Protein AF-A0A7R9L6K7-F1 (afdb_monomer_lite)

pLDDT: mean 82.39, std 17.79, range [23.58, 98.62]

Sequence (839 aa):
PKVVQLDAEIAFNGLTDEEKLYAHYLSKSCWFGSIVCLFQTSPESPLIFTLFRRLFAEQSVEELKALSQSVAQFDDNEWRALLVYLSAFLSNMGNYRSFGDSKFIPDLSANKMDAFVRNSAAFRNNQKELEFIWTNVKQRMFSLEKNELSLAFAPEGTTTYFSKNCTKEDSEIVKNFMQTINMDSYNCRVFKDNDKYEIRFASISCRLLGLLSLIEAGCQFARNETESQMLDQYIRHFQSGDLRRHKDGSRFWIRDKKPIVETYIGFIENYRDPAGMRAEFEGILEARVFDHNFHVFLSLGFVSIVNKELSKKVRKGSSSEDPEDSDYLRPTAATDPKFVLTRGDYSPLLKIANKYLLKAKEFARNETESQMLDQYIRHFQSGDLRRHKDGSRFWIRDKKPIVETYIGFIENYRDPAGMRAEFEGILESRVFDHNFHIFLSLGFVSIVNKELSKKFESLVSNAPSFLPLLPWPKEFEKDRFLQPDFTSLDVLTFTGSGIPAGINIPNYSEIRQNEGFKNVSLGNVITAAFSDPKPNFLSADDAKLTEKYIIDSFEVQVGLHELLGHGSGKQLQIEDGKPNFDAEKTINPLTGDKVDKWYKKGESYDSVFASLGSAYEECRAESVGLYLSLESEVLKIFGFSGADADHVVYVNWLSMVQKGILSLAMYNTTVGKWGQAHSRARYVITRVLLEASPDLVSIELVEKSPEDGNRDLSIRLNRELIASVGKKAIGDFLLKLQVYKSLGDIESAERMFDAYSRVSNDLEHPFLTYREVVLERKKPRKVYIQSSTDLSEGKVVAKKYASTHEALVQSFADHLRDNEFDLNAIVLDLWRKDFKHFY

Structure (mmCIF, N/CA/C/O backbone):
data_AF-A0A7R9L6K7-F1
#
_entry.id   AF-A0A7R9L6K7-F1
#
loop_
_atom_site.group_PDB
_atom_site.id
_atom_site.type_symbol
_atom_site.label_atom_id
_atom_site.label_alt_id
_atom_site.label_comp_id
_atom_site.label_asym_id
_atom_site.label_entity_id
_atom_site.label_seq_id
_atom_site.pdbx_PDB_ins_code
_atom_site.Cartn_x
_atom_site.Cartn_y
_atom_site.Cartn_z
_atom_site.occupancy
_atom_site.B_iso_or_equiv
_atom_site.auth_seq_id
_atom_site.auth_comp_id
_atom_site.auth_asym_id
_atom_site.auth_atom_id
_atom_site.pdbx_PDB_model_num
ATOM 1 N N . PRO A 1 1 ? 5.468 14.282 7.630 1.00 83.88 1 PRO A N 1
ATOM 2 C CA . PRO A 1 1 ? 5.649 13.797 6.233 1.00 83.88 1 PRO A CA 1
ATOM 3 C C . PRO A 1 1 ? 5.242 14.905 5.244 1.00 83.88 1 PRO A C 1
ATOM 5 O O . PRO A 1 1 ? 4.741 15.927 5.701 1.00 83.88 1 PRO A O 1
ATOM 8 N N . LYS A 1 2 ? 5.438 14.750 3.924 1.00 88.06 2 LYS A N 1
ATOM 9 C CA . LYS A 1 2 ? 4.767 15.629 2.940 1.00 88.06 2 LYS A CA 1
ATOM 10 C C . LYS A 1 2 ? 3.344 15.102 2.721 1.00 88.06 2 LYS A C 1
ATOM 12 O O . LYS A 1 2 ? 3.197 13.909 2.466 1.00 88.06 2 LYS A O 1
ATOM 17 N N . VAL A 1 3 ? 2.335 15.966 2.822 1.00 90.94 3 VAL A N 1
ATOM 18 C CA . VAL A 1 3 ? 0.957 15.647 2.412 1.00 90.94 3 VAL A CA 1
ATOM 19 C C . VAL A 1 3 ? 0.850 15.842 0.901 1.00 90.94 3 VAL A C 1
ATOM 21 O O . VAL A 1 3 ? 1.363 16.833 0.378 1.00 90.94 3 VAL A O 1
ATOM 24 N N . VAL A 1 4 ? 0.223 14.900 0.201 1.00 90.94 4 VAL A N 1
ATOM 25 C CA . VAL A 1 4 ? -0.046 14.987 -1.241 1.00 90.94 4 VAL A CA 1
ATOM 26 C C . VAL A 1 4 ? -1.469 14.517 -1.513 1.00 90.94 4 VAL A C 1
ATOM 28 O O . VAL A 1 4 ? -1.872 13.466 -1.019 1.00 90.94 4 VAL A O 1
ATOM 31 N N . GLN A 1 5 ? -2.235 15.289 -2.278 1.00 90.06 5 GLN A N 1
ATOM 32 C CA . GLN A 1 5 ? -3.576 14.887 -2.688 1.00 90.06 5 GLN A CA 1
ATOM 33 C C . GLN A 1 5 ? -3.534 13.777 -3.747 1.00 90.06 5 GLN A C 1
ATOM 35 O O . GLN A 1 5 ? -2.771 13.866 -4.708 1.00 90.06 5 GLN A O 1
ATOM 40 N N . LEU A 1 6 ? -4.389 12.764 -3.583 1.00 88.88 6 LEU A N 1
ATOM 41 C CA . LEU A 1 6 ? -4.787 11.871 -4.669 1.00 88.88 6 LEU A CA 1
ATOM 42 C C . LEU A 1 6 ? -5.892 12.557 -5.471 1.00 88.88 6 LEU A C 1
ATOM 44 O O . LEU A 1 6 ? -6.965 12.848 -4.934 1.00 88.88 6 LEU A O 1
ATOM 48 N N . ASP A 1 7 ? -5.613 12.870 -6.734 1.00 82.31 7 ASP A N 1
ATOM 49 C CA . ASP A 1 7 ? -6.610 13.471 -7.612 1.00 82.31 7 ASP A CA 1
ATOM 50 C C . ASP A 1 7 ? -7.423 12.384 -8.312 1.00 82.31 7 ASP A C 1
ATOM 52 O O . ASP A 1 7 ? -6.866 11.511 -8.969 1.00 82.31 7 ASP A O 1
ATOM 56 N N . ALA A 1 8 ? -8.740 12.431 -8.152 1.00 83.69 8 ALA A N 1
ATOM 57 C CA . ALA A 1 8 ? -9.695 11.539 -8.809 1.00 83.69 8 ALA A CA 1
ATOM 58 C C . ALA A 1 8 ? -10.833 12.344 -9.467 1.00 83.69 8 ALA A C 1
ATOM 60 O O . ALA A 1 8 ? -11.878 11.794 -9.798 1.00 83.69 8 ALA A O 1
ATOM 61 N N . GLU A 1 9 ? -10.670 13.664 -9.623 1.00 82.81 9 GLU A N 1
ATOM 62 C CA . GLU A 1 9 ? -11.749 14.583 -10.004 1.00 82.81 9 GLU A CA 1
ATOM 63 C C . GLU A 1 9 ? -12.246 14.369 -11.440 1.00 82.81 9 GLU A C 1
ATOM 65 O O . GLU A 1 9 ? -13.446 14.188 -11.652 1.00 82.81 9 GLU A O 1
ATOM 70 N N . ILE A 1 10 ? -11.331 14.339 -12.418 1.00 76.75 10 ILE A N 1
ATOM 71 C CA . ILE A 1 10 ? -11.640 14.079 -13.840 1.00 76.75 10 ILE A CA 1
ATOM 72 C C . ILE A 1 10 ? -12.453 12.793 -13.968 1.00 76.75 10 ILE A C 1
ATOM 74 O O . ILE A 1 10 ? -13.483 12.733 -14.640 1.00 76.75 10 ILE A O 1
ATOM 78 N N . ALA A 1 11 ? -11.981 11.771 -13.271 1.00 78.88 11 ALA A N 1
ATOM 79 C CA . ALA A 1 11 ? -12.518 10.443 -13.337 1.00 78.88 11 ALA A CA 1
ATOM 80 C C . ALA A 1 11 ? -13.878 10.340 -12.606 1.00 78.88 11 ALA A C 1
ATOM 82 O O . ALA A 1 11 ? -14.827 9.816 -13.188 1.00 78.88 11 ALA A O 1
ATOM 83 N N . PHE A 1 12 ? -14.040 10.939 -11.415 1.00 85.06 12 PHE A N 1
ATOM 84 C CA . PHE A 1 12 ? -15.317 11.007 -10.673 1.00 85.06 12 PHE A CA 1
ATOM 85 C C . PHE A 1 12 ? -16.411 11.726 -11.461 1.00 85.06 12 PHE A C 1
ATOM 87 O O . PHE A 1 12 ? -17.564 11.292 -11.492 1.00 85.06 12 PHE A O 1
ATOM 94 N N . ASN A 1 13 ? -16.042 12.806 -12.148 1.00 85.62 13 ASN A N 1
ATOM 95 C CA . ASN A 1 13 ? -16.953 13.542 -13.017 1.00 85.62 13 ASN A CA 1
ATOM 96 C C . ASN A 1 13 ? -17.387 12.720 -14.247 1.00 85.62 13 ASN A C 1
ATOM 98 O O . ASN A 1 13 ? -18.435 13.006 -14.824 1.00 85.62 13 ASN A O 1
ATOM 102 N N . GLY A 1 14 ? -16.630 11.680 -14.615 1.00 81.56 14 GLY A N 1
ATOM 103 C CA . GLY A 1 14 ? -16.959 10.730 -15.678 1.00 81.56 14 GLY A CA 1
ATOM 104 C C . GLY A 1 14 ? -17.966 9.633 -15.302 1.00 81.56 14 GLY A C 1
ATOM 105 O O . GLY A 1 14 ? -18.393 8.906 -16.202 1.00 81.56 14 GLY A O 1
ATOM 106 N N . LEU A 1 15 ? -18.343 9.508 -14.022 1.00 85.44 15 LEU A N 1
ATOM 107 C CA . LEU A 1 15 ? -19.338 8.543 -13.537 1.00 85.44 15 LEU A CA 1
ATOM 108 C C . LEU A 1 15 ? -20.782 9.042 -13.729 1.00 85.44 15 LEU A C 1
ATOM 110 O O . LEU A 1 15 ? -21.078 10.234 -13.574 1.00 85.44 15 LEU A O 1
ATOM 114 N N . THR A 1 16 ? -21.699 8.113 -13.999 1.00 90.38 16 THR A N 1
ATOM 115 C CA . THR A 1 16 ? -23.153 8.341 -13.915 1.00 90.38 16 THR A CA 1
ATOM 116 C C . THR A 1 16 ? -23.610 8.522 -12.464 1.00 90.38 16 THR A C 1
ATOM 118 O O . THR A 1 16 ? -22.881 8.209 -11.524 1.00 90.38 16 THR A O 1
ATOM 121 N N . ASP A 1 17 ? -24.825 9.030 -12.247 1.00 93.00 17 ASP A N 1
ATOM 122 C CA . ASP A 1 17 ? -25.323 9.275 -10.886 1.00 93.00 17 ASP A CA 1
ATOM 123 C C . ASP A 1 17 ? -25.551 7.967 -10.091 1.00 93.00 17 ASP A C 1
ATOM 125 O O . ASP A 1 17 ? -25.297 7.942 -8.887 1.00 93.00 17 ASP A O 1
ATOM 129 N N . GLU A 1 18 ? -25.916 6.860 -10.753 1.00 92.25 18 GLU A N 1
ATOM 130 C CA . GLU A 1 18 ? -25.999 5.522 -10.133 1.00 92.25 18 GLU A CA 1
ATOM 131 C C . GLU A 1 18 ? -24.610 4.988 -9.744 1.00 92.25 18 GLU A C 1
ATOM 133 O O . GLU A 1 18 ? -24.408 4.549 -8.612 1.00 92.25 18 GLU A O 1
ATOM 138 N N . GLU A 1 19 ? -23.615 5.111 -10.629 1.00 91.38 19 GLU A N 1
ATOM 139 C CA . GLU A 1 19 ? -22.228 4.718 -10.336 1.00 91.38 19 GLU A CA 1
ATOM 140 C C . GLU A 1 19 ? -21.610 5.568 -9.216 1.00 91.38 19 GLU A C 1
ATOM 142 O O . GLU A 1 19 ? -20.832 5.058 -8.411 1.00 91.38 19 GLU A O 1
ATOM 147 N N . LYS A 1 20 ? -21.978 6.852 -9.104 1.00 93.31 20 LYS A N 1
ATOM 148 C CA . LYS A 1 20 ? -21.567 7.694 -7.970 1.00 93.31 20 LYS A CA 1
ATOM 149 C C . LYS A 1 20 ? -22.240 7.279 -6.663 1.00 93.31 20 LYS A C 1
ATOM 151 O O . LYS A 1 20 ? -21.595 7.363 -5.623 1.00 93.31 20 LYS A O 1
ATOM 156 N N . LEU A 1 21 ? -23.499 6.831 -6.683 1.00 95.25 21 LEU A N 1
ATOM 157 C CA . LEU A 1 21 ? -24.179 6.282 -5.498 1.00 95.25 21 LEU A CA 1
ATOM 158 C C . LEU A 1 21 ? -23.532 4.967 -5.047 1.00 95.25 21 LEU A C 1
ATOM 160 O O . LEU A 1 21 ? -23.260 4.795 -3.857 1.00 95.25 21 LEU A O 1
ATOM 164 N N . TYR A 1 22 ? -23.191 4.094 -5.995 1.00 94.00 22 TYR A N 1
ATOM 165 C CA . TYR A 1 22 ? -22.409 2.883 -5.752 1.00 94.00 22 TYR A CA 1
ATOM 166 C C . TYR A 1 22 ? -21.042 3.204 -5.117 1.00 94.00 22 TYR A C 1
ATOM 168 O O . TYR A 1 22 ? -20.725 2.721 -4.023 1.00 94.00 22 TYR A O 1
ATOM 176 N N . ALA A 1 23 ? -20.288 4.117 -5.744 1.00 92.12 23 ALA A N 1
ATOM 177 C CA . ALA A 1 23 ? -18.990 4.592 -5.268 1.00 92.12 23 ALA A CA 1
ATOM 178 C C . ALA A 1 23 ? -19.058 5.347 -3.928 1.00 92.12 23 ALA A C 1
ATOM 180 O O . ALA A 1 23 ? -18.119 5.307 -3.136 1.00 92.12 23 ALA A O 1
ATOM 181 N N . HIS A 1 24 ? -20.172 6.010 -3.622 1.00 94.94 24 HIS A N 1
ATOM 182 C CA . HIS A 1 24 ? -20.390 6.609 -2.312 1.00 94.94 24 HIS A CA 1
ATOM 183 C C . HIS A 1 24 ? -20.572 5.532 -1.241 1.00 94.94 24 HIS A C 1
ATOM 185 O O . HIS A 1 24 ? -19.845 5.514 -0.248 1.00 94.94 24 HIS A O 1
ATOM 191 N N . TYR A 1 25 ? -21.522 4.612 -1.427 1.00 95.56 25 TYR A N 1
ATOM 192 C CA . TYR A 1 25 ? -21.899 3.693 -0.358 1.00 95.56 25 TYR A CA 1
ATOM 193 C C . TYR A 1 25 ? -20.802 2.691 -0.013 1.00 95.56 25 TYR A C 1
ATOM 195 O O . TYR A 1 25 ? -20.487 2.545 1.168 1.00 95.56 25 TYR A O 1
ATOM 203 N N . LEU A 1 26 ? -20.139 2.068 -0.990 1.00 93.88 26 LEU A N 1
ATOM 204 C CA . LEU A 1 26 ? -19.008 1.202 -0.651 1.00 93.88 26 LEU A CA 1
ATOM 205 C C . LEU A 1 26 ? -17.828 2.029 -0.082 1.00 93.88 26 LEU A C 1
ATOM 207 O O . LEU A 1 26 ? -17.172 1.536 0.827 1.00 93.88 26 LEU A O 1
ATOM 211 N N . SER A 1 27 ? -17.608 3.302 -0.458 1.00 93.50 27 SER A N 1
ATOM 212 C CA . SER A 1 27 ? -16.555 4.157 0.142 1.00 93.50 27 SER A CA 1
ATOM 213 C C . SER A 1 27 ? -16.811 4.373 1.636 1.00 93.50 27 SER A C 1
ATOM 215 O O . SER A 1 27 ? -15.912 4.181 2.459 1.00 93.50 27 SER A O 1
ATOM 217 N N . LYS A 1 28 ? -18.067 4.645 2.020 1.00 94.56 28 LYS A N 1
ATOM 218 C CA . LYS A 1 28 ? -18.483 4.687 3.433 1.00 94.56 28 LYS A CA 1
ATOM 219 C C . LYS A 1 28 ? -18.259 3.338 4.130 1.00 94.56 28 LYS A C 1
ATOM 221 O O . LYS A 1 28 ? -17.788 3.327 5.266 1.00 94.56 28 LYS A O 1
ATOM 226 N N . SER A 1 29 ? -18.530 2.210 3.462 1.00 94.81 29 SER A N 1
ATOM 227 C CA . SER A 1 29 ? -18.227 0.875 4.007 1.00 94.81 29 SER A CA 1
ATOM 228 C C . SER A 1 29 ? -16.733 0.685 4.289 1.00 94.81 29 SER A C 1
ATOM 230 O O . SER A 1 29 ? -16.375 0.183 5.354 1.00 94.81 29 SER A O 1
ATOM 232 N N . CYS A 1 30 ? -15.866 1.104 3.364 1.00 93.38 30 CYS A N 1
ATOM 233 C CA . CYS A 1 30 ? -14.413 1.008 3.498 1.00 93.38 30 CYS A CA 1
ATOM 234 C C . CYS A 1 30 ? -13.921 1.831 4.697 1.00 93.38 30 CYS A C 1
ATOM 236 O O . CYS A 1 30 ? -13.303 1.287 5.613 1.00 93.38 30 CYS A O 1
ATOM 238 N N . TRP A 1 31 ? -14.303 3.112 4.769 1.00 94.56 31 TRP A N 1
ATOM 239 C CA . TRP A 1 31 ? -13.895 3.998 5.863 1.00 94.56 31 TRP A CA 1
ATOM 240 C C . TRP A 1 31 ? -14.341 3.497 7.237 1.00 94.56 31 TRP A C 1
ATOM 242 O O . TRP A 1 31 ? -13.512 3.413 8.142 1.00 94.56 31 TRP A O 1
ATOM 252 N N . PHE A 1 32 ? -15.608 3.110 7.414 1.00 94.44 32 PHE A N 1
ATOM 253 C CA . PHE A 1 32 ? -16.065 2.607 8.714 1.00 94.44 32 PHE A CA 1
ATOM 254 C C . PHE A 1 32 ? -15.494 1.229 9.066 1.00 94.44 32 PHE A C 1
ATOM 256 O O . PHE A 1 32 ? -15.246 0.965 10.243 1.00 94.44 32 PHE A O 1
ATOM 263 N N . GLY A 1 33 ? -15.221 0.383 8.070 1.00 92.38 33 GLY A N 1
ATOM 264 C CA . GLY A 1 33 ? -14.500 -0.869 8.273 1.00 92.38 33 GLY A CA 1
ATOM 265 C C . GLY A 1 33 ? -13.049 -0.650 8.719 1.00 92.38 33 GLY A C 1
ATOM 266 O O . GLY A 1 33 ? -12.601 -1.293 9.660 1.00 92.38 33 GLY A O 1
ATOM 267 N N . SER A 1 34 ? -12.335 0.323 8.144 1.00 93.69 34 SER A N 1
ATOM 268 C CA . SER A 1 34 ? -10.918 0.594 8.458 1.00 93.69 34 SER A CA 1
ATOM 269 C C . SER A 1 34 ? -10.629 1.035 9.900 1.00 93.69 34 SER A C 1
ATOM 271 O O . SER A 1 34 ? -9.491 0.988 10.359 1.00 93.69 34 SER A O 1
ATOM 273 N N . ILE A 1 35 ? -11.664 1.375 10.674 1.00 96.44 35 ILE A N 1
ATOM 274 C CA . ILE A 1 35 ? -11.558 1.575 12.127 1.00 96.44 35 ILE A CA 1
ATOM 275 C C . ILE A 1 35 ? -11.104 0.284 12.837 1.00 96.44 35 ILE A C 1
ATOM 277 O O . ILE A 1 35 ? -10.505 0.353 13.910 1.00 96.44 35 ILE A O 1
ATOM 281 N N . VAL A 1 36 ? -11.307 -0.890 12.225 1.00 97.19 36 VAL A N 1
ATOM 282 C CA . VAL A 1 36 ? -10.754 -2.176 12.680 1.00 97.19 36 VAL A CA 1
ATOM 283 C C . VAL A 1 36 ? -9.219 -2.157 12.737 1.00 97.19 36 VAL A C 1
ATOM 285 O O . VAL A 1 36 ? -8.654 -2.685 13.694 1.00 97.19 36 VAL A O 1
ATOM 288 N N . CYS A 1 37 ? -8.531 -1.480 11.810 1.00 95.88 37 CYS A N 1
ATOM 289 C CA . CYS A 1 37 ? -7.063 -1.432 11.755 1.00 95.88 37 CYS A CA 1
ATOM 290 C C . CYS A 1 37 ? -6.435 -0.810 13.021 1.00 95.88 37 CYS A C 1
ATOM 292 O O . CYS A 1 37 ? -5.333 -1.193 13.421 1.00 95.88 37 CYS A O 1
ATOM 294 N N . LEU A 1 38 ? -7.155 0.087 13.713 1.00 97.62 38 LEU A N 1
ATOM 295 C CA . LEU A 1 38 ? -6.734 0.636 15.011 1.00 97.62 38 LEU A CA 1
ATOM 296 C C . LEU A 1 38 ? -6.575 -0.478 16.058 1.00 97.62 38 LEU A C 1
ATOM 298 O O . LEU A 1 38 ? -5.611 -0.476 16.820 1.00 97.62 38 LEU A O 1
ATOM 302 N N . PHE A 1 39 ? -7.496 -1.447 16.067 1.00 97.94 39 PHE A N 1
ATOM 303 C CA . PHE A 1 39 ? -7.492 -2.612 16.960 1.00 97.94 39 PHE A CA 1
ATOM 304 C C . PHE A 1 39 ? -6.552 -3.738 16.505 1.00 97.94 39 PHE A C 1
ATOM 306 O O . PHE A 1 39 ? -6.349 -4.683 17.265 1.00 97.94 39 PHE A O 1
ATOM 313 N N . GLN A 1 40 ? -6.003 -3.642 15.289 1.00 96.12 40 GLN A N 1
ATOM 314 C CA . GLN A 1 40 ? -4.994 -4.553 14.732 1.00 96.12 40 GLN A CA 1
ATOM 315 C C . GLN A 1 40 ? -3.569 -3.974 14.776 1.00 96.12 40 GLN A C 1
ATOM 317 O O . GLN A 1 40 ? -2.601 -4.713 14.599 1.00 96.12 40 GLN A O 1
ATOM 322 N N . THR A 1 41 ? -3.422 -2.672 15.052 1.00 94.69 41 THR A N 1
ATOM 323 C CA . THR A 1 41 ? -2.117 -2.013 15.179 1.00 94.69 41 THR A CA 1
ATOM 324 C C . THR A 1 41 ? -1.580 -2.084 16.610 1.00 94.69 41 THR A C 1
ATOM 326 O O . THR A 1 41 ? -0.581 -2.754 16.860 1.00 94.69 41 THR A O 1
ATOM 329 N N . SER A 1 42 ? -2.211 -1.407 17.576 1.00 96.50 42 SER A N 1
ATOM 330 C CA . SER A 1 42 ? -1.696 -1.338 18.953 1.00 96.50 42 SER A CA 1
ATOM 331 C C . SER A 1 42 ? -2.809 -1.106 19.978 1.00 96.50 42 SER A C 1
ATOM 333 O O . SER A 1 42 ? -3.815 -0.477 19.641 1.00 96.50 42 SER A O 1
ATOM 335 N N . PRO A 1 43 ? -2.654 -1.550 21.244 1.00 96.25 43 PRO A N 1
ATOM 336 C CA . PRO A 1 43 ? -3.711 -1.386 22.241 1.00 96.25 43 PRO A CA 1
ATOM 337 C C . PRO A 1 43 ? -4.057 0.083 22.517 1.00 96.25 43 PRO A C 1
ATOM 339 O O . PRO A 1 43 ? -5.183 0.382 22.892 1.00 96.25 43 PRO A O 1
ATOM 342 N N . GLU A 1 44 ? -3.127 1.019 22.325 1.00 97.19 44 GLU A N 1
ATOM 343 C CA . GLU A 1 44 ? -3.366 2.448 22.521 1.00 97.19 44 GLU A CA 1
ATOM 344 C C . GLU A 1 44 ? -4.024 3.150 21.316 1.00 97.19 44 GLU A C 1
ATOM 346 O O . GLU A 1 44 ? -4.684 4.172 21.510 1.00 97.19 44 GLU A O 1
ATOM 351 N N . SER A 1 45 ? -3.906 2.617 20.091 1.00 98.06 45 SER A N 1
ATOM 352 C CA . SER A 1 45 ? -4.395 3.287 18.870 1.00 98.06 45 SER A CA 1
ATOM 353 C C . SER A 1 45 ? -5.893 3.645 18.895 1.00 98.06 45 SER A C 1
ATOM 355 O O . SER A 1 45 ? -6.212 4.793 18.577 1.00 98.06 45 SER A O 1
ATOM 357 N N . PRO A 1 46 ? -6.824 2.775 19.340 1.00 98.12 46 PRO A N 1
ATOM 358 C CA . PRO A 1 46 ? -8.240 3.136 19.455 1.00 98.12 46 PRO A CA 1
ATOM 359 C C . PRO A 1 46 ? -8.481 4.360 20.356 1.00 98.12 46 PRO A C 1
ATOM 361 O O . PRO A 1 46 ? -9.285 5.227 20.020 1.00 98.12 46 PRO A O 1
ATOM 364 N N . LEU A 1 47 ? -7.734 4.486 21.461 1.00 98.06 47 LEU A N 1
ATOM 365 C CA . LEU A 1 47 ? -7.845 5.623 22.381 1.00 98.06 47 LEU A CA 1
ATOM 366 C C . LEU A 1 47 ? -7.225 6.906 21.816 1.00 98.06 47 LEU A C 1
ATOM 368 O O . LEU A 1 47 ? -7.790 7.982 22.007 1.00 98.06 47 LEU A O 1
ATOM 372 N N . ILE A 1 48 ? -6.095 6.804 21.103 1.00 98.38 48 ILE A N 1
ATOM 373 C CA . ILE A 1 48 ? -5.478 7.940 20.395 1.00 98.38 48 ILE A CA 1
ATOM 374 C C . ILE A 1 48 ? -6.470 8.506 19.369 1.00 98.38 48 ILE A C 1
ATOM 376 O O . ILE A 1 48 ? -6.707 9.714 19.335 1.00 98.38 48 ILE A O 1
ATOM 380 N N . PHE A 1 49 ? -7.097 7.633 18.578 1.00 97.75 49 PHE A N 1
ATOM 381 C CA . PHE A 1 49 ? -8.108 8.020 17.598 1.00 97.75 49 PHE A CA 1
ATOM 382 C C . PHE A 1 49 ? -9.300 8.736 18.252 1.00 97.75 49 PHE A C 1
ATOM 384 O O . PHE A 1 49 ? -9.644 9.847 17.843 1.00 97.75 49 PHE A O 1
ATOM 391 N N . THR A 1 50 ? -9.898 8.151 19.298 1.00 96.88 50 THR A N 1
ATOM 392 C CA . THR A 1 50 ? -11.046 8.757 19.995 1.00 96.88 50 THR A CA 1
ATOM 393 C C . THR A 1 50 ? -10.692 10.097 20.646 1.00 96.88 50 THR A C 1
ATOM 395 O O . THR A 1 50 ? -11.476 11.041 20.540 1.00 96.88 50 THR A O 1
ATOM 398 N N . LEU A 1 51 ? -9.508 10.219 21.263 1.00 97.25 51 LEU A N 1
ATOM 399 C CA . LEU A 1 51 ? -9.014 11.468 21.856 1.00 97.25 51 LEU A CA 1
ATOM 400 C C . LEU A 1 51 ? -9.036 12.614 20.842 1.00 97.25 51 LEU A C 1
ATOM 402 O O . LEU A 1 51 ? -9.665 13.646 21.076 1.00 97.25 51 LEU A O 1
ATOM 406 N N . PHE A 1 52 ? -8.364 12.431 19.704 1.00 96.12 52 PHE A N 1
ATOM 407 C CA . PHE A 1 52 ? -8.261 13.491 18.708 1.00 96.12 52 PHE A CA 1
ATOM 408 C C . PHE A 1 52 ? -9.580 13.719 17.970 1.00 96.12 52 PHE A C 1
ATOM 410 O O . PHE A 1 52 ? -9.938 14.872 17.742 1.00 96.12 52 PHE A O 1
ATOM 417 N N . ARG A 1 53 ? -10.375 12.674 17.703 1.00 94.31 53 ARG A N 1
ATOM 418 C CA . ARG A 1 53 ? -11.722 12.846 17.140 1.00 94.31 53 ARG A CA 1
ATOM 419 C C . ARG A 1 53 ? -12.628 13.685 18.048 1.00 94.31 53 ARG A C 1
ATOM 421 O O . ARG A 1 53 ? -13.356 14.521 17.528 1.00 94.31 53 ARG A O 1
ATOM 428 N N . ARG A 1 54 ? -12.567 13.525 19.379 1.00 94.12 54 ARG A N 1
ATOM 429 C CA . ARG A 1 54 ? -13.284 14.401 20.330 1.00 94.12 54 ARG A CA 1
ATOM 430 C C . ARG A 1 54 ? -12.740 15.835 20.313 1.00 94.12 54 ARG A C 1
ATOM 432 O O . ARG A 1 54 ? -13.536 16.766 20.289 1.00 94.12 54 ARG A O 1
ATOM 439 N N . LEU A 1 55 ? -11.416 16.025 20.282 1.00 94.81 55 LEU A N 1
ATOM 440 C CA . LEU A 1 55 ? -10.792 17.359 20.238 1.00 94.81 55 LEU A CA 1
ATOM 441 C C . LEU A 1 55 ? -11.225 18.167 19.002 1.00 94.81 55 LEU A C 1
ATOM 443 O O . LEU A 1 55 ? -11.738 19.272 19.158 1.00 94.81 55 LEU A O 1
ATOM 447 N N . PHE A 1 56 ? -11.075 17.605 17.797 1.00 92.25 56 PHE A N 1
ATOM 448 C CA . PHE A 1 56 ? -11.407 18.282 16.532 1.00 92.25 56 PHE A CA 1
ATOM 449 C C . PHE A 1 56 ? -12.916 18.340 16.221 1.00 92.25 56 PHE A C 1
ATOM 451 O O . PHE A 1 56 ? -13.319 19.046 15.302 1.00 92.25 56 PHE A O 1
ATOM 458 N N . ALA A 1 57 ? -13.764 17.614 16.960 1.00 90.94 57 ALA A N 1
ATOM 459 C CA . ALA A 1 57 ? -15.222 17.740 16.853 1.00 90.94 57 ALA A CA 1
ATOM 460 C C . ALA A 1 57 ? -15.788 18.904 17.688 1.00 90.94 57 ALA A C 1
ATOM 462 O O . ALA A 1 57 ? -16.844 19.435 17.358 1.00 90.94 57 ALA A O 1
ATOM 463 N N . GLU A 1 58 ? -15.106 19.282 18.772 1.00 93.62 58 GLU A N 1
ATOM 464 C CA . GLU A 1 58 ? -15.561 20.300 19.735 1.00 93.62 58 GLU A CA 1
ATOM 465 C C . GLU A 1 58 ? -14.880 21.663 19.521 1.00 93.62 58 GLU A C 1
ATOM 467 O O . GLU A 1 58 ? -15.330 22.669 20.068 1.00 93.62 58 GLU A O 1
ATOM 472 N N . GLN A 1 59 ? -13.779 21.702 18.763 1.00 93.75 59 GLN A N 1
ATOM 473 C CA . GLN A 1 59 ? -13.024 22.909 18.422 1.00 93.75 59 GLN A CA 1
ATOM 474 C C . GLN A 1 59 ? -12.425 22.798 17.016 1.00 93.75 59 GLN A C 1
ATOM 476 O O . GLN A 1 59 ? -11.904 21.749 16.632 1.00 93.75 59 GLN A O 1
ATOM 481 N N . SER A 1 60 ? -12.440 23.907 16.280 1.00 91.44 60 SER A N 1
ATOM 482 C CA . SER A 1 60 ? -11.744 24.050 14.998 1.00 91.44 60 SER A CA 1
ATOM 483 C C . SER A 1 60 ? -10.220 23.951 15.142 1.00 91.44 60 SER A C 1
ATOM 485 O O . SER A 1 60 ? -9.652 24.076 16.232 1.00 91.44 60 SER A O 1
ATOM 487 N N . VAL A 1 61 ? -9.533 23.756 14.013 1.00 90.69 61 VAL A N 1
ATOM 488 C CA . VAL A 1 61 ? -8.064 23.704 13.948 1.00 90.69 61 VAL A CA 1
ATOM 489 C C . VAL A 1 61 ? -7.452 25.017 14.455 1.00 90.69 61 VAL A C 1
ATOM 491 O O . VAL A 1 61 ? -6.462 25.003 15.185 1.00 90.69 61 VAL A O 1
ATOM 494 N N . GLU A 1 62 ? -8.077 26.144 14.126 1.00 91.75 62 GLU A N 1
ATOM 495 C CA . GLU A 1 62 ? -7.691 27.495 14.525 1.00 91.75 62 GLU A CA 1
ATOM 496 C C . GLU A 1 62 ? -7.850 27.709 16.039 1.00 91.75 62 GLU A C 1
ATOM 498 O O . GLU A 1 62 ? -6.943 28.230 16.691 1.00 91.75 62 GLU A O 1
ATOM 503 N N . GLU A 1 63 ? -8.965 27.261 16.624 1.00 95.06 63 GLU A N 1
ATOM 504 C CA . GLU A 1 63 ? -9.208 27.339 18.071 1.00 95.06 63 GLU A CA 1
ATOM 505 C C . GLU A 1 63 ? -8.269 26.424 18.865 1.00 95.06 63 GLU A C 1
ATOM 507 O O . GLU A 1 63 ? -7.781 26.813 19.929 1.00 95.06 63 GLU A O 1
ATOM 512 N N . LEU A 1 64 ? -7.977 25.224 18.352 1.00 95.69 64 LEU A N 1
ATOM 513 C CA . LEU A 1 64 ? -7.000 24.316 18.956 1.00 95.69 64 LEU A CA 1
ATOM 514 C C . LEU A 1 64 ? -5.575 24.874 18.857 1.00 95.69 64 LEU A C 1
ATOM 516 O O . LEU A 1 64 ? -4.834 24.774 19.835 1.00 95.69 64 LEU A O 1
ATOM 520 N N . LYS A 1 65 ? -5.206 25.531 17.748 1.00 95.44 65 LYS A N 1
ATOM 521 C CA . LYS A 1 65 ? -3.919 26.234 17.630 1.00 95.44 65 LYS A CA 1
ATOM 522 C C . LYS A 1 65 ? -3.815 27.387 18.630 1.00 95.44 65 LYS A C 1
ATOM 524 O O . LYS A 1 65 ? -2.814 27.515 19.335 1.00 95.44 65 LYS A O 1
ATOM 529 N N . ALA A 1 66 ? -4.860 28.208 18.739 1.00 95.62 66 ALA A N 1
ATOM 530 C CA . ALA A 1 66 ? -4.897 29.306 19.700 1.00 95.62 66 ALA A CA 1
ATOM 531 C C . ALA A 1 66 ? -4.779 28.795 21.149 1.00 95.62 66 ALA A C 1
ATOM 533 O O . ALA A 1 66 ? -4.028 29.361 21.947 1.00 95.62 66 ALA A O 1
ATOM 534 N N . LEU A 1 67 ? -5.455 27.689 21.484 1.00 96.19 67 LEU A N 1
ATOM 535 C CA . LEU A 1 67 ? -5.343 27.016 22.781 1.00 96.19 67 LEU A CA 1
ATOM 536 C C . LEU A 1 67 ? -3.926 26.477 23.036 1.00 96.19 67 LEU A C 1
ATOM 538 O O . LEU A 1 67 ? -3.377 26.677 24.124 1.00 96.19 67 LEU A O 1
ATOM 542 N N . SER A 1 68 ? -3.319 25.802 22.053 1.00 94.56 68 SER A N 1
ATOM 543 C CA . SER A 1 68 ? -1.994 25.199 22.216 1.00 94.56 68 SER A CA 1
ATOM 544 C C . SER A 1 68 ? -0.916 26.260 22.440 1.00 94.56 68 SER A C 1
ATOM 546 O O . SER A 1 68 ? -0.039 26.068 23.277 1.00 94.56 68 SER A O 1
ATOM 548 N N . GLN A 1 69 ? -1.004 27.399 21.749 1.00 93.50 69 GLN A N 1
ATOM 549 C CA . GLN A 1 69 ? -0.072 28.518 21.905 1.00 93.50 69 GLN A CA 1
ATOM 550 C C . GLN A 1 69 ? -0.291 29.280 23.224 1.00 93.50 69 GLN A C 1
ATOM 552 O O . GLN A 1 69 ? 0.667 29.537 23.951 1.00 93.50 69 GLN A O 1
ATOM 557 N N . SER A 1 70 ? -1.541 29.613 23.567 1.00 93.69 70 SER A N 1
ATOM 558 C CA . SER A 1 70 ? -1.851 30.462 24.733 1.00 93.69 70 SER A CA 1
ATOM 559 C C . SER A 1 70 ? -1.778 29.748 26.086 1.00 93.69 70 SER A C 1
ATOM 561 O O . SER A 1 70 ? -1.371 30.365 27.070 1.00 93.69 70 SER A O 1
ATOM 563 N N . VAL A 1 71 ? -2.155 28.466 26.154 1.00 91.75 71 VAL A N 1
ATOM 564 C CA . VAL A 1 71 ? -2.231 27.706 27.416 1.00 91.75 71 VAL A CA 1
ATOM 565 C C . VAL A 1 71 ? -1.133 26.655 27.511 1.00 91.75 71 VAL A C 1
ATOM 567 O O . VAL A 1 71 ? -0.442 26.577 28.524 1.00 91.75 71 VAL A O 1
ATOM 570 N N . ALA A 1 72 ? -0.946 25.852 26.462 1.00 90.50 72 ALA A N 1
ATOM 571 C CA . ALA A 1 72 ? 0.034 24.765 26.475 1.00 90.50 72 ALA A CA 1
ATOM 572 C C . ALA A 1 72 ? 1.453 25.199 26.053 1.00 90.50 72 ALA A C 1
ATOM 574 O O . ALA A 1 72 ? 2.374 24.382 26.088 1.00 90.50 72 ALA A O 1
ATOM 575 N N . GLN A 1 73 ? 1.633 26.475 25.688 1.00 94.56 73 GLN A N 1
ATOM 576 C CA . GLN A 1 73 ? 2.907 27.088 25.297 1.00 94.56 73 GLN A CA 1
ATOM 577 C C . GLN A 1 73 ? 3.621 26.338 24.160 1.00 94.56 73 GLN A C 1
ATOM 579 O O . GLN A 1 73 ? 4.837 26.140 24.197 1.00 94.56 73 GLN A O 1
ATOM 584 N N . PHE A 1 74 ? 2.858 25.894 23.159 1.00 96.38 74 PHE A N 1
ATOM 585 C CA . PHE A 1 74 ? 3.404 25.361 21.912 1.00 96.38 74 PHE A CA 1
ATOM 586 C C . PHE A 1 74 ? 3.992 26.509 21.085 1.00 96.38 74 PHE A C 1
ATOM 588 O O . PHE A 1 74 ? 3.325 27.531 20.903 1.00 96.38 74 PHE A O 1
ATOM 595 N N . ASP A 1 75 ? 5.183 26.325 20.522 1.00 94.69 75 ASP A N 1
ATOM 596 C CA . ASP A 1 75 ? 5.624 27.138 19.386 1.00 94.69 75 ASP A CA 1
ATOM 597 C C . ASP A 1 75 ? 4.995 26.650 18.055 1.00 94.69 75 ASP A C 1
ATOM 599 O O . ASP A 1 75 ? 4.254 25.660 18.006 1.00 94.69 75 ASP A O 1
ATOM 603 N N . ASP A 1 76 ? 5.239 27.365 16.950 1.00 93.38 76 ASP A N 1
ATOM 604 C CA . ASP A 1 76 ? 4.709 26.978 15.633 1.00 93.38 76 ASP A CA 1
ATOM 605 C C . ASP A 1 76 ? 5.283 25.644 15.109 1.00 93.38 76 ASP A C 1
ATOM 607 O O . ASP A 1 76 ? 4.619 24.965 14.319 1.00 93.38 76 ASP A O 1
ATOM 611 N N . ASN A 1 77 ? 6.478 25.233 15.551 1.00 94.56 77 ASN A N 1
ATOM 612 C CA . ASN A 1 77 ? 7.062 23.940 15.194 1.00 94.56 77 ASN A CA 1
ATOM 613 C C . ASN A 1 77 ? 6.407 22.803 15.982 1.00 94.56 77 ASN A C 1
ATOM 615 O O . ASN A 1 77 ? 6.098 21.781 15.382 1.00 94.56 77 ASN A O 1
ATOM 619 N N . GLU A 1 78 ? 6.125 22.979 17.274 1.00 95.94 78 GLU A N 1
ATOM 620 C CA . GLU A 1 78 ? 5.412 21.999 18.107 1.00 95.94 78 GLU A CA 1
ATOM 621 C C . GLU A 1 78 ? 3.954 21.819 17.654 1.00 95.94 78 GLU A C 1
ATOM 623 O O . GLU A 1 78 ? 3.450 20.695 17.592 1.00 95.94 78 GLU A O 1
ATOM 628 N N . TRP A 1 79 ? 3.277 22.903 17.253 1.00 95.25 79 TRP A N 1
ATOM 629 C CA . TRP A 1 79 ? 1.960 22.808 16.610 1.00 95.25 79 TRP A CA 1
ATOM 630 C C . TRP A 1 79 ? 2.031 22.024 15.293 1.00 95.25 79 TRP A C 1
ATOM 632 O O . TRP A 1 79 ? 1.245 21.101 15.055 1.00 95.25 79 TRP A O 1
ATOM 642 N N . ARG A 1 80 ? 3.020 22.333 14.447 1.00 94.31 80 ARG A N 1
ATOM 643 C CA . ARG A 1 80 ? 3.263 21.586 13.210 1.00 94.31 80 ARG A CA 1
ATOM 644 C C . ARG A 1 80 ? 3.614 20.121 13.488 1.00 94.31 80 ARG A C 1
ATOM 646 O O . ARG A 1 80 ? 3.147 19.255 12.755 1.00 94.31 80 ARG A O 1
ATOM 653 N N . ALA A 1 81 ? 4.384 19.830 14.534 1.00 95.25 81 ALA A N 1
ATOM 654 C CA . ALA A 1 81 ? 4.763 18.486 14.957 1.00 95.25 81 ALA A CA 1
ATOM 655 C C . ALA A 1 81 ? 3.546 17.659 15.393 1.00 95.25 81 ALA A C 1
ATOM 657 O O . ALA A 1 81 ? 3.432 16.495 15.005 1.00 95.25 81 ALA A O 1
ATOM 658 N N . LEU A 1 82 ? 2.593 18.269 16.110 1.00 96.44 82 LEU A N 1
ATOM 659 C CA . LEU A 1 82 ? 1.310 17.642 16.427 1.00 96.44 82 LEU A CA 1
ATOM 660 C C . LEU A 1 82 ? 0.545 17.267 15.148 1.00 96.44 82 LEU A C 1
ATOM 662 O O . LEU A 1 82 ? 0.153 16.114 14.983 1.00 96.44 82 LEU A O 1
ATOM 666 N N . LEU A 1 83 ? 0.381 18.197 14.206 1.00 95.56 83 LEU A N 1
ATOM 667 C CA . LEU A 1 83 ? -0.319 17.927 12.942 1.00 95.56 83 LEU A CA 1
ATOM 668 C C . LEU A 1 83 ? 0.408 16.892 12.058 1.00 95.56 83 LEU A C 1
ATOM 670 O O . LEU A 1 83 ? -0.233 16.068 11.400 1.00 95.56 83 LEU A O 1
ATOM 674 N N . VAL A 1 84 ? 1.745 16.891 12.079 1.00 95.62 84 VAL A N 1
ATOM 675 C CA . VAL A 1 84 ? 2.628 15.888 11.455 1.00 95.62 84 VAL A CA 1
ATOM 676 C C . VAL A 1 84 ? 2.413 14.500 12.057 1.00 95.62 84 VAL A C 1
ATOM 678 O O . VAL A 1 84 ? 2.288 13.533 11.300 1.00 95.62 84 VAL A O 1
ATOM 681 N N . TYR A 1 85 ? 2.329 14.403 13.387 1.00 97.12 85 TYR A N 1
ATOM 682 C CA . TYR A 1 85 ? 2.017 13.167 14.103 1.00 97.12 85 TYR A CA 1
ATOM 683 C C . TYR A 1 85 ? 0.612 12.665 13.764 1.00 97.12 85 TYR A C 1
ATOM 685 O O . TYR A 1 85 ? 0.462 11.507 13.385 1.00 97.12 85 TYR A O 1
ATOM 693 N N . LEU A 1 86 ? -0.402 13.533 13.818 1.00 96.62 86 LEU A N 1
ATOM 694 C CA . LEU A 1 86 ? -1.792 13.176 13.520 1.00 96.62 86 LEU A CA 1
ATOM 695 C C . LEU A 1 86 ? -1.975 12.712 12.078 1.00 96.62 86 LEU A C 1
ATOM 697 O O . LEU A 1 86 ? -2.635 11.706 11.835 1.00 96.62 86 LEU A O 1
ATOM 701 N N . SER A 1 87 ? -1.339 13.391 11.124 1.00 95.50 87 SER A N 1
ATOM 702 C CA . SER A 1 87 ? -1.399 12.988 9.718 1.00 95.50 87 SER A CA 1
ATOM 703 C C . SER A 1 87 ? -0.744 11.631 9.482 1.00 95.50 87 SER A C 1
ATOM 705 O O . SER A 1 87 ? -1.255 10.837 8.696 1.00 95.50 87 SER A O 1
ATOM 707 N N . ALA A 1 88 ? 0.360 11.333 10.175 1.00 94.38 88 ALA A N 1
ATOM 708 C CA . ALA A 1 88 ? 0.957 10.003 10.149 1.00 94.38 88 ALA A CA 1
ATOM 709 C C . ALA A 1 88 ? 0.045 8.965 10.826 1.00 94.38 88 ALA A C 1
ATOM 711 O O . ALA A 1 88 ? -0.220 7.930 10.225 1.00 94.38 88 ALA A O 1
ATOM 712 N N . PHE A 1 89 ? -0.484 9.257 12.016 1.00 97.25 89 PHE A N 1
ATOM 713 C CA . PHE A 1 89 ? -1.367 8.374 12.781 1.00 97.25 89 PHE A CA 1
ATOM 714 C C . PHE A 1 89 ? -2.613 7.966 11.987 1.00 97.25 89 PHE A C 1
ATOM 716 O O . PHE A 1 89 ? -2.887 6.779 11.832 1.00 97.25 89 PHE A O 1
ATOM 723 N N . LEU A 1 90 ? -3.325 8.946 11.426 1.00 95.75 90 LEU A N 1
ATOM 724 C CA . LEU A 1 90 ? -4.522 8.723 10.617 1.00 95.75 90 LEU A CA 1
ATOM 725 C C . LEU A 1 90 ? -4.198 7.939 9.336 1.00 95.75 90 LEU A C 1
ATOM 727 O O . LEU A 1 90 ? -4.873 6.963 9.031 1.00 95.75 90 LEU A O 1
ATOM 731 N N . SER A 1 91 ? -3.116 8.294 8.632 1.00 92.12 91 SER A N 1
ATOM 732 C CA . SER A 1 91 ? -2.716 7.604 7.391 1.00 92.12 91 SER A CA 1
ATOM 733 C C . SER A 1 91 ? -2.194 6.178 7.598 1.00 92.12 91 SER A C 1
ATOM 735 O O . SER A 1 91 ? -2.107 5.437 6.628 1.00 92.12 91 SER A O 1
ATOM 737 N N . ASN A 1 92 ? -1.801 5.811 8.824 1.00 89.44 92 ASN A N 1
ATOM 738 C CA . ASN A 1 92 ? -1.356 4.456 9.175 1.00 89.44 92 ASN A CA 1
ATOM 739 C C . ASN A 1 92 ? -2.410 3.685 9.991 1.00 89.44 92 ASN A C 1
ATOM 741 O O . ASN A 1 92 ? -2.137 2.566 10.415 1.00 89.44 92 ASN A O 1
ATOM 745 N N . MET A 1 93 ? -3.583 4.282 10.250 1.00 94.56 93 MET A N 1
ATOM 746 C CA . MET A 1 93 ? -4.600 3.775 11.182 1.00 94.56 93 MET A CA 1
ATOM 747 C C . MET A 1 93 ? -4.012 3.296 12.525 1.00 94.56 93 MET A C 1
ATOM 749 O O . MET A 1 93 ? -4.419 2.276 13.080 1.00 94.56 93 MET A O 1
ATOM 753 N N . GLY A 1 94 ? -3.037 4.041 13.054 1.00 96.38 94 GLY A N 1
ATOM 754 C CA . GLY A 1 94 ? -2.341 3.704 14.293 1.00 96.38 94 GLY A CA 1
ATOM 755 C C . GLY A 1 94 ? -0.971 4.372 14.438 1.00 96.38 94 GLY A C 1
ATOM 756 O O . GLY A 1 94 ? -0.482 5.052 13.538 1.00 96.38 94 GLY A O 1
ATOM 757 N N . ASN A 1 95 ? -0.329 4.188 15.596 1.00 97.25 95 ASN A N 1
ATOM 758 C CA . ASN A 1 95 ? 0.955 4.823 15.952 1.00 97.25 95 ASN A CA 1
ATOM 759 C C . ASN A 1 95 ? 2.220 4.033 15.538 1.00 97.25 95 ASN A C 1
ATOM 761 O O . ASN A 1 95 ? 3.308 4.291 16.058 1.00 97.25 95 ASN A O 1
ATOM 765 N N . TYR A 1 96 ? 2.091 3.093 14.597 1.00 90.00 96 TYR A N 1
ATOM 766 C CA . TYR A 1 96 ? 3.192 2.315 14.014 1.00 90.00 96 TYR A CA 1
ATOM 767 C C . TYR A 1 96 ? 3.155 2.454 12.493 1.00 90.00 96 TYR A C 1
ATOM 769 O O . TYR A 1 96 ? 2.077 2.449 11.900 1.00 90.00 96 TYR A O 1
ATOM 777 N N . ARG A 1 97 ? 4.318 2.611 11.854 1.00 81.38 97 ARG A N 1
ATOM 778 C CA . ARG A 1 97 ? 4.415 2.815 10.401 1.00 81.38 97 ARG A CA 1
ATOM 779 C C . ARG A 1 97 ? 4.087 1.517 9.667 1.00 81.38 97 ARG A C 1
ATOM 781 O O . ARG A 1 97 ? 4.827 0.561 9.835 1.00 81.38 97 ARG A O 1
ATOM 788 N N . SER A 1 98 ? 3.102 1.504 8.776 1.00 72.44 98 SER A N 1
ATOM 789 C CA . SER A 1 98 ? 2.801 0.342 7.915 1.00 72.44 98 SER A CA 1
ATOM 790 C C . SER A 1 98 ? 3.984 -0.117 7.064 1.00 72.44 98 SER A C 1
ATOM 792 O O . SER A 1 98 ? 4.111 -1.289 6.727 1.00 72.44 98 SER A O 1
ATOM 794 N N . PHE A 1 99 ? 4.902 0.799 6.742 1.00 65.06 99 PHE A N 1
ATOM 795 C CA . PHE A 1 99 ? 6.169 0.455 6.112 1.00 65.06 99 PHE A CA 1
ATOM 796 C C . PHE A 1 99 ? 7.321 0.429 7.123 1.00 65.06 99 PHE A C 1
ATOM 798 O O . PHE A 1 99 ? 7.936 1.463 7.418 1.00 65.06 99 PHE A O 1
ATOM 805 N N . GLY A 1 100 ? 7.634 -0.779 7.595 1.00 63.84 100 GLY A N 1
ATOM 806 C CA . GLY A 1 100 ? 8.733 -1.078 8.519 1.00 63.84 100 GLY A CA 1
ATOM 807 C C . GLY A 1 100 ? 8.314 -1.261 9.980 1.00 63.84 100 GLY A C 1
ATOM 808 O O . GLY A 1 100 ? 9.198 -1.373 10.824 1.00 63.84 100 GLY A O 1
ATOM 809 N N . ASP A 1 101 ? 7.008 -1.233 10.264 1.00 77.06 101 ASP A N 1
ATOM 810 C CA . ASP A 1 101 ? 6.342 -1.537 11.541 1.00 77.06 101 ASP A CA 1
ATOM 811 C C . ASP A 1 101 ? 6.947 -0.896 12.792 1.00 77.06 101 ASP A C 1
ATOM 813 O O . ASP A 1 101 ? 6.770 -1.384 13.905 1.00 77.06 101 ASP A O 1
ATOM 817 N N . SER A 1 102 ? 7.625 0.241 12.627 1.00 82.38 102 SER A N 1
ATOM 818 C CA . SER A 1 102 ? 8.250 0.987 13.713 1.00 82.38 102 SER A CA 1
ATOM 819 C C . SER A 1 102 ? 7.294 1.997 14.335 1.00 82.38 102 SER A C 1
ATOM 821 O O . SER A 1 102 ? 6.560 2.702 13.633 1.00 82.38 102 SER A O 1
ATOM 823 N N . LYS A 1 103 ? 7.325 2.104 15.664 1.00 93.31 103 LYS A N 1
ATOM 824 C CA . LYS A 1 103 ? 6.545 3.097 16.406 1.00 93.31 103 LYS A CA 1
ATOM 825 C C . LYS A 1 103 ? 6.973 4.517 16.041 1.00 93.31 103 LYS A C 1
ATOM 827 O O . LYS A 1 103 ? 8.143 4.789 15.760 1.00 93.31 103 LYS A O 1
ATOM 832 N N . PHE A 1 104 ? 6.031 5.451 16.084 1.00 95.25 104 PHE A N 1
ATOM 833 C CA . PHE A 1 104 ? 6.319 6.881 16.054 1.00 95.25 104 PHE A CA 1
ATOM 834 C C . PHE A 1 104 ? 5.519 7.614 17.131 1.00 95.25 104 PHE A C 1
ATOM 836 O O . PHE A 1 104 ? 4.384 7.256 17.444 1.00 95.25 104 PHE A O 1
ATOM 843 N N . ILE A 1 105 ? 6.134 8.647 17.703 1.00 97.19 105 ILE A N 1
ATOM 844 C CA . ILE A 1 105 ? 5.588 9.440 18.810 1.00 97.19 105 ILE A CA 1
ATOM 845 C C . ILE A 1 105 ? 5.417 10.907 18.378 1.00 97.19 105 ILE A C 1
ATOM 847 O O . ILE A 1 105 ? 6.009 11.305 17.368 1.00 97.19 105 ILE A O 1
ATOM 851 N N . PRO A 1 106 ? 4.621 11.721 19.093 1.00 96.31 106 PRO A N 1
ATOM 852 C CA . PRO A 1 106 ? 4.557 13.156 18.841 1.00 96.31 106 PRO A CA 1
ATOM 853 C C . PRO A 1 106 ? 5.893 13.824 19.189 1.00 96.31 106 PRO A C 1
ATOM 855 O O . PRO A 1 106 ? 6.424 13.605 20.277 1.00 96.31 106 PRO A O 1
ATOM 858 N N . ASP A 1 107 ? 6.411 14.667 18.295 1.00 95.19 107 ASP A N 1
ATOM 859 C CA . ASP A 1 107 ? 7.654 15.426 18.504 1.00 95.19 107 ASP A CA 1
ATOM 860 C C . ASP A 1 107 ? 7.379 16.715 19.306 1.00 95.19 107 ASP A C 1
ATOM 862 O O . ASP A 1 107 ? 7.482 17.836 18.816 1.00 95.19 107 ASP A O 1
ATOM 866 N N . LEU A 1 108 ? 6.889 16.524 20.535 1.00 94.88 108 LEU A N 1
ATOM 867 C CA . LEU A 1 108 ? 6.647 17.557 21.545 1.00 94.88 108 LEU A CA 1
ATOM 868 C C . LEU A 1 108 ? 6.640 16.930 22.948 1.00 94.88 108 LEU A C 1
ATOM 870 O O . LEU A 1 108 ? 6.501 15.718 23.103 1.00 94.88 108 LEU A O 1
ATOM 874 N N . SER A 1 109 ? 6.760 17.735 24.008 1.00 94.75 109 SER A N 1
ATOM 875 C CA . SER A 1 109 ? 6.781 17.171 25.367 1.00 94.75 109 SER A CA 1
ATOM 876 C C . SER A 1 109 ? 5.407 16.648 25.824 1.00 94.75 109 SER A C 1
ATOM 878 O O . SER A 1 109 ? 4.377 17.309 25.666 1.00 94.75 109 SER A O 1
ATOM 880 N N . ALA A 1 110 ? 5.399 15.497 26.504 1.00 94.81 110 ALA A N 1
ATOM 881 C CA . ALA A 1 110 ? 4.185 14.902 27.074 1.00 94.81 110 ALA A CA 1
ATOM 882 C C . ALA A 1 110 ? 3.480 15.805 28.112 1.00 94.81 110 ALA A C 1
ATOM 884 O O . ALA A 1 110 ? 2.274 15.675 28.322 1.00 94.81 110 ALA A O 1
ATOM 885 N N . ASN A 1 111 ? 4.207 16.736 28.745 1.00 95.31 111 ASN A N 1
ATOM 886 C CA . ASN A 1 111 ? 3.641 17.719 29.676 1.00 95.31 111 ASN A CA 1
ATOM 887 C C . ASN A 1 111 ? 2.893 18.844 28.946 1.00 95.31 111 ASN A C 1
ATOM 889 O O . ASN A 1 111 ? 1.806 19.222 29.376 1.00 95.31 111 ASN A O 1
ATOM 893 N N . LYS A 1 112 ? 3.423 19.338 27.817 1.00 96.38 112 LYS A N 1
ATOM 894 C CA . LYS A 1 112 ? 2.691 20.285 26.961 1.00 96.38 112 LYS A CA 1
ATOM 895 C C . LYS A 1 112 ? 1.446 19.627 26.357 1.00 96.38 112 LYS A C 1
ATOM 897 O O . LYS A 1 112 ? 0.374 20.223 26.393 1.00 96.38 112 LYS A O 1
ATOM 902 N N . MET A 1 113 ? 1.547 18.376 25.894 1.00 96.44 113 MET A N 1
ATOM 903 C CA . MET A 1 113 ? 0.380 17.615 25.420 1.00 96.44 113 MET A CA 1
ATOM 904 C C . MET A 1 113 ? -0.688 17.440 26.518 1.00 96.44 113 MET A C 1
ATOM 906 O O . MET A 1 113 ? -1.870 17.626 26.251 1.00 96.44 113 MET A O 1
ATOM 910 N N . ASP A 1 114 ? -0.288 17.138 27.759 1.00 96.69 114 ASP A N 1
ATOM 911 C CA . ASP A 1 114 ? -1.203 17.036 28.907 1.00 96.69 114 ASP A CA 1
ATOM 912 C C . ASP A 1 114 ? -1.955 18.351 29.162 1.00 96.69 114 ASP A C 1
ATOM 914 O O . ASP A 1 114 ? -3.183 18.347 29.263 1.00 96.69 114 ASP A O 1
ATOM 918 N N . ALA A 1 115 ? -1.239 19.480 29.168 1.00 96.75 115 ALA A N 1
ATOM 919 C CA . ALA A 1 115 ? -1.839 20.804 29.304 1.00 96.75 115 ALA A CA 1
ATOM 920 C C . ALA A 1 115 ? -2.804 21.129 28.148 1.00 96.75 115 ALA A C 1
ATOM 922 O O . ALA A 1 115 ? -3.898 21.639 28.396 1.00 96.75 115 ALA A O 1
ATOM 923 N N . PHE A 1 116 ? -2.438 20.799 26.905 1.00 97.12 116 PHE A N 1
ATOM 924 C CA . PHE A 1 116 ? -3.286 20.985 25.724 1.00 97.12 116 PHE A CA 1
ATOM 925 C C . PHE A 1 116 ? -4.590 20.178 25.819 1.00 97.12 116 PHE A C 1
ATOM 927 O O . PHE A 1 116 ? -5.676 20.748 25.708 1.00 97.12 116 PHE A O 1
ATOM 934 N N . VAL A 1 117 ? -4.498 18.874 26.105 1.00 96.81 117 VAL A N 1
ATOM 935 C CA . VAL A 1 117 ? -5.666 17.990 26.237 1.00 96.81 117 VAL A CA 1
ATOM 936 C C . VAL A 1 117 ? -6.584 18.467 27.363 1.00 96.81 117 VAL A C 1
ATOM 938 O O . VAL A 1 117 ? -7.775 18.674 27.128 1.00 96.81 117 VAL A O 1
ATOM 941 N N . ARG A 1 118 ? -6.046 18.697 28.569 1.00 96.50 118 ARG A N 1
ATOM 942 C CA . ARG A 1 118 ? -6.838 19.022 29.771 1.00 96.50 118 ARG A CA 1
ATOM 943 C C . ARG A 1 118 ? -7.545 20.378 29.724 1.00 96.50 118 ARG A C 1
ATOM 945 O O . ARG A 1 118 ? -8.546 20.548 30.414 1.00 96.50 118 ARG A O 1
ATOM 952 N N . ASN A 1 119 ? -7.055 21.329 28.927 1.00 96.88 119 ASN A N 1
ATOM 953 C CA . ASN A 1 119 ? -7.664 22.659 28.790 1.00 96.88 119 ASN A CA 1
ATOM 954 C C . ASN A 1 119 ? -8.593 22.795 27.569 1.00 96.88 119 ASN A C 1
ATOM 956 O O . ASN A 1 119 ? -9.186 23.857 27.369 1.00 96.88 119 ASN A O 1
ATOM 960 N N . SER A 1 120 ? -8.754 21.737 26.769 1.00 97.06 120 SER A N 1
ATOM 961 C CA . SER A 1 120 ? -9.666 21.734 25.620 1.00 97.06 120 SER A CA 1
ATOM 962 C C . SER A 1 120 ? -11.144 21.830 26.021 1.00 97.06 120 SER A C 1
ATOM 964 O O . SER A 1 120 ? -11.564 21.371 27.088 1.00 97.06 120 SER A O 1
ATOM 966 N N . ALA A 1 121 ? -11.970 22.387 25.132 1.00 96.38 121 ALA A N 1
ATOM 967 C CA . ALA A 1 121 ? -13.422 22.377 25.284 1.00 96.38 121 ALA A CA 1
ATOM 968 C C . ALA A 1 121 ? -13.960 20.940 25.331 1.00 96.38 121 ALA A C 1
ATOM 970 O O . ALA A 1 121 ? -14.777 20.640 26.198 1.00 96.38 121 ALA A O 1
ATOM 971 N N . ALA A 1 122 ? -13.410 20.040 24.506 1.00 95.44 122 ALA A N 1
ATOM 972 C CA . ALA A 1 122 ? -13.729 18.616 24.540 1.00 95.44 122 ALA A CA 1
ATOM 973 C C . ALA A 1 122 ? -13.558 18.025 25.947 1.00 95.44 122 ALA A C 1
ATOM 975 O O . ALA A 1 122 ? -14.473 17.368 26.444 1.00 95.44 122 ALA A O 1
ATOM 976 N N . PHE A 1 123 ? -12.430 18.301 26.616 1.00 96.44 123 PHE A N 1
ATOM 977 C CA . PHE A 1 123 ? -12.149 17.816 27.970 1.00 96.44 123 PHE A CA 1
ATOM 978 C C . PHE A 1 123 ? -13.094 18.412 29.017 1.00 96.44 123 PHE A C 1
ATOM 980 O O . PHE A 1 123 ? -13.527 17.697 29.916 1.00 96.44 123 PHE A O 1
ATOM 987 N N . ARG A 1 124 ? -13.484 19.687 28.892 1.00 95.81 124 ARG A N 1
ATOM 988 C CA . ARG A 1 124 ? -14.507 20.281 29.774 1.00 95.81 124 ARG A CA 1
ATOM 989 C C . ARG A 1 124 ? -15.884 19.641 29.572 1.00 95.81 124 ARG A C 1
ATOM 991 O O . ARG A 1 124 ? -16.558 19.342 30.553 1.00 95.81 124 ARG A O 1
ATOM 998 N N . ASN A 1 125 ? -16.273 19.393 28.322 1.00 95.06 125 ASN A N 1
ATOM 999 C CA . ASN A 1 125 ? -17.591 18.864 27.962 1.00 95.06 125 ASN A CA 1
ATOM 1000 C C . ASN A 1 125 ? -17.717 17.354 28.254 1.00 95.06 125 ASN A C 1
ATOM 1002 O O . ASN A 1 125 ? -18.781 16.886 28.652 1.00 95.06 125 ASN A O 1
ATOM 1006 N N . ASN A 1 126 ? -16.621 16.596 28.129 1.00 93.44 126 ASN A N 1
ATOM 1007 C CA . ASN A 1 126 ? -16.591 15.130 28.217 1.00 93.44 126 ASN A CA 1
ATOM 1008 C C . ASN A 1 126 ? -15.620 14.617 29.308 1.00 93.44 126 ASN A C 1
ATOM 1010 O O . ASN A 1 126 ? -15.017 13.552 29.164 1.00 93.44 126 ASN A O 1
ATOM 1014 N N . GLN A 1 127 ? -15.458 15.361 30.412 1.00 93.94 127 GLN A N 1
ATOM 1015 C CA . GLN A 1 127 ? -14.379 15.187 31.405 1.00 93.94 127 GLN A CA 1
ATOM 1016 C C . GLN A 1 127 ? -14.136 13.741 31.866 1.00 93.94 127 GLN A C 1
ATOM 1018 O O . GLN A 1 127 ? -12.993 13.294 31.902 1.00 93.94 127 GLN A O 1
ATOM 1023 N N . LYS A 1 128 ? -15.188 12.982 32.204 1.00 94.50 128 LYS A N 1
ATOM 1024 C CA . LYS A 1 128 ? -15.040 11.588 32.671 1.00 94.50 128 LYS A CA 1
ATOM 1025 C C . LYS A 1 128 ? -14.509 10.650 31.585 1.00 94.50 128 LYS A C 1
ATOM 1027 O O . LYS A 1 128 ? -13.745 9.740 31.892 1.00 94.50 128 LYS A O 1
ATOM 1032 N N . GLU A 1 129 ? -14.933 10.852 30.339 1.00 93.81 129 GLU A N 1
ATOM 1033 C CA . GLU A 1 129 ? -14.496 10.045 29.200 1.00 93.81 129 GLU A CA 1
ATOM 1034 C C . GLU A 1 129 ? -13.047 10.384 28.839 1.00 93.81 129 GLU A C 1
ATOM 1036 O O . GLU A 1 129 ? -12.214 9.488 28.717 1.00 93.81 129 GLU A O 1
ATOM 1041 N N . LEU A 1 130 ? -12.720 11.676 28.747 1.00 95.75 130 LEU A N 1
ATOM 1042 C CA . LEU A 1 130 ? -11.390 12.117 28.334 1.00 95.75 130 LEU A CA 1
ATOM 1043 C C . LEU A 1 130 ? -10.322 11.986 29.426 1.00 95.75 130 LEU A C 1
ATOM 1045 O O . LEU A 1 130 ? -9.177 11.717 29.081 1.00 95.75 130 LEU A O 1
ATOM 1049 N N . GLU A 1 131 ? -10.658 12.059 30.718 1.00 97.00 131 GLU A N 1
ATOM 1050 C CA . GLU A 1 131 ? -9.727 11.662 31.789 1.00 97.00 131 GLU A CA 1
ATOM 1051 C C . GLU A 1 131 ? -9.385 10.166 31.686 1.00 97.00 131 GLU A C 1
ATOM 1053 O O . GLU A 1 131 ? -8.214 9.791 31.760 1.00 97.00 131 GLU A O 1
ATOM 1058 N N . PHE A 1 132 ? -10.388 9.308 31.449 1.00 94.88 132 PHE A N 1
ATOM 1059 C CA . PHE A 1 132 ? -10.190 7.868 31.257 1.00 94.88 132 PHE A CA 1
ATOM 1060 C C . PHE A 1 132 ? -9.326 7.568 30.024 1.00 94.88 132 PHE A C 1
ATOM 1062 O O . PHE A 1 132 ? -8.357 6.814 30.130 1.00 94.88 132 PHE A O 1
ATOM 1069 N N . ILE A 1 133 ? -9.629 8.184 28.876 1.00 96.44 133 ILE A N 1
ATOM 1070 C CA . ILE A 1 133 ? -8.832 8.054 27.647 1.00 96.44 133 ILE A CA 1
ATOM 1071 C C . ILE A 1 133 ? -7.394 8.521 27.901 1.00 96.44 133 ILE A C 1
ATOM 1073 O O . ILE A 1 133 ? -6.444 7.785 27.630 1.00 96.44 133 ILE A O 1
ATOM 1077 N N . TRP A 1 134 ? -7.223 9.722 28.460 1.00 96.62 134 TRP A N 1
ATOM 1078 C CA . TRP A 1 134 ? -5.910 10.335 28.631 1.00 96.62 134 TRP A CA 1
ATOM 1079 C C . TRP A 1 134 ? -5.020 9.556 29.609 1.00 96.62 134 TRP A C 1
ATOM 1081 O O . TRP A 1 134 ? -3.854 9.299 29.306 1.00 96.62 134 TRP A O 1
ATOM 1091 N N . THR A 1 135 ? -5.583 9.080 30.725 1.00 94.12 135 THR A N 1
ATOM 1092 C CA . THR A 1 135 ? -4.875 8.235 31.704 1.00 94.12 135 THR A CA 1
ATOM 1093 C C . THR A 1 135 ? -4.335 6.947 31.072 1.00 94.12 135 THR A C 1
ATOM 1095 O O . THR A 1 135 ? -3.197 6.571 31.338 1.00 94.12 135 THR A O 1
ATOM 1098 N N . ASN A 1 136 ? -5.110 6.289 30.201 1.00 93.69 136 ASN A N 1
ATOM 1099 C CA . ASN A 1 136 ? -4.714 5.017 29.580 1.00 93.69 136 ASN A CA 1
ATOM 1100 C C . ASN A 1 136 ? -3.787 5.178 28.359 1.00 93.69 136 ASN A C 1
ATOM 1102 O O . ASN A 1 136 ? -3.129 4.215 27.960 1.00 93.69 136 ASN A O 1
ATOM 1106 N N . VAL A 1 137 ? -3.714 6.376 27.764 1.00 94.69 137 VAL A N 1
ATOM 1107 C CA . VAL A 1 137 ? -2.961 6.626 26.522 1.00 94.69 137 VAL A CA 1
ATOM 1108 C C . VAL A 1 137 ? -1.644 7.383 26.739 1.00 94.69 137 VAL A C 1
ATOM 1110 O O . VAL A 1 137 ? -0.676 7.118 26.026 1.00 94.69 137 VAL A O 1
ATOM 1113 N N . LYS A 1 138 ? -1.564 8.290 27.731 1.00 94.25 138 LYS A N 1
ATOM 1114 C CA . LYS A 1 138 ? -0.453 9.252 27.893 1.00 94.25 138 LYS A CA 1
ATOM 1115 C C . LYS A 1 138 ? 0.927 8.593 27.929 1.00 94.25 138 LYS A C 1
ATOM 1117 O O . LYS A 1 138 ? 1.828 9.050 27.235 1.00 94.25 138 LYS A O 1
ATOM 1122 N N . GLN A 1 139 ? 1.109 7.528 28.714 1.00 94.06 139 GLN A N 1
ATOM 1123 C CA . GLN A 1 139 ? 2.410 6.853 28.811 1.00 94.06 139 GLN A CA 1
ATOM 1124 C C . GLN A 1 139 ? 2.785 6.168 27.490 1.00 94.06 139 GLN A C 1
ATOM 1126 O O . GLN A 1 139 ? 3.869 6.400 26.958 1.00 94.06 139 GLN A O 1
ATOM 1131 N N . ARG A 1 140 ? 1.882 5.354 26.925 1.00 93.94 140 ARG A N 1
ATOM 1132 C CA . ARG A 1 140 ? 2.185 4.550 25.730 1.00 93.94 140 ARG A CA 1
ATOM 1133 C C . ARG A 1 140 ? 2.321 5.399 24.465 1.00 93.94 140 ARG A C 1
ATOM 1135 O O . ARG A 1 140 ? 3.158 5.076 23.632 1.00 93.94 140 ARG A O 1
ATOM 1142 N N . MET A 1 141 ? 1.614 6.528 24.359 1.00 96.50 141 MET A N 1
ATOM 1143 C CA . MET A 1 141 ? 1.749 7.484 23.246 1.00 96.50 141 MET A CA 1
ATOM 1144 C C . MET A 1 141 ? 3.177 8.043 23.095 1.00 96.50 141 MET A C 1
ATOM 1146 O O . MET A 1 141 ? 3.605 8.286 21.970 1.00 96.50 141 MET A O 1
ATOM 1150 N N . PHE A 1 142 ? 3.909 8.226 24.201 1.00 97.06 142 PHE A N 1
ATOM 1151 C CA . PHE A 1 142 ? 5.268 8.795 24.219 1.00 97.06 142 PHE A CA 1
ATOM 1152 C C . PHE A 1 142 ? 6.371 7.778 24.570 1.00 97.06 142 PHE A C 1
ATOM 1154 O O . PHE A 1 142 ? 7.551 8.120 24.551 1.00 97.06 142 PHE A O 1
ATOM 1161 N N . SER A 1 143 ? 6.010 6.536 24.895 1.00 95.25 143 SER A N 1
ATOM 1162 C CA . SER A 1 143 ? 6.958 5.484 25.273 1.00 95.25 143 SER A CA 1
ATOM 1163 C C . SER A 1 143 ? 7.826 5.026 24.095 1.00 95.25 143 SER A C 1
ATOM 1165 O O . SER A 1 143 ? 7.320 4.757 23.002 1.00 95.25 143 SER A O 1
ATOM 1167 N N . LEU A 1 144 ? 9.123 4.869 24.367 1.00 95.12 144 LEU A N 1
ATOM 1168 C CA . LEU A 1 144 ? 10.135 4.260 23.496 1.00 95.12 144 LEU A CA 1
ATOM 1169 C C . LEU A 1 144 ? 10.802 3.052 24.190 1.00 95.12 144 LEU A C 1
ATOM 1171 O O . LEU A 1 144 ? 11.988 2.782 23.993 1.00 95.12 144 LEU A O 1
ATOM 1175 N N . GLU A 1 145 ? 10.059 2.345 25.048 1.00 94.25 145 GLU A N 1
ATOM 1176 C CA . GLU A 1 145 ? 10.512 1.078 25.634 1.00 94.25 145 GLU A CA 1
ATOM 1177 C C . GLU A 1 145 ? 10.782 0.037 24.532 1.00 94.25 145 GLU A C 1
ATOM 1179 O O . GLU A 1 145 ? 10.098 0.009 23.510 1.00 94.25 145 GLU A O 1
ATOM 1184 N N . LYS A 1 146 ? 11.802 -0.816 24.714 1.00 89.50 146 LYS A N 1
ATOM 1185 C CA . LYS A 1 146 ? 12.332 -1.682 23.637 1.00 89.50 146 LYS A CA 1
ATOM 1186 C C . LYS A 1 146 ? 11.273 -2.598 23.013 1.00 89.50 146 LYS A C 1
ATOM 1188 O O . LYS A 1 146 ? 11.227 -2.720 21.796 1.00 89.50 146 LYS A O 1
ATOM 1193 N N . ASN A 1 147 ? 10.409 -3.170 23.847 1.00 89.12 147 ASN A N 1
ATOM 1194 C CA . ASN A 1 147 ? 9.270 -4.023 23.491 1.00 89.12 147 ASN A CA 1
ATOM 1195 C C . ASN A 1 147 ? 8.080 -3.256 22.878 1.00 89.12 147 ASN A C 1
ATOM 1197 O O . ASN A 1 147 ? 7.024 -3.837 22.645 1.00 89.12 147 ASN A O 1
ATOM 1201 N N . GLU A 1 148 ? 8.215 -1.953 22.635 1.00 92.62 148 GLU A N 1
ATOM 1202 C CA . GLU A 1 148 ? 7.234 -1.133 21.923 1.00 92.62 148 GLU A CA 1
ATOM 1203 C C . GLU A 1 148 ? 7.827 -0.465 20.674 1.00 92.62 148 GLU A C 1
ATOM 1205 O O . GLU A 1 148 ? 7.134 0.284 20.002 1.00 92.62 148 GLU A O 1
ATOM 1210 N N . LEU A 1 149 ? 9.099 -0.691 20.324 1.00 87.50 149 LEU A N 1
ATOM 1211 C CA . LEU A 1 149 ? 9.705 -0.003 19.174 1.00 87.50 149 LEU A CA 1
ATOM 1212 C C . LEU A 1 149 ? 9.202 -0.523 17.819 1.00 87.50 149 LEU A C 1
ATOM 1214 O O . LEU A 1 149 ? 9.251 0.219 16.834 1.00 87.50 149 LEU A O 1
ATOM 1218 N N . SER A 1 150 ? 8.703 -1.760 17.769 1.00 83.25 150 SER A N 1
ATOM 1219 C CA . SER A 1 150 ? 8.198 -2.407 16.555 1.00 83.25 150 SER A CA 1
ATOM 1220 C C . SER A 1 150 ? 7.016 -3.341 16.818 1.00 83.25 150 SER A C 1
ATOM 1222 O O . SER A 1 150 ? 6.844 -3.823 17.943 1.00 83.25 150 SER A O 1
ATOM 1224 N N . LEU A 1 151 ? 6.240 -3.650 15.773 1.00 81.75 151 LEU A N 1
ATOM 1225 C CA . LEU A 1 151 ? 5.279 -4.752 15.837 1.00 81.75 151 LEU A CA 1
ATOM 1226 C C . LEU A 1 151 ? 5.999 -6.107 15.762 1.00 81.75 151 LEU A C 1
ATOM 1228 O O . LEU A 1 151 ? 6.731 -6.377 14.813 1.00 81.75 151 LEU A O 1
ATOM 1232 N N . ALA A 1 152 ? 5.815 -6.938 16.788 1.00 80.12 152 ALA A N 1
ATOM 1233 C CA . ALA A 1 152 ? 6.370 -8.288 16.904 1.00 80.12 152 ALA A CA 1
ATOM 1234 C C . ALA A 1 152 ? 5.673 -9.059 18.045 1.00 80.12 152 ALA A C 1
ATOM 1236 O O . ALA A 1 152 ? 4.827 -8.514 18.757 1.00 80.12 152 ALA A O 1
ATOM 1237 N N . PHE A 1 153 ? 6.042 -10.326 18.250 1.00 84.56 153 PHE A N 1
ATOM 1238 C CA . PHE A 1 153 ? 5.744 -11.013 19.510 1.00 84.56 153 PHE A CA 1
ATOM 1239 C C . PHE A 1 153 ? 6.510 -10.378 20.680 1.00 84.56 153 PHE A C 1
ATOM 1241 O O . PHE A 1 153 ? 7.535 -9.723 20.489 1.00 84.56 153 PHE A O 1
ATOM 1248 N N . ALA A 1 154 ? 6.016 -10.587 21.900 1.00 81.31 154 ALA A N 1
ATOM 1249 C CA . ALA A 1 154 ? 6.774 -10.266 23.101 1.00 81.31 154 ALA A CA 1
ATOM 1250 C C . ALA A 1 154 ? 7.888 -11.316 23.321 1.00 81.31 154 ALA A C 1
ATOM 1252 O O . ALA A 1 154 ? 7.624 -12.505 23.113 1.00 81.31 154 ALA A O 1
ATOM 1253 N N . PRO A 1 155 ? 9.079 -10.922 23.817 1.00 87.31 155 PRO A N 1
ATOM 1254 C CA . PRO A 1 155 ? 9.452 -9.587 24.301 1.00 87.31 155 PRO A CA 1
ATOM 1255 C C . PRO A 1 155 ? 9.994 -8.613 23.234 1.00 87.31 155 PRO A C 1
ATOM 1257 O O . PRO A 1 155 ? 10.291 -7.470 23.579 1.00 87.31 155 PRO A O 1
ATOM 1260 N N . GLU A 1 156 ? 10.165 -9.029 21.977 1.00 84.06 156 GLU A N 1
ATOM 1261 C CA . GLU A 1 156 ? 10.822 -8.227 20.931 1.00 84.06 156 GLU A CA 1
ATOM 1262 C C . GLU A 1 156 ? 10.005 -7.005 20.480 1.00 84.06 156 GLU A C 1
ATOM 1264 O O . GLU A 1 156 ? 10.578 -6.019 20.017 1.00 84.06 156 GLU A O 1
ATOM 1269 N N . GLY A 1 157 ? 8.682 -7.045 20.629 1.00 88.62 157 GLY A N 1
ATOM 1270 C CA . GLY A 1 157 ? 7.785 -5.944 20.297 1.00 88.62 157 GLY A CA 1
ATOM 1271 C C . GLY A 1 157 ? 6.370 -6.152 20.830 1.00 88.62 157 GLY A C 1
ATOM 1272 O O . GLY A 1 157 ? 6.153 -6.858 21.820 1.00 88.62 157 GLY A O 1
ATOM 1273 N N . THR A 1 158 ? 5.398 -5.520 20.171 1.00 92.69 158 THR A N 1
ATOM 1274 C CA . THR A 1 158 ? 3.978 -5.611 20.538 1.00 92.69 158 THR A CA 1
ATOM 1275 C C . THR A 1 158 ? 3.112 -6.061 19.364 1.00 92.69 158 THR A C 1
ATOM 1277 O O . THR A 1 158 ? 3.440 -5.827 18.206 1.00 92.69 158 THR A O 1
ATOM 1280 N N . THR A 1 159 ? 1.979 -6.695 19.644 1.00 92.25 159 THR A N 1
ATOM 1281 C CA . THR A 1 159 ? 0.972 -7.037 18.636 1.00 92.25 159 THR A CA 1
ATOM 1282 C C . THR A 1 159 ? -0.411 -7.021 19.274 1.00 92.25 159 THR A C 1
ATOM 1284 O O . THR A 1 159 ? -0.545 -7.151 20.492 1.00 92.25 159 THR A O 1
ATOM 1287 N N . THR A 1 160 ? -1.440 -6.842 18.449 1.00 97.12 160 THR A N 1
ATOM 1288 C CA . THR A 1 160 ? -2.850 -6.963 18.854 1.00 97.12 160 THR A CA 1
ATOM 1289 C C . THR A 1 160 ? -3.589 -8.095 18.148 1.00 97.12 160 THR A C 1
ATOM 1291 O O . THR A 1 160 ? -4.718 -8.394 18.526 1.00 97.1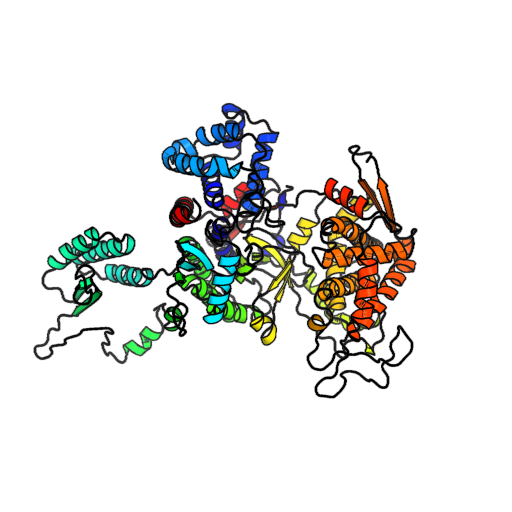2 160 THR A O 1
ATOM 1294 N N . TYR A 1 161 ? -2.941 -8.797 17.209 1.00 93.31 161 TYR A N 1
ATOM 1295 C CA . TYR A 1 161 ? -3.436 -10.058 16.637 1.00 93.31 161 TYR A CA 1
ATOM 1296 C C . TYR A 1 161 ? -3.458 -11.205 17.660 1.00 93.31 161 TYR A C 1
ATOM 1298 O O . TYR A 1 161 ? -4.248 -12.144 17.535 1.00 93.31 161 TYR A O 1
ATOM 1306 N N . PHE A 1 162 ? -2.605 -11.100 18.680 1.00 96.12 162 PHE A N 1
ATOM 1307 C CA . PHE A 1 162 ? -2.506 -12.002 19.819 1.00 96.12 162 PHE A CA 1
ATOM 1308 C C . PHE A 1 162 ? -2.575 -11.200 21.123 1.00 96.12 162 PHE A C 1
ATOM 1310 O O . PHE A 1 162 ? -2.052 -10.089 21.177 1.00 96.12 162 PHE A O 1
ATOM 1317 N N . SER A 1 163 ? -3.150 -11.763 22.189 1.00 96.44 163 SER A N 1
ATOM 1318 C CA . SER A 1 163 ? -3.041 -11.189 23.538 1.00 96.44 163 SER A CA 1
ATOM 1319 C C . SER A 1 163 ? -1.584 -11.087 24.008 1.00 96.44 163 SER A C 1
ATOM 1321 O O . SER A 1 163 ? -0.727 -11.881 23.621 1.00 96.44 163 SER A O 1
ATOM 1323 N N . LYS A 1 164 ? -1.300 -10.128 24.896 1.00 94.00 164 LYS A N 1
ATOM 1324 C CA . LYS A 1 164 ? 0.057 -9.752 25.351 1.00 94.00 164 LYS A CA 1
ATOM 1325 C C . LYS A 1 164 ? 0.887 -10.894 25.963 1.00 94.00 164 LYS A C 1
ATOM 1327 O O . LYS A 1 164 ? 2.108 -10.799 26.028 1.00 94.00 164 LYS A O 1
ATOM 1332 N N . ASN A 1 165 ? 0.231 -11.947 26.439 1.00 93.94 165 ASN A N 1
ATOM 1333 C CA . ASN A 1 165 ? 0.826 -13.146 27.035 1.00 93.94 165 ASN A CA 1
ATOM 1334 C C . ASN A 1 165 ? 1.099 -14.290 26.032 1.00 93.94 165 ASN A C 1
ATOM 1336 O O . ASN A 1 165 ? 1.515 -15.369 26.459 1.00 93.94 165 ASN A O 1
ATOM 1340 N N . CYS A 1 166 ? 0.849 -14.084 24.737 1.00 94.19 166 CYS A N 1
ATOM 1341 C CA . CYS A 1 166 ? 1.198 -15.030 23.679 1.00 94.19 166 CYS A CA 1
ATOM 1342 C C . CYS A 1 166 ? 2.639 -14.830 23.199 1.00 94.19 166 CYS A C 1
ATOM 1344 O O . CYS A 1 166 ? 3.053 -13.707 22.902 1.00 94.19 166 CYS A O 1
ATOM 1346 N N . THR A 1 167 ? 3.369 -15.930 23.040 1.00 92.88 167 THR A N 1
ATOM 1347 C CA . THR A 1 167 ? 4.701 -15.952 22.420 1.00 92.88 167 THR A CA 1
ATOM 1348 C C . THR A 1 167 ? 4.648 -16.506 20.992 1.00 92.88 167 THR A C 1
ATOM 1350 O O . THR A 1 167 ? 3.592 -16.895 20.482 1.00 92.88 167 THR A O 1
ATOM 1353 N N . LYS A 1 168 ? 5.807 -16.590 20.329 1.00 87.81 168 LYS A N 1
ATOM 1354 C CA . LYS A 1 168 ? 5.922 -17.234 19.015 1.00 87.81 168 LYS A CA 1
ATOM 1355 C C . LYS A 1 168 ? 5.514 -18.714 19.060 1.00 87.81 168 LYS A C 1
ATOM 1357 O O . LYS A 1 168 ? 4.865 -19.196 18.133 1.00 87.81 168 LYS A O 1
ATOM 1362 N N . GLU A 1 169 ? 5.827 -19.418 20.145 1.00 92.75 169 GLU A N 1
ATOM 1363 C CA . GLU A 1 169 ? 5.455 -20.822 20.369 1.00 92.75 169 GLU A CA 1
ATOM 1364 C C . GLU A 1 169 ? 3.930 -20.998 20.434 1.00 92.75 169 GLU A C 1
ATOM 1366 O O . GLU A 1 169 ? 3.394 -21.931 19.836 1.00 92.75 169 GLU A O 1
ATOM 1371 N N . ASP A 1 170 ? 3.212 -20.071 21.082 1.00 94.06 170 ASP A N 1
ATOM 1372 C CA . ASP A 1 170 ? 1.742 -20.062 21.091 1.00 94.06 170 ASP A CA 1
ATOM 1373 C C . ASP A 1 170 ? 1.161 -19.914 19.675 1.00 94.06 170 ASP A C 1
ATOM 1375 O O . ASP A 1 170 ? 0.153 -20.542 19.347 1.00 94.06 170 ASP A O 1
ATOM 1379 N N . SER A 1 171 ? 1.813 -19.126 18.812 1.00 87.50 171 SER A N 1
ATOM 1380 C CA . SER A 1 171 ? 1.378 -18.949 17.421 1.00 87.50 171 SER A CA 1
ATOM 1381 C C . SER A 1 171 ? 1.510 -20.231 16.592 1.00 87.50 171 SER A C 1
ATOM 1383 O O . SER A 1 171 ? 0.593 -20.556 15.838 1.00 87.50 171 SER A O 1
ATOM 1385 N N . GLU A 1 172 ? 2.576 -21.013 16.795 1.00 86.56 172 GLU A N 1
ATOM 1386 C CA . GLU A 1 172 ? 2.762 -22.318 16.146 1.00 86.56 172 GLU A CA 1
ATOM 1387 C C . GLU A 1 172 ? 1.779 -23.369 16.694 1.00 86.56 172 GLU A C 1
ATOM 1389 O O . GLU A 1 172 ? 1.227 -24.159 15.929 1.00 86.56 172 GLU A O 1
ATOM 1394 N N . ILE A 1 173 ? 1.473 -23.339 17.998 1.00 92.38 173 ILE A N 1
ATOM 1395 C CA . ILE A 1 173 ? 0.433 -24.186 18.607 1.00 92.38 173 ILE A CA 1
ATOM 1396 C C . ILE A 1 173 ? -0.940 -23.913 17.968 1.00 92.38 173 ILE A C 1
ATOM 1398 O O . ILE A 1 173 ? -1.628 -24.850 17.558 1.00 92.38 173 ILE A O 1
ATOM 1402 N N . VAL A 1 174 ? -1.327 -22.640 17.835 1.00 89.81 174 VAL A N 1
ATOM 1403 C CA . VAL A 1 174 ? -2.597 -22.245 17.202 1.00 89.81 174 VAL A CA 1
ATOM 1404 C C . VAL A 1 174 ? -2.618 -22.574 15.709 1.00 89.81 174 VAL A C 1
ATOM 1406 O O . VAL A 1 174 ? -3.622 -23.074 15.212 1.00 89.81 174 VAL A O 1
ATOM 1409 N N . LYS A 1 175 ? -1.518 -22.340 14.991 1.00 82.50 175 LYS A N 1
ATOM 1410 C CA . LYS A 1 175 ? -1.361 -22.676 13.567 1.00 82.50 175 LYS A CA 1
ATOM 1411 C C . LYS A 1 175 ? -1.562 -24.168 13.304 1.00 82.50 175 LYS A C 1
ATOM 1413 O O . LYS A 1 175 ? -2.333 -24.519 12.415 1.00 82.50 175 LYS A O 1
ATOM 1418 N N . ASN A 1 176 ? -0.938 -25.032 14.106 1.00 85.06 176 ASN A N 1
ATOM 1419 C CA . ASN A 1 176 ? -1.106 -26.482 13.994 1.00 85.06 176 ASN A CA 1
ATOM 1420 C C . ASN A 1 176 ? -2.565 -26.903 14.244 1.00 85.06 176 ASN A C 1
ATOM 1422 O O . ASN A 1 176 ? -3.095 -27.731 13.508 1.00 85.06 176 ASN A O 1
ATOM 1426 N N . PHE A 1 177 ? -3.243 -26.303 15.228 1.00 87.31 177 PHE A N 1
ATOM 1427 C CA . PHE A 1 177 ? -4.667 -26.558 15.473 1.00 87.31 177 PHE A CA 1
ATOM 1428 C C . PHE A 1 177 ? -5.566 -26.081 14.319 1.00 87.31 177 PHE A C 1
ATOM 1430 O O . PHE A 1 177 ? -6.433 -26.823 13.872 1.00 87.31 177 PHE A O 1
ATOM 1437 N N . MET A 1 178 ? -5.332 -24.882 13.779 1.00 81.19 178 MET A N 1
ATOM 1438 C CA . MET A 1 178 ? -6.075 -24.367 12.619 1.00 81.19 178 MET A CA 1
ATOM 1439 C C . MET A 1 178 ? -5.922 -25.277 11.388 1.00 81.19 178 MET A C 1
ATOM 1441 O O . MET A 1 178 ? -6.888 -25.510 10.662 1.00 81.19 178 MET A O 1
ATOM 1445 N N . GLN A 1 179 ? -4.739 -25.873 11.199 1.00 79.56 179 GLN A N 1
ATOM 1446 C CA . GLN A 1 179 ? -4.493 -26.870 10.155 1.00 79.56 179 GLN A CA 1
ATOM 1447 C C . GLN A 1 179 ? -5.248 -28.190 10.387 1.00 79.56 179 GLN A C 1
ATOM 1449 O O . GLN A 1 179 ? -5.804 -28.726 9.431 1.00 79.56 179 GLN A O 1
ATOM 1454 N N . THR A 1 180 ? -5.327 -28.717 11.618 1.00 81.56 180 THR A N 1
ATOM 1455 C CA . THR A 1 180 ? -6.048 -29.986 11.875 1.00 81.56 180 THR A CA 1
ATOM 1456 C C . THR A 1 180 ? -7.560 -29.869 11.690 1.00 81.56 180 THR A C 1
ATOM 1458 O O . THR A 1 180 ? -8.201 -30.861 11.342 1.00 81.56 180 THR A O 1
ATOM 1461 N N . ILE A 1 181 ? -8.128 -28.672 11.868 1.00 77.69 181 ILE A N 1
ATOM 1462 C CA . ILE A 1 181 ? -9.541 -28.381 11.576 1.00 77.69 181 ILE A CA 1
ATOM 1463 C C . ILE A 1 181 ? -9.778 -27.826 10.159 1.00 77.69 181 ILE A C 1
ATOM 1465 O O . ILE A 1 181 ? -10.920 -27.537 9.811 1.00 77.69 181 ILE A O 1
ATOM 1469 N N . ASN A 1 182 ? -8.723 -27.701 9.343 1.00 75.44 182 ASN A N 1
ATOM 1470 C CA . ASN A 1 182 ? -8.751 -27.166 7.977 1.00 75.44 182 ASN A CA 1
ATOM 1471 C C . ASN A 1 182 ? -9.428 -25.780 7.873 1.00 75.44 182 ASN A C 1
ATOM 1473 O O . ASN A 1 182 ? -10.315 -25.565 7.043 1.00 75.44 182 ASN A O 1
ATOM 1477 N N . MET A 1 183 ? -9.018 -24.846 8.737 1.00 79.62 183 MET A N 1
ATOM 1478 C CA . MET A 1 183 ? -9.489 -23.458 8.739 1.00 79.62 183 MET A CA 1
ATOM 1479 C C . MET A 1 183 ? -8.352 -22.467 8.482 1.00 79.62 183 MET A C 1
ATOM 1481 O O . MET A 1 183 ? -7.245 -22.601 9.000 1.00 79.62 183 MET A O 1
ATOM 1485 N N . ASP A 1 184 ? -8.669 -21.423 7.722 1.00 78.81 184 ASP A N 1
ATOM 1486 C CA . ASP A 1 184 ? -7.791 -20.285 7.463 1.00 78.81 184 ASP A CA 1
ATOM 1487 C C . ASP A 1 184 ? -7.870 -19.229 8.581 1.00 78.81 184 ASP A C 1
ATOM 1489 O O . ASP A 1 184 ? -8.914 -19.039 9.208 1.00 78.81 184 ASP A O 1
ATOM 1493 N N . SER A 1 185 ? -6.778 -18.488 8.789 1.00 85.50 185 SER A N 1
ATOM 1494 C CA . SER A 1 185 ? -6.637 -17.520 9.895 1.00 85.50 185 SER A CA 1
ATOM 1495 C C . SER A 1 185 ? -6.869 -16.049 9.514 1.00 85.50 185 SER A C 1
ATOM 1497 O O . SER A 1 185 ? -6.748 -15.192 10.390 1.00 85.50 185 SER A O 1
ATOM 1499 N N . TYR A 1 186 ? -7.201 -15.737 8.253 1.00 79.69 186 TYR A N 1
ATOM 1500 C CA . TYR A 1 186 ? -7.254 -14.360 7.722 1.00 79.69 186 TYR A CA 1
ATOM 1501 C C . TYR A 1 186 ? -8.052 -13.391 8.609 1.00 79.69 186 TYR A C 1
ATOM 1503 O O . TYR A 1 186 ? -7.559 -12.316 8.932 1.00 79.69 186 TYR A O 1
ATOM 1511 N N . ASN A 1 187 ? -9.252 -13.777 9.051 1.00 92.19 187 ASN A N 1
ATOM 1512 C CA . ASN A 1 187 ? -10.192 -12.906 9.764 1.00 92.19 187 ASN A CA 1
ATOM 1513 C C . ASN A 1 187 ? -10.332 -13.226 11.269 1.00 92.19 187 ASN A C 1
ATOM 1515 O O . ASN A 1 187 ? -11.433 -13.113 11.815 1.00 92.19 187 ASN A O 1
ATOM 1519 N N . CYS A 1 188 ? -9.256 -13.641 11.952 1.00 92.31 188 CYS A N 1
ATOM 1520 C CA . CYS A 1 188 ? -9.293 -13.963 13.388 1.00 92.31 188 CYS A CA 1
ATOM 1521 C C . CYS A 1 188 ? -8.208 -13.276 14.238 1.00 92.31 188 CYS A C 1
ATOM 1523 O O . CYS A 1 188 ? -7.156 -12.872 13.742 1.00 92.31 188 CYS A O 1
ATOM 1525 N N . ARG A 1 189 ? -8.441 -13.218 15.554 1.00 96.69 189 ARG A N 1
ATOM 1526 C CA . ARG A 1 189 ? -7.439 -12.918 16.592 1.00 96.69 189 ARG A CA 1
ATOM 1527 C C . ARG A 1 189 ? -7.360 -14.039 17.627 1.00 96.69 189 ARG A C 1
ATOM 1529 O O . ARG A 1 189 ? -8.267 -14.865 17.723 1.00 96.69 189 ARG A O 1
ATOM 1536 N N . VAL A 1 190 ? -6.272 -14.073 18.395 1.00 96.44 190 VAL A N 1
ATOM 1537 C CA . VAL A 1 190 ? -6.010 -15.098 19.418 1.00 96.44 190 VAL A CA 1
ATOM 1538 C C . VAL A 1 190 ? -5.904 -14.472 20.801 1.00 96.44 190 VAL A C 1
ATOM 1540 O O . VAL A 1 190 ? -5.100 -13.568 21.017 1.00 96.44 190 VAL A O 1
ATOM 1543 N N . PHE A 1 191 ? -6.632 -15.018 21.769 1.00 96.38 191 PHE A N 1
ATOM 1544 C CA . PHE A 1 191 ? -6.532 -14.612 23.167 1.00 96.38 191 PHE A CA 1
ATOM 1545 C C . PHE A 1 191 ? -6.225 -15.816 24.052 1.00 96.38 191 PHE A C 1
ATOM 1547 O O . PHE A 1 191 ? -6.960 -16.800 24.056 1.00 96.38 191 PHE A O 1
ATOM 1554 N N . LYS A 1 192 ? -5.132 -15.741 24.810 1.00 95.50 192 LYS A N 1
ATOM 1555 C CA . LYS A 1 192 ? -4.676 -16.795 25.716 1.00 95.50 192 LYS A CA 1
ATOM 1556 C C . LYS A 1 192 ? -5.130 -16.514 27.146 1.00 95.50 192 LYS A C 1
ATOM 1558 O O . LYS A 1 192 ? -4.802 -15.472 27.713 1.00 95.50 192 LYS A O 1
ATOM 1563 N N . ASP A 1 193 ? -5.845 -17.461 27.737 1.00 91.38 193 ASP A N 1
ATOM 1564 C CA . ASP A 1 193 ? -6.234 -17.472 29.148 1.00 91.38 193 ASP A CA 1
ATOM 1565 C C . ASP A 1 193 ? -5.671 -18.743 29.798 1.00 91.38 193 ASP A C 1
ATOM 1567 O O . ASP A 1 193 ? -6.136 -19.856 29.539 1.00 91.38 193 ASP A O 1
ATOM 1571 N N . ASN A 1 194 ? -4.626 -18.571 30.613 1.00 86.06 194 ASN A N 1
ATOM 1572 C CA . ASN A 1 194 ? -3.782 -19.658 31.111 1.00 86.06 194 ASN A CA 1
ATOM 1573 C C . ASN A 1 194 ? -3.262 -20.527 29.944 1.00 86.06 194 ASN A C 1
ATOM 1575 O O . ASN A 1 194 ? -2.589 -20.011 29.051 1.00 86.06 194 ASN A O 1
ATOM 1579 N N . ASP A 1 195 ? -3.593 -21.820 29.928 1.00 86.56 195 ASP A N 1
ATOM 1580 C CA . ASP A 1 195 ? -3.244 -22.749 28.847 1.00 86.56 195 ASP A CA 1
ATOM 1581 C C . ASP A 1 195 ? -4.301 -22.831 27.732 1.00 86.56 195 ASP A C 1
ATOM 1583 O O . ASP A 1 195 ? -4.151 -23.653 26.835 1.00 86.56 195 ASP A O 1
ATOM 1587 N N . LYS A 1 196 ? -5.377 -22.034 27.758 1.00 92.81 196 LYS A N 1
ATOM 1588 C CA . LYS A 1 196 ? -6.447 -22.084 26.746 1.00 92.81 196 LYS A CA 1
ATOM 1589 C C . LYS A 1 196 ? -6.345 -20.945 25.739 1.00 92.81 196 LYS A C 1
ATOM 1591 O O . LYS A 1 196 ? -6.018 -19.822 26.112 1.00 92.81 196 LYS A O 1
ATOM 1596 N N . TYR A 1 197 ? -6.709 -21.219 24.489 1.00 94.19 197 TYR A N 1
ATOM 1597 C CA . TYR A 1 197 ? -6.760 -20.232 23.409 1.00 94.19 197 TYR A CA 1
ATOM 1598 C C . TYR A 1 197 ? -8.199 -20.009 22.936 1.00 94.19 197 TYR A C 1
ATOM 1600 O O . TYR A 1 197 ? -8.864 -20.928 22.458 1.00 94.19 197 TYR A O 1
ATOM 1608 N N . GLU A 1 198 ? -8.665 -18.769 23.017 1.00 93.38 198 GLU A N 1
ATOM 1609 C CA . GLU A 1 198 ? -9.808 -18.282 22.253 1.00 93.38 198 GLU A CA 1
ATOM 1610 C C . GLU A 1 198 ? -9.318 -17.861 20.860 1.00 93.38 198 GLU A C 1
ATOM 1612 O O . GLU A 1 198 ? -8.460 -16.985 20.747 1.00 93.38 198 GLU A O 1
ATOM 1617 N N . ILE A 1 199 ? -9.865 -18.461 19.802 1.00 92.50 199 ILE A N 1
ATOM 1618 C CA . ILE A 1 199 ? -9.670 -18.018 18.416 1.00 92.50 199 ILE A CA 1
ATOM 1619 C C . ILE A 1 199 ? -10.955 -17.307 18.001 1.00 92.50 199 ILE A C 1
ATOM 1621 O O . ILE A 1 199 ? -11.986 -17.946 17.771 1.00 92.50 199 ILE A O 1
ATOM 1625 N N . ARG A 1 200 ? -10.903 -15.975 17.963 1.00 92.88 200 ARG A N 1
ATOM 1626 C CA . ARG A 1 200 ? -12.070 -15.108 17.787 1.00 92.88 200 ARG A CA 1
ATOM 1627 C C . ARG A 1 200 ? -12.135 -14.597 16.355 1.00 92.88 200 ARG A C 1
ATOM 1629 O O . ARG A 1 200 ? -11.266 -13.841 15.930 1.00 92.88 200 ARG A O 1
ATOM 1636 N N . PHE A 1 201 ? -13.168 -14.997 15.623 1.00 91.19 201 PHE A N 1
ATOM 1637 C CA . PHE A 1 201 ? -13.417 -14.548 14.254 1.00 91.19 201 PHE A CA 1
ATOM 1638 C C . PHE A 1 201 ? -14.174 -13.215 14.210 1.00 91.19 201 PHE A C 1
ATOM 1640 O O . PHE A 1 201 ? -15.095 -12.956 14.997 1.00 91.19 201 PHE A O 1
ATOM 1647 N N . ALA A 1 202 ? -13.804 -12.384 13.242 1.00 94.44 202 ALA A N 1
ATOM 1648 C CA . ALA A 1 202 ? -14.461 -11.128 12.926 1.00 94.44 202 ALA A CA 1
ATOM 1649 C C . ALA A 1 202 ? -15.820 -11.376 12.256 1.00 94.44 202 ALA A C 1
ATOM 1651 O O . ALA A 1 202 ? -15.891 -11.993 11.193 1.00 94.44 202 ALA A O 1
ATOM 1652 N N . SER A 1 203 ? -16.902 -10.916 12.891 1.00 91.75 203 SER A N 1
ATOM 1653 C CA . SER A 1 203 ? -18.269 -11.051 12.373 1.00 91.75 203 SER A CA 1
ATOM 1654 C C . SER A 1 203 ? -19.246 -10.115 13.086 1.00 91.75 203 SER A C 1
ATOM 1656 O O . SER A 1 203 ? -19.004 -9.684 14.211 1.00 91.75 203 SER A O 1
ATOM 1658 N N . ILE A 1 204 ? -20.410 -9.863 12.488 1.00 87.75 204 ILE A N 1
ATOM 1659 C CA . ILE A 1 204 ? -21.534 -9.194 13.157 1.00 87.75 204 ILE A CA 1
ATOM 1660 C C . ILE A 1 204 ? -22.181 -10.148 14.161 1.00 87.75 204 ILE A C 1
ATOM 1662 O O . ILE A 1 204 ? -22.389 -9.776 15.317 1.00 87.75 204 ILE A O 1
ATOM 1666 N N . SER A 1 205 ? -22.489 -11.378 13.742 1.00 70.69 205 SER A N 1
ATOM 1667 C CA . SER A 1 205 ? -23.283 -12.319 14.533 1.00 70.69 205 SER A CA 1
ATOM 1668 C C . SER A 1 205 ? -22.529 -12.856 15.748 1.00 70.69 205 SER A C 1
ATOM 1670 O O . SER A 1 205 ? -21.716 -13.770 15.628 1.00 70.69 205 SER A O 1
ATOM 1672 N N . CYS A 1 206 ? -22.877 -12.394 16.949 1.00 54.16 206 CYS A N 1
ATOM 1673 C CA . CYS A 1 206 ? -22.699 -13.183 18.169 1.00 54.16 206 CYS A CA 1
ATOM 1674 C C . CYS A 1 206 ? -23.863 -14.191 18.299 1.00 54.16 206 CYS A C 1
ATOM 1676 O O . CYS A 1 206 ? -24.925 -13.987 17.710 1.00 54.16 206 CYS A O 1
ATOM 1678 N N . ARG A 1 207 ? -23.709 -15.279 19.072 1.00 47.56 207 ARG A N 1
ATOM 1679 C CA . ARG A 1 207 ? -24.739 -16.345 19.183 1.00 47.56 207 ARG A CA 1
ATOM 1680 C C . ARG A 1 207 ? -26.122 -15.881 19.690 1.00 47.56 207 ARG A C 1
ATOM 1682 O O . ARG A 1 207 ? -27.063 -16.653 19.577 1.00 47.56 207 ARG A O 1
ATOM 1689 N N . LEU A 1 208 ? -26.259 -14.664 20.231 1.00 47.00 208 LEU A N 1
ATOM 1690 C CA . LEU A 1 208 ? -27.541 -14.115 20.702 1.00 47.00 208 LEU A CA 1
ATOM 1691 C C . LEU A 1 208 ? -28.227 -13.162 19.702 1.00 47.00 208 LEU A C 1
ATOM 1693 O O . LEU A 1 208 ? -29.402 -12.859 19.885 1.00 47.00 208 LEU A O 1
ATOM 1697 N N . LEU A 1 209 ? -27.546 -12.689 18.650 1.00 45.47 209 LEU A N 1
ATOM 1698 C CA . LEU A 1 209 ? -28.093 -11.645 17.768 1.00 45.47 209 LEU A CA 1
ATOM 1699 C C . LEU A 1 209 ? -29.290 -12.113 16.920 1.00 45.47 209 LEU A C 1
ATOM 1701 O O . LEU A 1 209 ? -30.231 -11.343 16.751 1.00 45.47 209 LEU A O 1
ATOM 1705 N N . GLY A 1 210 ? -29.294 -13.366 16.451 1.00 49.66 210 GLY A N 1
ATOM 1706 C CA . GLY A 1 210 ? -30.432 -13.947 15.720 1.00 49.66 210 GLY A CA 1
ATOM 1707 C C . GLY A 1 210 ? -31.666 -14.192 16.600 1.00 49.66 210 GLY A C 1
ATOM 1708 O O . GLY A 1 210 ? -32.795 -14.033 16.150 1.00 49.66 210 GLY A O 1
ATOM 1709 N N . LEU A 1 211 ? -31.467 -14.506 17.886 1.00 58.94 211 LEU A N 1
ATOM 1710 C CA . LEU A 1 211 ? -32.563 -14.587 18.857 1.00 58.94 211 LEU A CA 1
ATOM 1711 C C . LEU A 1 211 ? -33.146 -13.195 19.137 1.00 58.94 211 LEU A C 1
ATOM 1713 O O . LEU A 1 211 ? -34.362 -13.021 19.141 1.00 58.94 211 LEU A O 1
ATOM 1717 N N . LEU A 1 212 ? -32.275 -12.204 19.349 1.00 55.84 212 LEU A N 1
ATOM 1718 C CA . LEU A 1 212 ? -32.673 -10.823 19.613 1.00 55.84 212 LEU A CA 1
ATOM 1719 C C . LEU A 1 212 ? -33.491 -10.231 18.462 1.00 55.84 212 LEU A C 1
ATOM 1721 O O . LEU A 1 212 ? -34.566 -9.701 18.722 1.00 55.84 212 LEU A O 1
ATOM 1725 N N . SER A 1 213 ? -33.052 -10.386 17.210 1.00 51.56 213 SER A N 1
ATOM 1726 C CA . SER A 1 213 ? -33.780 -9.849 16.051 1.00 51.56 213 SER A CA 1
ATOM 1727 C C . SER A 1 213 ? -35.165 -10.482 15.863 1.00 51.56 213 SER A C 1
ATOM 1729 O O . SER A 1 213 ? -36.108 -9.787 15.489 1.00 51.56 213 SER A O 1
ATOM 1731 N N . LEU A 1 214 ? -35.324 -11.775 16.173 1.00 62.38 214 LEU A N 1
ATOM 1732 C CA . LEU A 1 214 ? -36.622 -12.457 16.136 1.00 62.38 214 LEU A CA 1
ATOM 1733 C C . LEU A 1 214 ? -37.573 -11.966 17.240 1.00 62.38 214 LEU A C 1
ATOM 1735 O O . LEU A 1 214 ? -38.759 -11.771 16.973 1.00 62.38 214 LEU A O 1
ATOM 1739 N N . ILE A 1 215 ? -37.073 -11.720 18.456 1.00 71.75 215 ILE A N 1
ATOM 1740 C CA . ILE A 1 215 ? -37.889 -11.167 19.553 1.00 71.75 215 ILE A CA 1
ATOM 1741 C C . ILE A 1 215 ? -38.229 -9.688 19.281 1.00 71.75 215 ILE A C 1
ATOM 1743 O O . ILE A 1 215 ? -39.376 -9.286 19.466 1.00 71.75 215 ILE A O 1
ATOM 1747 N N . GLU A 1 216 ? -37.282 -8.896 18.767 1.00 68.81 216 GLU A N 1
ATOM 1748 C CA . GLU A 1 216 ? -37.489 -7.497 18.350 1.00 68.81 216 GLU A CA 1
ATOM 1749 C C . GLU A 1 216 ? -38.524 -7.373 17.217 1.00 68.81 216 GLU A C 1
ATOM 1751 O O . GLU A 1 216 ? -39.373 -6.480 17.255 1.00 68.81 216 GLU A O 1
ATOM 1756 N N . ALA A 1 217 ? -38.523 -8.293 16.246 1.00 68.56 217 ALA A N 1
ATOM 1757 C CA . ALA A 1 217 ? -39.584 -8.388 15.243 1.00 68.56 217 ALA A CA 1
ATOM 1758 C C . ALA A 1 217 ? -40.930 -8.791 15.876 1.00 68.56 217 ALA A C 1
ATOM 1760 O O . ALA A 1 217 ? -41.963 -8.203 15.556 1.00 68.56 217 ALA A O 1
ATOM 1761 N N . GLY A 1 218 ? -40.920 -9.740 16.821 1.00 66.44 218 GLY A N 1
ATOM 1762 C CA . GLY A 1 218 ? -42.100 -10.166 17.580 1.00 66.44 218 GLY A CA 1
ATOM 1763 C C . GLY A 1 218 ? -42.779 -9.034 18.362 1.00 66.44 218 GLY A C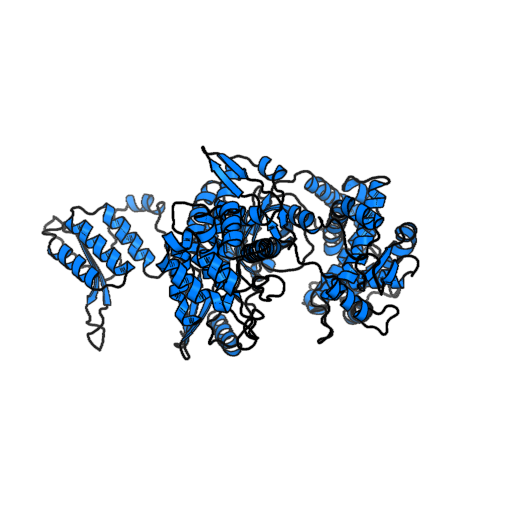 1
ATOM 1764 O O . GLY A 1 218 ? -44.008 -8.971 18.387 1.00 66.44 218 GLY A O 1
ATOM 1765 N N . CYS A 1 219 ? -42.012 -8.087 18.918 1.00 73.44 219 CYS A N 1
ATOM 1766 C CA . CYS A 1 219 ? -42.546 -6.909 19.616 1.00 73.44 219 CYS A CA 1
ATOM 1767 C C . CYS A 1 219 ? -43.526 -6.081 18.773 1.00 73.44 219 CYS A C 1
ATOM 1769 O O . CYS A 1 219 ? -44.450 -5.491 19.331 1.00 73.44 219 CYS A O 1
ATOM 1771 N N . GLN A 1 220 ? -43.357 -6.042 17.446 1.00 71.62 220 GLN A N 1
ATOM 1772 C CA . GLN A 1 220 ? -44.244 -5.297 16.541 1.00 71.62 220 GLN A CA 1
ATOM 1773 C C . GLN A 1 220 ? -45.654 -5.906 16.452 1.00 71.62 220 GLN A C 1
ATOM 1775 O O . GLN A 1 220 ? -46.593 -5.230 16.037 1.00 71.62 220 GLN A O 1
ATOM 1780 N N . PHE A 1 221 ? -45.805 -7.168 16.863 1.00 76.19 221 PHE A N 1
ATOM 1781 C CA . PHE A 1 221 ? -47.058 -7.923 16.849 1.00 76.19 221 PHE A CA 1
ATOM 1782 C C . PHE A 1 221 ? -47.629 -8.161 18.258 1.00 76.19 221 PHE A C 1
ATOM 1784 O O . PHE A 1 221 ? -48.597 -8.910 18.405 1.00 76.19 221 PHE A O 1
ATOM 1791 N N . ALA A 1 222 ? -47.063 -7.521 19.289 1.00 76.06 222 ALA A N 1
ATOM 1792 C CA . ALA A 1 222 ? -47.589 -7.576 20.649 1.00 76.06 222 ALA A CA 1
ATOM 1793 C C . ALA A 1 222 ? -49.021 -7.006 20.702 1.00 76.06 222 ALA A C 1
ATOM 1795 O O . ALA A 1 222 ? -49.284 -5.871 20.306 1.00 76.06 222 ALA A O 1
ATOM 1796 N N . ARG A 1 223 ? -49.958 -7.806 21.211 1.00 77.88 223 ARG A N 1
ATOM 1797 C CA . ARG A 1 223 ? -51.405 -7.540 21.243 1.00 77.88 223 ARG A CA 1
ATOM 1798 C C . ARG A 1 223 ? -51.792 -6.542 22.328 1.00 77.88 223 ARG A C 1
ATOM 1800 O O . ARG A 1 223 ? -52.856 -5.933 22.248 1.00 77.88 223 ARG A O 1
ATOM 1807 N N . ASN A 1 224 ? -50.981 -6.431 23.380 1.00 80.25 224 ASN A N 1
ATOM 1808 C CA . ASN A 1 224 ? -51.215 -5.532 24.501 1.00 80.25 224 ASN A CA 1
ATOM 1809 C C . ASN A 1 224 ? -49.898 -5.036 25.126 1.00 80.25 224 ASN A C 1
ATOM 1811 O O . ASN A 1 224 ? -48.815 -5.564 24.870 1.00 80.25 224 ASN A O 1
ATOM 1815 N N . GLU A 1 225 ? -50.004 -4.011 25.972 1.00 84.12 225 GLU 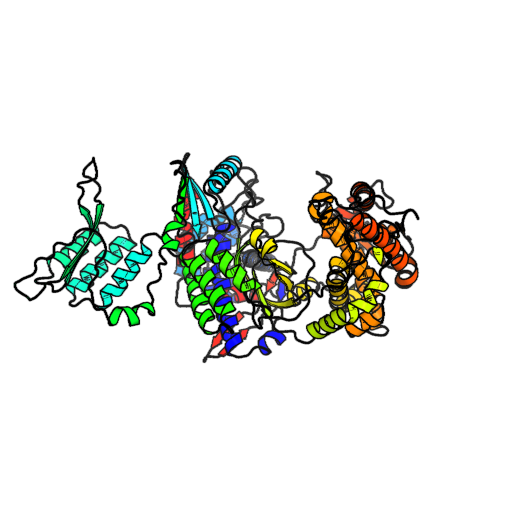A N 1
ATOM 1816 C CA . GLU A 1 225 ? -48.859 -3.377 26.635 1.00 84.12 225 GLU A CA 1
ATOM 1817 C C . GLU A 1 225 ? -48.078 -4.347 27.541 1.00 84.12 225 GLU A C 1
ATOM 1819 O O . GLU A 1 225 ? -46.861 -4.239 27.653 1.00 84.12 225 GLU A O 1
ATOM 1824 N N . THR A 1 226 ? -48.748 -5.334 28.145 1.00 86.25 226 THR A N 1
ATOM 1825 C CA . THR A 1 226 ? -48.107 -6.331 29.020 1.00 86.25 226 THR A CA 1
ATOM 1826 C C . THR A 1 226 ? -47.238 -7.304 28.218 1.00 86.25 226 THR A C 1
ATOM 1828 O O . THR A 1 226 ? -46.105 -7.570 28.608 1.00 86.25 226 THR A O 1
ATOM 1831 N N . GLU A 1 227 ? -47.717 -7.776 27.067 1.00 81.50 227 GLU A N 1
ATOM 1832 C CA . GLU A 1 227 ? -46.961 -8.615 26.127 1.00 81.50 227 GLU A CA 1
ATOM 1833 C C . GLU A 1 227 ? -45.775 -7.841 25.517 1.00 81.50 227 GLU A C 1
ATOM 1835 O O . GLU A 1 227 ? -44.668 -8.367 25.425 1.00 81.50 227 GLU A O 1
ATOM 1840 N N . SER A 1 228 ? -45.960 -6.554 25.201 1.00 84.19 228 SER A N 1
ATOM 1841 C CA . SER A 1 228 ? -44.883 -5.666 24.736 1.00 84.19 228 SER A CA 1
ATOM 1842 C C . SER A 1 228 ? -43.802 -5.450 25.811 1.00 84.19 228 SER A C 1
ATOM 1844 O O . SER A 1 228 ? -42.613 -5.630 25.545 1.00 84.19 228 SER A O 1
ATOM 1846 N N . GLN A 1 229 ? -44.198 -5.154 27.057 1.00 88.81 229 GLN A N 1
ATOM 1847 C CA . GLN A 1 229 ? -43.279 -4.985 28.193 1.00 88.81 229 GLN A CA 1
ATOM 1848 C C . GLN A 1 229 ? -42.556 -6.288 28.565 1.00 88.81 229 GLN A C 1
ATOM 1850 O O . GLN A 1 229 ? -41.377 -6.257 28.915 1.00 88.81 229 GLN A O 1
ATOM 1855 N N . MET A 1 230 ? -43.223 -7.439 28.449 1.00 90.06 230 MET A N 1
ATOM 1856 C CA . MET A 1 230 ? -42.605 -8.758 28.605 1.00 90.06 230 MET A CA 1
ATOM 1857 C C . MET A 1 230 ? -41.459 -8.959 27.603 1.00 90.06 230 MET A C 1
ATOM 1859 O O . MET A 1 230 ? -40.334 -9.256 28.012 1.00 90.06 230 MET A O 1
ATOM 1863 N N . LEU A 1 231 ? -41.729 -8.763 26.307 1.00 85.69 231 LEU A N 1
ATOM 1864 C CA . LEU A 1 231 ? -40.739 -8.960 25.246 1.00 85.69 231 LEU A CA 1
ATOM 1865 C C . LEU A 1 231 ? -39.583 -7.949 25.346 1.00 85.69 231 LEU A C 1
ATOM 1867 O O . LEU A 1 231 ? -38.428 -8.348 25.230 1.00 85.69 231 LEU A O 1
ATOM 1871 N N . ASP A 1 232 ? -39.856 -6.679 25.666 1.00 85.44 232 ASP A N 1
ATOM 1872 C CA . ASP A 1 232 ? -38.829 -5.662 25.947 1.00 85.44 232 ASP A CA 1
ATOM 1873 C C . ASP A 1 232 ? -37.900 -6.066 27.108 1.00 85.44 232 ASP A C 1
ATOM 1875 O O . ASP A 1 232 ? -36.676 -5.941 27.002 1.00 85.44 232 ASP A O 1
ATOM 1879 N N . GLN A 1 233 ? -38.434 -6.605 28.209 1.00 89.06 233 GLN A N 1
ATOM 1880 C CA . GLN A 1 233 ? -37.583 -7.079 29.305 1.00 89.06 233 GLN A CA 1
ATOM 1881 C C . GLN A 1 233 ? -36.796 -8.350 28.938 1.00 89.06 233 GLN A C 1
ATOM 1883 O O . GLN A 1 233 ? -35.657 -8.492 29.391 1.00 89.06 233 GLN A O 1
ATOM 1888 N N . TYR A 1 234 ? -37.318 -9.232 28.078 1.00 84.94 234 TYR A N 1
ATOM 1889 C CA . TYR A 1 234 ? -36.546 -10.362 27.541 1.00 84.94 234 TYR A CA 1
ATOM 1890 C C . TYR A 1 234 ? -35.443 -9.919 26.569 1.00 84.94 234 TYR A C 1
ATOM 1892 O O . TYR A 1 234 ? -34.314 -10.391 26.695 1.00 84.94 234 TYR A O 1
ATOM 1900 N N . ILE A 1 235 ? -35.699 -8.947 25.690 1.00 75.75 235 ILE A N 1
ATOM 1901 C CA . ILE A 1 235 ? -34.672 -8.308 24.849 1.00 75.75 235 ILE A CA 1
ATOM 1902 C C . ILE A 1 235 ? -33.560 -7.735 25.731 1.00 75.75 235 ILE A C 1
ATOM 1904 O O . ILE A 1 235 ? -32.392 -8.085 25.566 1.00 75.75 235 ILE A O 1
ATOM 1908 N N . ARG A 1 236 ? -33.912 -6.937 26.748 1.00 73.75 236 ARG A N 1
ATOM 1909 C CA . ARG A 1 236 ? -32.935 -6.373 27.695 1.00 73.75 236 ARG A CA 1
ATOM 1910 C C . ARG A 1 236 ? -32.191 -7.448 28.480 1.00 73.75 236 ARG A C 1
ATOM 1912 O O . ARG A 1 236 ? -31.011 -7.259 28.772 1.00 73.75 236 ARG A O 1
ATOM 1919 N N . HIS A 1 237 ? -32.832 -8.564 28.826 1.00 80.38 237 HIS A N 1
ATOM 1920 C CA . HIS A 1 237 ? -32.157 -9.703 29.445 1.00 80.38 237 HIS A CA 1
ATOM 1921 C C . HIS A 1 237 ? -31.091 -10.290 28.515 1.00 80.38 237 HIS A C 1
ATOM 1923 O O . HIS A 1 237 ? -29.931 -10.371 28.911 1.00 80.38 237 HIS A O 1
ATOM 1929 N N . PHE A 1 238 ? -31.443 -10.627 27.275 1.00 69.31 238 PHE A N 1
ATOM 1930 C CA . PHE A 1 238 ? -30.507 -11.210 26.311 1.00 69.31 238 PHE A CA 1
ATOM 1931 C C . PHE A 1 238 ? -29.409 -10.228 25.861 1.00 69.31 238 PHE A C 1
ATOM 1933 O O . PHE A 1 238 ? -28.293 -10.656 25.579 1.00 69.31 238 PHE A O 1
ATOM 1940 N N . GLN A 1 239 ? -29.672 -8.918 25.863 1.00 58.94 239 GLN A N 1
ATOM 1941 C CA . GLN A 1 239 ? -28.663 -7.881 25.603 1.00 58.94 239 GLN A CA 1
ATOM 1942 C C . GLN A 1 239 ? -27.676 -7.677 26.771 1.00 58.94 239 GLN A C 1
ATOM 1944 O O . GLN A 1 239 ? -26.518 -7.347 26.528 1.00 58.94 239 GLN A O 1
ATOM 1949 N N . SER A 1 240 ? -28.112 -7.837 28.029 1.00 60.94 240 SER A N 1
ATOM 1950 C CA . SER A 1 240 ? -27.314 -7.471 29.221 1.00 60.94 240 SER A CA 1
ATOM 1951 C C . SER A 1 240 ? -26.818 -8.641 30.076 1.00 60.94 240 SER A C 1
ATOM 1953 O O . SER A 1 240 ? -25.950 -8.447 30.925 1.00 60.94 240 SER A O 1
ATOM 1955 N N . GLY A 1 241 ? -27.398 -9.832 29.921 1.00 56.38 241 GLY A N 1
ATOM 1956 C CA . GLY A 1 241 ? -27.219 -10.966 30.833 1.00 56.38 241 GLY A CA 1
ATOM 1957 C C . GLY A 1 241 ? -27.890 -10.798 32.206 1.00 56.38 241 GLY A C 1
ATOM 1958 O O . GLY A 1 241 ? -27.813 -11.704 33.035 1.00 56.38 241 GLY A O 1
ATOM 1959 N N . ASP A 1 242 ? -28.562 -9.674 32.488 1.00 69.19 242 ASP A N 1
ATOM 1960 C CA . ASP A 1 242 ? -29.136 -9.405 33.810 1.00 69.19 242 ASP A CA 1
ATOM 1961 C C . ASP A 1 242 ? -30.380 -10.269 34.063 1.00 69.19 242 ASP A C 1
ATOM 1963 O O . ASP A 1 242 ? -31.448 -10.058 33.482 1.00 69.19 242 ASP A O 1
ATOM 1967 N N . LEU A 1 243 ? -30.266 -11.240 34.971 1.00 76.19 243 LEU A N 1
ATOM 1968 C CA . LEU A 1 243 ? -31.363 -12.134 35.352 1.00 76.19 243 LEU A CA 1
ATOM 1969 C C . LEU A 1 243 ? -32.549 -11.391 36.001 1.00 76.19 243 LEU A C 1
ATOM 1971 O O . LEU A 1 243 ? -33.666 -11.908 36.015 1.00 76.19 243 LEU A O 1
ATOM 1975 N N . ARG A 1 244 ? -32.356 -10.168 36.521 1.00 80.94 244 ARG A N 1
ATOM 1976 C CA . ARG A 1 244 ? -33.468 -9.337 37.021 1.00 80.94 244 ARG A CA 1
ATOM 1977 C C . ARG A 1 244 ? -34.416 -8.956 35.887 1.00 80.94 244 ARG A C 1
ATOM 1979 O O . ARG A 1 244 ? -35.622 -9.015 36.091 1.00 80.94 244 ARG A O 1
ATOM 1986 N N . ARG A 1 245 ? -33.883 -8.685 34.689 1.00 82.62 245 ARG A N 1
ATOM 1987 C CA . ARG A 1 245 ? -34.671 -8.393 33.481 1.00 82.62 245 ARG A CA 1
ATOM 1988 C C . ARG A 1 245 ? -35.502 -9.593 33.044 1.00 82.62 245 ARG A C 1
ATOM 1990 O O . ARG A 1 245 ? -36.680 -9.426 32.760 1.00 82.62 245 ARG A O 1
ATOM 1997 N N . HIS A 1 246 ? -34.945 -10.807 33.099 1.00 84.19 246 HIS A N 1
ATOM 1998 C CA . HIS A 1 246 ? -35.728 -12.022 32.840 1.00 84.19 246 HIS A CA 1
ATOM 1999 C C . HIS A 1 246 ? -36.886 -12.154 33.834 1.00 84.19 246 HIS A C 1
ATOM 2001 O O . HIS A 1 246 ? -38.036 -12.280 33.429 1.00 84.19 246 HIS A O 1
ATOM 2007 N N . LYS A 1 247 ? -36.607 -11.982 35.135 1.00 86.50 247 LYS A N 1
ATOM 2008 C CA . LYS A 1 247 ? -37.629 -11.994 36.196 1.00 86.50 247 LYS A CA 1
ATOM 2009 C C . LYS A 1 247 ? -38.689 -10.899 36.029 1.00 86.50 247 LYS A C 1
ATOM 2011 O O . LYS A 1 247 ? -39.843 -11.138 36.372 1.00 86.50 247 LYS A O 1
ATOM 2016 N N . ASP A 1 248 ? -38.326 -9.720 35.525 1.00 90.25 248 ASP A N 1
ATOM 2017 C CA . ASP A 1 248 ? -39.277 -8.654 35.194 1.00 90.25 248 ASP A CA 1
ATOM 2018 C C . ASP A 1 248 ? -40.154 -9.034 33.995 1.00 90.25 248 ASP A C 1
ATOM 2020 O O . ASP A 1 248 ? -41.375 -8.930 34.094 1.00 90.25 248 ASP A O 1
ATOM 2024 N N . GLY A 1 249 ? -39.571 -9.585 32.925 1.00 89.00 249 GLY A N 1
ATOM 2025 C CA . GLY A 1 249 ? -40.320 -10.160 31.801 1.00 89.00 249 GLY A CA 1
ATOM 2026 C C . GLY A 1 249 ? -41.316 -11.226 32.259 1.00 89.00 249 GLY A C 1
ATOM 2027 O O . GLY A 1 249 ? -42.505 -11.129 31.966 1.00 89.00 249 GLY A O 1
ATOM 2028 N N . SER A 1 250 ? -40.886 -12.163 33.109 1.00 89.19 250 SER A N 1
ATOM 2029 C CA . SER A 1 250 ? -41.756 -13.207 33.667 1.00 89.19 250 SER A CA 1
ATOM 2030 C C . SER A 1 250 ? -42.872 -12.665 34.573 1.00 89.19 250 SER A C 1
ATOM 2032 O O . SER A 1 250 ? -43.929 -13.285 34.679 1.00 89.19 250 SER A O 1
ATOM 2034 N N . ARG A 1 251 ? -42.702 -11.493 35.205 1.00 91.44 251 ARG A N 1
ATOM 2035 C CA . ARG A 1 251 ? -43.797 -10.816 35.934 1.00 91.44 251 ARG A CA 1
ATOM 2036 C C . ARG A 1 251 ? -44.852 -10.257 34.986 1.00 91.44 251 ARG A C 1
ATOM 2038 O O . ARG A 1 251 ? -46.026 -10.262 35.352 1.00 91.44 251 ARG A O 1
ATOM 2045 N N . PHE A 1 252 ? -44.456 -9.772 33.811 1.00 89.81 252 PHE A N 1
ATOM 2046 C CA . PHE A 1 252 ? -45.393 -9.356 32.770 1.00 89.81 252 PHE A CA 1
ATOM 2047 C C . PHE A 1 252 ? -46.073 -10.567 32.127 1.00 89.81 252 PHE A C 1
ATOM 2049 O O . PHE A 1 252 ? -47.297 -10.578 32.053 1.00 89.81 252 PHE A O 1
ATOM 2056 N N . TRP A 1 253 ? -45.330 -11.633 31.822 1.00 87.62 253 TRP A N 1
ATOM 2057 C CA . TRP A 1 253 ? -45.889 -12.911 31.366 1.00 87.62 253 TRP A CA 1
ATOM 2058 C C . TRP A 1 253 ? -47.015 -13.420 32.289 1.00 87.62 253 TRP A C 1
ATOM 2060 O O . TRP A 1 253 ? -48.151 -13.591 31.859 1.00 87.62 253 TRP A O 1
ATOM 2070 N N . ILE A 1 254 ? -46.767 -13.511 33.605 1.00 87.00 254 ILE A N 1
ATOM 2071 C CA . ILE A 1 254 ? -47.783 -13.921 34.599 1.00 87.00 254 ILE A CA 1
ATOM 2072 C C . ILE A 1 254 ? -49.014 -12.989 34.615 1.00 87.00 254 ILE A C 1
ATOM 2074 O O . ILE A 1 254 ? -50.096 -13.408 35.047 1.00 87.00 254 ILE A O 1
ATOM 2078 N N . ARG A 1 255 ? -48.881 -11.726 34.194 1.00 87.69 255 ARG A N 1
ATOM 2079 C CA . ARG A 1 255 ? -49.976 -10.743 34.155 1.00 87.69 255 ARG A CA 1
ATOM 2080 C C . ARG A 1 255 ? -50.822 -10.827 32.885 1.00 87.69 255 ARG A C 1
ATOM 2082 O O . ARG A 1 255 ? -51.992 -10.459 32.984 1.00 87.69 255 ARG A O 1
ATOM 2089 N N . ASP A 1 256 ? -50.309 -11.320 31.755 1.00 83.75 256 ASP A N 1
ATOM 2090 C CA . ASP A 1 256 ? -51.137 -11.487 30.553 1.00 83.75 256 ASP A CA 1
ATOM 2091 C C . ASP A 1 256 ? -52.145 -12.624 30.783 1.00 83.75 256 ASP A C 1
ATOM 2093 O O . ASP A 1 256 ? -51.795 -13.790 30.963 1.00 83.75 256 ASP A O 1
ATOM 2097 N N . LYS A 1 257 ? -53.434 -12.284 30.886 1.00 81.75 257 LYS A N 1
ATOM 2098 C CA . LYS A 1 257 ? -54.485 -13.253 31.221 1.00 81.75 257 LYS A CA 1
ATOM 2099 C C . LYS A 1 257 ? -55.285 -13.629 29.987 1.00 81.75 257 LYS A C 1
ATOM 2101 O O . LYS A 1 257 ? -55.937 -12.790 29.376 1.00 81.75 257 LYS A O 1
ATOM 2106 N N . LYS A 1 258 ? -55.345 -14.941 29.735 1.00 77.06 258 LYS A N 1
ATOM 2107 C CA . LYS A 1 258 ? -56.004 -15.570 28.578 1.00 77.06 258 LYS A CA 1
ATOM 2108 C C . LYS A 1 258 ? -55.373 -15.171 27.226 1.00 77.06 258 LYS A C 1
ATOM 2110 O O . LYS A 1 258 ? -56.117 -14.778 26.325 1.00 77.06 258 LYS A O 1
ATOM 2115 N N . PRO A 1 259 ? -54.045 -15.298 27.049 1.00 74.19 259 PRO A N 1
ATOM 2116 C CA . PRO A 1 259 ? -53.437 -15.111 25.739 1.00 74.19 259 PRO A CA 1
ATOM 2117 C C . PRO A 1 259 ? -54.024 -16.073 24.696 1.00 74.19 259 PRO A C 1
ATOM 2119 O O . PRO A 1 259 ? -54.458 -17.192 25.005 1.00 74.19 259 PRO A O 1
ATOM 2122 N N . ILE A 1 260 ? -54.048 -15.601 23.447 1.00 71.94 260 ILE A N 1
ATOM 2123 C CA . ILE A 1 260 ? -54.336 -16.429 22.265 1.00 71.94 260 ILE A CA 1
ATOM 2124 C C . ILE A 1 260 ? -53.065 -17.168 21.836 1.00 71.94 260 ILE A C 1
ATOM 2126 O O . ILE A 1 260 ? -53.147 -18.315 21.411 1.00 71.94 260 ILE A O 1
ATOM 2130 N N . VAL A 1 261 ? -51.907 -16.522 21.986 1.00 70.69 261 VAL A N 1
ATOM 2131 C CA . VAL A 1 261 ? -50.580 -17.115 21.825 1.00 70.69 261 VAL A CA 1
ATOM 2132 C C . VAL A 1 261 ? -49.799 -16.817 23.101 1.00 70.69 261 VAL A C 1
ATOM 2134 O O . VAL A 1 261 ? -49.553 -15.659 23.417 1.00 70.69 261 VAL A O 1
ATOM 2137 N N . GLU A 1 262 ? -49.498 -17.862 23.858 1.00 78.94 262 GLU A N 1
ATOM 2138 C CA . GLU A 1 262 ? -48.670 -17.864 25.064 1.00 78.94 262 GLU A CA 1
ATOM 2139 C C . GLU A 1 262 ? -47.204 -18.005 24.626 1.00 78.94 262 GLU A C 1
ATOM 2141 O O . GLU A 1 262 ? -46.905 -18.841 23.770 1.00 78.94 262 GLU A O 1
ATOM 2146 N N . THR A 1 263 ? -46.284 -17.205 25.172 1.00 78.12 263 THR A N 1
ATOM 2147 C CA . THR A 1 263 ? -44.853 -17.295 24.832 1.00 78.12 263 THR A CA 1
ATOM 2148 C C . THR A 1 263 ? -43.969 -17.078 26.052 1.00 78.12 263 THR A C 1
ATOM 2150 O O . THR A 1 263 ? -44.179 -16.141 26.822 1.00 78.12 263 THR A O 1
ATOM 2153 N N . TYR A 1 264 ? -42.975 -17.946 26.233 1.00 82.00 264 TYR A N 1
ATOM 2154 C CA . TYR A 1 264 ? -42.034 -17.881 27.349 1.00 82.00 264 TYR A CA 1
ATOM 2155 C C . TYR A 1 264 ? -40.669 -18.424 26.916 1.00 82.00 264 TYR A C 1
ATOM 2157 O O . TYR A 1 264 ? -40.584 -19.516 26.361 1.00 82.00 264 TYR A O 1
ATOM 2165 N N . ILE A 1 265 ? -39.592 -17.659 27.119 1.00 82.12 265 ILE A N 1
ATOM 2166 C CA . ILE A 1 265 ? -38.277 -17.971 26.537 1.00 82.12 265 ILE A CA 1
ATOM 2167 C C . ILE A 1 265 ? -37.119 -17.565 27.454 1.00 82.12 265 ILE A C 1
ATOM 2169 O O . ILE A 1 265 ? -37.173 -16.533 28.127 1.00 82.12 265 ILE A O 1
ATOM 2173 N N . GLY A 1 266 ? -36.055 -18.369 27.486 1.00 80.38 266 GLY A N 1
ATOM 2174 C CA . GLY A 1 266 ? -34.838 -18.101 28.256 1.00 80.38 266 GLY A CA 1
ATOM 2175 C C . GLY A 1 266 ? -34.218 -19.362 28.839 1.00 80.38 266 GLY A C 1
ATOM 2176 O O . GLY A 1 266 ? -34.401 -20.450 28.310 1.00 80.38 266 GLY A O 1
ATOM 2177 N N . PHE A 1 267 ? -33.478 -19.212 29.936 1.00 80.25 267 PHE A N 1
ATOM 2178 C CA . PHE A 1 267 ? -32.949 -20.345 30.696 1.00 80.25 267 PHE A CA 1
ATOM 2179 C C . PHE A 1 267 ? -33.964 -20.723 31.783 1.00 80.25 267 PHE A C 1
ATOM 2181 O O . PHE A 1 267 ? -34.147 -19.948 32.726 1.00 80.25 267 PHE A O 1
ATOM 2188 N N . ILE A 1 268 ? -34.671 -21.846 31.610 1.00 78.88 268 ILE A N 1
ATOM 2189 C CA . ILE A 1 268 ? -35.921 -22.148 32.331 1.00 78.88 268 ILE A CA 1
ATOM 2190 C C . ILE A 1 268 ? -35.743 -23.298 33.333 1.00 78.88 268 ILE A C 1
ATOM 2192 O O . ILE A 1 268 ? -35.754 -23.035 34.538 1.00 78.88 268 ILE A O 1
ATOM 2196 N N . GLU A 1 269 ? -35.545 -24.542 32.882 1.00 75.81 269 GLU A N 1
ATOM 2197 C CA . GLU A 1 269 ? -35.507 -25.715 33.770 1.00 75.81 269 GLU A CA 1
ATOM 2198 C C . GLU A 1 269 ? -34.080 -26.214 34.051 1.00 75.81 269 GLU A C 1
ATOM 2200 O O . GLU A 1 269 ? -33.227 -26.264 33.174 1.00 75.81 269 GLU A O 1
ATOM 2205 N N . ASN A 1 270 ? -33.784 -26.611 35.291 1.00 80.12 270 ASN A N 1
ATOM 2206 C CA . ASN A 1 270 ? -32.443 -27.031 35.735 1.00 80.12 270 ASN A CA 1
ATOM 2207 C C . ASN A 1 270 ? -32.234 -28.556 35.777 1.00 80.12 270 ASN A C 1
ATOM 2209 O O . ASN A 1 270 ? -31.219 -29.019 36.298 1.00 80.12 270 ASN A O 1
ATOM 2213 N N . TYR A 1 271 ? -33.165 -29.347 35.235 1.00 69.69 271 TYR A N 1
ATOM 2214 C CA . TYR A 1 271 ? -33.220 -30.803 35.431 1.00 69.69 271 TYR A CA 1
ATOM 2215 C C . TYR A 1 271 ? -31.994 -31.575 34.929 1.00 69.69 271 TYR A C 1
ATOM 2217 O O . TYR A 1 271 ? -31.713 -32.661 35.434 1.00 69.69 271 TYR A O 1
ATOM 2225 N N . ARG A 1 272 ? -31.268 -31.041 33.937 1.00 59.91 272 ARG A N 1
ATOM 2226 C CA . ARG A 1 272 ? -30.064 -31.681 33.381 1.00 59.91 272 ARG A CA 1
ATOM 2227 C C . ARG A 1 272 ? -28.745 -31.178 33.958 1.00 59.91 272 ARG A C 1
ATOM 2229 O O . ARG A 1 272 ? -27.709 -31.758 33.644 1.00 59.91 272 ARG A O 1
ATOM 2236 N N . ASP A 1 273 ? -28.747 -30.142 34.797 1.00 61.59 273 ASP A N 1
ATOM 2237 C CA . ASP A 1 273 ? -27.535 -29.728 35.503 1.00 61.59 273 ASP A CA 1
ATOM 2238 C C . ASP A 1 273 ? -27.320 -30.626 36.732 1.00 61.59 273 ASP A C 1
ATOM 2240 O O . ASP A 1 273 ? -28.140 -30.580 37.649 1.00 61.59 273 ASP A O 1
ATOM 2244 N N . PRO A 1 274 ? -26.215 -31.393 36.837 1.00 55.72 274 PRO A N 1
ATOM 2245 C CA . PRO A 1 274 ? -25.977 -32.264 37.992 1.00 55.72 274 PRO A CA 1
ATOM 2246 C C . PRO A 1 274 ? -25.874 -31.518 39.331 1.00 55.72 274 PRO A C 1
ATOM 2248 O O . PRO A 1 274 ? -25.998 -32.136 40.385 1.00 55.72 274 PRO A O 1
ATOM 2251 N N . ALA A 1 275 ? -25.638 -30.201 39.300 1.00 74.06 275 ALA A N 1
ATOM 2252 C CA . ALA A 1 275 ? -25.649 -29.338 40.479 1.00 74.06 275 ALA A CA 1
ATOM 2253 C C . ALA A 1 275 ? -27.021 -28.688 40.762 1.00 74.06 275 ALA A C 1
ATOM 2255 O O . ALA A 1 275 ? -27.190 -28.091 41.822 1.00 74.06 275 ALA A O 1
ATOM 2256 N N . GLY A 1 276 ? -27.983 -28.755 39.834 1.00 78.06 276 GLY A N 1
ATOM 2257 C CA . GLY A 1 276 ? -29.280 -28.076 39.933 1.00 78.06 276 GLY A CA 1
ATOM 2258 C C . GLY A 1 276 ? -29.201 -26.541 39.964 1.00 78.06 276 GLY A C 1
ATOM 2259 O O . GLY A 1 276 ? -30.153 -25.890 40.389 1.00 78.06 276 GLY A O 1
ATOM 2260 N N . MET A 1 277 ? -28.086 -25.941 39.538 1.00 67.75 277 MET A N 1
ATOM 2261 C CA . MET A 1 277 ? -27.820 -24.498 39.652 1.00 67.75 277 MET A CA 1
ATOM 2262 C C . MET A 1 277 ? -27.969 -23.741 38.327 1.00 67.75 277 MET A C 1
ATOM 2264 O O . MET A 1 277 ? -28.149 -22.523 38.330 1.00 67.75 277 MET A O 1
ATOM 2268 N N . ARG A 1 278 ? -27.861 -24.441 37.196 1.00 64.50 278 ARG A N 1
ATOM 2269 C CA . ARG A 1 278 ? -27.903 -23.887 35.837 1.00 64.50 278 ARG A CA 1
ATOM 2270 C C . ARG A 1 278 ? -29.124 -24.435 35.108 1.00 64.50 278 ARG A C 1
ATOM 2272 O O . ARG A 1 278 ? -29.353 -25.638 35.124 1.00 64.50 278 ARG A O 1
ATOM 2279 N N . ALA A 1 279 ? -29.885 -23.554 34.471 1.00 72.44 279 ALA A N 1
ATOM 2280 C CA . ALA A 1 279 ? -31.035 -23.944 33.667 1.00 72.44 279 ALA A CA 1
ATOM 2281 C C . ALA A 1 279 ? -30.653 -24.171 32.193 1.00 72.44 279 ALA A C 1
ATOM 2283 O O . ALA A 1 279 ? -29.743 -23.517 31.675 1.00 72.44 279 ALA A O 1
ATOM 2284 N N . GLU A 1 280 ? -31.344 -25.096 31.529 1.00 70.81 280 GLU A N 1
ATOM 2285 C CA . GLU A 1 280 ? -31.302 -25.297 30.083 1.00 70.81 280 GLU A CA 1
ATOM 2286 C C . GLU A 1 280 ? -32.035 -24.156 29.363 1.00 70.81 280 GLU A C 1
ATOM 2288 O O . GLU A 1 280 ? -32.905 -23.494 29.932 1.00 70.81 280 GLU A O 1
ATOM 2293 N N . PHE A 1 281 ? -31.648 -23.892 28.111 1.00 77.31 281 PHE A N 1
ATOM 2294 C CA . PHE A 1 281 ? -32.322 -22.894 27.286 1.00 77.31 281 PHE A CA 1
ATOM 2295 C C . PHE A 1 281 ? -33.551 -23.503 26.613 1.00 77.31 281 PHE A C 1
ATOM 2297 O O . PHE A 1 281 ? -33.441 -24.482 25.874 1.00 77.31 281 PHE A O 1
ATOM 2304 N N . GLU A 1 282 ? -34.696 -22.862 26.801 1.00 72.50 282 GLU A N 1
ATOM 2305 C CA . GLU A 1 282 ? -35.992 -23.292 26.299 1.00 72.50 282 GLU A CA 1
ATOM 2306 C C . GLU A 1 282 ? -36.775 -22.110 25.717 1.00 72.50 282 GLU A C 1
ATOM 2308 O O . GLU A 1 282 ? -36.609 -20.952 26.112 1.00 72.50 282 GLU A O 1
ATOM 2313 N N . GLY A 1 283 ? -37.650 -22.421 24.762 1.00 74.06 283 GLY A N 1
ATOM 2314 C CA . GLY A 1 283 ? -38.591 -21.487 24.159 1.00 74.06 283 GLY A CA 1
ATOM 2315 C C . GLY A 1 283 ? -39.926 -22.185 23.944 1.00 74.06 283 GLY A C 1
ATOM 2316 O O . GLY A 1 283 ? -40.017 -23.119 23.148 1.00 74.06 283 GLY A O 1
ATOM 2317 N N . ILE A 1 284 ? -40.940 -21.732 24.672 1.00 73.06 284 ILE A N 1
ATOM 2318 C CA . ILE A 1 284 ? -42.310 -22.237 24.653 1.00 73.06 284 ILE A CA 1
ATOM 2319 C C . ILE A 1 284 ? -43.157 -21.256 23.843 1.00 73.06 284 ILE A C 1
ATOM 2321 O O . ILE A 1 284 ? -43.095 -20.047 24.069 1.00 73.06 284 ILE A O 1
ATOM 2325 N N . LEU A 1 285 ? -43.952 -21.783 22.911 1.00 72.56 285 LEU A N 1
ATOM 2326 C CA . LEU A 1 285 ? -44.936 -21.032 22.137 1.00 72.56 285 LEU A CA 1
ATOM 2327 C C . LEU A 1 285 ? -46.199 -21.888 21.989 1.00 72.56 285 LEU A C 1
ATOM 2329 O O . LEU A 1 285 ? -46.194 -22.866 21.240 1.00 72.56 285 LEU A O 1
ATOM 2333 N N . GLU A 1 286 ? -47.278 -21.527 22.679 1.00 69.62 286 GLU A N 1
ATOM 2334 C CA . GLU A 1 286 ? -48.538 -22.278 22.659 1.00 69.62 286 GLU A CA 1
ATOM 2335 C C . GLU A 1 286 ? -49.676 -21.421 22.105 1.00 69.62 286 GLU A C 1
ATOM 2337 O O . GLU A 1 286 ? -49.929 -20.315 22.577 1.00 69.62 286 GLU A O 1
ATOM 2342 N N . ALA A 1 287 ? -50.404 -21.932 21.110 1.00 69.69 287 ALA A N 1
ATOM 2343 C CA . ALA A 1 287 ? -51.568 -21.255 20.546 1.00 69.69 287 ALA A CA 1
ATOM 2344 C C . ALA A 1 287 ? -52.871 -21.882 21.062 1.00 69.69 287 ALA A C 1
ATOM 2346 O O . ALA A 1 287 ? -53.080 -23.093 20.978 1.00 69.69 287 ALA A O 1
ATOM 2347 N N . ARG A 1 288 ? -53.791 -21.045 21.546 1.00 60.03 288 ARG A N 1
ATOM 2348 C CA . ARG A 1 288 ? -55.122 -21.456 22.000 1.00 60.03 288 ARG A CA 1
ATOM 2349 C C . ARG A 1 288 ? -56.013 -21.785 20.802 1.00 60.03 288 ARG A C 1
ATOM 2351 O O . ARG A 1 288 ? -56.559 -20.890 20.158 1.00 60.03 288 ARG A O 1
ATOM 2358 N N . VAL A 1 289 ? -56.193 -23.075 20.532 1.00 52.69 289 VAL A N 1
ATOM 2359 C CA . VAL A 1 289 ? -57.103 -23.568 19.489 1.00 52.69 289 VAL A CA 1
ATOM 2360 C C . VAL A 1 289 ? -58.550 -23.525 19.992 1.00 52.69 289 VAL A C 1
ATOM 2362 O O . VAL A 1 289 ? -58.874 -24.094 21.033 1.00 52.69 289 VAL A O 1
ATOM 2365 N N . PHE A 1 290 ? -59.433 -22.858 19.246 1.00 49.00 290 PHE A N 1
ATOM 2366 C CA . PHE A 1 290 ? -60.870 -22.782 19.532 1.00 49.00 290 PHE A CA 1
ATOM 2367 C C . PHE A 1 290 ? -61.656 -23.871 18.782 1.00 49.00 290 PHE A C 1
ATOM 2369 O O . PHE A 1 290 ? -62.559 -23.561 18.011 1.00 49.00 290 PHE A O 1
ATOM 2376 N N . ASP A 1 291 ? -61.314 -25.143 19.001 1.00 41.03 291 ASP A N 1
ATOM 2377 C CA . ASP A 1 291 ? -62.151 -26.271 18.575 1.00 41.03 291 ASP A CA 1
ATOM 2378 C C . ASP A 1 291 ? -61.974 -27.474 19.520 1.00 41.03 291 ASP A C 1
ATOM 2380 O O . ASP A 1 291 ? -60.875 -27.748 20.005 1.00 41.03 291 ASP A O 1
ATOM 2384 N N . HIS A 1 292 ? -63.057 -28.188 19.823 1.00 41.34 292 HIS A N 1
ATOM 2385 C CA . HIS A 1 292 ? -63.151 -29.104 20.970 1.00 41.34 292 HIS A CA 1
ATOM 2386 C C . HIS A 1 292 ? -62.555 -30.512 20.749 1.00 41.34 292 HIS A C 1
ATOM 2388 O O . HIS A 1 292 ? -62.851 -31.417 21.523 1.00 41.34 292 HIS A O 1
ATOM 2394 N N . ASN A 1 293 ? -61.714 -30.716 19.726 1.00 35.66 293 ASN A N 1
ATOM 2395 C CA . ASN A 1 293 ? -61.249 -32.054 19.322 1.00 35.66 293 ASN A CA 1
ATOM 2396 C C . ASN A 1 293 ? -59.733 -32.216 19.082 1.00 35.66 293 ASN A C 1
ATOM 2398 O O . ASN A 1 293 ? -59.321 -33.267 18.594 1.00 35.66 293 ASN A O 1
ATOM 2402 N N . PHE A 1 294 ? -58.881 -31.244 19.435 1.00 36.00 294 PHE A N 1
ATOM 2403 C CA . PHE A 1 294 ? -57.422 -31.401 19.308 1.00 36.00 294 PHE A CA 1
ATOM 2404 C C . PHE A 1 294 ? -56.648 -30.952 20.552 1.00 36.00 294 PHE A C 1
ATOM 2406 O O . PHE A 1 294 ? -56.616 -29.772 20.892 1.00 36.00 294 PHE A O 1
ATOM 2413 N N . HIS A 1 295 ? -55.938 -31.900 21.170 1.00 31.28 295 HIS A N 1
ATOM 2414 C CA . HIS A 1 295 ? -54.804 -31.617 22.048 1.00 31.28 295 HIS A CA 1
ATOM 2415 C C . HIS A 1 295 ? -53.512 -31.733 21.236 1.00 31.28 295 HIS A C 1
ATOM 2417 O O . HIS A 1 295 ? -53.211 -32.801 20.704 1.00 31.28 295 HIS A O 1
ATOM 2423 N N . VAL A 1 296 ? -52.739 -30.650 21.165 1.00 34.25 296 VAL A N 1
ATOM 2424 C CA . VAL A 1 296 ? -51.380 -30.658 20.611 1.00 34.25 296 VAL A CA 1
ATOM 2425 C C . VAL A 1 296 ? -50.410 -30.465 21.770 1.00 34.25 296 VAL A C 1
ATOM 2427 O O . VAL A 1 296 ? -50.332 -29.378 22.330 1.00 34.25 296 VAL A O 1
ATOM 2430 N N . PHE A 1 297 ? -49.676 -31.519 22.123 1.00 26.77 297 PHE A N 1
ATOM 2431 C CA . PHE A 1 297 ? -48.457 -31.391 22.920 1.00 26.77 297 PHE A CA 1
ATOM 2432 C C . PHE A 1 297 ? -47.289 -31.155 21.959 1.00 26.77 297 PHE A C 1
ATOM 2434 O O . PHE A 1 297 ? -47.036 -31.980 21.081 1.00 26.77 297 PHE A O 1
ATOM 2441 N N . LEU A 1 298 ? -46.587 -30.036 22.129 1.00 31.58 298 LEU A N 1
ATOM 2442 C CA . LEU A 1 298 ? -45.366 -29.699 21.401 1.00 31.58 298 LEU A CA 1
ATOM 2443 C C . LEU A 1 298 ? -44.241 -29.500 22.415 1.00 31.58 298 LEU A C 1
ATOM 2445 O O . LEU A 1 298 ? -44.224 -28.510 23.138 1.00 31.58 298 LEU A O 1
ATOM 2449 N N . SER A 1 299 ? -43.284 -30.424 22.439 1.00 29.83 299 SER A N 1
ATOM 2450 C CA . SER A 1 299 ? -41.971 -30.189 23.035 1.00 29.83 299 SER A CA 1
ATOM 2451 C C . SER A 1 299 ? -40.892 -30.431 21.981 1.00 29.83 299 SER A C 1
ATOM 2453 O O . SER A 1 299 ? -41.031 -31.314 21.138 1.00 29.83 299 SER A O 1
ATOM 2455 N N . LEU A 1 300 ? -39.832 -29.616 22.047 1.00 32.69 300 LEU A N 1
ATOM 2456 C CA . LEU A 1 300 ? -38.664 -29.598 21.155 1.00 32.69 300 LEU A CA 1
ATOM 2457 C C . LEU A 1 300 ? -38.945 -29.288 19.669 1.00 32.69 300 LEU A C 1
ATOM 2459 O O . LEU A 1 300 ? -39.273 -30.174 18.897 1.00 32.69 300 LEU A O 1
ATOM 2463 N N . GLY A 1 301 ? -38.639 -28.044 19.270 1.00 33.50 301 GLY A N 1
ATOM 2464 C CA . GLY A 1 301 ? -38.112 -27.679 17.943 1.00 33.50 301 GLY A CA 1
ATOM 2465 C C . GLY A 1 301 ? -38.987 -27.934 16.701 1.00 33.50 301 GLY A C 1
ATOM 2466 O O . GLY A 1 301 ? -39.294 -29.065 16.361 1.00 33.50 301 GLY A O 1
ATOM 2467 N N . PHE A 1 302 ? -39.221 -26.871 15.920 1.00 25.88 302 PHE A N 1
ATOM 2468 C CA . PHE A 1 302 ? -40.012 -26.815 14.673 1.00 25.88 302 PHE A CA 1
ATOM 2469 C C . PHE A 1 302 ? -41.540 -26.761 14.839 1.00 25.88 302 PHE A C 1
ATOM 2471 O O . PHE A 1 302 ? -42.228 -27.768 14.976 1.00 25.88 302 PHE A O 1
ATOM 2478 N N . VAL A 1 303 ? -42.094 -25.560 14.641 1.00 26.73 303 VAL A N 1
ATOM 2479 C CA . VAL A 1 303 ? -43.513 -25.380 14.308 1.00 26.73 303 VAL A CA 1
ATOM 2480 C C . VAL A 1 303 ? -43.679 -25.491 12.791 1.00 26.73 303 VAL A C 1
ATOM 2482 O O . VAL A 1 303 ? -43.291 -24.594 12.044 1.00 26.73 303 VAL A O 1
ATOM 2485 N N . SER A 1 304 ? -44.295 -26.580 12.330 1.00 23.58 304 SER A N 1
ATOM 2486 C CA . SER A 1 304 ? -44.819 -26.694 10.966 1.00 23.58 304 SER A CA 1
ATOM 2487 C C . SER A 1 304 ? -46.342 -26.581 10.997 1.00 23.58 304 SER A C 1
ATOM 2489 O O . SER A 1 304 ? -47.038 -27.556 11.271 1.00 23.58 304 SER A O 1
ATOM 2491 N N . ILE A 1 305 ? -46.878 -25.390 10.712 1.00 27.78 305 ILE A N 1
ATOM 2492 C CA . ILE A 1 305 ? -48.311 -25.222 10.435 1.00 27.78 305 ILE A CA 1
ATOM 2493 C C . ILE A 1 305 ? -48.505 -25.274 8.919 1.00 27.78 305 ILE A C 1
ATOM 2495 O O . ILE A 1 305 ? -48.049 -24.411 8.166 1.00 27.78 305 ILE A O 1
ATOM 2499 N N . VAL A 1 306 ? -49.167 -26.336 8.462 1.00 31.03 306 VAL A N 1
ATOM 2500 C CA . VAL A 1 306 ? -49.309 -26.655 7.041 1.00 31.03 306 VAL A CA 1
ATOM 2501 C C . VAL A 1 306 ? -50.405 -25.803 6.401 1.00 31.03 306 VAL A C 1
ATOM 2503 O O . VAL A 1 306 ? -51.585 -26.135 6.472 1.00 31.03 306 VAL A O 1
ATOM 2506 N N . ASN A 1 307 ? -50.010 -24.763 5.665 1.00 28.09 307 ASN A N 1
ATOM 2507 C CA . ASN A 1 307 ? -50.830 -24.210 4.587 1.00 28.09 307 ASN A CA 1
ATOM 2508 C C . ASN A 1 307 ? -50.052 -24.275 3.262 1.00 28.09 307 ASN A C 1
ATOM 2510 O O . ASN A 1 307 ? -49.077 -23.548 3.046 1.00 28.09 307 ASN A O 1
ATOM 2514 N N . LYS A 1 308 ? -50.468 -25.190 2.374 1.00 30.98 308 LYS A N 1
ATOM 2515 C CA . LYS A 1 308 ? -49.717 -25.539 1.155 1.00 30.98 308 LYS A CA 1
ATOM 2516 C C . LYS A 1 308 ? -49.551 -24.370 0.177 1.00 30.98 308 LYS A C 1
ATOM 2518 O O . LYS A 1 308 ? -48.556 -24.361 -0.545 1.00 30.98 308 LYS A O 1
ATOM 2523 N N . GLU A 1 309 ? -50.434 -23.371 0.175 1.00 29.56 309 GLU A N 1
ATOM 2524 C CA . GLU A 1 309 ? -50.346 -22.252 -0.780 1.00 29.56 309 GLU A CA 1
ATOM 2525 C C . GLU A 1 309 ? -49.392 -21.130 -0.340 1.00 29.56 309 GLU A C 1
ATOM 2527 O O . GLU A 1 309 ? -48.676 -20.568 -1.172 1.00 29.56 309 GLU A O 1
ATOM 2532 N N . LEU A 1 310 ? -49.285 -20.853 0.965 1.00 31.12 310 LEU A N 1
ATOM 2533 C CA . LEU A 1 310 ? -48.356 -19.841 1.494 1.00 31.12 310 LEU A CA 1
ATOM 2534 C C . LEU A 1 310 ? -46.884 -20.262 1.355 1.00 31.12 310 LEU A C 1
ATOM 2536 O O . LEU A 1 310 ? -46.023 -19.413 1.110 1.00 31.12 310 LEU A O 1
ATOM 2540 N N . SER A 1 311 ? -46.597 -21.569 1.393 1.00 30.22 311 SER A N 1
ATOM 2541 C CA . SER A 1 311 ? -45.233 -22.110 1.248 1.00 30.22 311 SER A CA 1
ATOM 2542 C C . SER A 1 311 ? -44.527 -21.714 -0.062 1.00 30.22 311 SER A C 1
ATOM 2544 O O . SER A 1 311 ? -43.298 -21.633 -0.103 1.00 30.22 311 SER A O 1
ATOM 2546 N N . LYS A 1 312 ? -45.285 -21.404 -1.126 1.00 29.03 312 LYS A N 1
ATOM 2547 C CA . LYS A 1 312 ? -44.744 -20.944 -2.417 1.00 29.03 312 LYS A CA 1
ATOM 2548 C C . LYS A 1 312 ? -44.454 -19.441 -2.481 1.00 29.03 312 LYS A C 1
ATOM 2550 O O . LYS A 1 312 ? -43.665 -19.038 -3.330 1.00 29.03 312 LYS A O 1
ATOM 2555 N N . LYS A 1 313 ? -45.058 -18.617 -1.614 1.00 27.56 313 LYS A N 1
ATOM 2556 C CA . LYS A 1 313 ? -44.810 -17.161 -1.564 1.00 27.56 313 LYS A CA 1
ATOM 2557 C C . LYS A 1 313 ? -43.758 -16.771 -0.522 1.00 27.56 313 LYS A C 1
ATOM 2559 O O . LYS A 1 313 ? -42.946 -15.897 -0.801 1.00 27.56 313 LYS A O 1
ATOM 2564 N N . VAL A 1 314 ? -43.709 -17.449 0.628 1.00 29.12 314 VAL A N 1
ATOM 2565 C CA . VAL A 1 314 ? -42.756 -17.117 1.710 1.00 29.12 314 VAL A CA 1
ATOM 2566 C C . VAL A 1 314 ? -41.305 -17.495 1.363 1.00 29.12 314 VAL A C 1
ATOM 2568 O O . VAL A 1 314 ? -40.381 -16.817 1.793 1.00 29.12 314 VAL A O 1
ATOM 2571 N N . ARG A 1 315 ? -41.075 -18.471 0.468 1.00 27.44 315 ARG A N 1
ATOM 2572 C CA . ARG A 1 315 ? -39.730 -18.840 -0.039 1.00 27.44 315 ARG A CA 1
ATOM 2573 C C . ARG A 1 315 ? -38.961 -17.732 -0.793 1.00 27.44 315 ARG A C 1
ATOM 2575 O O . ARG A 1 315 ? -37.854 -17.992 -1.251 1.00 27.44 315 ARG A O 1
ATOM 2582 N N . LYS A 1 316 ? -39.522 -16.527 -0.950 1.00 29.77 316 LYS A N 1
ATOM 2583 C CA . LYS A 1 316 ? -38.855 -15.354 -1.547 1.00 29.77 316 LYS A CA 1
ATOM 2584 C C . LYS A 1 316 ? -38.721 -14.147 -0.600 1.00 29.77 316 LYS A C 1
ATOM 2586 O O . LYS A 1 316 ? -38.348 -13.076 -1.065 1.00 29.77 316 LYS A O 1
ATOM 2591 N N . GLY A 1 317 ? -39.006 -14.297 0.698 1.00 26.03 317 GLY A N 1
ATOM 2592 C CA . GLY A 1 317 ? -38.923 -13.209 1.681 1.00 26.03 317 GLY A CA 1
ATOM 2593 C C . GLY A 1 317 ? -38.058 -13.555 2.893 1.00 26.03 317 GLY A C 1
ATOM 2594 O O . GLY A 1 317 ? -38.536 -14.215 3.805 1.00 26.03 317 GLY A O 1
ATOM 2595 N N . SER A 1 318 ? -36.808 -13.080 2.883 1.00 33.78 318 SER A N 1
ATOM 2596 C CA . SER A 1 318 ? -35.952 -12.801 4.055 1.00 33.78 318 SER A CA 1
ATOM 2597 C C . SER A 1 318 ? -36.098 -13.697 5.305 1.00 33.78 318 SER A C 1
ATOM 2599 O O . SER A 1 318 ? -36.761 -13.327 6.274 1.00 33.78 318 SER A O 1
ATOM 2601 N N . SER A 1 319 ? -35.347 -14.800 5.346 1.00 29.62 319 SER A N 1
ATOM 2602 C CA . SER A 1 319 ? -34.901 -15.446 6.592 1.00 29.62 319 SER A CA 1
ATOM 2603 C C . SER A 1 319 ? -33.396 -15.710 6.479 1.00 29.62 319 SER A C 1
ATOM 2605 O O . SER A 1 319 ? -32.987 -16.593 5.730 1.00 29.62 319 SER A O 1
ATOM 2607 N N . SER A 1 320 ? -32.573 -14.891 7.138 1.00 35.31 320 SER A N 1
ATOM 2608 C CA . SER A 1 320 ? -31.143 -14.726 6.825 1.00 35.31 320 SER A CA 1
ATOM 2609 C C . SER A 1 320 ? -30.186 -15.507 7.736 1.00 35.31 320 SER A C 1
ATOM 2611 O O . SER A 1 320 ? -29.181 -14.958 8.181 1.00 35.31 320 SER A O 1
ATOM 2613 N N . GLU A 1 321 ? -30.484 -16.773 8.017 1.00 36.84 321 GLU A N 1
ATOM 2614 C CA . GLU A 1 321 ? -29.459 -17.737 8.437 1.00 36.84 321 GLU A CA 1
ATOM 2615 C C . GLU A 1 321 ? -29.574 -18.959 7.519 1.00 36.84 321 GLU A C 1
ATOM 2617 O O . GLU A 1 321 ? -30.509 -19.755 7.630 1.00 36.84 321 GLU A O 1
ATOM 2622 N N . ASP A 1 322 ? -28.644 -19.066 6.566 1.00 37.62 322 ASP A N 1
ATOM 2623 C CA . ASP A 1 322 ? -28.460 -20.282 5.774 1.00 37.62 322 ASP A CA 1
ATOM 2624 C C . ASP A 1 322 ? -27.965 -21.383 6.733 1.00 37.62 322 ASP A C 1
ATOM 2626 O O . ASP A 1 322 ? -27.051 -21.110 7.519 1.00 37.62 322 ASP A O 1
ATOM 2630 N N . PRO A 1 323 ? -28.504 -22.620 6.722 1.00 37.44 323 PRO A N 1
ATOM 2631 C CA . PRO A 1 323 ? -28.084 -23.660 7.669 1.00 37.44 323 PRO A CA 1
ATOM 2632 C C . PRO A 1 323 ? -26.564 -23.910 7.681 1.00 37.44 323 PRO A C 1
ATOM 2634 O O . PRO A 1 323 ? -25.993 -24.191 8.737 1.00 37.44 323 PRO A O 1
ATOM 2637 N N . GLU A 1 324 ? -25.906 -23.722 6.533 1.00 41.28 324 GLU A N 1
ATOM 2638 C CA . GLU A 1 324 ? -24.449 -23.798 6.353 1.00 41.28 324 GLU A CA 1
ATOM 2639 C C . GLU A 1 324 ? -23.652 -22.772 7.184 1.00 41.28 324 GLU A C 1
ATOM 2641 O O . GLU A 1 324 ? -22.544 -23.075 7.634 1.00 41.28 324 GLU A O 1
ATOM 2646 N N . ASP A 1 325 ? -24.201 -21.573 7.424 1.00 42.91 325 ASP A N 1
ATOM 2647 C CA . ASP A 1 325 ? -23.526 -20.487 8.159 1.00 42.91 325 ASP A CA 1
ATOM 2648 C C . ASP A 1 325 ? -23.458 -20.770 9.678 1.00 42.91 325 ASP A C 1
ATOM 2650 O O . ASP A 1 325 ? -22.717 -20.119 10.427 1.00 42.91 325 ASP A O 1
ATOM 2654 N N . SER A 1 326 ? -24.229 -21.758 10.154 1.00 47.78 326 SER A N 1
ATOM 2655 C CA . SER A 1 326 ? -24.200 -22.233 11.543 1.00 47.78 326 SER A CA 1
ATOM 2656 C C . SER A 1 326 ? -23.085 -23.253 11.824 1.00 47.78 326 SER A C 1
ATOM 2658 O O . SER A 1 326 ? -22.719 -23.451 12.988 1.00 47.78 326 SER A O 1
ATOM 2660 N N . ASP A 1 327 ? -22.524 -23.855 10.768 1.00 55.56 327 ASP A N 1
ATOM 2661 C CA . ASP A 1 327 ? -21.639 -25.024 10.844 1.00 55.56 327 ASP A CA 1
ATOM 2662 C C . ASP A 1 327 ? -20.148 -24.685 10.652 1.00 55.56 327 ASP A C 1
ATOM 2664 O O . ASP A 1 327 ? -19.289 -25.443 11.089 1.00 55.56 327 ASP A O 1
ATOM 2668 N N . TYR A 1 328 ? -19.803 -23.513 10.094 1.00 62.78 328 TYR A N 1
ATOM 2669 C CA . TYR A 1 328 ? -18.399 -23.112 9.859 1.00 62.78 328 TYR A CA 1
ATOM 2670 C C . TYR A 1 328 ? -17.515 -23.150 11.123 1.00 62.78 328 TYR A C 1
ATOM 2672 O O . TYR A 1 328 ? -16.347 -23.515 11.059 1.00 62.78 328 TYR A O 1
ATOM 2680 N N . LEU A 1 329 ? -18.080 -22.809 12.288 1.00 62.00 329 LEU A N 1
ATOM 2681 C CA . LEU A 1 329 ? -17.387 -22.842 13.588 1.00 62.00 329 LEU A CA 1
ATOM 2682 C C . LEU A 1 329 ? -17.666 -24.128 14.387 1.00 62.00 329 LEU A C 1
ATOM 2684 O O . LEU A 1 329 ? -17.465 -24.164 15.604 1.00 62.00 329 LEU A O 1
ATOM 2688 N N . ARG A 1 330 ? -18.166 -25.170 13.718 1.00 60.41 330 ARG A N 1
ATOM 2689 C CA . ARG A 1 330 ? -18.380 -26.522 14.246 1.00 60.41 330 ARG A CA 1
ATOM 2690 C C . ARG A 1 330 ? -17.573 -27.520 13.404 1.00 60.41 330 ARG A C 1
ATOM 2692 O O . ARG A 1 330 ? -18.163 -28.319 12.679 1.00 60.41 330 ARG A O 1
ATOM 2699 N N . PRO A 1 331 ? -16.228 -27.487 13.462 1.00 52.16 331 PRO A N 1
ATOM 2700 C CA . PRO A 1 331 ? -15.422 -28.455 12.732 1.00 52.16 331 PRO A CA 1
ATOM 2701 C C . PRO A 1 331 ? -15.824 -29.882 13.124 1.00 52.16 331 PRO A C 1
ATOM 2703 O O . PRO A 1 331 ? -15.994 -30.197 14.301 1.00 52.16 331 PRO A O 1
ATOM 2706 N N . THR A 1 332 ? -15.957 -30.759 12.130 1.00 47.00 332 THR A N 1
ATOM 2707 C CA . THR A 1 332 ? -16.352 -32.167 12.312 1.00 47.00 332 THR A CA 1
ATOM 2708 C C . THR A 1 332 ? -15.248 -33.039 12.926 1.00 47.00 332 THR A C 1
ATOM 2710 O O . THR A 1 332 ? -15.464 -34.224 13.175 1.00 47.00 332 THR A O 1
ATOM 2713 N N . ALA A 1 333 ? -14.059 -32.473 13.150 1.00 44.09 333 ALA A N 1
ATOM 2714 C CA . ALA A 1 333 ? -12.936 -33.104 13.833 1.00 44.09 333 ALA A CA 1
ATOM 2715 C C . ALA A 1 333 ? -12.999 -32.868 15.355 1.00 44.09 333 ALA A C 1
ATOM 2717 O O . ALA A 1 333 ? -13.562 -31.881 15.824 1.00 44.09 333 ALA A O 1
ATOM 2718 N N . ALA A 1 334 ? -12.413 -33.783 16.132 1.00 44.31 334 ALA A N 1
ATOM 2719 C CA . ALA A 1 334 ? -12.492 -33.772 17.593 1.00 44.31 334 ALA A CA 1
ATOM 2720 C C . ALA A 1 334 ? -11.999 -32.446 18.208 1.00 44.31 334 ALA A C 1
ATOM 2722 O O . ALA A 1 334 ? -10.869 -32.019 17.978 1.00 44.31 334 ALA A O 1
ATOM 2723 N N . THR A 1 335 ? -12.842 -31.818 19.031 1.00 62.47 335 THR A N 1
ATOM 2724 C CA . THR A 1 335 ? -12.536 -30.545 19.691 1.00 62.47 335 THR A CA 1
ATOM 2725 C C . THR A 1 335 ? -11.535 -30.744 20.828 1.00 62.47 335 THR A C 1
ATOM 2727 O O . THR A 1 335 ? -11.901 -31.246 21.894 1.00 62.47 335 THR A O 1
ATOM 2730 N N . ASP A 1 336 ? -10.290 -30.314 20.630 1.00 75.62 336 ASP A N 1
ATOM 2731 C CA . ASP A 1 336 ? -9.319 -30.175 21.717 1.00 75.62 336 ASP A CA 1
ATOM 2732 C C . ASP A 1 336 ? -9.835 -29.121 22.728 1.00 75.62 336 ASP A C 1
ATOM 2734 O O . ASP A 1 336 ? -10.035 -27.964 22.347 1.00 75.62 336 ASP A O 1
ATOM 2738 N N . PRO A 1 337 ? -10.056 -29.473 24.015 1.00 81.12 337 PRO A N 1
ATOM 2739 C CA . PRO A 1 337 ? -10.578 -28.554 25.033 1.00 81.12 337 PRO A CA 1
ATOM 2740 C C . PRO A 1 337 ? -9.630 -27.390 25.377 1.00 81.12 337 PRO A C 1
ATOM 2742 O O . PRO A 1 337 ? -10.008 -26.506 26.157 1.00 81.12 337 PRO A O 1
ATOM 2745 N N . LYS A 1 338 ? -8.408 -27.384 24.828 1.00 88.00 338 LYS A N 1
ATOM 2746 C CA . LYS A 1 338 ? -7.468 -26.262 24.870 1.00 88.00 338 LYS A CA 1
ATOM 2747 C C . LYS A 1 338 ? -7.915 -25.086 23.990 1.00 88.00 338 LYS A C 1
ATOM 2749 O O . LYS A 1 338 ? -7.541 -23.951 24.281 1.00 88.00 338 LYS A O 1
ATOM 2754 N N . PHE A 1 339 ? -8.727 -25.322 22.958 1.00 85.81 339 PHE A N 1
ATOM 2755 C CA . PHE A 1 339 ? -9.127 -24.303 21.986 1.00 85.81 339 PHE A CA 1
ATOM 2756 C C . PHE A 1 339 ? -10.632 -24.027 22.019 1.00 85.81 339 PHE A C 1
ATOM 2758 O O . PHE A 1 339 ? -11.456 -24.934 22.126 1.00 85.81 339 PHE A O 1
ATOM 2765 N N . VAL A 1 340 ? -11.002 -22.754 21.882 1.00 86.12 340 VAL A N 1
ATOM 2766 C CA . VAL A 1 340 ? -12.395 -22.314 21.759 1.00 86.12 340 VAL A CA 1
ATOM 2767 C C . VAL A 1 340 ? -12.519 -21.403 20.546 1.00 86.12 340 VAL A C 1
ATOM 2769 O O . VAL A 1 340 ? -11.935 -20.322 20.517 1.00 86.12 340 VAL A O 1
ATOM 2772 N N . LEU A 1 341 ? -13.308 -21.822 19.555 1.00 82.88 341 LEU A N 1
ATOM 2773 C CA . LEU A 1 341 ? -13.669 -20.973 18.421 1.00 82.88 341 LEU A CA 1
ATOM 2774 C C . LEU A 1 341 ? -14.832 -20.055 18.818 1.00 82.88 341 LEU A C 1
ATOM 2776 O O . LEU A 1 341 ? -15.909 -20.526 19.199 1.00 82.88 341 LEU A O 1
ATOM 2780 N N . THR A 1 342 ? -14.630 -18.746 18.716 1.00 85.19 342 THR A N 1
ATOM 2781 C CA . THR A 1 342 ? -15.649 -17.722 18.989 1.00 85.19 342 THR A CA 1
ATOM 2782 C C . THR A 1 342 ? -15.806 -16.792 17.788 1.00 85.19 342 THR A C 1
ATOM 2784 O O . THR A 1 342 ? -15.017 -16.814 16.847 1.00 85.19 342 THR A O 1
ATOM 2787 N N . ARG A 1 343 ? -16.865 -15.979 17.783 1.00 85.50 343 ARG A N 1
ATOM 2788 C CA . ARG A 1 343 ? -17.110 -14.972 16.744 1.00 85.50 343 ARG A CA 1
ATOM 2789 C C . ARG A 1 343 ? -17.779 -13.733 17.321 1.00 85.50 343 ARG A C 1
ATOM 2791 O O . ARG A 1 343 ? -18.275 -13.772 18.450 1.00 85.50 343 ARG A O 1
ATOM 2798 N N . GLY A 1 344 ? -17.823 -12.667 16.536 1.00 86.38 344 GLY A N 1
ATOM 2799 C CA . GLY A 1 344 ? -18.332 -11.363 16.950 1.00 86.38 344 GLY A CA 1
ATOM 2800 C C . GLY A 1 344 ? -17.239 -10.313 17.144 1.00 86.38 344 GLY A C 1
ATOM 2801 O O . GLY A 1 344 ? -17.533 -9.255 17.709 1.00 86.38 344 GLY A O 1
ATOM 2802 N N . ASP A 1 345 ? -15.994 -10.583 16.724 1.00 93.62 345 ASP A N 1
ATOM 2803 C CA . ASP A 1 345 ? -14.949 -9.561 16.788 1.00 93.62 345 ASP A CA 1
ATOM 2804 C C . ASP A 1 345 ? -15.315 -8.377 15.890 1.00 93.62 345 ASP A C 1
ATOM 2806 O O . ASP A 1 345 ? -15.872 -8.557 14.804 1.00 93.62 345 ASP A O 1
ATOM 2810 N N . TYR A 1 346 ? -15.057 -7.165 16.380 1.00 96.19 346 TYR A N 1
ATOM 2811 C CA . TYR A 1 346 ? -15.412 -5.895 15.731 1.00 96.19 346 TYR A CA 1
ATOM 2812 C C . TYR A 1 346 ? -16.895 -5.718 15.328 1.00 96.19 346 TYR A C 1
ATOM 2814 O O . TYR A 1 346 ? -17.215 -4.795 14.576 1.00 96.19 346 TYR A O 1
ATOM 2822 N N . SER A 1 347 ? -17.811 -6.552 15.841 1.00 94.19 347 SER A N 1
ATOM 2823 C CA . SER A 1 347 ? -19.220 -6.653 15.409 1.00 94.19 347 SER A CA 1
ATOM 2824 C C . SER A 1 347 ? -19.939 -5.316 15.117 1.00 94.19 347 SER A C 1
ATOM 2826 O O . SER A 1 347 ? -20.539 -5.207 14.045 1.00 94.19 347 SER A O 1
ATOM 2828 N N . PRO A 1 348 ? -19.862 -4.261 15.961 1.00 94.06 348 PRO A N 1
ATOM 2829 C CA . PRO A 1 348 ? -20.523 -2.985 15.670 1.00 94.06 348 PRO A CA 1
ATOM 2830 C C . PRO A 1 348 ? -19.947 -2.241 14.454 1.00 94.06 348 PRO A C 1
ATOM 2832 O O . PRO A 1 348 ? -20.710 -1.651 13.693 1.00 94.06 348 PRO A O 1
ATOM 2835 N N . LEU 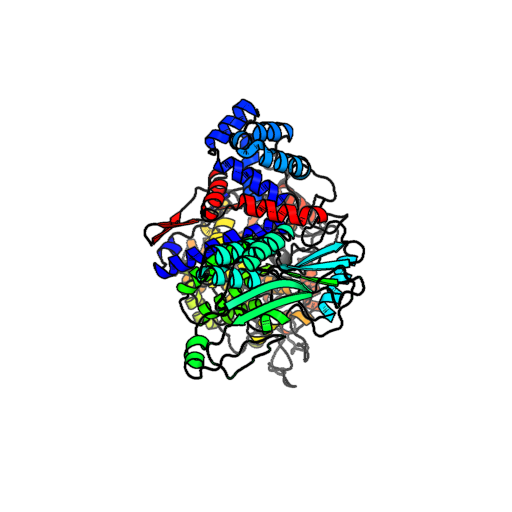A 1 349 ? -18.625 -2.288 14.243 1.00 95.62 349 LEU A N 1
ATOM 2836 C CA . LEU A 1 349 ? -17.961 -1.658 13.093 1.00 95.62 349 LEU A CA 1
ATOM 2837 C C . LEU A 1 349 ? -18.303 -2.408 11.803 1.00 95.62 349 LEU A C 1
ATOM 2839 O O . LEU A 1 349 ? -18.709 -1.798 10.814 1.00 95.62 349 LEU A O 1
ATOM 2843 N N . LEU A 1 350 ? -18.248 -3.743 11.845 1.00 95.06 350 LEU A N 1
ATOM 2844 C CA . LEU A 1 350 ? -18.661 -4.586 10.723 1.00 95.06 350 LEU A CA 1
ATOM 2845 C C . LEU A 1 350 ? -20.146 -4.409 10.394 1.00 95.06 350 LEU A C 1
ATOM 2847 O O . LEU A 1 350 ? -20.504 -4.429 9.222 1.00 95.06 350 LEU A O 1
ATOM 2851 N N . LYS A 1 351 ? -21.014 -4.163 11.386 1.00 93.25 351 LYS A N 1
ATOM 2852 C CA . LYS A 1 351 ? -22.437 -3.858 11.161 1.00 93.25 351 LYS A CA 1
ATOM 2853 C C . LYS A 1 351 ? -22.626 -2.549 10.388 1.00 93.25 351 LYS A C 1
ATOM 2855 O O . LYS A 1 351 ? -23.492 -2.488 9.517 1.00 93.25 351 LYS A O 1
ATOM 2860 N N . ILE A 1 352 ? -21.807 -1.530 10.660 1.00 94.00 352 ILE A N 1
ATOM 2861 C CA . ILE A 1 352 ? -21.814 -0.266 9.909 1.00 94.00 352 ILE A CA 1
ATOM 2862 C C . ILE A 1 352 ? -21.302 -0.484 8.479 1.00 94.00 352 ILE A C 1
ATOM 2864 O O . ILE A 1 352 ? -21.966 -0.065 7.534 1.00 94.00 352 ILE A O 1
ATOM 2868 N N . ALA A 1 353 ? -20.177 -1.183 8.298 1.00 93.00 353 ALA A N 1
ATOM 2869 C CA . ALA A 1 353 ? -19.670 -1.516 6.965 1.00 93.00 353 ALA A CA 1
ATOM 2870 C C . ALA A 1 353 ? -20.724 -2.292 6.146 1.00 93.00 353 ALA A C 1
ATOM 2872 O O . ALA A 1 353 ? -21.104 -1.893 5.049 1.00 93.00 353 ALA A O 1
ATOM 2873 N N . ASN A 1 354 ? -21.317 -3.333 6.733 1.00 93.19 354 ASN A N 1
ATOM 2874 C CA . ASN A 1 354 ? -22.344 -4.173 6.112 1.00 93.19 354 ASN A CA 1
ATOM 2875 C C . ASN A 1 354 ? -23.628 -3.407 5.738 1.00 93.19 354 ASN A C 1
ATOM 2877 O O . ASN A 1 354 ? -24.158 -3.631 4.654 1.00 93.19 354 ASN A O 1
ATOM 2881 N N . LYS A 1 355 ? -24.087 -2.452 6.570 1.00 94.44 355 LYS A N 1
ATOM 2882 C CA . LYS A 1 355 ? -25.172 -1.501 6.227 1.00 94.44 355 LYS A CA 1
ATOM 2883 C C . LYS A 1 355 ? -24.868 -0.773 4.914 1.00 94.44 355 LYS A C 1
ATOM 2885 O O . LYS A 1 355 ? -25.756 -0.593 4.084 1.00 94.44 355 LYS A O 1
ATOM 2890 N N . TYR A 1 356 ? -23.625 -0.341 4.736 1.00 95.19 356 TYR A N 1
ATOM 2891 C CA . TYR A 1 356 ? -23.195 0.390 3.553 1.00 95.19 356 TYR A CA 1
ATOM 2892 C C . TYR A 1 356 ? -22.969 -0.516 2.330 1.00 95.19 356 TYR A C 1
ATOM 2894 O O . TYR A 1 356 ? -23.361 -0.125 1.232 1.00 95.19 356 TYR A O 1
ATOM 2902 N N . LEU A 1 357 ? -22.478 -1.751 2.508 1.00 91.69 357 LEU A N 1
ATOM 2903 C CA . LEU A 1 357 ? -22.485 -2.771 1.446 1.00 91.69 357 LEU A CA 1
ATOM 2904 C C . LEU A 1 357 ? -23.903 -3.084 0.947 1.00 91.69 357 LEU A C 1
ATOM 2906 O O . LEU A 1 357 ? -24.118 -3.207 -0.256 1.00 91.69 357 LEU A O 1
ATOM 2910 N N . LEU A 1 358 ? -24.877 -3.197 1.859 1.00 94.44 358 LEU A N 1
ATOM 2911 C CA . LEU A 1 358 ? -26.278 -3.454 1.512 1.00 94.44 358 LEU A CA 1
ATOM 2912 C C . LEU A 1 358 ? -26.851 -2.337 0.633 1.00 94.44 358 LEU A C 1
ATOM 2914 O O . LEU A 1 358 ? -27.404 -2.641 -0.420 1.00 94.44 358 LEU A O 1
ATOM 2918 N N . LYS A 1 359 ? -26.641 -1.066 1.010 1.00 94.94 359 LYS A N 1
ATOM 2919 C CA . LYS A 1 359 ? -27.049 0.087 0.188 1.00 94.94 359 LYS A CA 1
ATOM 2920 C C . LYS A 1 359 ? -26.362 0.099 -1.173 1.00 94.94 359 LYS A C 1
ATOM 2922 O O . LYS A 1 359 ? -26.995 0.397 -2.174 1.00 94.94 359 LYS A O 1
ATOM 2927 N N . ALA A 1 360 ? -25.074 -0.228 -1.231 1.00 93.81 360 ALA A N 1
ATOM 2928 C CA . ALA A 1 360 ? -24.359 -0.294 -2.496 1.00 93.81 360 ALA A CA 1
ATOM 2929 C C . ALA A 1 360 ? -24.883 -1.385 -3.432 1.00 93.81 360 ALA A C 1
ATOM 2931 O O . ALA A 1 360 ? -24.980 -1.159 -4.632 1.00 93.81 360 ALA A O 1
ATOM 2932 N N . LYS A 1 361 ? -25.265 -2.550 -2.899 1.00 94.50 361 LYS A N 1
ATOM 2933 C CA . LYS A 1 361 ? -25.810 -3.657 -3.695 1.00 94.50 361 LYS A CA 1
ATOM 2934 C C . LYS A 1 361 ? -27.056 -3.250 -4.501 1.00 94.50 361 LYS A C 1
ATOM 2936 O O . LYS A 1 361 ? -27.291 -3.819 -5.562 1.00 94.50 361 LYS A O 1
ATOM 2941 N N . GLU A 1 362 ? -27.810 -2.244 -4.050 1.00 95.56 362 GLU A N 1
ATOM 2942 C CA . GLU A 1 362 ? -28.947 -1.660 -4.785 1.00 95.56 362 GLU A CA 1
ATOM 2943 C C . GLU A 1 362 ? -28.535 -0.981 -6.111 1.00 95.56 362 GLU A C 1
ATOM 2945 O O . GLU A 1 362 ? -29.367 -0.854 -7.006 1.00 95.56 362 GLU A O 1
ATOM 2950 N N . PHE A 1 363 ? -27.259 -0.600 -6.258 1.00 94.81 363 PHE A N 1
ATOM 2951 C CA . PHE A 1 363 ? -26.674 0.072 -7.429 1.00 94.81 363 PHE A CA 1
ATOM 2952 C C . PHE A 1 363 ? -25.639 -0.797 -8.168 1.00 94.81 363 PHE A C 1
ATOM 2954 O O . PHE A 1 363 ? -24.883 -0.289 -8.995 1.00 94.81 363 PHE A O 1
ATOM 2961 N N . ALA A 1 364 ? -25.578 -2.103 -7.877 1.00 90.75 364 ALA A N 1
ATOM 2962 C CA . ALA A 1 364 ? -24.702 -3.029 -8.592 1.00 90.75 364 ALA A CA 1
ATOM 2963 C C . ALA A 1 364 ? -25.102 -3.105 -10.079 1.00 90.75 364 ALA A C 1
ATOM 2965 O O . ALA A 1 364 ? -26.256 -3.383 -10.412 1.00 90.75 364 ALA A O 1
ATOM 2966 N N . ARG A 1 365 ? -24.143 -2.895 -10.989 1.00 89.38 365 ARG A N 1
ATOM 2967 C CA . ARG A 1 365 ? -24.392 -2.780 -12.440 1.00 89.38 365 ARG A CA 1
ATOM 2968 C C . ARG A 1 365 ? -24.826 -4.105 -13.069 1.00 89.38 365 ARG A C 1
ATOM 2970 O O . ARG A 1 365 ? -25.455 -4.112 -14.128 1.00 89.38 365 ARG A O 1
ATOM 2977 N N . ASN A 1 366 ? -24.444 -5.235 -12.473 1.00 89.56 366 ASN A N 1
ATOM 2978 C CA . ASN A 1 366 ? -24.792 -6.561 -12.969 1.00 89.56 366 ASN A CA 1
ATOM 2979 C C . ASN A 1 366 ? -24.952 -7.604 -11.844 1.00 89.56 366 ASN A C 1
ATOM 2981 O O . ASN A 1 366 ? -24.607 -7.384 -10.683 1.00 89.56 366 ASN A O 1
ATOM 2985 N N . GLU A 1 367 ? -25.470 -8.775 -12.217 1.00 94.12 367 GLU A N 1
ATOM 2986 C CA . GLU A 1 367 ? -25.712 -9.891 -11.296 1.00 94.12 367 GLU A CA 1
ATOM 2987 C C . GLU A 1 367 ? -24.418 -10.443 -10.665 1.00 94.12 367 GLU A C 1
ATOM 2989 O O . GLU A 1 367 ? -24.446 -10.913 -9.533 1.00 94.12 367 GLU A O 1
ATOM 2994 N N . THR A 1 368 ? -23.272 -10.363 -11.349 1.00 93.94 368 THR A N 1
ATOM 2995 C CA . THR A 1 368 ? -21.979 -10.822 -10.814 1.00 93.94 368 THR A CA 1
ATOM 2996 C C . THR A 1 368 ? -21.483 -9.916 -9.687 1.00 93.94 368 THR A C 1
ATOM 2998 O O . THR A 1 368 ? -21.077 -10.428 -8.645 1.00 93.94 368 THR A O 1
ATOM 3001 N N . GLU A 1 369 ? -21.601 -8.593 -9.825 1.00 90.19 369 GLU A N 1
ATOM 3002 C CA . GLU A 1 369 ? -21.337 -7.655 -8.728 1.00 90.19 369 GLU A CA 1
ATOM 3003 C C . GLU A 1 369 ? -22.326 -7.823 -7.571 1.00 90.19 369 GLU A C 1
ATOM 3005 O O . GLU A 1 369 ? -21.927 -7.860 -6.408 1.00 90.19 369 GLU A O 1
ATOM 3010 N N . SER A 1 370 ? -23.618 -7.981 -7.876 1.00 94.50 370 SER A N 1
ATOM 3011 C CA . SER A 1 370 ? -24.651 -8.227 -6.862 1.00 94.50 370 SER A CA 1
ATOM 3012 C C . SER A 1 370 ? -24.348 -9.493 -6.046 1.00 94.50 370 SER A C 1
ATOM 3014 O O . SER A 1 370 ? -24.436 -9.475 -4.816 1.00 94.50 370 SER A O 1
ATOM 3016 N N . GLN A 1 371 ? -23.923 -10.577 -6.705 1.00 94.38 371 GLN A N 1
ATOM 3017 C CA . GLN A 1 371 ? -23.527 -11.832 -6.058 1.00 94.38 371 GLN A CA 1
ATOM 3018 C C . GLN A 1 371 ? -22.222 -11.695 -5.264 1.00 94.38 371 GLN A C 1
ATOM 3020 O O . GLN A 1 371 ? -22.160 -12.156 -4.126 1.00 94.38 371 GLN A O 1
ATOM 3025 N N . MET A 1 372 ? -21.212 -11.013 -5.806 1.00 95.25 372 MET A N 1
ATOM 3026 C CA . MET A 1 372 ? -19.976 -10.673 -5.092 1.00 95.25 372 MET A CA 1
ATOM 3027 C C . MET A 1 372 ? -20.269 -9.918 -3.785 1.00 95.25 372 MET A C 1
ATOM 3029 O O . MET A 1 372 ? -19.805 -10.324 -2.717 1.00 95.25 372 MET A O 1
ATOM 3033 N N . LEU A 1 373 ? -21.081 -8.857 -3.847 1.00 92.62 373 LEU A N 1
ATOM 3034 C CA . LEU A 1 373 ? -21.461 -8.079 -2.669 1.00 92.62 373 LEU A CA 1
ATOM 3035 C C . LEU A 1 373 ? -22.306 -8.891 -1.685 1.00 92.62 373 LEU A C 1
ATOM 3037 O O . LEU A 1 373 ? -22.076 -8.780 -0.484 1.00 92.62 373 LEU A O 1
ATOM 3041 N N . ASP A 1 374 ? -23.226 -9.744 -2.153 1.00 92.81 374 ASP A N 1
ATOM 3042 C CA . ASP A 1 374 ? -23.979 -10.665 -1.286 1.00 92.81 374 ASP A CA 1
ATOM 3043 C C . ASP A 1 374 ? -23.041 -11.564 -0.469 1.00 92.81 374 ASP A C 1
ATOM 3045 O O . ASP A 1 374 ? -23.229 -11.739 0.734 1.00 92.81 374 ASP A O 1
ATOM 3049 N N . GLN A 1 375 ? -21.987 -12.081 -1.101 1.00 93.31 375 GLN A N 1
ATOM 3050 C CA . GLN A 1 375 ? -21.002 -12.931 -0.443 1.00 93.31 375 GLN A CA 1
ATOM 3051 C C . GLN A 1 375 ? -20.123 -12.165 0.562 1.00 93.31 375 GLN A C 1
ATOM 3053 O O . GLN A 1 375 ? -19.912 -12.655 1.673 1.00 93.31 375 GLN A O 1
ATOM 3058 N N . TYR A 1 376 ? -19.679 -10.938 0.256 1.00 93.00 376 TYR A N 1
ATOM 3059 C CA . TYR A 1 376 ? -18.981 -10.088 1.239 1.00 93.00 376 TYR A CA 1
ATOM 3060 C C . TYR A 1 376 ? -19.897 -9.681 2.406 1.00 93.00 376 TYR A C 1
ATOM 3062 O O . TYR A 1 376 ? -19.473 -9.668 3.565 1.00 93.00 376 TYR A O 1
ATOM 3070 N N . ILE A 1 377 ? -21.180 -9.426 2.129 1.00 90.88 377 ILE A N 1
ATOM 3071 C CA . ILE A 1 377 ? -22.199 -9.157 3.147 1.00 90.88 377 ILE A CA 1
ATOM 3072 C C . ILE A 1 377 ? -22.351 -10.365 4.085 1.00 90.88 377 ILE A C 1
ATOM 3074 O O . ILE A 1 377 ? -22.283 -10.193 5.305 1.00 90.88 377 ILE A O 1
ATOM 3078 N N . ARG A 1 378 ? -22.492 -11.583 3.546 1.00 86.81 378 ARG A N 1
ATOM 3079 C CA . ARG A 1 378 ? -22.577 -12.824 4.339 1.00 86.81 378 ARG A CA 1
ATOM 3080 C C . ARG A 1 378 ? -21.293 -13.120 5.107 1.00 86.81 378 ARG A C 1
ATOM 3082 O O . ARG A 1 378 ? -21.372 -13.557 6.255 1.00 86.81 378 ARG A O 1
ATOM 3089 N N . HIS A 1 379 ? -20.124 -12.859 4.520 1.00 91.12 379 HIS A N 1
ATOM 3090 C CA . HIS A 1 379 ? -18.833 -13.000 5.196 1.00 91.12 379 HIS A CA 1
ATOM 3091 C C . HIS A 1 379 ? -18.782 -12.145 6.469 1.00 91.12 379 HIS A C 1
ATOM 3093 O O . HIS A 1 379 ? -18.556 -12.677 7.554 1.00 91.12 379 HIS A O 1
ATOM 3099 N N . PHE A 1 380 ? -19.089 -10.846 6.376 1.00 90.12 380 PHE A N 1
ATOM 3100 C CA . PHE A 1 380 ? -19.109 -9.972 7.554 1.00 90.12 380 PHE A CA 1
ATOM 3101 C C . PHE A 1 380 ? -20.228 -10.302 8.542 1.00 90.12 380 PHE A C 1
ATOM 3103 O O . PHE A 1 380 ? -20.060 -10.074 9.737 1.00 90.12 380 PHE A O 1
ATOM 3110 N N . GLN A 1 381 ? -21.348 -10.874 8.101 1.00 86.00 381 GLN A N 1
ATOM 3111 C CA . GLN A 1 381 ? -22.399 -11.334 9.012 1.00 86.00 381 GLN A CA 1
ATOM 3112 C C . GLN A 1 381 ? -21.968 -12.569 9.819 1.00 86.00 381 GLN A C 1
ATOM 3114 O O . GLN A 1 381 ? -22.072 -12.566 11.048 1.00 86.00 381 GLN A O 1
ATOM 3119 N N . SER A 1 382 ? -21.443 -13.596 9.150 1.00 82.62 382 SER A N 1
ATOM 3120 C CA . SER A 1 382 ? -21.183 -14.932 9.714 1.00 82.62 382 SER A CA 1
ATOM 3121 C C . SER A 1 382 ? -19.783 -15.130 10.312 1.00 82.62 382 SER A C 1
ATOM 3123 O O . SER A 1 382 ? -19.642 -15.881 11.283 1.00 82.62 382 SER A O 1
ATOM 3125 N N . GLY A 1 383 ? -18.770 -14.465 9.746 1.00 85.38 383 GLY A N 1
ATOM 3126 C CA . GLY A 1 383 ? -17.344 -14.745 9.948 1.00 85.38 383 GLY A CA 1
ATOM 3127 C C . GLY A 1 383 ? -16.778 -15.852 9.045 1.00 85.38 383 GLY A C 1
ATOM 3128 O O . GLY A 1 383 ? -15.610 -16.207 9.193 1.00 85.38 383 GLY A O 1
ATOM 3129 N N . ASP A 1 384 ? -17.572 -16.406 8.123 1.00 84.75 384 ASP A N 1
ATOM 3130 C CA . ASP A 1 384 ? -17.162 -17.506 7.243 1.00 84.75 384 ASP A CA 1
ATOM 3131 C C . ASP A 1 384 ? -16.283 -17.013 6.084 1.00 84.75 384 ASP A C 1
ATOM 3133 O O . ASP A 1 384 ? -16.730 -16.242 5.228 1.00 84.75 384 ASP A O 1
ATOM 3137 N N . LEU A 1 385 ? -15.022 -17.456 6.033 1.00 84.69 385 LEU A N 1
ATOM 3138 C CA . LEU A 1 385 ? -14.084 -17.068 4.976 1.00 84.69 385 LEU A CA 1
ATOM 3139 C C . LEU A 1 385 ? -14.418 -17.715 3.620 1.00 84.69 385 LEU A C 1
ATOM 3141 O O . LEU A 1 385 ? -14.061 -17.162 2.582 1.00 84.69 385 LEU A O 1
ATOM 3145 N N . ARG A 1 386 ? -15.158 -18.833 3.589 1.00 84.12 386 ARG A N 1
ATOM 3146 C CA . ARG A 1 386 ? -15.623 -19.465 2.339 1.00 84.12 386 ARG A CA 1
ATOM 3147 C C . ARG A 1 386 ? -16.512 -18.507 1.549 1.00 84.12 386 ARG A C 1
ATOM 3149 O O . ARG A 1 386 ? -16.340 -18.387 0.341 1.00 84.12 386 ARG A O 1
ATOM 3156 N N . ARG A 1 387 ? -17.365 -17.742 2.243 1.00 88.88 387 ARG A N 1
ATOM 3157 C CA . ARG A 1 387 ? -18.173 -16.666 1.646 1.00 88.88 387 ARG A CA 1
ATOM 3158 C C . ARG A 1 387 ? -17.274 -15.579 1.040 1.00 88.88 387 ARG A C 1
ATOM 3160 O O . ARG A 1 387 ? -17.492 -15.177 -0.094 1.00 88.88 387 ARG A O 1
ATOM 3167 N N . HIS A 1 388 ? -16.199 -15.156 1.714 1.00 91.69 388 HIS A N 1
ATOM 3168 C CA . HIS A 1 388 ? -15.250 -14.186 1.133 1.00 91.69 388 HIS A CA 1
ATOM 3169 C C . HIS A 1 388 ? -14.566 -14.721 -0.134 1.00 91.69 388 HIS A C 1
ATOM 3171 O O . HIS A 1 388 ? -14.514 -14.035 -1.157 1.00 91.69 388 HIS A O 1
ATOM 3177 N N . LYS A 1 389 ? -14.124 -15.983 -0.094 1.00 86.00 389 LYS A N 1
ATOM 3178 C CA . LYS A 1 389 ? -13.575 -16.707 -1.247 1.00 86.00 389 LYS A CA 1
ATOM 3179 C C . LYS A 1 389 ? -14.574 -16.763 -2.407 1.00 86.00 389 LYS A C 1
ATOM 3181 O O . LYS A 1 389 ? -14.203 -16.431 -3.526 1.00 86.00 389 LYS A O 1
ATOM 3186 N N . ASP A 1 390 ? -15.841 -17.091 -2.158 1.00 90.81 390 ASP A N 1
ATOM 3187 C CA . ASP A 1 390 ? -16.893 -17.091 -3.186 1.00 90.81 390 ASP A CA 1
ATOM 3188 C C . ASP A 1 390 ? -17.155 -15.693 -3.762 1.00 90.81 390 ASP A C 1
ATOM 3190 O O . ASP A 1 390 ? -17.257 -15.542 -4.979 1.00 90.81 390 ASP A O 1
ATOM 3194 N N . GLY A 1 391 ? -17.168 -14.652 -2.924 1.00 93.50 391 GLY A N 1
ATOM 3195 C CA . GLY A 1 391 ? -17.204 -13.259 -3.381 1.00 93.50 391 GLY A CA 1
ATOM 3196 C C . GLY A 1 391 ? -16.027 -12.924 -4.300 1.00 93.50 391 GLY A C 1
ATOM 3197 O O . GLY A 1 391 ? -16.224 -12.365 -5.377 1.00 93.50 391 GLY A O 1
ATOM 3198 N N . SER A 1 392 ? -14.825 -13.384 -3.945 1.00 86.56 392 SER A N 1
ATOM 3199 C CA . SER A 1 392 ? -13.605 -13.226 -4.749 1.00 86.56 392 SER A CA 1
ATOM 3200 C C . SER A 1 392 ? -13.689 -13.945 -6.105 1.00 86.56 392 SER A C 1
ATOM 3202 O O . SER A 1 392 ? -13.162 -13.448 -7.100 1.00 86.56 392 SER A O 1
ATOM 3204 N N . ARG A 1 393 ? -14.390 -15.086 -6.186 1.00 89.38 393 ARG A N 1
ATOM 3205 C CA . ARG A 1 393 ? -14.665 -15.788 -7.457 1.00 89.38 393 ARG A CA 1
ATOM 3206 C C . ARG A 1 393 ? -15.569 -14.970 -8.366 1.00 89.38 393 ARG A C 1
ATOM 3208 O O . ARG A 1 393 ? -15.276 -14.832 -9.552 1.00 89.38 393 ARG A O 1
ATOM 3215 N N . PHE A 1 394 ? -16.655 -14.415 -7.826 1.00 93.75 394 PHE A N 1
ATOM 3216 C CA . PHE A 1 394 ? -17.523 -13.510 -8.582 1.00 93.75 394 PHE A CA 1
ATOM 3217 C C . PHE A 1 394 ? -16.757 -12.262 -9.023 1.00 93.75 394 PHE A C 1
ATOM 3219 O O . PHE A 1 394 ? -16.802 -11.914 -10.197 1.00 93.75 394 PHE A O 1
ATOM 3226 N N . TRP A 1 395 ? -15.955 -11.675 -8.136 1.00 91.38 395 TRP A N 1
ATOM 3227 C CA . TRP A 1 395 ? -15.090 -10.540 -8.445 1.00 91.38 395 TRP A CA 1
ATOM 3228 C C . TRP A 1 395 ? -14.143 -10.808 -9.625 1.00 91.38 395 TRP A C 1
ATOM 3230 O O . TRP A 1 395 ? -14.134 -10.036 -10.578 1.00 91.38 395 TRP A O 1
ATOM 3240 N N . ILE A 1 396 ? -13.408 -11.930 -9.651 1.00 83.62 396 ILE A N 1
ATOM 3241 C CA . ILE A 1 396 ? -12.535 -12.292 -10.792 1.00 83.62 396 ILE A CA 1
ATOM 3242 C C . ILE A 1 396 ? -13.327 -12.426 -12.101 1.00 83.62 396 ILE A C 1
ATOM 3244 O O . ILE A 1 396 ? -12.796 -12.111 -13.174 1.00 83.62 396 ILE A O 1
ATOM 3248 N N . ARG A 1 397 ? -14.571 -12.915 -12.024 1.00 87.81 397 ARG A N 1
ATOM 3249 C CA . ARG A 1 397 ? -15.469 -13.122 -13.170 1.00 87.81 397 ARG A CA 1
ATOM 3250 C C . ARG A 1 397 ? -16.127 -11.835 -13.652 1.00 87.81 397 ARG A C 1
ATOM 3252 O O . ARG A 1 397 ? -16.426 -11.766 -14.844 1.00 87.81 397 ARG A O 1
ATOM 3259 N N . ASP A 1 398 ? -16.299 -10.823 -12.796 1.00 85.38 398 ASP A N 1
ATOM 3260 C CA . ASP A 1 398 ? -16.677 -9.481 -13.238 1.00 85.38 398 ASP A CA 1
ATOM 3261 C C . ASP A 1 398 ? -15.491 -8.843 -13.962 1.00 85.38 398 ASP A C 1
ATOM 3263 O O . ASP A 1 398 ? -14.669 -8.097 -13.424 1.00 85.38 398 ASP A O 1
ATOM 3267 N N . LYS A 1 399 ? -15.350 -9.225 -15.230 1.00 81.31 399 LYS A N 1
ATOM 3268 C CA . LYS A 1 399 ? -14.425 -8.574 -16.136 1.00 81.31 399 LYS A CA 1
ATOM 3269 C C . LYS A 1 399 ? -14.967 -7.194 -1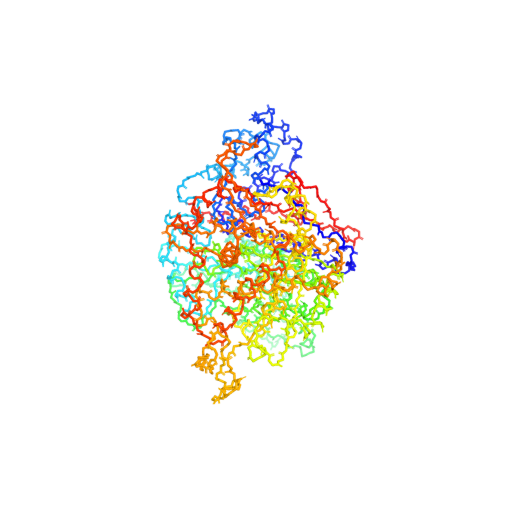6.418 1.00 81.31 399 LYS A C 1
ATOM 3271 O O . LYS A 1 399 ? -16.133 -7.024 -16.777 1.00 81.31 399 LYS A O 1
ATOM 3276 N N . LYS A 1 400 ? -14.064 -6.221 -16.372 1.00 72.94 400 LYS A N 1
ATOM 3277 C CA . LYS A 1 400 ? -14.337 -4.883 -16.872 1.00 72.94 400 LYS A CA 1
ATOM 3278 C C . LYS A 1 400 ? -15.541 -4.210 -16.140 1.00 72.94 400 LYS A C 1
ATOM 3280 O O . LYS A 1 400 ? -16.518 -3.848 -16.807 1.00 72.94 400 LYS A O 1
ATOM 3285 N N . PRO A 1 401 ? -15.479 -3.975 -14.811 1.00 78.00 401 PRO A N 1
ATOM 3286 C CA . PRO A 1 401 ? -16.401 -3.094 -14.074 1.00 78.00 401 PRO A CA 1
ATOM 3287 C C . PRO A 1 401 ? -16.154 -1.625 -14.366 1.00 78.00 401 PRO A C 1
ATOM 3289 O O . PRO A 1 401 ? -15.004 -1.237 -14.453 1.00 78.00 401 PRO A O 1
ATOM 3292 N N . ILE A 1 402 ? -17.180 -0.776 -14.533 1.00 79.06 402 ILE A N 1
ATOM 3293 C CA . ILE A 1 402 ? -16.898 0.675 -14.537 1.00 79.06 402 ILE A CA 1
ATOM 3294 C C . ILE A 1 402 ? -16.407 1.078 -13.159 1.00 79.06 402 ILE A C 1
ATOM 3296 O O . ILE A 1 402 ? -15.386 1.749 -13.116 1.00 79.06 402 ILE A O 1
ATOM 3300 N N . VAL A 1 403 ? -17.059 0.594 -12.099 1.00 82.88 403 VAL A N 1
ATOM 3301 C CA . VAL A 1 403 ? -16.629 0.694 -10.707 1.00 82.88 403 VAL A CA 1
ATOM 3302 C C . VAL A 1 403 ? -16.437 -0.719 -10.145 1.00 82.88 403 VAL A C 1
ATOM 3304 O O . VAL A 1 403 ? -17.396 -1.460 -10.030 1.00 82.88 403 VAL A O 1
ATOM 3307 N N . GLU A 1 404 ? -15.196 -1.128 -9.914 1.00 84.00 404 GLU A N 1
ATOM 3308 C CA . GLU A 1 404 ? -14.785 -2.385 -9.263 1.00 84.00 404 GLU A CA 1
ATOM 3309 C C . GLU A 1 404 ? -14.983 -2.275 -7.737 1.00 84.00 404 GLU A C 1
ATOM 3311 O O . GLU A 1 404 ? -15.284 -1.198 -7.239 1.00 84.00 404 GLU A O 1
ATOM 3316 N N . THR A 1 405 ? -14.768 -3.342 -6.956 1.00 85.62 405 THR A N 1
ATOM 3317 C CA . THR A 1 405 ? -14.690 -3.313 -5.474 1.00 85.62 405 THR A CA 1
ATOM 3318 C C . THR A 1 405 ? -14.191 -4.652 -4.902 1.00 85.62 405 THR A C 1
ATOM 3320 O O . THR A 1 405 ? -14.320 -5.680 -5.552 1.00 85.62 405 THR A O 1
ATOM 3323 N N . TYR A 1 406 ? -13.633 -4.669 -3.686 1.00 87.50 406 TYR A N 1
ATOM 3324 C CA . TYR A 1 406 ? -13.102 -5.855 -2.988 1.00 87.50 406 TYR A CA 1
ATOM 3325 C C . TYR A 1 406 ? -12.839 -5.564 -1.483 1.00 87.50 406 TYR A C 1
ATOM 3327 O O . TYR A 1 406 ? -12.031 -4.728 -1.117 1.00 87.50 406 TYR A O 1
ATOM 3335 N N . ILE A 1 407 ? -13.533 -6.179 -0.533 1.00 92.50 407 ILE A N 1
ATOM 3336 C CA . ILE A 1 407 ? -13.472 -5.711 0.873 1.00 92.50 407 ILE A CA 1
ATOM 3337 C C . ILE A 1 407 ? -13.378 -6.882 1.837 1.00 92.50 407 ILE A C 1
ATOM 3339 O O . ILE A 1 407 ? -14.067 -7.883 1.647 1.00 92.50 407 ILE A O 1
ATOM 3343 N N . GLY A 1 408 ? -12.515 -6.796 2.852 1.00 92.12 408 GLY A N 1
ATOM 3344 C CA . GLY A 1 408 ? -12.279 -7.916 3.760 1.00 92.12 408 GLY A CA 1
ATOM 3345 C C . GLY A 1 408 ? -11.030 -7.783 4.620 1.00 92.12 408 GLY A C 1
ATOM 3346 O O . GLY A 1 408 ? -10.598 -6.687 4.955 1.00 92.12 408 GLY A O 1
ATOM 3347 N N . PHE A 1 409 ? -10.481 -8.941 4.975 1.00 90.44 409 PHE A N 1
ATOM 3348 C CA . PHE A 1 409 ? -9.184 -9.091 5.625 1.00 90.44 409 PHE A CA 1
ATOM 3349 C C . PHE A 1 409 ? -8.254 -9.743 4.598 1.00 90.44 409 PHE A C 1
ATOM 3351 O O . PHE A 1 409 ? -8.417 -10.938 4.339 1.00 90.44 409 PHE A O 1
ATOM 3358 N N . ILE A 1 410 ? -7.384 -8.980 3.925 1.00 80.25 410 ILE A N 1
ATOM 3359 C CA . ILE A 1 410 ? -6.750 -9.424 2.668 1.00 80.25 410 ILE A CA 1
ATOM 3360 C C . ILE A 1 410 ? -5.254 -9.726 2.834 1.00 80.25 410 ILE A C 1
ATOM 3362 O O . ILE A 1 410 ? -4.772 -10.734 2.315 1.00 80.25 410 ILE A O 1
ATOM 3366 N N . GLU A 1 411 ? -4.528 -8.898 3.577 1.00 69.44 411 GLU A N 1
ATOM 3367 C CA . GLU A 1 411 ? -3.070 -8.848 3.610 1.00 69.44 411 GLU A CA 1
ATOM 3368 C C . GLU A 1 411 ? -2.483 -9.144 4.997 1.00 69.44 411 GLU A C 1
ATOM 3370 O O . GLU A 1 411 ? -2.784 -8.482 5.990 1.00 69.44 411 GLU A O 1
ATOM 3375 N N . ASN A 1 412 ? -1.592 -10.134 5.074 1.00 71.75 412 ASN A N 1
ATOM 3376 C CA . ASN A 1 412 ? -1.165 -10.782 6.322 1.00 71.75 412 ASN A CA 1
ATOM 3377 C C . ASN A 1 412 ? 0.162 -10.286 6.925 1.00 71.75 412 ASN A C 1
ATOM 3379 O O . ASN A 1 412 ? 0.689 -10.893 7.856 1.00 71.75 412 ASN A O 1
ATOM 3383 N N . TYR A 1 413 ? 0.731 -9.204 6.403 1.00 65.94 413 TYR A N 1
ATOM 3384 C CA . TYR A 1 413 ? 2.133 -8.858 6.664 1.00 65.94 413 TYR A CA 1
ATOM 3385 C C . TYR A 1 413 ? 2.417 -8.253 8.041 1.00 65.94 413 TYR A C 1
ATOM 3387 O O . TYR A 1 413 ? 3.549 -8.331 8.510 1.00 65.94 413 TYR A O 1
ATOM 3395 N N . ARG A 1 414 ? 1.408 -7.636 8.670 1.00 71.62 414 ARG A N 1
ATOM 3396 C CA . ARG A 1 414 ? 1.528 -7.008 10.000 1.00 71.62 414 ARG A CA 1
ATOM 3397 C C . ARG A 1 414 ? 1.207 -7.974 11.146 1.00 71.62 414 ARG A C 1
ATOM 3399 O O . ARG A 1 414 ? 1.424 -7.641 12.310 1.00 71.62 414 ARG A O 1
ATOM 3406 N N . ASP A 1 415 ? 0.715 -9.178 10.837 1.00 77.94 415 ASP A N 1
ATOM 3407 C CA . ASP A 1 415 ? 0.706 -10.287 11.791 1.00 77.94 415 ASP A CA 1
ATOM 3408 C C . ASP A 1 415 ? 2.145 -10.818 11.929 1.00 77.94 415 ASP A C 1
ATOM 3410 O O . ASP A 1 415 ? 2.702 -11.296 10.940 1.00 77.94 415 ASP A O 1
ATOM 3414 N N . PRO A 1 416 ? 2.763 -10.814 13.126 1.00 72.25 416 PRO A N 1
ATOM 3415 C CA . PRO A 1 416 ? 4.101 -11.378 13.309 1.00 72.25 416 PRO A CA 1
ATOM 3416 C C . PRO A 1 416 ? 4.184 -12.897 13.059 1.00 72.25 416 PRO A C 1
ATOM 3418 O O . PRO A 1 416 ? 5.291 -13.429 12.956 1.00 72.25 416 PRO A O 1
ATOM 3421 N N . ALA A 1 417 ? 3.052 -13.606 12.947 1.00 73.25 417 ALA A N 1
ATOM 3422 C CA . ALA A 1 417 ? 2.990 -14.985 12.450 1.00 73.25 417 ALA A CA 1
ATOM 3423 C C . ALA A 1 417 ? 2.757 -15.100 10.928 1.00 73.25 417 ALA A C 1
ATOM 3425 O O . ALA A 1 417 ? 2.874 -16.200 10.388 1.00 73.25 417 ALA A O 1
ATOM 3426 N N . GLY A 1 418 ? 2.410 -14.011 10.234 1.00 71.69 418 GLY A N 1
ATOM 3427 C CA . GLY A 1 418 ? 2.125 -14.004 8.797 1.00 71.69 418 GLY A CA 1
ATOM 3428 C C . GLY A 1 418 ? 0.882 -14.805 8.390 1.00 71.69 418 GLY A C 1
ATOM 3429 O O . GLY A 1 418 ? 0.875 -15.410 7.320 1.00 71.69 418 GLY A O 1
ATOM 3430 N N . MET A 1 419 ? -0.157 -14.881 9.232 1.00 72.69 419 MET A N 1
ATOM 3431 C CA . MET A 1 419 ? -1.349 -15.712 8.970 1.00 72.69 419 MET A CA 1
ATOM 3432 C C . MET A 1 419 ? -2.688 -14.969 9.038 1.00 72.69 419 MET A C 1
ATOM 3434 O O . MET A 1 419 ? -3.656 -15.412 8.421 1.00 72.69 419 MET A O 1
ATOM 3438 N N . ARG A 1 420 ? -2.771 -13.897 9.825 1.00 85.12 420 ARG A N 1
ATOM 3439 C CA . ARG A 1 420 ? -3.962 -13.054 9.999 1.00 85.12 420 ARG A CA 1
ATOM 3440 C C . ARG A 1 420 ? -3.796 -11.797 9.180 1.00 85.12 420 ARG A C 1
ATOM 3442 O O . ARG A 1 420 ? -2.698 -11.255 9.127 1.00 85.12 420 ARG A O 1
ATOM 3449 N N . ALA A 1 421 ? -4.880 -11.337 8.578 1.00 79.31 421 ALA A N 1
ATOM 3450 C CA . ALA A 1 421 ? -4.857 -10.186 7.702 1.00 79.31 421 ALA A CA 1
ATOM 3451 C C . ALA A 1 421 ? -5.385 -8.914 8.372 1.00 79.31 421 ALA A C 1
ATOM 3453 O O . ALA A 1 421 ? -6.250 -8.960 9.254 1.00 79.31 421 ALA A O 1
ATOM 3454 N N . GLU A 1 422 ? -4.852 -7.772 7.945 1.00 83.62 422 GLU A N 1
ATOM 3455 C CA . GLU A 1 422 ? -5.387 -6.456 8.291 1.00 83.62 422 GLU A CA 1
ATOM 3456 C C . GLU A 1 422 ? -6.744 -6.254 7.591 1.00 83.62 422 GLU A C 1
ATOM 3458 O O . GLU A 1 422 ? -6.997 -6.832 6.538 1.00 83.62 422 GLU A O 1
ATOM 3463 N N . PHE A 1 423 ? -7.665 -5.500 8.194 1.00 89.12 423 PHE A N 1
ATOM 3464 C CA . PHE A 1 423 ? -8.909 -5.119 7.523 1.00 89.12 423 PHE A CA 1
ATOM 3465 C C . PHE A 1 423 ? -8.647 -4.022 6.493 1.00 89.12 423 PHE A C 1
ATOM 3467 O O . PHE A 1 423 ? -7.929 -3.063 6.766 1.00 89.12 423 PHE A O 1
ATOM 3474 N N . GLU A 1 424 ? -9.317 -4.102 5.349 1.00 62.91 424 GLU A N 1
ATOM 3475 C CA . GLU A 1 424 ? -9.148 -3.165 4.244 1.00 62.91 424 GLU A CA 1
ATOM 3476 C C . GLU A 1 424 ? -10.318 -3.234 3.240 1.00 62.91 424 GLU A C 1
ATOM 3478 O O . GLU A 1 424 ? -11.009 -4.251 3.128 1.00 62.91 424 GLU A O 1
ATOM 3483 N N . GLY A 1 425 ? -10.607 -2.130 2.533 1.00 40.41 425 GLY A N 1
ATOM 3484 C CA . GLY A 1 425 ? -11.808 -2.017 1.687 1.00 40.41 425 GLY A CA 1
ATOM 3485 C C . GLY A 1 425 ? -11.655 -1.168 0.424 1.00 40.41 425 GLY A C 1
ATOM 3486 O O . GLY A 1 425 ? -10.965 -0.154 0.443 1.00 40.41 425 GLY A O 1
ATOM 3487 N N . ILE A 1 426 ? -12.299 -1.615 -0.668 1.00 47.53 426 ILE A N 1
ATOM 3488 C CA . ILE A 1 426 ? -12.051 -1.202 -2.068 1.00 47.53 426 ILE A CA 1
ATOM 3489 C C . ILE A 1 426 ? -13.344 -0.764 -2.806 1.00 47.53 426 ILE A C 1
ATOM 3491 O O . ILE A 1 426 ? -14.430 -1.238 -2.484 1.00 47.53 426 ILE A O 1
ATOM 3495 N N . LEU A 1 427 ? -13.218 0.073 -3.845 1.00 28.95 427 LEU A N 1
ATOM 3496 C CA . LEU A 1 427 ? -14.156 0.365 -4.960 1.00 28.95 427 LEU A CA 1
ATOM 3497 C C . LEU A 1 427 ? -13.359 0.900 -6.164 1.00 28.95 427 LEU A C 1
ATOM 3499 O O . LEU A 1 427 ? -13.292 2.118 -6.374 1.00 28.95 427 LEU A O 1
ATOM 3503 N N . GLU A 1 428 ? -12.637 0.085 -6.908 1.00 32.56 428 GLU A N 1
ATOM 3504 C CA . GLU A 1 428 ? -11.931 0.677 -8.040 1.00 32.56 428 GLU A CA 1
ATOM 3505 C C . GLU A 1 428 ? -12.883 1.358 -9.046 1.00 32.56 428 GLU A C 1
ATOM 3507 O O . GLU A 1 428 ? -14.087 1.163 -9.020 1.00 32.56 428 GLU A O 1
ATOM 3512 N N . SER A 1 429 ? -12.362 2.135 -9.981 1.00 30.64 429 SER A N 1
ATOM 3513 C CA . SER A 1 429 ? -13.013 2.364 -11.258 1.00 30.64 429 SER A CA 1
ATOM 3514 C C . SER A 1 429 ? -11.917 2.589 -12.315 1.00 30.64 429 SER A C 1
ATOM 3516 O O . SER A 1 429 ? -10.846 3.126 -12.039 1.00 30.64 429 SER A O 1
ATOM 3518 N N . ARG A 1 430 ? -12.136 2.048 -13.513 1.00 30.55 430 ARG A N 1
ATOM 3519 C CA . ARG A 1 430 ? -11.083 1.725 -14.501 1.00 30.55 430 ARG A CA 1
ATOM 3520 C C . ARG A 1 430 ? -10.359 2.892 -15.169 1.00 30.55 430 ARG A C 1
ATOM 3522 O O . ARG A 1 430 ? -11.001 3.843 -15.595 1.00 30.55 430 ARG A O 1
ATOM 3529 N N . VAL A 1 431 ? -9.152 2.589 -15.644 1.00 27.33 431 VAL A N 1
ATOM 3530 C CA . VAL A 1 431 ? -8.694 2.574 -17.051 1.00 27.33 431 VAL A CA 1
ATOM 3531 C C . VAL A 1 431 ? -7.305 1.936 -17.205 1.00 27.33 431 VAL A C 1
ATOM 3533 O O . VAL A 1 431 ? -6.276 2.525 -16.940 1.00 27.33 431 VAL A O 1
ATOM 3536 N N . PHE A 1 432 ? -7.295 0.713 -17.725 1.00 36.19 432 PHE A N 1
ATOM 3537 C CA . PHE A 1 432 ? -6.212 -0.029 -18.396 1.00 36.19 432 PHE A CA 1
ATOM 3538 C C . PHE A 1 432 ? -4.727 0.457 -18.315 1.00 36.19 432 PHE A C 1
ATOM 3540 O O . PHE A 1 432 ? -4.390 1.385 -19.033 1.00 36.19 432 PHE A O 1
ATOM 3547 N N . ASP A 1 433 ? -3.927 -0.181 -17.414 1.00 28.94 433 ASP A N 1
ATOM 3548 C CA . ASP A 1 433 ? -2.446 -0.272 -17.156 1.00 28.94 433 ASP A CA 1
ATOM 3549 C C . ASP A 1 433 ? -2.180 -1.074 -15.828 1.00 28.94 433 ASP A C 1
ATOM 3551 O O . ASP A 1 433 ? -2.972 -0.954 -14.899 1.00 28.94 433 ASP A O 1
ATOM 3555 N N . HIS A 1 434 ? -1.107 -1.851 -15.620 1.00 34.91 434 HIS A N 1
ATOM 3556 C CA . HIS A 1 434 ? -0.796 -2.493 -14.311 1.00 34.91 434 HIS A CA 1
ATOM 3557 C C . HIS A 1 434 ? 0.685 -2.465 -13.910 1.00 34.91 434 HIS A C 1
ATOM 3559 O O . HIS A 1 434 ? 1.545 -2.286 -14.743 1.00 34.91 434 HIS A O 1
ATOM 3565 N N . ASN A 1 435 ? 0.935 -2.758 -12.625 1.00 31.30 435 ASN A N 1
ATOM 3566 C CA . ASN A 1 435 ? 2.121 -3.414 -12.064 1.00 31.30 435 ASN A CA 1
ATOM 3567 C C . ASN A 1 435 ? 3.523 -2.781 -12.203 1.00 31.30 435 ASN A C 1
ATOM 3569 O O . ASN A 1 435 ? 4.203 -2.822 -13.218 1.00 31.30 435 ASN A O 1
ATOM 3573 N N . PHE A 1 436 ? 4.017 -2.370 -11.033 1.00 28.55 436 PHE A N 1
ATOM 3574 C CA . PHE A 1 436 ? 5.297 -2.805 -10.457 1.00 28.55 436 PHE A CA 1
ATOM 3575 C C . PHE A 1 436 ? 5.168 -2.655 -8.919 1.00 28.55 436 PHE A C 1
ATOM 3577 O O . PHE A 1 436 ? 4.484 -1.735 -8.461 1.00 28.55 436 PHE A O 1
ATOM 3584 N N . HIS A 1 437 ? 5.721 -3.544 -8.078 1.00 32.41 437 HIS A N 1
ATOM 3585 C CA . HIS A 1 437 ? 5.297 -3.673 -6.662 1.00 32.41 437 HIS A CA 1
ATOM 3586 C C . HIS A 1 437 ? 6.389 -3.543 -5.585 1.00 32.41 437 HIS A C 1
ATOM 3588 O O . HIS A 1 437 ? 7.331 -4.326 -5.520 1.00 32.41 437 HIS A O 1
ATOM 3594 N N . ILE A 1 438 ? 6.142 -2.660 -4.604 1.00 27.22 438 ILE A N 1
ATOM 3595 C CA . ILE A 1 438 ? 6.626 -2.814 -3.218 1.00 27.22 438 ILE A CA 1
ATOM 3596 C C . ILE A 1 438 ? 5.510 -2.405 -2.232 1.00 27.22 438 ILE A C 1
ATOM 3598 O O . ILE A 1 438 ? 5.401 -1.230 -1.882 1.00 27.22 438 ILE A O 1
ATOM 3602 N N . PHE A 1 439 ? 4.678 -3.378 -1.834 1.00 33.16 439 PHE A N 1
ATOM 3603 C CA . PHE A 1 439 ? 4.398 -3.782 -0.437 1.00 33.16 439 PHE A CA 1
ATOM 3604 C C . PHE A 1 439 ? 4.465 -2.664 0.665 1.00 33.16 439 PHE A C 1
ATOM 3606 O O . PHE A 1 439 ? 5.496 -2.004 0.800 1.00 33.16 439 PHE A O 1
ATOM 3613 N N . LEU A 1 440 ? 3.457 -2.389 1.528 1.00 26.88 440 LEU A N 1
ATOM 3614 C CA . LEU A 1 440 ? 2.429 -3.247 2.176 1.00 26.88 440 LEU A CA 1
ATOM 3615 C C . LEU A 1 440 ? 1.133 -2.509 2.641 1.00 26.88 440 LEU A C 1
ATOM 3617 O O . LEU A 1 440 ? 1.146 -1.283 2.756 1.00 26.88 440 LEU A O 1
ATOM 3621 N N . SER A 1 441 ? 0.096 -3.306 2.985 1.00 25.42 441 SER A N 1
ATOM 3622 C CA . SER A 1 441 ? -1.279 -3.004 3.489 1.00 25.42 441 SER A CA 1
ATOM 3623 C C . SER A 1 441 ? -2.241 -2.296 2.519 1.00 25.42 441 SER A C 1
ATOM 3625 O O . SER A 1 441 ? -1.947 -1.194 2.052 1.00 25.42 441 SER A O 1
ATOM 3627 N N . LEU A 1 442 ? -3.367 -2.951 2.170 1.00 34.81 442 LEU A N 1
ATOM 3628 C CA . LEU A 1 442 ? -4.031 -2.822 0.863 1.00 34.81 442 LEU A CA 1
ATOM 3629 C C . LEU A 1 442 ? -5.594 -2.905 0.810 1.00 34.81 442 LEU A C 1
ATOM 3631 O O . LEU A 1 442 ? -6.160 -3.971 0.585 1.00 34.81 442 LEU A O 1
ATOM 3635 N N . GLY A 1 443 ? -6.304 -1.763 0.763 1.00 30.73 443 GLY A N 1
ATOM 3636 C CA . GLY A 1 443 ? -7.677 -1.663 0.215 1.00 30.73 443 GLY A CA 1
ATOM 3637 C C . GLY A 1 443 ? -8.069 -0.256 -0.279 1.00 30.73 443 GLY A C 1
ATOM 3638 O O . GLY A 1 443 ? -7.800 0.713 0.408 1.00 30.73 443 GLY A O 1
ATOM 3639 N N . PHE A 1 444 ? -8.697 -0.145 -1.459 1.00 44.09 444 PHE A N 1
ATOM 3640 C CA . PHE A 1 444 ? -8.615 0.911 -2.489 1.00 44.09 444 PHE A CA 1
ATOM 3641 C C . PHE A 1 444 ? -9.899 1.194 -3.287 1.00 44.09 444 PHE A C 1
ATOM 3643 O O . PHE A 1 444 ? -10.421 0.353 -3.996 1.00 44.09 444 PHE A O 1
ATOM 3650 N N . VAL A 1 445 ? -10.384 2.419 -3.297 1.00 31.69 445 VAL A N 1
ATOM 3651 C CA . VAL A 1 445 ? -11.455 2.906 -4.182 1.00 31.69 445 VAL A CA 1
ATOM 3652 C C . VAL A 1 445 ? -10.806 3.799 -5.253 1.00 31.69 445 VAL A C 1
ATOM 3654 O O . VAL A 1 445 ? -9.923 4.530 -4.834 1.00 31.69 445 VAL A O 1
ATOM 3657 N N . SER A 1 446 ? -11.150 3.790 -6.556 1.00 35.41 446 SER A N 1
ATOM 3658 C CA . SER A 1 446 ? -10.480 4.505 -7.693 1.00 35.41 446 SER A CA 1
ATOM 3659 C C . SER A 1 446 ? -11.405 4.821 -8.898 1.00 35.41 446 SER A C 1
ATOM 3661 O O . SER A 1 446 ? -12.583 4.560 -8.700 1.00 35.41 446 SER A O 1
ATOM 3663 N N . ILE A 1 447 ? -10.973 5.446 -10.043 1.00 34.03 447 ILE A N 1
ATOM 3664 C CA . ILE A 1 447 ? -11.850 5.903 -11.185 1.00 34.03 447 ILE A CA 1
ATOM 3665 C C . ILE A 1 447 ? -11.283 6.056 -12.668 1.00 34.03 447 ILE A C 1
ATOM 3667 O O . ILE A 1 447 ? -10.150 6.485 -12.857 1.00 34.03 447 ILE A O 1
ATOM 3671 N N . VAL A 1 448 ? -12.113 5.799 -13.729 1.00 40.91 448 VAL A N 1
ATOM 3672 C CA . VAL A 1 448 ? -12.461 6.651 -14.951 1.00 40.91 448 VAL A CA 1
ATOM 3673 C C . VAL A 1 448 ? -11.484 7.183 -16.057 1.00 40.91 448 VAL A C 1
ATOM 3675 O O . VAL A 1 448 ? -11.973 7.882 -16.956 1.00 40.91 448 VAL A O 1
ATOM 3678 N N . ASN A 1 449 ? -10.173 6.949 -16.113 1.00 48.44 449 ASN A N 1
ATOM 3679 C CA . ASN A 1 449 ? -9.250 7.781 -16.946 1.00 48.44 449 ASN A CA 1
ATOM 3680 C C . ASN A 1 449 ? -9.100 7.476 -18.490 1.00 48.44 449 ASN A C 1
ATOM 3682 O O . ASN A 1 449 ? -7.991 7.333 -18.997 1.00 48.44 449 ASN A O 1
ATOM 3686 N N . LYS A 1 450 ? -10.202 7.370 -19.271 1.00 52.44 450 LYS A N 1
ATOM 3687 C CA . LYS A 1 450 ? -10.383 6.741 -20.636 1.00 52.44 450 LYS A CA 1
ATOM 3688 C C . LYS A 1 450 ? -9.327 6.889 -21.759 1.00 52.44 450 LYS A C 1
ATOM 3690 O O . LYS A 1 450 ? -9.444 6.183 -22.767 1.00 52.44 450 LYS A O 1
ATOM 3695 N N . GLU A 1 451 ? -8.361 7.791 -21.672 1.00 61.31 451 GLU A N 1
ATOM 3696 C CA . GLU A 1 451 ? -7.373 8.025 -22.737 1.00 61.31 451 GLU A CA 1
ATOM 3697 C C . GLU A 1 451 ? -6.201 7.040 -22.671 1.00 61.31 451 GLU A C 1
ATOM 3699 O O . GLU A 1 451 ? -5.813 6.480 -23.699 1.00 61.31 451 GLU A O 1
ATOM 3704 N N . LEU A 1 452 ? -5.709 6.747 -21.463 1.00 59.47 452 LEU A N 1
ATOM 3705 C CA . LEU A 1 452 ? -4.559 5.868 -21.235 1.00 59.47 452 LEU A CA 1
ATOM 3706 C C . LEU A 1 452 ? -4.826 4.427 -21.716 1.00 59.47 452 LEU A C 1
ATOM 3708 O O . LEU A 1 452 ? -3.996 3.844 -22.411 1.00 59.47 452 LEU A O 1
ATOM 3712 N N . SER A 1 453 ? -6.042 3.901 -21.507 1.00 56.03 453 SER A N 1
ATOM 3713 C CA . SER A 1 453 ? -6.449 2.578 -22.017 1.00 56.03 453 SER A CA 1
ATOM 3714 C C . SER A 1 453 ? -6.246 2.403 -23.516 1.00 56.03 453 SER A C 1
ATOM 3716 O O . SER A 1 453 ? -5.886 1.316 -23.955 1.00 56.03 453 SER A O 1
ATOM 3718 N N . LYS A 1 454 ? -6.473 3.453 -24.314 1.00 69.56 454 LYS A N 1
ATOM 3719 C CA . LYS A 1 454 ? -6.335 3.368 -25.774 1.00 69.56 454 LYS A CA 1
ATOM 3720 C C . LYS A 1 454 ? -4.873 3.230 -26.191 1.00 69.56 454 LYS A C 1
ATOM 3722 O O . LYS A 1 454 ? -4.593 2.525 -27.160 1.00 69.56 454 LYS A O 1
ATOM 3727 N N . LYS A 1 455 ? -3.949 3.863 -25.451 1.00 72.56 455 LYS A N 1
ATOM 3728 C CA . LYS A 1 455 ? -2.501 3.677 -25.635 1.00 72.56 455 LYS A CA 1
ATOM 3729 C C . LYS A 1 455 ? -2.151 2.199 -25.421 1.00 72.56 455 LYS A C 1
ATOM 3731 O O . LYS A 1 455 ? -1.516 1.590 -26.277 1.00 72.56 455 LYS A O 1
ATOM 3736 N N . PHE A 1 456 ? -2.671 1.581 -24.358 1.00 69.00 456 PHE A N 1
ATOM 3737 C CA . PHE A 1 456 ? -2.428 0.166 -24.061 1.00 69.00 456 PHE A CA 1
ATOM 3738 C C . PHE A 1 456 ? -3.107 -0.818 -25.006 1.00 69.00 456 PHE A C 1
ATOM 3740 O O . PHE A 1 456 ? -2.451 -1.748 -25.459 1.00 69.00 456 PHE A O 1
ATOM 3747 N N . GLU A 1 457 ? -4.366 -0.609 -25.390 1.00 72.56 457 GLU A N 1
ATOM 3748 C CA . GLU A 1 457 ? -5.022 -1.430 -26.418 1.00 72.56 457 GLU A CA 1
ATOM 3749 C C . GLU A 1 457 ? -4.264 -1.362 -27.758 1.00 72.56 457 GLU A C 1
ATOM 3751 O O . GLU A 1 457 ? -4.121 -2.376 -28.448 1.00 72.56 457 GLU A O 1
ATOM 3756 N N . SER A 1 458 ? -3.698 -0.198 -28.097 1.00 82.38 458 SER A N 1
ATOM 3757 C CA . SER A 1 458 ? -2.806 -0.036 -29.250 1.00 82.38 458 SER A CA 1
ATOM 3758 C C . SER A 1 458 ? -1.472 -0.773 -29.064 1.00 82.38 458 SER A C 1
ATOM 3760 O O . SER A 1 458 ? -1.042 -1.488 -29.971 1.00 82.38 458 SER A O 1
ATOM 3762 N N . LEU A 1 459 ? -0.842 -0.693 -27.886 1.00 79.06 459 LEU A N 1
ATOM 3763 C CA . LEU A 1 459 ? 0.395 -1.421 -27.568 1.00 79.06 459 LEU A CA 1
ATOM 3764 C C . LEU A 1 459 ? 0.188 -2.947 -27.638 1.00 79.06 459 LEU A C 1
ATOM 3766 O O . LEU A 1 459 ? 0.967 -3.643 -28.284 1.00 79.06 459 LEU A O 1
ATOM 3770 N N . VAL A 1 460 ? -0.910 -3.459 -27.070 1.00 73.69 460 VAL A N 1
ATOM 3771 C CA . VAL A 1 460 ? -1.351 -4.867 -27.133 1.00 73.69 460 VAL A CA 1
ATOM 3772 C C . VAL A 1 460 ? -1.598 -5.321 -28.575 1.00 73.69 460 VAL A C 1
ATOM 3774 O O . VAL A 1 460 ? -1.242 -6.442 -28.944 1.00 73.69 460 VAL A O 1
ATOM 3777 N N . SER A 1 461 ? -2.190 -4.457 -29.403 1.00 82.06 461 SER A N 1
ATOM 3778 C CA . SER A 1 461 ? -2.454 -4.747 -30.819 1.00 82.06 461 SER A CA 1
ATOM 3779 C C . SER A 1 461 ? -1.175 -4.778 -31.662 1.00 82.06 461 SER A C 1
ATOM 3781 O O . SER A 1 461 ? -1.091 -5.553 -32.614 1.00 82.06 461 SER A O 1
ATOM 3783 N N . ASN A 1 462 ? -0.169 -3.976 -31.299 1.00 87.88 462 ASN A N 1
ATOM 3784 C CA . ASN A 1 462 ? 1.126 -3.913 -31.979 1.00 87.88 462 ASN A CA 1
ATOM 3785 C C . ASN A 1 462 ? 2.194 -4.841 -31.369 1.00 87.88 462 ASN A C 1
ATOM 3787 O O . ASN A 1 462 ? 3.221 -5.061 -31.997 1.00 87.88 462 ASN A O 1
ATOM 3791 N N . ALA A 1 463 ? 1.959 -5.467 -30.210 1.00 82.44 463 ALA A N 1
ATOM 3792 C CA . ALA A 1 463 ? 2.904 -6.386 -29.563 1.00 82.44 463 ALA A CA 1
ATOM 3793 C C . ALA A 1 463 ? 3.573 -7.418 -30.510 1.00 82.44 463 ALA A C 1
ATOM 3795 O O . ALA A 1 463 ? 4.787 -7.606 -30.397 1.00 82.44 463 ALA A O 1
ATOM 3796 N N . PRO A 1 464 ? 2.880 -8.033 -31.498 1.00 86.25 464 PRO A N 1
ATOM 3797 C CA . PRO A 1 464 ? 3.514 -8.944 -32.457 1.00 86.25 464 PRO A CA 1
ATOM 3798 C C . PRO A 1 464 ? 4.614 -8.326 -33.342 1.00 86.25 464 PRO A C 1
ATOM 3800 O O . PRO A 1 464 ? 5.421 -9.080 -33.881 1.00 86.25 464 PRO A O 1
ATOM 3803 N N . SER A 1 465 ? 4.663 -6.997 -33.512 1.00 90.81 465 SER A N 1
ATOM 3804 C CA . SER A 1 465 ? 5.750 -6.302 -34.222 1.00 90.81 465 SER A CA 1
ATOM 3805 C C . SER A 1 465 ? 6.903 -5.885 -33.303 1.00 90.81 465 SER A C 1
ATOM 3807 O O . SER A 1 465 ? 8.022 -5.726 -33.786 1.00 90.81 465 SER A O 1
ATOM 3809 N N . PHE A 1 466 ? 6.664 -5.768 -31.991 1.00 92.31 466 PHE A N 1
ATOM 3810 C CA . PHE A 1 466 ? 7.682 -5.388 -31.004 1.00 92.31 466 PHE A CA 1
ATOM 3811 C C . PHE A 1 466 ? 8.429 -6.582 -30.399 1.00 92.31 466 PHE A C 1
ATOM 3813 O O . PHE A 1 466 ? 9.627 -6.477 -30.152 1.00 92.31 466 PHE A O 1
ATOM 3820 N N . LEU A 1 467 ? 7.773 -7.734 -30.207 1.00 89.88 467 LEU A N 1
ATOM 3821 C CA . LEU A 1 467 ? 8.432 -8.948 -29.695 1.00 89.88 467 LEU A CA 1
ATOM 3822 C C . LEU A 1 467 ? 9.667 -9.375 -30.524 1.00 89.88 467 LEU A C 1
ATOM 3824 O O . LEU A 1 467 ? 10.679 -9.705 -29.911 1.00 89.88 467 LEU A O 1
ATOM 3828 N N . PRO A 1 468 ? 9.673 -9.313 -31.877 1.00 94.94 468 PRO A N 1
ATOM 3829 C CA . PRO A 1 468 ? 10.859 -9.631 -32.682 1.00 94.94 468 PRO A CA 1
ATOM 3830 C C . PRO A 1 468 ? 12.031 -8.643 -32.549 1.00 94.94 468 PRO A C 1
ATOM 3832 O O . PRO A 1 468 ? 13.087 -8.902 -33.119 1.00 94.94 468 PRO A O 1
ATOM 3835 N N . LEU A 1 469 ? 11.850 -7.510 -31.858 1.00 95.88 469 LEU A N 1
ATOM 3836 C CA . LEU A 1 469 ? 12.922 -6.549 -31.569 1.00 95.88 469 LEU A CA 1
ATOM 3837 C C . LEU A 1 469 ? 13.701 -6.918 -30.297 1.00 95.88 469 LEU A C 1
ATOM 3839 O O . LEU A 1 469 ? 14.770 -6.361 -30.058 1.00 95.88 469 LEU A O 1
ATOM 3843 N N . LEU A 1 470 ? 13.174 -7.828 -29.470 1.00 97.00 470 LEU A N 1
ATOM 3844 C CA . LEU A 1 470 ? 13.840 -8.291 -28.254 1.00 97.00 470 LEU A CA 1
ATOM 3845 C C . LEU A 1 470 ? 15.109 -9.091 -28.603 1.00 97.00 470 LEU A C 1
ATOM 3847 O O . LEU A 1 470 ? 15.154 -9.760 -29.635 1.00 97.00 470 LEU A O 1
ATOM 3851 N N . PRO A 1 471 ? 16.162 -9.045 -27.766 1.00 96.94 471 PRO A N 1
ATOM 3852 C CA . PRO A 1 471 ? 17.509 -9.470 -28.160 1.00 96.94 471 PRO A CA 1
ATOM 3853 C C . PRO A 1 471 ? 17.717 -10.996 -28.215 1.00 96.94 471 PRO A C 1
ATOM 3855 O O . PRO A 1 471 ? 18.862 -11.442 -28.247 1.00 96.94 471 PRO A O 1
ATOM 3858 N N . TRP A 1 472 ? 16.652 -11.806 -28.208 1.00 96.31 472 TRP A N 1
ATOM 3859 C CA . TRP A 1 472 ? 16.709 -13.272 -28.209 1.00 96.31 472 TRP A CA 1
ATOM 3860 C C . TRP A 1 472 ? 16.100 -13.903 -29.474 1.00 96.31 472 TRP A C 1
ATOM 3862 O O . TRP A 1 472 ? 15.206 -13.320 -30.088 1.00 96.31 472 TRP A O 1
ATOM 3872 N N . PRO A 1 473 ? 16.543 -15.113 -29.876 1.00 95.44 473 PRO A N 1
ATOM 3873 C CA . PRO A 1 473 ? 15.974 -15.820 -31.022 1.00 95.44 473 PRO A CA 1
ATOM 3874 C C . PRO A 1 473 ? 14.488 -16.150 -30.839 1.00 95.44 473 PRO A C 1
ATOM 3876 O O . PRO A 1 473 ? 14.010 -16.344 -29.720 1.00 95.44 473 PRO A O 1
ATOM 3879 N N . LYS A 1 474 ? 13.767 -16.305 -31.955 1.00 93.56 474 LYS A N 1
ATOM 3880 C CA . LYS A 1 474 ? 12.330 -16.627 -31.971 1.00 93.56 474 LYS A CA 1
ATOM 3881 C C . LYS A 1 474 ? 12.004 -17.921 -31.215 1.00 93.56 474 LYS A C 1
ATOM 3883 O O . LYS A 1 474 ? 10.931 -18.044 -30.640 1.00 93.56 474 LYS A O 1
ATOM 3888 N N . GLU A 1 475 ? 12.927 -18.874 -31.194 1.00 92.62 475 GLU A N 1
ATOM 3889 C CA . GLU A 1 475 ? 12.807 -20.160 -30.502 1.00 92.62 475 GLU A CA 1
ATOM 3890 C C . GLU A 1 475 ? 12.710 -20.006 -28.971 1.00 92.62 475 GLU A C 1
ATOM 3892 O O . GLU A 1 475 ? 12.211 -20.905 -28.295 1.00 92.62 475 GLU A O 1
ATOM 3897 N N . PHE A 1 476 ? 13.156 -18.864 -28.435 1.00 93.19 476 PHE A N 1
ATOM 3898 C CA . PHE A 1 476 ? 13.075 -18.478 -27.023 1.00 93.19 476 PHE A CA 1
ATOM 3899 C C . PHE A 1 476 ? 11.851 -17.586 -26.727 1.00 93.19 476 PHE A C 1
ATOM 3901 O O . PHE A 1 476 ? 11.679 -17.139 -25.593 1.00 93.19 476 PHE A O 1
ATOM 3908 N N . GLU A 1 477 ? 10.976 -17.355 -27.713 1.00 92.44 477 GLU A N 1
ATOM 3909 C CA . GLU A 1 477 ? 9.727 -16.598 -27.589 1.00 92.44 477 GLU A CA 1
ATOM 3910 C C . GLU A 1 477 ? 8.492 -17.518 -27.657 1.00 92.44 477 GLU A C 1
ATOM 3912 O O . GLU A 1 477 ? 8.544 -18.630 -28.185 1.00 92.44 477 GLU A O 1
ATOM 3917 N N . LYS A 1 478 ? 7.367 -17.087 -27.075 1.00 80.88 478 LYS A N 1
ATOM 3918 C CA . LYS A 1 478 ? 6.114 -17.859 -27.038 1.00 80.88 478 LYS A CA 1
ATOM 3919 C C . LYS A 1 478 ? 5.549 -18.023 -28.455 1.00 80.88 478 LYS A C 1
ATOM 3921 O O . LYS A 1 478 ? 5.430 -17.050 -29.195 1.00 80.88 478 LYS A O 1
ATOM 3926 N N . ASP A 1 479 ? 5.099 -19.231 -28.810 1.00 79.19 479 ASP A N 1
ATOM 3927 C CA . ASP A 1 479 ? 4.589 -19.528 -30.167 1.00 79.19 479 ASP A CA 1
ATOM 3928 C C . ASP A 1 479 ? 3.336 -18.713 -30.528 1.00 79.19 479 ASP A C 1
ATOM 3930 O O . ASP A 1 479 ? 3.051 -18.455 -31.699 1.00 79.19 479 ASP A O 1
ATOM 3934 N N . ARG A 1 480 ? 2.582 -18.299 -29.503 1.00 75.69 480 ARG A N 1
ATOM 3935 C CA . ARG A 1 480 ? 1.454 -17.379 -29.603 1.00 75.69 480 ARG A CA 1
ATOM 3936 C C . ARG A 1 480 ? 1.498 -16.396 -28.440 1.00 75.69 480 ARG A C 1
ATOM 3938 O O . ARG A 1 480 ? 1.463 -16.804 -27.282 1.00 75.69 480 ARG A O 1
ATOM 3945 N N . PHE A 1 481 ? 1.484 -15.105 -28.755 1.00 70.75 481 PHE A N 1
ATOM 3946 C CA . PHE A 1 481 ? 1.257 -14.068 -27.757 1.00 70.75 481 PHE A CA 1
ATOM 3947 C C . PHE A 1 481 ? -0.185 -14.158 -27.235 1.00 70.75 481 PHE A C 1
ATOM 3949 O O . PHE A 1 481 ? -1.146 -14.048 -28.003 1.00 70.75 481 PHE A O 1
ATOM 3956 N N . LEU A 1 482 ? -0.332 -14.395 -25.932 1.00 59.34 482 LEU A N 1
ATOM 3957 C CA . LEU A 1 482 ? -1.607 -14.297 -25.228 1.00 59.34 482 LEU A CA 1
ATOM 3958 C C . LEU A 1 482 ? -1.722 -12.870 -24.696 1.00 59.34 482 LEU A C 1
ATOM 3960 O O . LEU A 1 482 ? -0.897 -12.458 -23.888 1.00 59.34 482 LEU A O 1
ATOM 3964 N N . GLN A 1 483 ? -2.720 -12.124 -25.167 1.00 56.47 483 GLN A N 1
ATOM 3965 C CA . GLN A 1 483 ? -2.947 -10.744 -24.738 1.00 56.47 483 GLN A CA 1
ATOM 3966 C C . GLN A 1 483 ? -3.379 -10.726 -23.257 1.00 56.47 483 GLN A C 1
ATOM 3968 O O . GLN A 1 483 ? -4.413 -11.325 -22.943 1.00 56.47 483 GLN A O 1
ATOM 3973 N N . PRO A 1 484 ? -2.625 -10.083 -22.345 1.00 54.88 484 PRO A N 1
ATOM 3974 C CA . PRO A 1 484 ? -3.052 -9.908 -20.959 1.00 54.88 484 PRO A CA 1
ATOM 3975 C C . PRO A 1 484 ? -4.162 -8.846 -20.848 1.00 54.88 484 PRO A C 1
ATOM 3977 O O . PRO A 1 484 ? -4.240 -7.928 -21.664 1.00 54.88 484 PRO A O 1
ATOM 3980 N N . ASP A 1 485 ? -5.010 -8.962 -19.821 1.00 51.56 485 ASP A N 1
ATOM 3981 C CA . ASP A 1 485 ? -6.005 -7.946 -19.428 1.00 51.56 485 ASP A CA 1
ATOM 3982 C C . ASP A 1 485 ? -5.417 -7.123 -18.263 1.00 51.56 485 ASP A C 1
ATOM 3984 O O . ASP A 1 485 ? -4.825 -7.703 -17.348 1.00 51.56 485 ASP A O 1
ATOM 3988 N N . PHE A 1 486 ? -5.473 -5.787 -18.344 1.00 52.44 486 PHE A N 1
ATOM 3989 C CA . PHE A 1 486 ? -4.442 -4.929 -17.731 1.00 52.44 486 PHE A CA 1
ATOM 3990 C C . PHE A 1 486 ? -4.953 -3.497 -17.411 1.00 52.44 486 PHE A C 1
ATOM 3992 O O . PHE A 1 486 ? -5.061 -2.749 -18.365 1.00 52.44 486 PHE A O 1
ATOM 3999 N N . THR A 1 487 ? -5.272 -3.123 -16.146 1.00 58.41 487 THR A N 1
ATOM 4000 C CA . THR A 1 487 ? -6.257 -2.106 -15.578 1.00 58.41 487 THR A CA 1
ATOM 4001 C C . THR A 1 487 ? -5.708 -0.991 -14.606 1.00 58.41 487 THR A C 1
ATOM 4003 O O . THR A 1 487 ? -5.459 -1.286 -13.437 1.00 58.41 487 THR A O 1
ATOM 4006 N N . SER A 1 488 ? -5.541 0.290 -15.022 1.00 62.66 488 SER A N 1
ATOM 4007 C CA . SER A 1 488 ? -4.924 1.401 -14.217 1.00 62.66 488 SER A CA 1
ATOM 4008 C C . SER A 1 488 ? -5.955 2.314 -13.600 1.00 62.66 488 SER A C 1
ATOM 4010 O O . SER A 1 488 ? -6.987 2.525 -14.212 1.00 62.66 488 SER A O 1
ATOM 4012 N N . LEU A 1 489 ? -5.737 2.885 -12.422 1.00 71.19 489 LEU A N 1
ATOM 4013 C CA . LEU A 1 489 ? -6.880 3.420 -11.688 1.00 71.19 489 LEU A CA 1
ATOM 4014 C C . LEU A 1 489 ? -6.570 4.640 -10.817 1.00 71.19 489 LEU A C 1
ATOM 4016 O O . LEU A 1 489 ? -5.601 4.639 -10.060 1.00 71.19 489 LEU A O 1
ATOM 4020 N N . ASP A 1 490 ? -7.463 5.634 -10.825 1.00 78.38 490 ASP A N 1
ATOM 4021 C CA . ASP A 1 490 ? -7.291 6.863 -10.039 1.00 78.38 490 ASP A CA 1
ATOM 4022 C C . ASP A 1 490 ? -8.027 6.817 -8.694 1.00 78.38 490 ASP A C 1
ATOM 4024 O O . ASP A 1 490 ? -9.212 7.122 -8.608 1.00 78.38 490 ASP A O 1
ATOM 4028 N N . VAL A 1 491 ? -7.319 6.420 -7.632 1.00 82.81 491 VAL A N 1
ATOM 4029 C CA . VAL A 1 491 ? -7.805 6.233 -6.254 1.00 82.81 491 VAL A CA 1
ATOM 4030 C C . VAL A 1 491 ? -8.634 7.407 -5.701 1.00 82.81 491 VAL A C 1
ATOM 4032 O O . VAL A 1 491 ? -8.121 8.505 -5.499 1.00 82.81 491 VAL A O 1
ATOM 4035 N N . LEU A 1 492 ? -9.899 7.131 -5.374 1.00 86.62 492 LEU A N 1
ATOM 4036 C CA . LEU A 1 492 ? -10.870 7.962 -4.663 1.00 86.62 492 LEU A CA 1
ATOM 4037 C C . LEU A 1 492 ? -10.908 7.688 -3.136 1.00 86.62 492 LEU A C 1
ATOM 4039 O O . LEU A 1 492 ? -11.215 8.600 -2.374 1.00 86.62 492 LEU A O 1
ATOM 4043 N N . THR A 1 493 ? -10.642 6.469 -2.647 1.00 89.00 493 THR A N 1
ATOM 4044 C CA . THR A 1 493 ? -10.732 6.110 -1.201 1.00 89.00 493 THR A CA 1
ATOM 4045 C C . THR A 1 493 ? -9.960 4.819 -0.860 1.00 89.00 493 THR A C 1
ATOM 4047 O O . THR A 1 493 ? -10.465 3.715 -0.948 1.00 89.00 493 THR A O 1
ATOM 4050 N N . PHE A 1 494 ? -8.717 4.918 -0.425 1.00 88.31 494 PHE A N 1
ATOM 4051 C CA . PHE A 1 494 ? -7.930 3.807 0.101 1.00 88.31 494 PHE A CA 1
ATOM 4052 C C . PHE A 1 494 ? -8.000 3.791 1.628 1.00 88.31 494 PHE A C 1
ATOM 4054 O O . PHE A 1 494 ? -7.692 4.804 2.258 1.00 88.31 494 PHE A O 1
ATOM 4061 N N . THR A 1 495 ? -8.401 2.679 2.236 1.00 87.31 495 THR A N 1
ATOM 4062 C CA . THR A 1 495 ? -8.608 2.573 3.684 1.00 87.31 495 THR A CA 1
ATOM 4063 C C . THR A 1 495 ? -7.933 1.321 4.235 1.00 87.31 495 THR A C 1
ATOM 4065 O O . THR A 1 495 ? -8.252 0.208 3.818 1.00 87.31 495 THR A O 1
ATOM 4068 N N . GLY A 1 496 ? -7.018 1.528 5.177 1.00 83.94 496 GLY A N 1
ATOM 4069 C CA . GLY A 1 496 ? -6.076 0.547 5.717 1.00 83.94 496 GLY A CA 1
ATOM 4070 C C . GLY A 1 496 ? -4.878 1.303 6.303 1.00 83.94 496 GLY A C 1
ATOM 4071 O O . GLY A 1 496 ? -4.951 2.525 6.462 1.00 83.94 496 GLY A O 1
ATOM 4072 N N . SER A 1 497 ? -3.765 0.627 6.598 1.00 77.19 497 SER A N 1
ATOM 4073 C CA . SER A 1 497 ? -2.571 1.301 7.142 1.00 77.19 497 SER A CA 1
ATOM 4074 C C . SER A 1 497 ? -1.601 1.871 6.084 1.00 77.19 497 SER A C 1
ATOM 4076 O O . SER A 1 497 ? -0.634 2.554 6.431 1.00 77.19 497 SER A O 1
ATOM 4078 N N . GLY A 1 498 ? -1.830 1.643 4.788 1.00 76.88 498 GLY A N 1
ATOM 4079 C CA . GLY A 1 498 ? -0.974 2.133 3.700 1.00 76.88 498 GLY A CA 1
ATOM 4080 C C . GLY A 1 498 ? -1.751 2.425 2.417 1.00 76.88 498 GLY A C 1
ATOM 4081 O O . GLY A 1 498 ? -2.935 2.132 2.338 1.00 76.88 498 GLY A O 1
ATOM 4082 N N . ILE A 1 499 ? -1.079 3.019 1.422 1.00 80.69 499 ILE A N 1
ATOM 4083 C CA . ILE A 1 499 ? -1.544 3.101 0.025 1.00 80.69 499 ILE A CA 1
ATOM 4084 C C . ILE A 1 499 ? -0.360 2.680 -0.880 1.00 80.69 499 ILE A C 1
ATOM 4086 O O . ILE A 1 499 ? 0.698 3.322 -0.824 1.00 80.69 499 ILE A O 1
ATOM 4090 N N . PRO A 1 500 ? -0.489 1.610 -1.683 1.00 68.56 500 PRO A N 1
ATOM 4091 C CA . PRO A 1 500 ? 0.506 1.088 -2.607 1.00 68.56 500 PRO A CA 1
ATOM 4092 C C . PRO A 1 500 ? 0.468 1.841 -3.944 1.00 68.56 500 PRO A C 1
ATOM 4094 O O . PRO A 1 500 ? -0.407 2.661 -4.194 1.00 68.56 500 PRO A O 1
ATOM 4097 N N . ALA A 1 501 ? 1.386 1.501 -4.848 1.00 65.25 501 ALA A N 1
ATOM 4098 C CA . ALA A 1 501 ? 1.311 1.909 -6.255 1.00 65.25 501 ALA A CA 1
ATOM 4099 C C . ALA A 1 501 ? 0.522 0.915 -7.138 1.00 65.25 501 ALA A C 1
ATOM 4101 O O . ALA A 1 501 ? 0.207 1.226 -8.279 1.00 65.25 501 ALA A O 1
ATOM 4102 N N . GLY A 1 502 ? 0.222 -0.280 -6.625 1.00 62.31 502 GLY A N 1
ATOM 4103 C CA . GLY A 1 502 ? -0.444 -1.371 -7.334 1.00 62.31 502 GLY A CA 1
ATOM 4104 C C . GLY A 1 502 ? -0.537 -2.619 -6.454 1.00 62.31 502 GLY A C 1
ATOM 4105 O O . GLY A 1 502 ? 0.047 -2.640 -5.368 1.00 62.31 502 GLY A O 1
ATOM 4106 N N . ILE A 1 503 ? -1.277 -3.629 -6.907 1.00 63.06 503 ILE A N 1
ATOM 4107 C CA . ILE A 1 503 ? -1.600 -4.862 -6.163 1.00 63.06 503 ILE A CA 1
ATOM 4108 C C . ILE A 1 503 ? -1.793 -6.065 -7.108 1.00 63.06 503 ILE A C 1
ATOM 4110 O O . ILE A 1 503 ? -1.968 -5.897 -8.316 1.00 63.06 503 ILE A O 1
ATOM 4114 N N . ASN A 1 504 ? -1.903 -7.267 -6.536 1.00 62.22 504 ASN A N 1
ATOM 4115 C CA . ASN A 1 504 ? -2.241 -8.494 -7.256 1.00 62.22 504 ASN A CA 1
ATOM 4116 C C . ASN A 1 504 ? -3.054 -9.443 -6.350 1.00 62.22 504 ASN A C 1
ATOM 4118 O O . ASN A 1 504 ? -2.491 -10.092 -5.473 1.00 62.22 504 ASN A O 1
ATOM 4122 N N . ILE A 1 505 ? -4.368 -9.542 -6.576 1.00 68.19 505 ILE A N 1
ATOM 4123 C CA . ILE A 1 505 ? -5.344 -10.195 -5.677 1.00 68.19 505 ILE A CA 1
ATOM 4124 C C . ILE A 1 505 ? -6.342 -11.092 -6.450 1.00 68.19 505 ILE A C 1
ATOM 4126 O O . ILE A 1 505 ? -6.489 -10.937 -7.664 1.00 68.19 505 ILE A O 1
ATOM 4130 N N . PRO A 1 506 ? -7.039 -12.051 -5.799 1.00 73.19 506 PRO A N 1
ATOM 4131 C CA . PRO A 1 506 ? -7.009 -12.377 -4.369 1.00 73.19 506 PRO A CA 1
ATOM 4132 C C . PRO A 1 506 ? -5.743 -13.141 -3.957 1.00 73.19 506 PRO A C 1
ATOM 4134 O O . PRO A 1 506 ? -5.028 -13.689 -4.796 1.00 73.19 506 PRO A O 1
ATOM 4137 N N . ASN A 1 507 ? -5.509 -13.243 -2.648 1.00 69.25 507 ASN A N 1
ATOM 4138 C CA . ASN A 1 507 ? -4.379 -13.986 -2.067 1.00 69.25 507 ASN A CA 1
ATOM 4139 C C . ASN A 1 507 ? -4.658 -15.487 -1.865 1.00 69.25 507 ASN A C 1
ATOM 4141 O O . ASN A 1 507 ? -3.783 -16.246 -1.455 1.00 69.25 507 ASN A O 1
ATOM 4145 N N . TYR A 1 508 ? -5.866 -15.943 -2.203 1.00 72.25 508 TYR A N 1
ATOM 4146 C CA . TYR A 1 508 ? -6.275 -17.345 -2.130 1.00 72.25 508 TYR A CA 1
ATOM 4147 C C . TYR A 1 508 ? -5.636 -18.167 -3.258 1.00 72.25 508 TYR A C 1
ATOM 4149 O O . TYR A 1 508 ? -6.111 -18.151 -4.397 1.00 72.25 508 TYR A O 1
ATOM 4157 N N . SER A 1 509 ? -4.544 -18.875 -2.954 1.00 58.09 509 SER A N 1
ATOM 4158 C CA . SER A 1 509 ? -3.761 -19.675 -3.910 1.00 58.09 509 SER A CA 1
ATOM 4159 C C . SER A 1 509 ? -4.609 -20.624 -4.759 1.00 58.09 509 SER A C 1
ATOM 4161 O O . SER A 1 509 ? -4.385 -20.743 -5.961 1.00 58.09 509 SER A O 1
ATOM 4163 N N . GLU A 1 510 ? -5.620 -21.257 -4.166 1.00 67.50 510 GLU A N 1
ATOM 4164 C CA . GLU A 1 510 ? -6.539 -22.164 -4.848 1.00 67.50 510 GLU A CA 1
ATOM 4165 C C . GLU A 1 510 ? -7.435 -21.453 -5.872 1.00 67.50 510 GLU A C 1
ATOM 4167 O O . GLU A 1 510 ? -7.808 -22.052 -6.878 1.00 67.50 510 GLU A O 1
ATOM 4172 N N . ILE A 1 511 ? -7.754 -20.174 -5.663 1.00 71.69 511 ILE A N 1
ATOM 4173 C CA . ILE A 1 511 ? -8.499 -19.363 -6.634 1.00 71.69 511 ILE A CA 1
ATOM 4174 C C . ILE A 1 511 ? -7.544 -18.869 -7.725 1.00 71.69 511 ILE A C 1
ATOM 4176 O O . ILE A 1 511 ? -7.842 -19.018 -8.909 1.00 71.69 511 ILE A O 1
ATOM 4180 N N . ARG A 1 512 ? -6.354 -18.380 -7.344 1.00 64.19 512 ARG A N 1
ATOM 4181 C CA . ARG A 1 512 ? -5.313 -17.920 -8.283 1.00 64.19 512 ARG A CA 1
ATOM 4182 C C . ARG A 1 512 ? -4.938 -18.993 -9.308 1.00 64.19 512 ARG A C 1
ATOM 4184 O O . ARG A 1 512 ? -4.755 -18.670 -10.477 1.00 64.19 512 ARG A O 1
ATOM 4191 N N . GLN A 1 513 ? -4.846 -20.252 -8.872 1.00 49.75 513 GLN A N 1
ATOM 4192 C CA . GLN A 1 513 ? -4.493 -21.398 -9.718 1.00 49.75 513 GLN A CA 1
ATOM 4193 C C . GLN A 1 513 ? -5.637 -21.875 -10.626 1.00 49.75 513 GLN A C 1
ATOM 4195 O O . GLN A 1 513 ? -5.379 -22.236 -11.770 1.00 49.75 513 GLN A O 1
ATOM 4200 N N . ASN A 1 514 ? -6.883 -21.903 -10.134 1.00 57.91 514 ASN A N 1
ATOM 4201 C CA . ASN A 1 514 ? -8.002 -22.541 -10.846 1.00 57.91 514 ASN A CA 1
ATOM 4202 C C . ASN A 1 514 ? -8.924 -21.562 -11.596 1.00 57.91 514 ASN A C 1
ATOM 4204 O O . ASN A 1 514 ? -9.606 -21.963 -12.535 1.00 57.91 514 ASN A O 1
ATOM 4208 N N . GLU A 1 515 ? -8.978 -20.296 -11.176 1.00 76.75 515 GLU A N 1
ATOM 4209 C CA . GLU A 1 515 ? -9.930 -19.288 -11.677 1.00 76.75 515 GLU A CA 1
ATOM 4210 C C . GLU A 1 515 ? -9.244 -17.978 -12.103 1.00 76.75 515 GLU A C 1
ATOM 4212 O O . GLU A 1 515 ? -9.760 -17.262 -12.963 1.00 76.75 515 GLU A O 1
ATOM 4217 N N . GLY A 1 516 ? -8.063 -17.688 -11.547 1.00 67.31 516 GLY A N 1
ATOM 4218 C CA . GLY A 1 516 ? -7.216 -16.551 -11.898 1.00 67.31 516 GLY A CA 1
ATOM 4219 C C . GLY A 1 516 ? -7.165 -15.465 -10.821 1.00 67.31 516 GLY A C 1
ATOM 4220 O O . GLY A 1 516 ? -7.508 -15.680 -9.661 1.00 67.31 516 GLY A O 1
ATOM 4221 N N . PHE A 1 517 ? -6.690 -14.287 -11.213 1.00 69.94 517 PHE A N 1
ATOM 4222 C CA . PHE A 1 517 ? -6.496 -13.117 -10.353 1.00 69.94 517 PHE A CA 1
ATOM 4223 C C . PHE A 1 517 ? -6.674 -11.832 -11.178 1.00 69.94 517 PHE A C 1
ATOM 4225 O O . PHE A 1 517 ? -6.706 -11.895 -12.412 1.00 69.94 517 PHE A O 1
ATOM 4232 N N . LYS A 1 518 ? -6.791 -10.673 -10.519 1.00 68.25 518 LYS A N 1
ATOM 4233 C CA . LYS A 1 518 ? -6.560 -9.369 -11.159 1.00 68.25 518 LYS A CA 1
ATOM 4234 C C . LYS A 1 518 ? -5.300 -8.749 -10.551 1.00 68.25 518 LYS A C 1
ATOM 4236 O O . LYS A 1 518 ? -5.113 -8.729 -9.335 1.00 68.25 518 LYS A O 1
ATOM 4241 N N . ASN A 1 519 ? -4.433 -8.264 -11.424 1.00 62.72 519 ASN A N 1
ATOM 4242 C CA . ASN A 1 519 ? -3.439 -7.253 -11.079 1.00 62.72 519 ASN A CA 1
ATOM 4243 C C . ASN A 1 519 ? -4.156 -5.886 -10.978 1.00 62.72 519 ASN A C 1
ATOM 4245 O O . ASN A 1 519 ? -5.324 -5.817 -11.352 1.00 62.72 519 ASN A O 1
ATOM 4249 N N . VAL A 1 520 ? -3.501 -4.826 -10.489 1.00 65.25 520 VAL A N 1
ATOM 4250 C CA . VAL A 1 520 ? -4.000 -3.427 -10.458 1.00 65.25 520 VAL A CA 1
ATOM 4251 C C . VAL A 1 520 ? -2.818 -2.439 -10.360 1.00 65.25 520 VAL A C 1
ATOM 4253 O O . VAL A 1 520 ? -1.873 -2.687 -9.611 1.00 65.25 520 VAL A O 1
ATOM 4256 N N . SER A 1 521 ? -2.866 -1.306 -11.080 1.00 65.88 521 SER A N 1
ATOM 4257 C CA . SER A 1 521 ? -1.959 -0.145 -10.908 1.00 65.88 521 SER A CA 1
ATOM 4258 C C . SER A 1 521 ? -2.754 1.094 -10.516 1.00 65.88 521 SER A C 1
ATOM 4260 O O . SER A 1 521 ? -3.872 1.283 -10.980 1.00 65.88 521 SER A O 1
ATOM 4262 N N . LEU A 1 522 ? -2.200 1.938 -9.649 1.00 73.94 522 LEU A N 1
ATOM 4263 C CA . LEU A 1 522 ? -2.895 3.082 -9.060 1.00 73.94 522 LEU A CA 1
ATOM 4264 C C . LEU A 1 522 ? -2.300 4.395 -9.591 1.00 73.94 522 LEU A C 1
ATOM 4266 O O . LEU A 1 522 ? -1.433 4.998 -8.954 1.00 73.94 522 LEU A O 1
ATOM 4270 N N . GLY A 1 523 ? -2.743 4.814 -10.781 1.00 73.00 523 GLY A N 1
ATOM 4271 C CA . GLY A 1 523 ? -2.166 5.903 -11.584 1.00 73.00 523 GLY A CA 1
ATOM 4272 C C . GLY A 1 523 ? -2.032 7.235 -10.839 1.00 73.00 523 GLY A C 1
ATOM 4273 O O . GLY A 1 523 ? -0.948 7.829 -10.800 1.00 73.00 523 GLY A O 1
ATOM 4274 N N . ASN A 1 524 ? -3.083 7.683 -10.150 1.00 79.75 524 ASN A N 1
ATOM 4275 C CA . ASN A 1 524 ? -2.996 8.896 -9.336 1.00 79.75 524 ASN A CA 1
ATOM 4276 C C . ASN A 1 524 ? -2.114 8.747 -8.076 1.00 79.75 524 ASN A C 1
ATOM 4278 O O . ASN A 1 524 ? -1.522 9.735 -7.638 1.00 79.75 524 ASN A O 1
ATOM 4282 N N . VAL A 1 525 ? -1.947 7.541 -7.514 1.00 81.94 525 VAL A N 1
ATOM 4283 C CA . VAL A 1 525 ? -1.016 7.293 -6.397 1.00 81.94 525 VAL A CA 1
ATOM 4284 C C . VAL A 1 525 ? 0.422 7.302 -6.894 1.00 81.94 525 VAL A C 1
ATOM 4286 O O . VAL A 1 525 ? 1.290 7.867 -6.238 1.00 81.94 525 VAL A O 1
ATOM 4289 N N . ILE A 1 526 ? 0.673 6.740 -8.074 1.00 74.25 526 ILE A N 1
ATOM 4290 C CA . ILE A 1 526 ? 1.947 6.815 -8.799 1.00 74.25 526 ILE A CA 1
ATOM 4291 C C . ILE A 1 526 ? 2.319 8.280 -9.068 1.00 74.25 526 ILE A C 1
ATOM 4293 O O . ILE A 1 526 ? 3.402 8.733 -8.691 1.00 74.25 526 ILE A O 1
ATOM 4297 N N . THR A 1 527 ? 1.380 9.055 -9.609 1.00 77.31 527 THR A N 1
ATOM 4298 C CA . THR A 1 527 ? 1.508 10.504 -9.829 1.00 77.31 527 THR A CA 1
ATOM 4299 C C . THR A 1 527 ? 1.826 11.242 -8.524 1.00 77.31 527 THR A C 1
ATOM 4301 O O . THR A 1 527 ? 2.798 12.000 -8.426 1.00 77.31 527 THR A O 1
ATOM 4304 N N . ALA A 1 528 ? 1.070 10.960 -7.460 1.00 81.25 528 ALA A N 1
ATOM 4305 C CA . ALA A 1 528 ? 1.301 11.530 -6.140 1.00 81.25 528 ALA A CA 1
ATOM 4306 C C . ALA A 1 528 ? 2.646 11.089 -5.526 1.00 81.25 528 ALA A C 1
ATOM 4308 O O . ALA A 1 528 ? 3.301 11.879 -4.837 1.00 81.25 528 ALA A O 1
ATOM 4309 N N . ALA A 1 529 ? 3.115 9.871 -5.801 1.00 76.31 529 ALA A N 1
ATOM 4310 C CA . ALA A 1 529 ? 4.407 9.361 -5.357 1.00 76.31 529 ALA A CA 1
ATOM 4311 C C . ALA A 1 529 ? 5.570 10.096 -6.041 1.00 76.31 529 ALA A C 1
ATOM 4313 O O . ALA A 1 529 ? 6.535 10.447 -5.354 1.00 76.31 529 ALA A O 1
ATOM 4314 N N . PHE A 1 530 ? 5.452 10.441 -7.327 1.00 72.38 530 PHE A N 1
ATOM 4315 C CA . PHE A 1 530 ? 6.511 11.114 -8.090 1.00 72.38 530 PHE A CA 1
ATOM 4316 C C . PHE A 1 530 ? 6.557 12.651 -7.977 1.00 72.38 530 PHE A C 1
ATOM 4318 O O . PHE A 1 530 ? 7.565 13.243 -8.342 1.00 72.38 530 PHE A O 1
ATOM 4325 N N . SER A 1 531 ? 5.568 13.301 -7.348 1.00 67.94 531 SER A N 1
ATOM 4326 C CA . SER A 1 531 ? 5.519 14.764 -7.092 1.00 67.94 531 SER A CA 1
ATOM 4327 C C . SER A 1 531 ? 6.550 15.324 -6.071 1.00 67.94 531 SER A C 1
ATOM 4329 O O . SER A 1 531 ? 6.212 16.063 -5.134 1.00 67.94 531 SER A O 1
ATOM 4331 N N . ASP A 1 532 ? 7.806 14.879 -6.119 1.00 67.69 532 ASP A N 1
ATOM 4332 C CA . ASP A 1 532 ? 8.907 15.442 -5.325 1.00 67.69 532 ASP A CA 1
ATOM 4333 C C . ASP A 1 532 ? 9.648 16.517 -6.145 1.00 67.69 532 ASP A C 1
ATOM 4335 O O . ASP A 1 532 ? 10.364 16.153 -7.074 1.00 67.69 532 ASP A O 1
ATOM 4339 N N . PRO A 1 533 ? 9.525 17.819 -5.810 1.00 61.06 533 PRO A N 1
ATOM 4340 C CA . PRO A 1 533 ? 10.124 18.912 -6.588 1.00 61.06 533 PRO A CA 1
ATOM 4341 C C . PRO A 1 533 ? 11.660 18.954 -6.506 1.00 61.06 533 PRO A C 1
ATOM 4343 O O . PRO A 1 533 ? 12.293 19.835 -7.080 1.00 61.06 533 PRO A O 1
ATOM 4346 N N . LYS A 1 534 ? 12.285 18.048 -5.740 1.00 74.06 534 LYS A N 1
ATOM 4347 C CA . LYS A 1 534 ? 13.742 17.930 -5.675 1.00 74.06 534 LYS A CA 1
ATOM 4348 C C . LYS A 1 534 ? 14.190 16.488 -5.418 1.00 74.06 534 LYS A C 1
ATOM 4350 O O . LYS A 1 534 ? 14.467 16.147 -4.266 1.00 74.06 534 LYS A O 1
ATOM 4355 N N . PRO A 1 535 ? 14.257 15.620 -6.438 1.00 82.81 535 PRO A N 1
ATOM 4356 C CA . PRO A 1 535 ? 14.749 14.254 -6.271 1.00 82.81 535 PRO A CA 1
ATOM 4357 C C . PRO A 1 535 ? 16.189 14.229 -5.721 1.00 82.81 535 PRO A C 1
ATOM 4359 O O . PRO A 1 535 ? 16.996 15.094 -6.053 1.00 82.81 535 PRO A O 1
ATOM 4362 N N . ASN A 1 536 ? 16.525 13.240 -4.887 1.00 88.88 536 ASN A N 1
ATOM 4363 C CA . ASN A 1 536 ? 17.889 13.098 -4.359 1.00 88.88 536 ASN A CA 1
ATOM 4364 C C . ASN A 1 536 ? 18.891 12.773 -5.481 1.00 88.88 536 ASN A C 1
ATOM 4366 O O . ASN A 1 536 ? 18.561 12.031 -6.408 1.00 88.88 536 ASN A O 1
ATOM 4370 N N . PHE A 1 537 ? 20.131 13.236 -5.324 1.00 93.62 537 PHE A N 1
ATOM 4371 C CA . PHE A 1 537 ? 21.297 12.865 -6.140 1.00 93.62 537 PHE A CA 1
ATOM 4372 C C . PHE A 1 537 ? 21.294 13.289 -7.616 1.00 93.62 537 PHE A C 1
ATOM 4374 O O . PHE A 1 537 ? 22.186 12.880 -8.359 1.00 93.62 537 PHE A O 1
ATOM 4381 N N . LEU A 1 538 ? 20.319 14.090 -8.053 1.00 93.19 538 LEU A N 1
ATOM 4382 C CA . LEU A 1 538 ? 20.255 14.620 -9.418 1.00 93.19 538 LEU A CA 1
ATOM 4383 C C . LEU A 1 538 ? 20.773 16.059 -9.482 1.00 93.19 538 LEU A C 1
ATOM 4385 O O . LEU A 1 538 ? 20.667 16.812 -8.512 1.00 93.19 538 LEU A O 1
ATOM 4389 N N . SER A 1 539 ? 21.279 16.459 -10.651 1.00 92.06 539 SER A N 1
ATOM 4390 C CA . SER A 1 539 ? 21.581 17.865 -10.926 1.00 92.06 539 SER A CA 1
ATOM 4391 C C . SER A 1 539 ? 20.304 18.720 -10.918 1.00 92.06 539 SER A C 1
ATOM 4393 O O . SER A 1 539 ? 19.190 18.211 -11.060 1.00 92.06 539 SER A O 1
ATOM 4395 N N . ALA A 1 540 ? 20.445 20.042 -10.793 1.00 90.31 540 ALA A N 1
ATOM 4396 C CA . ALA A 1 540 ? 19.298 20.951 -10.802 1.00 90.31 540 ALA A CA 1
ATOM 4397 C C . ALA A 1 540 ? 18.516 20.940 -12.131 1.00 90.31 540 ALA A C 1
ATOM 4399 O O . ALA A 1 540 ? 17.331 21.267 -12.133 1.00 90.31 540 ALA A O 1
ATOM 4400 N N . ASP A 1 541 ? 19.148 20.573 -13.249 1.00 91.94 541 ASP A N 1
ATOM 4401 C CA . ASP A 1 541 ? 18.489 20.499 -14.557 1.00 91.94 541 ASP A CA 1
ATOM 4402 C C . ASP A 1 541 ? 17.870 19.117 -14.803 1.00 91.94 541 ASP A C 1
ATOM 4404 O O . ASP A 1 541 ? 16.731 19.028 -15.264 1.00 91.94 541 ASP A O 1
ATOM 4408 N N . ASP A 1 542 ? 18.540 18.047 -14.368 1.00 93.81 542 ASP A N 1
ATOM 4409 C CA . ASP A 1 542 ? 17.967 16.696 -14.339 1.00 93.81 542 ASP A CA 1
ATOM 4410 C C . ASP A 1 542 ? 16.752 16.606 -13.408 1.00 93.81 542 ASP A C 1
ATOM 4412 O O . ASP A 1 542 ? 15.777 15.927 -13.727 1.00 93.81 542 ASP A O 1
ATOM 4416 N N . ALA A 1 543 ? 16.770 17.321 -12.278 1.00 90.25 543 ALA A N 1
ATOM 4417 C CA . ALA A 1 543 ? 15.639 17.426 -11.363 1.00 90.25 543 ALA A CA 1
ATOM 4418 C C . ALA A 1 543 ? 14.411 18.063 -12.038 1.00 90.25 543 ALA A C 1
ATOM 4420 O O . ALA A 1 543 ? 13.316 17.524 -11.903 1.00 90.25 543 ALA A O 1
ATOM 4421 N N . LYS A 1 544 ? 14.587 19.144 -12.818 1.00 90.88 544 LYS A N 1
ATOM 4422 C CA . LYS A 1 544 ? 13.501 19.794 -13.584 1.00 90.88 544 LYS A CA 1
ATOM 4423 C C . LYS A 1 544 ? 12.971 18.900 -14.707 1.00 90.88 544 LYS A C 1
ATOM 4425 O O . LYS A 1 544 ? 11.762 18.816 -14.907 1.00 90.88 544 LYS A O 1
ATOM 4430 N N . LEU A 1 545 ? 13.862 18.229 -15.445 1.00 91.62 545 LEU A N 1
ATOM 4431 C CA . LEU A 1 545 ? 13.460 17.266 -16.478 1.00 91.62 545 LEU A CA 1
ATOM 4432 C C . LEU A 1 545 ? 12.686 16.097 -15.863 1.00 91.62 545 LEU A C 1
ATOM 4434 O O . LEU A 1 545 ? 11.649 15.705 -16.392 1.00 91.62 545 LEU A O 1
ATOM 4438 N N . THR A 1 546 ? 13.154 15.588 -14.722 1.00 89.69 546 THR A N 1
ATOM 4439 C CA . THR A 1 546 ? 12.471 14.533 -13.968 1.00 89.69 546 THR A CA 1
ATOM 4440 C C . THR A 1 546 ? 11.104 15.014 -13.491 1.00 89.69 546 THR A C 1
ATOM 4442 O O . THR A 1 546 ? 10.119 14.351 -13.774 1.00 89.69 546 THR A O 1
ATOM 4445 N N . GLU A 1 547 ? 10.999 16.184 -12.855 1.00 86.44 547 GLU A N 1
ATOM 4446 C CA . GLU A 1 547 ? 9.716 16.751 -12.410 1.00 86.44 547 GLU A CA 1
ATOM 4447 C C . GLU A 1 547 ? 8.686 16.850 -13.550 1.00 86.44 547 GLU A C 1
ATOM 4449 O O . GLU A 1 547 ? 7.512 16.556 -13.330 1.00 86.44 547 GLU A O 1
ATOM 4454 N N . LYS A 1 548 ? 9.125 17.191 -14.772 1.00 88.94 548 LYS A N 1
ATOM 4455 C CA . LYS A 1 548 ? 8.247 17.281 -15.946 1.00 88.94 548 LYS A CA 1
ATOM 4456 C C . LYS A 1 548 ? 7.857 15.918 -16.537 1.00 88.94 548 LYS A C 1
ATOM 4458 O O . LYS A 1 548 ? 6.681 15.715 -16.806 1.00 88.94 548 LYS A O 1
ATOM 4463 N N . TYR A 1 549 ? 8.813 15.012 -16.761 1.00 91.12 549 TYR A N 1
ATOM 4464 C CA . TYR A 1 549 ? 8.601 13.798 -17.571 1.00 91.12 549 TYR A CA 1
ATOM 4465 C C . TYR A 1 549 ? 8.626 12.480 -16.776 1.00 91.12 549 TYR A C 1
ATOM 4467 O O . TYR A 1 549 ? 8.574 11.408 -17.379 1.00 91.12 549 TYR A O 1
ATOM 4475 N N . ILE A 1 550 ? 8.724 12.490 -15.439 1.00 86.81 550 ILE A N 1
ATOM 4476 C CA . ILE A 1 550 ? 8.769 11.245 -14.642 1.00 86.81 550 ILE A CA 1
ATOM 4477 C C . ILE A 1 550 ? 7.482 10.420 -14.741 1.00 86.81 550 ILE A C 1
ATOM 4479 O O . ILE A 1 550 ? 7.548 9.201 -14.651 1.00 86.81 550 ILE A O 1
ATOM 4483 N N . ILE A 1 551 ? 6.325 11.059 -14.938 1.00 81.25 551 ILE A N 1
ATOM 4484 C CA . ILE A 1 551 ? 5.045 10.356 -15.106 1.00 81.25 551 ILE A CA 1
ATOM 4485 C C . ILE A 1 551 ? 4.998 9.726 -16.503 1.00 81.25 551 ILE A C 1
ATOM 4487 O O . ILE A 1 551 ? 4.886 8.510 -16.607 1.00 81.25 551 ILE A O 1
ATOM 4491 N N . ASP A 1 552 ? 5.222 10.523 -17.550 1.00 87.12 552 ASP A N 1
ATOM 4492 C CA . ASP A 1 552 ? 5.285 10.083 -18.953 1.00 87.12 552 ASP A CA 1
ATOM 4493 C C . ASP A 1 552 ? 6.259 8.910 -19.175 1.00 87.12 552 ASP A C 1
ATOM 4495 O O . ASP A 1 552 ? 5.934 7.901 -19.801 1.00 87.12 552 ASP A O 1
ATOM 4499 N N . SER A 1 553 ? 7.472 9.025 -18.628 1.00 89.44 553 SER A N 1
ATOM 4500 C CA . SER A 1 553 ? 8.501 7.981 -18.706 1.00 89.44 553 SER A CA 1
ATOM 4501 C C . SER A 1 553 ? 8.157 6.735 -17.899 1.00 89.44 553 SER A C 1
ATOM 4503 O O . SER A 1 553 ? 8.534 5.632 -18.296 1.00 89.44 553 SER A O 1
ATOM 4505 N N . PHE A 1 554 ? 7.407 6.886 -16.807 1.00 81.75 554 PHE A N 1
ATOM 4506 C CA . PHE A 1 554 ? 6.902 5.764 -16.033 1.00 81.75 554 PHE A CA 1
ATOM 4507 C C . PHE A 1 554 ? 5.740 5.046 -16.742 1.00 81.75 554 PHE A C 1
ATOM 4509 O O . PHE A 1 554 ? 5.755 3.820 -16.746 1.00 81.75 554 PHE A O 1
ATOM 4516 N N . GLU A 1 555 ? 4.816 5.754 -17.412 1.00 78.62 555 GLU A N 1
ATOM 4517 C CA . GLU A 1 555 ? 3.775 5.137 -18.266 1.00 78.62 555 GLU A CA 1
ATOM 4518 C C . GLU A 1 555 ? 4.403 4.243 -19.349 1.00 78.62 555 GLU A C 1
ATOM 4520 O O . GLU A 1 555 ? 4.022 3.081 -19.507 1.00 78.62 555 GLU A O 1
ATOM 4525 N N . VAL A 1 556 ? 5.413 4.758 -20.065 1.00 85.31 556 VAL A N 1
ATOM 4526 C CA . VAL A 1 556 ? 6.136 3.990 -21.096 1.00 85.31 556 VAL A CA 1
ATOM 4527 C C . VAL A 1 556 ? 6.837 2.773 -20.486 1.00 85.31 556 VAL A C 1
ATOM 4529 O O . VAL A 1 556 ? 6.728 1.667 -21.020 1.00 85.31 556 VAL A O 1
ATOM 4532 N N . GLN A 1 557 ? 7.549 2.957 -19.368 1.00 86.38 557 GLN A N 1
ATOM 4533 C CA . GLN A 1 557 ? 8.300 1.882 -18.718 1.00 86.38 557 GLN A CA 1
ATOM 4534 C C . GLN A 1 557 ? 7.388 0.757 -18.229 1.00 86.38 557 GLN A C 1
ATOM 4536 O O . GLN A 1 557 ? 7.660 -0.398 -18.540 1.00 86.38 557 GLN A O 1
ATOM 4541 N N . VAL A 1 558 ? 6.319 1.080 -17.497 1.00 74.25 558 VAL A N 1
ATOM 4542 C CA . VAL A 1 558 ? 5.364 0.103 -16.946 1.00 74.25 558 VAL A CA 1
ATOM 4543 C C . VAL A 1 558 ? 4.670 -0.667 -18.067 1.00 74.25 558 VAL A C 1
ATOM 4545 O O . VAL A 1 558 ? 4.656 -1.899 -18.075 1.00 74.25 558 VAL A O 1
ATOM 4548 N N . GLY A 1 559 ? 4.209 0.054 -19.087 1.00 72.50 559 GLY A N 1
ATOM 4549 C CA . GLY A 1 559 ? 3.581 -0.538 -20.254 1.00 72.50 559 GLY A CA 1
ATOM 4550 C C . GLY A 1 559 ? 4.406 -1.601 -20.958 1.00 72.50 559 GLY A C 1
ATOM 4551 O O . GLY A 1 559 ? 3.903 -2.664 -21.326 1.00 72.50 559 GLY A O 1
ATOM 4552 N N . LEU A 1 560 ? 5.689 -1.311 -21.145 1.00 84.81 560 LEU A N 1
ATOM 4553 C CA . LEU A 1 560 ? 6.635 -2.237 -21.748 1.00 84.81 560 LEU A CA 1
ATOM 4554 C C . LEU A 1 560 ? 7.047 -3.354 -20.786 1.00 84.81 560 LEU A C 1
ATOM 4556 O O . LEU A 1 560 ? 7.117 -4.504 -21.213 1.00 84.81 560 LEU A O 1
ATOM 4560 N N . HIS A 1 561 ? 7.293 -3.029 -19.514 1.00 81.00 561 HIS A N 1
ATOM 4561 C CA . HIS A 1 561 ? 7.668 -3.962 -18.449 1.00 81.00 561 HIS A CA 1
ATOM 4562 C C . HIS A 1 561 ? 6.679 -5.128 -18.353 1.00 81.00 561 HIS A C 1
ATOM 4564 O O . HIS A 1 561 ? 7.063 -6.294 -18.315 1.00 81.00 561 HIS A O 1
ATOM 4570 N N . GLU A 1 562 ? 5.388 -4.838 -18.376 1.00 69.69 562 GLU A N 1
ATOM 4571 C CA . GLU A 1 562 ? 4.370 -5.855 -18.138 1.00 69.69 562 GLU A CA 1
ATOM 4572 C C . GLU A 1 562 ? 3.960 -6.584 -19.410 1.00 69.69 562 GLU A C 1
ATOM 4574 O O . GLU A 1 562 ? 4.019 -7.815 -19.490 1.00 69.69 562 GLU A O 1
ATOM 4579 N N . LEU A 1 563 ? 3.576 -5.823 -20.438 1.00 71.75 563 LEU A N 1
ATOM 4580 C CA . LEU A 1 563 ? 3.058 -6.397 -21.672 1.00 71.75 563 LEU A CA 1
ATOM 4581 C C . LEU A 1 563 ? 4.140 -7.147 -22.450 1.00 71.75 563 LEU A C 1
ATOM 4583 O O . LEU A 1 563 ? 3.872 -8.209 -23.011 1.00 71.75 563 LEU A O 1
ATOM 4587 N N . LEU A 1 564 ? 5.345 -6.576 -22.516 1.00 82.69 564 LEU A N 1
ATOM 4588 C CA . LEU A 1 564 ? 6.443 -7.080 -23.340 1.00 82.69 564 LEU A CA 1
ATOM 4589 C C . LEU A 1 564 ? 7.613 -7.600 -22.503 1.00 82.69 564 LEU A C 1
ATOM 4591 O O . LEU A 1 564 ? 8.377 -8.414 -23.007 1.00 82.69 564 LEU A O 1
ATOM 4595 N N . GLY A 1 565 ? 7.741 -7.225 -21.229 1.0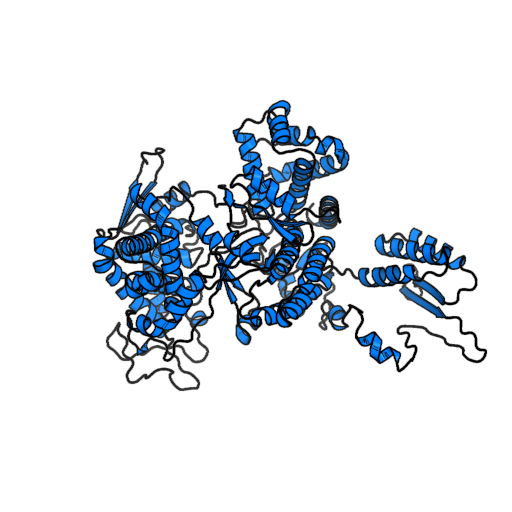0 82.69 565 GLY A N 1
ATOM 4596 C CA . GLY A 1 565 ? 8.584 -7.922 -20.263 1.00 82.69 565 GLY A CA 1
ATOM 4597 C C . GLY A 1 565 ? 7.911 -9.219 -19.831 1.00 82.69 565 GLY A C 1
ATOM 4598 O O . GLY A 1 565 ? 8.136 -10.245 -20.470 1.00 82.69 565 GLY A O 1
ATOM 4599 N N . HIS A 1 566 ? 7.073 -9.226 -18.792 1.00 76.25 566 HIS A N 1
ATOM 4600 C CA . HIS A 1 566 ? 6.421 -10.458 -18.303 1.00 76.25 566 HIS A CA 1
ATOM 4601 C C . HIS A 1 566 ? 5.620 -11.217 -19.380 1.00 76.25 566 HIS A C 1
ATOM 4603 O O . HIS A 1 566 ? 5.622 -12.455 -19.421 1.00 76.25 566 HIS A O 1
ATOM 4609 N N . GLY A 1 567 ? 4.977 -10.497 -20.303 1.00 72.75 567 GLY A N 1
ATOM 4610 C CA . GLY A 1 567 ? 4.248 -11.090 -21.424 1.00 72.75 567 GLY A CA 1
ATOM 4611 C C . GLY A 1 567 ? 5.111 -11.836 -22.455 1.00 72.75 567 GLY A C 1
ATOM 4612 O O . GLY A 1 567 ? 4.565 -12.693 -23.154 1.00 72.75 567 GLY A O 1
ATOM 4613 N N . SER A 1 568 ? 6.431 -11.626 -22.502 1.00 83.06 568 SER A N 1
ATOM 4614 C CA . SER A 1 568 ? 7.359 -12.288 -23.439 1.00 83.06 568 SER A CA 1
ATOM 4615 C C . SER A 1 568 ? 8.154 -13.449 -22.832 1.00 83.06 568 SER A C 1
ATOM 4617 O O . SER A 1 568 ? 8.175 -13.660 -21.613 1.00 83.06 568 SER A O 1
ATOM 4619 N N . GLY A 1 569 ? 8.834 -14.196 -23.701 1.00 86.56 569 GLY A N 1
ATOM 4620 C CA . GLY A 1 569 ? 9.791 -15.233 -23.344 1.00 86.56 569 GLY A CA 1
ATOM 4621 C C . GLY A 1 569 ? 9.159 -16.593 -23.038 1.00 86.56 569 GLY A C 1
ATOM 4622 O O . GLY A 1 569 ? 8.197 -16.712 -22.273 1.00 86.56 569 GLY A O 1
ATOM 4623 N N . LYS A 1 570 ? 9.728 -17.655 -23.607 1.00 89.19 570 LYS A N 1
ATOM 4624 C CA . LYS A 1 570 ? 9.251 -19.040 -23.488 1.00 89.19 570 LYS A CA 1
ATOM 4625 C C . LYS A 1 570 ? 10.048 -19.826 -22.446 1.00 89.19 570 LYS A C 1
ATOM 4627 O O . LYS A 1 570 ? 11.252 -19.650 -22.316 1.00 89.19 570 LYS A O 1
ATOM 4632 N N . GLN A 1 571 ? 9.380 -20.715 -21.713 1.00 87.12 571 GLN A N 1
ATOM 4633 C CA . GLN A 1 571 ? 10.039 -21.754 -20.913 1.00 87.12 571 GLN A CA 1
ATOM 4634 C C . GLN A 1 571 ? 10.126 -23.018 -21.775 1.00 87.12 571 GLN A C 1
ATOM 4636 O O . GLN A 1 571 ? 9.099 -23.490 -22.275 1.00 87.12 571 GLN A O 1
ATOM 4641 N N . LEU A 1 572 ? 11.339 -23.533 -21.990 1.00 91.62 572 LEU A N 1
ATOM 4642 C CA . LEU A 1 572 ? 11.563 -24.774 -22.728 1.00 91.62 572 LEU A CA 1
ATOM 4643 C C . LEU A 1 572 ? 11.328 -25.936 -21.765 1.00 91.62 572 LEU A C 1
ATOM 4645 O O . LEU A 1 572 ? 11.989 -26.018 -20.731 1.00 91.62 572 LEU A O 1
ATOM 4649 N N . GLN A 1 573 ? 10.376 -26.815 -22.067 1.00 85.50 573 GLN A N 1
ATOM 4650 C CA . GLN A 1 573 ? 9.974 -27.890 -21.153 1.00 85.50 573 GLN A CA 1
ATOM 4651 C C . GLN A 1 573 ? 9.467 -29.131 -21.890 1.00 85.50 573 GLN A C 1
ATOM 4653 O O . GLN A 1 573 ? 9.121 -29.070 -23.072 1.00 85.50 573 GLN A O 1
ATOM 4658 N N . ILE A 1 574 ? 9.418 -30.265 -21.183 1.00 78.88 574 ILE A N 1
ATOM 4659 C CA . ILE A 1 574 ? 8.817 -31.511 -21.681 1.00 78.88 574 ILE A CA 1
ATOM 4660 C C . ILE A 1 574 ? 7.389 -31.655 -21.136 1.00 78.88 574 ILE A C 1
ATOM 4662 O O . ILE A 1 574 ? 7.181 -32.003 -19.972 1.00 78.88 574 ILE A O 1
ATOM 4666 N N . GLU A 1 575 ? 6.410 -31.454 -22.013 1.00 69.81 575 GLU A N 1
ATOM 4667 C CA . GLU A 1 575 ? 4.976 -31.622 -21.768 1.00 69.81 575 GLU A CA 1
ATOM 4668 C C . GLU A 1 575 ? 4.537 -33.007 -22.270 1.00 69.81 575 GLU A C 1
ATOM 4670 O O . GLU A 1 575 ? 4.759 -33.367 -23.425 1.00 69.81 575 GLU A O 1
ATOM 4675 N N . ASP A 1 576 ? 3.974 -33.837 -21.386 1.00 70.06 576 ASP A N 1
ATOM 4676 C CA . ASP A 1 576 ? 3.491 -35.200 -21.688 1.00 70.06 576 ASP A CA 1
ATOM 4677 C C . ASP A 1 576 ? 4.441 -36.086 -22.522 1.00 70.06 576 ASP A C 1
ATOM 4679 O O . ASP A 1 576 ? 4.031 -36.918 -23.333 1.00 70.06 576 ASP A O 1
ATOM 4683 N N . GLY A 1 577 ? 5.746 -35.939 -22.274 1.00 71.12 577 GLY A N 1
ATOM 4684 C CA . GLY A 1 577 ? 6.800 -36.713 -22.935 1.00 71.12 577 GLY A CA 1
ATOM 4685 C C . GLY A 1 577 ? 7.255 -36.154 -24.287 1.00 71.12 577 GLY A C 1
ATOM 4686 O O . GLY A 1 577 ? 8.030 -36.817 -24.973 1.00 71.12 577 GLY A O 1
ATOM 4687 N N . LYS A 1 578 ? 6.816 -34.949 -24.671 1.00 81.00 578 LYS A N 1
ATOM 4688 C CA . LYS A 1 578 ? 7.285 -34.224 -25.861 1.00 81.00 578 LYS A CA 1
ATOM 4689 C C . LYS A 1 578 ? 7.841 -32.850 -25.468 1.00 81.00 578 LYS A C 1
ATOM 4691 O O . LYS A 1 578 ? 7.254 -32.194 -24.613 1.00 81.00 578 LYS A O 1
ATOM 4696 N N . PRO A 1 579 ? 8.946 -32.384 -26.069 1.00 84.25 579 PRO A N 1
ATOM 4697 C CA . PRO A 1 579 ? 9.392 -31.013 -25.861 1.00 84.25 579 PRO A CA 1
ATOM 4698 C C . PRO A 1 579 ? 8.370 -30.039 -26.462 1.00 84.25 579 PRO A C 1
ATOM 4700 O O . PRO A 1 579 ? 7.850 -30.276 -27.554 1.00 84.25 579 PRO A O 1
ATOM 4703 N N . ASN A 1 580 ? 8.117 -28.917 -25.788 1.00 85.12 580 ASN A N 1
ATOM 4704 C CA . ASN A 1 580 ? 7.312 -27.820 -26.337 1.00 85.12 580 ASN A CA 1
ATOM 4705 C C . ASN A 1 580 ? 8.096 -26.941 -27.341 1.00 85.12 580 ASN A C 1
ATOM 4707 O O . ASN A 1 580 ? 7.636 -25.874 -27.744 1.00 85.12 580 ASN A O 1
ATOM 4711 N N . PHE A 1 581 ? 9.284 -27.389 -27.754 1.00 88.94 581 PHE A N 1
ATOM 4712 C CA . PHE A 1 581 ? 10.231 -26.723 -28.645 1.00 88.94 581 PHE A CA 1
ATOM 4713 C C . PHE A 1 581 ? 10.905 -27.745 -29.577 1.00 88.94 581 PHE A C 1
ATOM 4715 O O . PHE A 1 581 ? 10.838 -28.954 -29.350 1.00 88.94 581 PHE A O 1
ATOM 4722 N N . ASP A 1 582 ? 11.563 -27.272 -30.635 1.00 89.69 582 ASP A N 1
ATOM 4723 C CA . ASP A 1 582 ? 12.260 -28.137 -31.592 1.00 89.69 582 ASP A CA 1
ATOM 4724 C C . ASP A 1 582 ? 13.688 -28.435 -31.112 1.00 89.69 582 ASP A C 1
ATOM 4726 O O . ASP A 1 582 ? 14.642 -27.759 -31.492 1.00 89.69 582 ASP A O 1
ATOM 4730 N N . ALA A 1 583 ? 13.837 -29.458 -30.266 1.00 83.06 583 ALA A N 1
ATOM 4731 C CA . ALA A 1 583 ? 15.121 -29.837 -29.666 1.00 83.06 583 ALA A CA 1
ATOM 4732 C C . ALA A 1 583 ? 16.240 -30.165 -30.680 1.00 83.06 583 ALA A C 1
ATOM 4734 O O . ALA A 1 583 ? 17.416 -30.144 -30.324 1.00 83.06 583 ALA A O 1
ATOM 4735 N N . GLU A 1 584 ? 15.907 -30.429 -31.948 1.00 84.88 584 GLU A N 1
ATOM 4736 C CA . GLU A 1 584 ? 16.902 -30.651 -33.002 1.00 84.88 584 GLU A CA 1
ATOM 4737 C C . GLU A 1 584 ? 17.375 -29.358 -33.681 1.00 84.88 584 GLU A C 1
ATOM 4739 O O . GLU A 1 584 ? 18.447 -29.361 -34.293 1.00 84.88 584 GLU A O 1
ATOM 4744 N N . LYS A 1 585 ? 16.606 -28.262 -33.580 1.00 89.06 585 LYS A N 1
ATOM 4745 C CA . LYS A 1 585 ? 16.897 -26.971 -34.231 1.00 89.06 585 LYS A CA 1
ATOM 4746 C C . LYS A 1 585 ? 17.154 -25.808 -33.273 1.00 89.06 585 LYS A C 1
ATOM 4748 O O . LYS A 1 585 ? 17.785 -24.840 -33.689 1.00 89.06 585 LYS A O 1
ATOM 4753 N N . THR A 1 586 ? 16.679 -25.858 -32.030 1.00 92.75 586 THR A N 1
ATOM 4754 C CA . THR A 1 586 ? 16.882 -24.774 -31.060 1.00 92.75 586 THR A CA 1
ATOM 4755 C C . THR A 1 586 ? 18.349 -24.722 -30.622 1.00 92.75 586 THR A C 1
ATOM 4757 O O . THR A 1 586 ? 18.845 -25.606 -29.921 1.00 92.75 586 THR A O 1
ATOM 4760 N N . ILE A 1 587 ? 19.042 -23.663 -31.042 1.00 96.06 587 ILE A N 1
ATOM 4761 C CA . ILE A 1 587 ? 20.432 -23.360 -30.683 1.00 96.06 587 ILE A CA 1
ATOM 4762 C C . ILE A 1 587 ? 20.453 -22.409 -29.485 1.00 96.06 587 ILE A C 1
ATOM 4764 O O . ILE A 1 587 ? 19.719 -21.423 -29.462 1.00 96.06 587 ILE A O 1
ATOM 4768 N N . ASN A 1 588 ? 21.313 -22.680 -28.506 1.00 95.81 588 ASN A N 1
ATOM 4769 C CA . ASN A 1 588 ? 21.612 -21.775 -27.406 1.00 95.81 588 ASN A CA 1
ATOM 4770 C C . ASN A 1 588 ? 22.470 -20.603 -27.930 1.00 95.81 588 ASN A C 1
ATOM 4772 O O . ASN A 1 588 ? 23.639 -20.811 -28.266 1.00 95.81 588 ASN A O 1
ATOM 4776 N N . PRO A 1 589 ? 21.953 -19.362 -27.981 1.00 95.81 589 PRO A N 1
ATOM 4777 C CA . PRO A 1 589 ? 22.680 -18.230 -28.560 1.00 95.81 589 PRO A CA 1
ATOM 4778 C C . PRO A 1 589 ? 23.879 -17.768 -27.714 1.00 95.81 589 PRO A C 1
ATOM 4780 O O . PRO A 1 589 ? 24.673 -16.964 -28.195 1.00 95.81 589 PRO A O 1
ATOM 4783 N N . LEU A 1 590 ? 24.032 -18.254 -26.473 1.00 95.62 590 LEU A N 1
ATOM 4784 C CA . LEU A 1 590 ? 25.190 -17.950 -25.623 1.00 95.62 590 LEU A CA 1
ATOM 4785 C C . LEU A 1 590 ? 26.389 -18.878 -25.871 1.00 95.62 590 LEU A C 1
ATOM 4787 O O . LEU A 1 590 ? 27.509 -18.496 -25.538 1.00 95.62 590 LEU A O 1
ATOM 4791 N N . THR A 1 591 ? 26.171 -20.082 -26.414 1.00 94.25 591 THR A N 1
ATOM 4792 C CA . THR A 1 591 ? 27.241 -21.073 -26.662 1.00 94.25 591 THR A CA 1
ATOM 4793 C C . THR A 1 591 ? 27.435 -21.393 -28.144 1.00 94.25 591 THR A C 1
ATOM 4795 O O . THR A 1 591 ? 28.551 -21.687 -28.559 1.00 94.25 591 THR A O 1
ATOM 4798 N N . GLY A 1 592 ? 26.375 -21.296 -28.954 1.00 93.06 592 GLY A N 1
ATOM 4799 C CA . GLY A 1 592 ? 26.352 -21.741 -30.352 1.00 93.06 592 GLY A CA 1
ATOM 4800 C C . GLY A 1 592 ? 25.978 -23.219 -30.534 1.00 93.06 592 GLY A C 1
ATOM 4801 O O . GLY A 1 592 ? 25.819 -23.665 -31.669 1.00 93.06 592 GLY A O 1
ATOM 4802 N N . ASP A 1 593 ? 25.790 -23.961 -29.440 1.00 93.62 593 ASP A N 1
ATOM 4803 C CA . ASP A 1 593 ? 25.427 -25.383 -29.443 1.00 93.62 593 ASP A CA 1
ATOM 4804 C C . ASP A 1 593 ? 23.905 -25.600 -29.397 1.00 93.62 593 ASP A C 1
ATOM 4806 O O . ASP A 1 593 ? 23.134 -24.682 -29.113 1.00 93.62 593 ASP A O 1
ATOM 4810 N N . LYS A 1 594 ? 23.444 -26.837 -29.623 1.00 93.88 594 LYS A N 1
ATOM 4811 C CA . LYS A 1 594 ? 22.051 -27.218 -29.324 1.00 93.88 594 LYS A CA 1
ATOM 4812 C C . LYS A 1 594 ? 21.750 -27.042 -27.834 1.00 93.88 594 LYS A C 1
ATOM 4814 O O . LYS A 1 594 ? 22.626 -27.242 -26.996 1.00 93.88 594 LYS A O 1
ATOM 4819 N N . VAL A 1 595 ? 20.501 -26.718 -27.504 1.00 93.12 595 VAL A N 1
ATOM 4820 C CA . VAL A 1 595 ? 20.060 -26.648 -26.102 1.00 93.12 595 VAL A CA 1
ATOM 4821 C C . VAL A 1 595 ? 20.115 -28.021 -25.419 1.00 93.12 595 VAL A C 1
ATOM 4823 O O . VAL A 1 595 ? 19.639 -29.020 -25.955 1.00 93.12 595 VAL A O 1
ATOM 4826 N N . ASP A 1 596 ? 20.692 -28.054 -24.221 1.00 91.00 596 ASP A N 1
ATOM 4827 C CA . ASP A 1 596 ? 20.957 -29.248 -23.404 1.00 91.00 596 ASP A CA 1
ATOM 4828 C C . ASP A 1 596 ? 20.205 -29.245 -22.055 1.00 91.00 596 ASP A C 1
ATOM 4830 O O . ASP A 1 596 ? 20.214 -30.238 -21.326 1.00 91.00 596 ASP A O 1
ATOM 4834 N N . LYS A 1 597 ? 19.540 -28.128 -21.733 1.00 92.50 597 LYS A N 1
ATOM 4835 C CA . LYS A 1 597 ? 18.783 -27.881 -20.499 1.00 92.50 597 LYS A CA 1
ATOM 4836 C C . LYS A 1 597 ? 17.360 -27.407 -20.808 1.00 92.50 597 LYS A C 1
ATOM 4838 O O . LYS A 1 597 ? 17.130 -26.681 -21.773 1.00 92.50 597 LYS A O 1
ATOM 4843 N N . TRP A 1 598 ? 16.414 -27.825 -19.975 1.00 92.31 598 TRP A N 1
ATOM 4844 C CA . TRP A 1 598 ? 14.993 -27.464 -20.014 1.00 92.31 598 TRP A CA 1
ATOM 4845 C C . TRP A 1 598 ? 14.332 -27.863 -18.686 1.00 92.31 598 TRP A C 1
ATOM 4847 O O . TRP A 1 598 ? 14.862 -28.706 -17.955 1.00 92.31 598 TRP A O 1
ATOM 4857 N N . TYR A 1 599 ? 13.149 -27.319 -18.392 1.00 83.00 599 TYR A N 1
ATOM 4858 C CA . TYR A 1 599 ? 12.369 -27.715 -17.215 1.00 83.00 599 TYR A CA 1
ATOM 4859 C C . TYR A 1 599 ? 11.863 -29.158 -17.361 1.00 83.00 599 TYR A C 1
ATOM 4861 O O . TYR A 1 599 ? 11.327 -29.563 -18.404 1.00 83.00 599 TYR A O 1
ATOM 4869 N N . LYS A 1 600 ? 12.036 -29.957 -16.305 1.00 83.88 600 LYS A N 1
ATOM 4870 C CA . LYS A 1 600 ? 11.565 -31.347 -16.240 1.00 83.88 600 LYS A CA 1
ATOM 4871 C C . LYS A 1 600 ? 10.070 -31.398 -15.916 1.00 83.88 600 LYS A C 1
ATOM 4873 O O . LYS A 1 600 ? 9.465 -30.426 -15.476 1.00 83.88 600 LYS A O 1
ATOM 4878 N N . LYS A 1 601 ? 9.455 -32.572 -16.093 1.00 79.94 601 LYS A N 1
ATOM 4879 C CA . LYS A 1 601 ? 8.031 -32.776 -15.788 1.00 79.94 601 LYS A CA 1
ATOM 4880 C C . LYS A 1 601 ? 7.729 -32.439 -14.319 1.00 79.94 601 LYS A C 1
ATOM 4882 O O . LYS A 1 601 ? 8.190 -33.144 -13.426 1.00 79.94 601 LYS A O 1
ATOM 4887 N N . GLY A 1 602 ? 6.905 -31.414 -14.101 1.00 69.94 602 GLY A N 1
ATOM 4888 C CA . GLY A 1 602 ? 6.514 -30.924 -12.774 1.00 69.94 602 GLY A CA 1
ATOM 4889 C C . GLY A 1 602 ? 7.384 -29.787 -12.224 1.00 69.94 602 GLY A C 1
ATOM 4890 O O . GLY A 1 602 ? 7.040 -29.240 -11.182 1.00 69.94 602 GLY A O 1
ATOM 4891 N N . GLU A 1 603 ? 8.462 -29.405 -12.913 1.00 74.75 603 GLU A N 1
ATOM 4892 C CA . GLU A 1 603 ? 9.214 -28.183 -12.619 1.00 74.75 603 GLU A CA 1
ATOM 4893 C C . GLU A 1 603 ? 8.535 -26.972 -13.287 1.00 74.75 603 GLU A C 1
ATOM 4895 O O . GLU A 1 603 ? 8.078 -27.038 -14.425 1.00 74.75 603 GLU A O 1
ATOM 4900 N N . SER A 1 604 ? 8.491 -25.854 -12.569 1.00 72.00 604 SER A N 1
ATOM 4901 C CA . SER A 1 604 ? 8.115 -24.515 -13.039 1.00 72.00 604 SER A CA 1
ATOM 4902 C C . SER A 1 604 ? 9.233 -23.511 -12.739 1.00 72.00 604 SER A C 1
ATOM 4904 O O . SER A 1 604 ? 10.091 -23.783 -11.890 1.00 72.00 604 SER A O 1
ATOM 4906 N N . TYR A 1 605 ? 9.184 -22.323 -13.356 1.00 72.75 605 TYR A N 1
ATOM 4907 C CA . TYR A 1 605 ? 10.062 -21.192 -13.015 1.00 72.75 605 TYR A CA 1
ATOM 4908 C C . TYR A 1 605 ? 10.215 -20.986 -11.499 1.00 72.75 605 TYR A C 1
ATOM 4910 O O . TYR A 1 605 ? 11.334 -21.018 -10.992 1.00 72.75 605 TYR A O 1
ATOM 4918 N N . ASP A 1 606 ? 9.105 -20.873 -10.762 1.00 61.56 606 ASP A N 1
ATOM 4919 C CA . ASP A 1 606 ? 9.128 -20.627 -9.314 1.00 61.56 606 ASP A CA 1
ATOM 4920 C C . ASP A 1 606 ? 9.769 -21.777 -8.525 1.00 61.56 606 ASP A C 1
ATOM 4922 O O . ASP A 1 606 ? 10.464 -21.539 -7.539 1.00 61.56 606 ASP A O 1
ATOM 4926 N N . SER A 1 607 ? 9.587 -23.028 -8.965 1.00 69.44 607 SER A N 1
ATOM 4927 C CA . SER A 1 607 ? 10.194 -24.188 -8.297 1.00 69.44 607 SER A CA 1
ATOM 4928 C C . SER A 1 607 ? 11.707 -24.297 -8.519 1.00 69.44 607 SER A C 1
ATOM 4930 O O . SER A 1 607 ? 12.413 -24.806 -7.652 1.00 69.44 607 SER A O 1
ATOM 4932 N N . VAL A 1 608 ? 12.202 -23.816 -9.667 1.00 75.31 608 VAL A N 1
ATOM 4933 C CA . VAL A 1 608 ? 13.617 -23.902 -10.059 1.00 75.31 608 VAL A CA 1
ATOM 4934 C C . VAL A 1 608 ? 14.396 -22.677 -9.588 1.00 75.31 608 VAL A C 1
ATOM 4936 O O . VAL A 1 608 ? 15.493 -22.819 -9.060 1.00 75.31 608 VAL A O 1
ATOM 4939 N N . PHE A 1 609 ? 13.833 -21.475 -9.742 1.00 78.81 609 PHE A N 1
ATOM 4940 C CA . PHE A 1 609 ? 14.485 -20.224 -9.347 1.00 78.81 609 PHE A CA 1
ATOM 4941 C C . PHE A 1 609 ? 14.220 -19.837 -7.885 1.00 78.81 609 PHE A C 1
ATOM 4943 O O . PHE A 1 609 ? 14.969 -19.030 -7.332 1.00 78.81 609 PHE A O 1
ATOM 4950 N N . ALA A 1 610 ? 13.192 -20.398 -7.240 1.00 79.81 610 ALA A N 1
ATOM 4951 C CA . ALA A 1 610 ? 12.906 -20.246 -5.813 1.00 79.81 610 ALA A CA 1
ATOM 4952 C C . ALA A 1 610 ? 13.062 -18.789 -5.314 1.00 79.81 610 ALA A C 1
ATOM 4954 O O . ALA A 1 610 ? 12.449 -17.867 -5.851 1.00 79.81 610 ALA A O 1
ATOM 4955 N N . SER A 1 611 ? 13.913 -18.545 -4.309 1.00 72.75 611 SER A N 1
ATOM 4956 C CA . SER A 1 611 ? 14.138 -17.211 -3.728 1.00 72.75 611 SER A CA 1
ATOM 4957 C C . SER A 1 611 ? 14.817 -16.193 -4.657 1.00 72.75 611 SER A C 1
ATOM 4959 O O . SER A 1 611 ? 14.822 -15.002 -4.346 1.00 72.75 611 SER A O 1
ATOM 4961 N N . LEU A 1 612 ? 15.407 -16.631 -5.773 1.00 76.44 612 LEU A N 1
ATOM 4962 C CA . LEU A 1 612 ? 15.948 -15.746 -6.808 1.00 76.44 612 LEU A CA 1
ATOM 4963 C C . LEU A 1 612 ? 14.851 -15.284 -7.786 1.00 76.44 612 LEU A C 1
ATOM 4965 O O . LEU A 1 612 ? 14.938 -14.173 -8.313 1.00 76.44 612 LEU A O 1
ATOM 4969 N N . GLY A 1 613 ? 13.816 -16.108 -7.988 1.00 72.44 613 GLY A N 1
ATOM 4970 C CA . GLY A 1 613 ? 12.848 -16.007 -9.084 1.00 72.44 613 GLY A CA 1
ATOM 4971 C C . GLY A 1 613 ? 12.211 -14.633 -9.250 1.00 72.44 613 GLY A C 1
ATOM 4972 O O . GLY A 1 613 ? 12.273 -14.069 -10.343 1.00 72.44 613 GLY A O 1
ATOM 4973 N N . SER A 1 614 ? 11.669 -14.052 -8.176 1.00 68.69 614 SER A N 1
ATOM 4974 C CA . SER A 1 614 ? 11.047 -12.725 -8.247 1.00 68.69 614 SER A CA 1
ATOM 4975 C C . SER A 1 614 ? 12.060 -11.654 -8.663 1.00 68.69 614 SER A C 1
ATOM 4977 O O . SER A 1 614 ? 11.863 -10.983 -9.664 1.00 68.69 614 SER A O 1
ATOM 4979 N N . ALA A 1 615 ? 13.196 -11.524 -7.969 1.00 76.12 615 ALA A N 1
ATOM 4980 C CA . ALA A 1 615 ? 14.178 -10.477 -8.286 1.00 76.12 615 ALA A CA 1
ATOM 4981 C C . ALA A 1 615 ? 14.729 -10.587 -9.717 1.00 76.12 615 ALA A C 1
ATOM 4983 O O . ALA A 1 615 ? 15.015 -9.576 -10.354 1.00 76.12 615 ALA A O 1
ATOM 4984 N N . TYR A 1 616 ? 14.873 -11.814 -10.209 1.00 90.38 616 TYR A N 1
ATOM 4985 C CA . TYR A 1 616 ? 15.400 -12.105 -11.533 1.00 90.38 616 TYR A CA 1
ATOM 4986 C C . TYR A 1 616 ? 14.412 -11.761 -12.654 1.00 90.38 616 TYR A C 1
ATOM 4988 O O . TYR A 1 616 ? 14.784 -11.105 -13.628 1.00 90.38 616 TYR A O 1
ATOM 4996 N N . GLU A 1 617 ? 13.143 -12.148 -12.505 1.00 82.94 617 GLU A N 1
ATOM 4997 C CA . GLU A 1 617 ? 12.110 -11.891 -13.513 1.00 82.94 617 GLU A CA 1
ATOM 4998 C C . GLU A 1 617 ? 11.772 -10.399 -13.617 1.00 82.94 617 GLU A C 1
ATOM 5000 O O . GLU A 1 617 ? 11.638 -9.868 -14.717 1.00 82.94 617 GLU A O 1
ATOM 5005 N N . GLU A 1 618 ? 11.735 -9.703 -12.484 1.00 82.06 618 GLU A N 1
ATOM 5006 C CA . GLU A 1 618 ? 11.527 -8.253 -12.400 1.00 82.06 618 GLU A CA 1
ATOM 5007 C C . GLU A 1 618 ? 12.688 -7.484 -13.049 1.00 82.06 618 GLU A C 1
ATOM 5009 O O . GLU A 1 618 ? 12.492 -6.475 -13.720 1.00 82.06 618 GLU A O 1
ATOM 5014 N N . CYS A 1 619 ? 13.919 -7.993 -12.919 1.00 93.31 619 CYS A N 1
ATOM 5015 C CA . CYS A 1 619 ? 15.090 -7.444 -13.601 1.00 93.31 619 CYS A CA 1
ATOM 5016 C C . CYS A 1 619 ? 15.018 -7.636 -15.118 1.00 93.31 619 CYS A C 1
ATOM 5018 O O . CYS A 1 619 ? 15.372 -6.726 -15.871 1.00 93.31 619 CYS A O 1
ATOM 5020 N N . ARG A 1 620 ? 14.510 -8.786 -15.576 1.00 97.25 620 ARG A N 1
ATOM 5021 C CA . ARG A 1 620 ? 14.263 -9.048 -16.999 1.00 97.25 620 ARG A CA 1
ATOM 5022 C C . ARG A 1 620 ? 13.197 -8.105 -17.554 1.00 97.25 620 ARG A C 1
ATOM 5024 O O . ARG A 1 620 ? 13.419 -7.501 -18.600 1.00 97.25 620 ARG A O 1
ATOM 5031 N N . ALA A 1 621 ? 12.085 -7.939 -16.847 1.00 81.94 621 ALA A N 1
ATOM 5032 C CA . ALA A 1 621 ? 10.981 -7.089 -17.274 1.00 81.94 621 ALA A CA 1
ATOM 5033 C C . ALA A 1 621 ? 11.335 -5.587 -17.253 1.00 81.94 621 ALA A C 1
ATOM 5035 O O . ALA A 1 621 ? 11.126 -4.907 -18.260 1.00 81.94 621 ALA A O 1
ATOM 5036 N N . GLU A 1 622 ? 12.003 -5.084 -16.203 1.00 89.56 622 GLU A N 1
ATOM 5037 C CA . GLU A 1 622 ? 12.534 -3.706 -16.178 1.00 89.56 622 GLU A CA 1
ATOM 5038 C C . GLU A 1 622 ? 13.524 -3.465 -17.336 1.00 89.56 622 GLU A C 1
ATOM 5040 O O . GLU A 1 622 ? 13.501 -2.405 -17.967 1.00 89.56 622 GLU A O 1
ATOM 5045 N N . SER A 1 623 ? 14.364 -4.459 -17.655 1.00 97.94 623 SER A N 1
ATOM 5046 C CA . SER A 1 623 ? 15.321 -4.389 -18.770 1.00 97.94 623 SER A CA 1
ATOM 5047 C C . SER A 1 623 ? 14.635 -4.357 -20.141 1.00 97.94 623 SER A C 1
ATOM 5049 O O . SER A 1 623 ? 15.080 -3.611 -21.012 1.00 97.94 623 SER A O 1
ATOM 5051 N N . VAL A 1 624 ? 13.539 -5.105 -20.341 1.00 95.56 624 VAL A N 1
ATOM 5052 C CA . VAL A 1 624 ? 12.709 -4.991 -21.558 1.00 95.56 624 VAL A CA 1
ATOM 5053 C C . VAL A 1 624 ? 12.126 -3.585 -21.685 1.00 95.56 624 VAL A C 1
ATOM 5055 O O . VAL A 1 624 ? 12.197 -3.003 -22.768 1.00 95.56 624 VAL A O 1
ATOM 5058 N N . GLY A 1 625 ? 11.614 -3.025 -20.584 1.00 93.00 625 GLY A N 1
ATOM 5059 C CA . GLY A 1 625 ? 11.092 -1.659 -20.549 1.00 93.00 625 GLY A CA 1
ATOM 5060 C C . GLY A 1 625 ? 12.102 -0.633 -21.059 1.00 93.00 625 GLY A C 1
ATOM 5061 O O . GLY A 1 625 ? 11.822 0.112 -21.999 1.00 93.00 625 GLY A O 1
ATOM 5062 N N . LEU A 1 626 ? 13.330 -0.672 -20.537 1.00 97.44 626 LEU A N 1
ATOM 5063 C CA . LEU A 1 626 ? 14.404 0.214 -20.990 1.00 97.44 626 LEU A CA 1
ATOM 5064 C C . LEU A 1 626 ? 14.764 -0.029 -22.457 1.00 97.44 626 LEU A C 1
ATOM 5066 O O . LEU A 1 626 ? 14.885 0.927 -23.223 1.00 97.44 626 LEU A O 1
ATOM 5070 N N . TYR A 1 627 ? 14.914 -1.293 -22.858 1.00 98.19 627 TYR A N 1
ATOM 5071 C CA . TYR A 1 627 ? 15.361 -1.663 -24.199 1.00 98.19 627 TYR A CA 1
ATOM 5072 C C . TYR A 1 627 ? 14.380 -1.206 -25.288 1.00 98.19 627 TYR A C 1
ATOM 5074 O O . TYR A 1 627 ? 14.798 -0.597 -26.276 1.00 98.19 627 TYR A O 1
ATOM 5082 N N . LEU A 1 628 ? 13.081 -1.454 -25.086 1.00 97.00 628 LEU A N 1
ATOM 5083 C CA . LEU A 1 628 ? 12.019 -1.076 -26.021 1.00 97.00 628 LEU A CA 1
ATOM 5084 C C . LEU A 1 628 ? 11.568 0.385 -25.883 1.00 97.00 628 LEU A C 1
ATOM 5086 O O . LEU A 1 628 ? 10.967 0.909 -26.818 1.00 97.00 628 LEU A O 1
ATOM 5090 N N . SER A 1 629 ? 11.899 1.085 -24.786 1.00 96.06 629 SER A N 1
ATOM 5091 C CA . SER A 1 629 ? 11.605 2.526 -24.662 1.00 96.06 629 SER A CA 1
ATOM 5092 C C . SER A 1 629 ? 12.291 3.368 -25.741 1.00 96.06 629 SER A C 1
ATOM 5094 O O . SER A 1 629 ? 11.838 4.466 -26.037 1.00 96.06 629 SER A O 1
ATOM 5096 N N . LEU A 1 630 ? 13.349 2.839 -26.364 1.00 96.31 630 LEU A N 1
ATOM 5097 C CA . LEU A 1 630 ? 14.085 3.469 -27.461 1.00 96.31 630 LEU A CA 1
ATOM 5098 C C . LEU A 1 630 ? 13.406 3.320 -28.835 1.00 96.31 630 LEU A C 1
ATOM 5100 O O . LEU A 1 630 ? 13.887 3.894 -29.812 1.00 96.31 630 LEU A O 1
ATOM 5104 N N . GLU A 1 631 ? 12.319 2.552 -28.945 1.00 96.38 631 GLU A N 1
ATOM 5105 C CA . GLU A 1 631 ? 11.630 2.332 -30.217 1.00 96.38 631 GLU A CA 1
ATOM 5106 C C . GLU A 1 631 ? 10.627 3.453 -30.514 1.00 96.38 631 GLU A C 1
ATOM 5108 O O . GLU A 1 631 ? 9.633 3.645 -29.814 1.00 96.38 631 GLU A O 1
ATOM 5113 N N . SER A 1 632 ? 10.854 4.193 -31.603 1.00 93.81 632 SER A N 1
ATOM 5114 C CA . SER A 1 632 ? 10.038 5.375 -31.926 1.00 93.81 632 SER A CA 1
ATOM 5115 C C . SER A 1 632 ? 8.544 5.079 -32.141 1.00 93.81 632 SER A C 1
ATOM 5117 O O . SER A 1 632 ? 7.711 5.922 -31.818 1.00 93.81 632 SER A O 1
ATOM 5119 N N . GLU A 1 633 ? 8.179 3.888 -32.629 1.00 93.31 633 GLU A N 1
ATOM 5120 C CA . GLU A 1 633 ? 6.771 3.481 -32.767 1.00 93.31 633 GLU A CA 1
ATOM 5121 C C . GLU A 1 633 ? 6.105 3.199 -31.413 1.00 93.31 633 GLU A C 1
ATOM 5123 O O . GLU A 1 633 ? 4.919 3.480 -31.249 1.00 93.31 633 GLU A O 1
ATOM 5128 N N . VAL A 1 634 ? 6.862 2.730 -30.415 1.00 92.94 634 VAL A N 1
ATOM 5129 C CA . VAL A 1 634 ? 6.367 2.613 -29.037 1.00 92.94 634 VAL A CA 1
ATOM 5130 C C . VAL A 1 634 ? 6.079 4.006 -28.484 1.00 92.94 634 VAL A C 1
ATOM 5132 O O . VAL A 1 634 ? 4.965 4.269 -28.040 1.00 92.94 634 VAL A O 1
ATOM 5135 N N . LEU A 1 635 ? 7.037 4.934 -28.567 1.00 93.25 635 LEU A N 1
ATOM 5136 C CA . LEU A 1 635 ? 6.863 6.297 -28.043 1.00 93.25 635 LEU A CA 1
ATOM 5137 C C . LEU A 1 635 ? 5.671 7.019 -28.700 1.00 93.25 635 LEU A C 1
ATOM 5139 O O . LEU A 1 635 ? 4.891 7.666 -28.000 1.00 93.25 635 LEU A O 1
ATOM 5143 N N . LYS A 1 636 ? 5.446 6.814 -30.008 1.00 93.25 636 LYS A N 1
ATOM 5144 C CA . LYS A 1 636 ? 4.256 7.309 -30.725 1.00 93.25 636 LYS A CA 1
ATOM 5145 C C . LYS A 1 636 ? 2.942 6.738 -30.191 1.00 93.25 636 LYS A C 1
ATOM 5147 O O . LYS A 1 636 ? 1.977 7.491 -30.092 1.00 93.25 636 LYS A O 1
ATOM 5152 N N . ILE A 1 637 ? 2.885 5.452 -29.824 1.00 88.12 637 ILE A N 1
ATOM 5153 C CA . ILE A 1 637 ? 1.695 4.845 -29.195 1.00 88.12 637 ILE A CA 1
ATOM 5154 C C . ILE A 1 637 ? 1.357 5.547 -27.874 1.00 88.12 637 ILE A C 1
ATOM 5156 O O . ILE A 1 637 ? 0.180 5.761 -27.580 1.00 88.12 637 ILE A O 1
ATOM 5160 N N . PHE A 1 638 ? 2.371 5.966 -27.113 1.00 83.81 638 PHE A N 1
ATOM 5161 C CA . PHE A 1 638 ? 2.177 6.733 -25.882 1.00 83.81 638 PHE A CA 1
ATOM 5162 C C . PHE A 1 638 ? 1.909 8.234 -26.095 1.00 83.81 638 PHE A C 1
ATOM 5164 O O . PHE A 1 638 ? 1.536 8.920 -25.141 1.00 83.81 638 PHE A O 1
ATOM 5171 N N . GLY A 1 639 ? 2.012 8.727 -27.335 1.00 89.94 639 GLY A N 1
ATOM 5172 C CA . GLY A 1 639 ? 1.749 10.117 -27.723 1.00 89.94 639 GLY A CA 1
ATOM 5173 C C . GLY A 1 639 ? 2.993 11.007 -27.844 1.00 89.94 639 GLY A C 1
ATOM 5174 O O . GLY A 1 639 ? 2.853 12.205 -28.079 1.00 89.94 639 GLY A O 1
ATOM 5175 N N . PHE A 1 640 ? 4.200 10.450 -27.717 1.00 92.81 640 PHE A N 1
ATOM 5176 C CA . PHE A 1 640 ? 5.453 11.207 -27.702 1.00 92.81 640 PHE A CA 1
ATOM 5177 C C . PHE A 1 640 ? 6.176 11.166 -29.055 1.00 92.81 640 PHE A C 1
ATOM 5179 O O . PHE A 1 640 ? 6.240 10.137 -29.728 1.00 92.81 640 PHE A O 1
ATOM 5186 N N . SER A 1 641 ? 6.756 12.298 -29.460 1.00 92.31 641 SER A N 1
ATOM 5187 C CA . SER A 1 641 ? 7.610 12.400 -30.651 1.00 92.31 641 SER A CA 1
ATOM 5188 C C . SER A 1 641 ? 8.596 13.568 -30.530 1.00 92.31 641 SER A C 1
ATOM 5190 O O . SER A 1 641 ? 8.394 14.470 -29.717 1.00 92.31 641 SER A O 1
ATOM 5192 N N . GLY A 1 642 ? 9.673 13.554 -31.324 1.00 93.38 642 GLY A N 1
ATOM 5193 C CA . GLY A 1 642 ? 10.708 14.594 -31.286 1.00 93.38 642 GLY A CA 1
ATOM 5194 C C . GLY A 1 642 ? 11.351 14.741 -29.901 1.00 93.38 642 GLY A C 1
ATOM 5195 O O . GLY A 1 642 ? 11.517 13.759 -29.184 1.00 93.38 642 GLY A O 1
ATOM 5196 N N . ALA A 1 643 ? 11.661 15.979 -29.507 1.00 92.44 643 ALA A N 1
ATOM 5197 C CA . ALA A 1 643 ? 12.364 16.262 -28.254 1.00 92.44 643 ALA A CA 1
ATOM 5198 C C . ALA A 1 643 ? 11.636 15.748 -26.995 1.00 92.44 643 ALA A C 1
ATOM 5200 O O . ALA A 1 643 ? 12.293 15.328 -26.046 1.00 92.44 643 ALA A O 1
ATOM 5201 N N . ASP A 1 644 ? 10.296 15.730 -26.974 1.00 93.19 644 ASP A N 1
ATOM 5202 C CA . ASP A 1 644 ? 9.550 15.169 -25.838 1.00 93.19 644 ASP A CA 1
ATOM 5203 C C . ASP A 1 644 ? 9.792 13.657 -25.706 1.00 93.19 644 ASP A C 1
ATOM 5205 O O . ASP A 1 644 ? 10.022 13.173 -24.600 1.00 93.19 644 ASP A O 1
ATOM 5209 N N . ALA A 1 645 ? 9.850 12.919 -26.821 1.00 95.06 645 ALA A N 1
ATOM 5210 C CA . ALA A 1 645 ? 10.207 11.499 -26.816 1.00 95.06 645 ALA A CA 1
ATOM 5211 C C . ALA A 1 645 ? 11.639 11.271 -26.292 1.00 95.06 645 ALA A C 1
ATOM 5213 O O . ALA A 1 645 ? 11.851 10.410 -25.437 1.00 95.06 645 ALA A O 1
ATOM 5214 N N . ASP A 1 646 ? 12.602 12.093 -26.719 1.00 95.38 646 ASP A N 1
ATOM 5215 C CA . ASP A 1 646 ? 13.984 12.027 -26.226 1.00 95.38 646 ASP A CA 1
ATOM 5216 C C . ASP A 1 646 ? 14.069 12.329 -24.718 1.00 95.38 646 ASP A C 1
ATOM 5218 O O . ASP A 1 646 ? 14.859 11.723 -23.984 1.00 95.38 646 ASP A O 1
ATOM 5222 N N . HIS A 1 647 ? 13.283 13.284 -24.214 1.00 96.94 647 HIS A N 1
ATOM 5223 C CA . HIS A 1 647 ? 13.232 13.597 -22.785 1.00 96.94 647 HIS A CA 1
ATOM 5224 C C . HIS A 1 647 ? 12.591 12.469 -21.966 1.00 96.94 647 HIS A C 1
ATOM 5226 O O . HIS A 1 647 ? 13.161 12.092 -20.941 1.00 96.94 647 HIS A O 1
ATOM 5232 N N . VAL A 1 648 ? 11.487 11.885 -22.442 1.00 96.06 648 VAL A N 1
ATOM 5233 C CA . VAL A 1 648 ? 10.814 10.722 -21.836 1.00 96.06 648 VAL A CA 1
ATOM 5234 C C . VAL A 1 648 ? 11.766 9.525 -21.729 1.00 96.06 648 VAL A C 1
ATOM 5236 O O . VAL A 1 648 ? 11.928 8.964 -20.645 1.00 96.06 648 VAL A O 1
ATOM 5239 N N . VAL A 1 649 ? 12.484 9.187 -22.806 1.00 97.38 649 VAL A N 1
ATOM 5240 C CA . VAL A 1 649 ? 13.520 8.136 -22.793 1.00 97.38 649 VAL A CA 1
ATOM 5241 C C . VAL A 1 649 ? 14.597 8.428 -21.751 1.00 97.38 649 VAL A C 1
ATOM 5243 O O . VAL A 1 649 ? 14.897 7.583 -20.910 1.00 97.38 649 VAL A O 1
ATOM 5246 N N . TYR A 1 650 ? 15.174 9.630 -21.769 1.00 98.12 650 TYR A N 1
ATOM 5247 C CA . TYR A 1 650 ? 16.255 9.976 -20.848 1.00 98.12 650 TYR A CA 1
ATOM 5248 C C . TYR A 1 650 ? 15.825 9.910 -19.380 1.00 98.12 650 TYR A C 1
ATOM 5250 O O . TYR A 1 650 ? 16.559 9.366 -18.557 1.00 98.12 650 TYR A O 1
ATOM 5258 N N . VAL A 1 651 ? 14.636 10.422 -19.046 1.00 96.62 651 VAL A N 1
ATOM 5259 C CA . VAL A 1 651 ? 14.127 10.388 -17.668 1.00 96.62 651 VAL A CA 1
ATOM 5260 C C . VAL A 1 651 ? 13.800 8.958 -17.233 1.00 96.62 651 VAL A C 1
ATOM 5262 O O . VAL A 1 651 ? 14.068 8.628 -16.078 1.00 96.62 651 VAL A O 1
ATOM 5265 N N . ASN A 1 652 ? 13.350 8.074 -18.134 1.00 96.00 652 ASN A N 1
ATOM 5266 C CA . ASN A 1 652 ? 13.191 6.648 -17.824 1.00 96.00 652 ASN A CA 1
ATOM 5267 C C . ASN A 1 652 ? 14.528 6.021 -17.372 1.00 96.00 652 ASN A C 1
ATOM 5269 O O . ASN A 1 652 ? 14.650 5.495 -16.261 1.00 96.00 652 ASN A O 1
ATOM 5273 N N . TRP A 1 653 ? 15.567 6.160 -18.202 1.00 98.25 653 TRP A N 1
ATOM 5274 C CA . TRP A 1 653 ? 16.893 5.595 -17.935 1.00 98.25 653 TRP A CA 1
ATOM 5275 C C . TRP A 1 653 ? 17.568 6.237 -16.712 1.00 98.25 653 TRP A C 1
ATOM 5277 O O . TRP A 1 653 ? 18.150 5.530 -15.886 1.00 98.25 653 TRP A O 1
ATOM 5287 N N . LEU A 1 654 ? 17.440 7.555 -16.529 1.00 97.62 654 LEU A N 1
ATOM 5288 C CA . LEU A 1 654 ? 17.959 8.250 -15.348 1.00 97.62 654 LEU A CA 1
ATOM 5289 C C . LEU A 1 654 ? 17.240 7.793 -14.073 1.00 97.62 654 LEU A C 1
ATOM 5291 O O . LEU A 1 654 ? 17.883 7.542 -13.051 1.00 97.62 654 LEU A O 1
ATOM 5295 N N . SER A 1 655 ? 15.914 7.635 -14.134 1.00 93.62 655 SER A N 1
ATOM 5296 C CA . SER A 1 655 ? 15.120 7.158 -13.005 1.00 93.62 655 SER A CA 1
ATOM 5297 C C . SER A 1 655 ? 15.495 5.730 -12.615 1.00 93.62 655 SER A C 1
ATOM 5299 O O . SER A 1 655 ? 15.557 5.436 -11.422 1.00 93.62 655 SER A O 1
ATOM 5301 N N . MET A 1 656 ? 15.805 4.857 -13.581 1.00 95.88 656 MET A N 1
ATOM 5302 C CA . MET A 1 656 ? 16.328 3.514 -13.307 1.00 95.88 656 MET A CA 1
ATOM 5303 C C . MET A 1 656 ? 17.616 3.567 -12.479 1.00 95.88 656 MET A C 1
ATOM 5305 O O . MET A 1 656 ? 17.664 2.990 -11.390 1.00 95.88 656 MET A O 1
ATOM 5309 N N . VAL A 1 657 ? 18.628 4.299 -12.961 1.00 97.44 657 VAL A N 1
ATOM 5310 C CA . VAL A 1 657 ? 19.931 4.449 -12.289 1.00 97.44 657 VAL A CA 1
ATOM 5311 C C . VAL A 1 657 ? 19.748 5.015 -10.878 1.00 97.44 657 VAL A C 1
ATOM 5313 O O . VAL A 1 657 ? 20.218 4.440 -9.893 1.00 97.44 657 VAL A O 1
ATOM 5316 N N . GLN A 1 658 ? 18.989 6.106 -10.751 1.00 95.12 658 GLN A N 1
ATOM 5317 C CA . GLN A 1 658 ? 18.705 6.749 -9.469 1.00 95.12 658 GLN A CA 1
ATOM 5318 C C . GLN A 1 658 ? 17.992 5.798 -8.492 1.00 95.12 658 GLN A C 1
ATOM 5320 O O . GLN A 1 658 ? 18.388 5.684 -7.327 1.00 95.12 658 GLN A O 1
ATOM 5325 N N . LYS A 1 659 ? 16.957 5.080 -8.951 1.00 90.25 659 LYS A N 1
ATOM 5326 C CA . LYS A 1 659 ? 16.213 4.108 -8.136 1.00 90.25 659 LYS A CA 1
ATOM 5327 C C . LYS A 1 659 ? 17.076 2.906 -7.754 1.00 90.25 659 LYS A C 1
ATOM 5329 O O . LYS A 1 659 ? 16.886 2.383 -6.657 1.00 90.25 659 LYS A O 1
ATOM 5334 N N . GLY A 1 660 ? 18.024 2.479 -8.589 1.00 94.62 660 GLY A N 1
ATOM 5335 C CA . GLY A 1 660 ? 18.984 1.424 -8.255 1.00 94.62 660 GLY A CA 1
ATOM 5336 C C . GLY A 1 660 ? 19.913 1.806 -7.101 1.00 94.62 660 GLY A C 1
ATOM 5337 O O . GLY A 1 660 ? 20.143 0.992 -6.208 1.00 94.62 660 GLY A O 1
ATOM 5338 N N . ILE A 1 661 ? 20.358 3.065 -7.037 1.00 97.06 661 ILE A N 1
ATOM 5339 C CA . ILE A 1 661 ? 21.163 3.572 -5.913 1.00 97.06 661 ILE A CA 1
ATOM 5340 C C . ILE A 1 661 ? 20.313 3.804 -4.660 1.00 97.06 661 ILE A C 1
ATOM 5342 O O . ILE A 1 661 ? 20.667 3.323 -3.585 1.00 97.06 661 ILE A O 1
ATOM 5346 N N . LEU A 1 662 ? 19.137 4.431 -4.781 1.00 91.31 662 LEU A N 1
ATOM 5347 C CA . LEU A 1 662 ? 18.190 4.575 -3.661 1.00 91.31 662 LEU A CA 1
ATOM 5348 C C . LEU A 1 662 ? 17.763 3.217 -3.069 1.00 91.31 662 LEU A C 1
ATOM 5350 O O . LEU A 1 662 ? 17.487 3.112 -1.871 1.00 91.31 662 LEU A O 1
ATOM 5354 N N . SER A 1 663 ? 17.752 2.162 -3.887 1.00 88.12 663 SER A N 1
ATOM 5355 C CA . SER A 1 663 ? 17.419 0.799 -3.468 1.00 88.12 663 SER A CA 1
ATOM 5356 C C . SER A 1 663 ? 18.416 0.188 -2.483 1.00 88.12 663 SER A C 1
ATOM 5358 O O . SER A 1 663 ? 18.032 -0.728 -1.758 1.00 88.12 663 SER A O 1
ATOM 5360 N N . LEU A 1 664 ? 19.638 0.720 -2.350 1.00 92.44 664 LEU A N 1
ATOM 5361 C CA . LEU A 1 664 ? 20.604 0.286 -1.330 1.00 92.44 664 LEU A CA 1
ATOM 5362 C C . LEU A 1 664 ? 20.033 0.337 0.100 1.00 92.44 664 LEU A C 1
ATOM 5364 O O . LEU A 1 664 ? 20.414 -0.475 0.945 1.00 92.44 664 LEU A O 1
ATOM 5368 N N . ALA A 1 665 ? 19.062 1.221 0.368 1.00 86.31 665 ALA A N 1
ATOM 5369 C CA . ALA A 1 665 ? 18.323 1.260 1.633 1.00 86.31 665 ALA A CA 1
ATOM 5370 C C . ALA A 1 665 ? 17.596 -0.059 1.977 1.00 86.31 665 ALA A C 1
ATOM 5372 O O . ALA A 1 665 ? 17.323 -0.305 3.151 1.00 86.31 665 ALA A O 1
ATOM 5373 N N . MET A 1 666 ? 17.289 -0.892 0.976 1.00 80.19 666 MET A N 1
ATOM 5374 C CA . MET A 1 666 ? 16.626 -2.195 1.119 1.00 80.19 666 MET A CA 1
ATOM 5375 C C . MET A 1 666 ? 17.614 -3.362 1.263 1.00 80.19 666 MET A C 1
ATOM 5377 O O . MET A 1 666 ? 17.189 -4.498 1.467 1.00 80.19 666 MET A O 1
ATOM 5381 N N . TYR A 1 667 ? 18.925 -3.119 1.182 1.00 80.31 667 TYR A N 1
ATOM 5382 C CA . TYR A 1 667 ? 19.931 -4.135 1.484 1.00 80.31 667 TYR A CA 1
ATOM 5383 C C . TYR A 1 667 ? 20.155 -4.232 3.000 1.00 80.31 667 TYR A C 1
ATOM 5385 O O . TYR A 1 667 ? 20.431 -3.228 3.667 1.00 80.31 667 TYR A O 1
ATOM 5393 N N . ASN A 1 668 ? 20.049 -5.437 3.558 1.00 78.56 668 ASN A N 1
ATOM 5394 C CA . ASN A 1 668 ? 20.357 -5.730 4.954 1.00 78.56 668 ASN A CA 1
ATOM 5395 C C . ASN A 1 668 ? 21.828 -6.156 5.074 1.00 78.56 668 ASN A C 1
ATOM 5397 O O . ASN A 1 668 ? 22.204 -7.259 4.678 1.00 78.56 668 ASN A O 1
ATOM 5401 N N . THR A 1 669 ? 22.648 -5.284 5.659 1.00 85.12 669 THR A N 1
ATOM 5402 C CA . THR A 1 669 ? 24.095 -5.483 5.829 1.00 85.12 669 THR A CA 1
ATOM 5403 C C . THR A 1 669 ? 24.466 -6.545 6.862 1.00 85.12 669 THR A C 1
ATOM 5405 O O . THR A 1 669 ? 25.564 -7.080 6.794 1.00 85.12 669 THR A O 1
ATOM 5408 N N . THR A 1 670 ? 23.576 -6.868 7.805 1.00 77.94 670 THR A N 1
ATOM 5409 C CA . THR A 1 670 ? 23.816 -7.889 8.840 1.00 77.94 670 THR A CA 1
ATOM 5410 C C . THR A 1 670 ? 23.617 -9.303 8.299 1.00 77.94 670 THR A C 1
ATOM 5412 O O . THR A 1 670 ? 24.333 -10.217 8.689 1.00 77.94 670 THR A O 1
ATOM 5415 N N . VAL A 1 671 ? 22.642 -9.486 7.402 1.00 73.75 671 VAL A N 1
ATOM 5416 C CA . VAL A 1 671 ? 22.276 -10.799 6.832 1.00 73.75 671 VAL A CA 1
ATOM 5417 C C . VAL A 1 671 ? 22.844 -10.995 5.416 1.00 73.75 671 VAL A C 1
ATOM 5419 O O . VAL A 1 671 ? 22.819 -12.104 4.893 1.00 73.75 671 VAL A O 1
ATOM 5422 N N . GLY A 1 672 ? 23.350 -9.933 4.779 1.00 80.12 672 GLY A N 1
ATOM 5423 C CA . GLY A 1 672 ? 23.862 -9.975 3.404 1.00 80.12 672 GLY A CA 1
ATOM 5424 C C . GLY A 1 672 ? 22.766 -10.196 2.357 1.00 80.12 672 GLY A C 1
ATOM 5425 O O . GLY A 1 672 ? 23.009 -10.821 1.329 1.00 80.12 672 GLY A O 1
ATOM 5426 N N . LYS A 1 673 ? 21.534 -9.746 2.633 1.00 76.56 673 LYS A N 1
ATOM 5427 C CA . LYS A 1 673 ? 20.352 -10.029 1.802 1.00 76.56 673 LYS A CA 1
ATOM 5428 C C . LYS A 1 673 ? 19.594 -8.770 1.413 1.00 76.56 673 LYS A C 1
ATOM 5430 O O . LYS A 1 673 ? 19.446 -7.837 2.199 1.00 76.56 673 LYS A O 1
ATOM 5435 N N . TRP A 1 674 ? 19.049 -8.790 0.205 1.00 77.31 674 TRP A N 1
ATOM 5436 C CA . TRP A 1 674 ? 18.082 -7.808 -0.267 1.00 77.31 674 TRP A CA 1
ATOM 5437 C C . TRP A 1 674 ? 16.712 -8.079 0.351 1.00 77.31 674 TRP A C 1
ATOM 5439 O O . TRP A 1 674 ? 16.181 -9.177 0.216 1.00 77.31 674 TRP A O 1
ATOM 5449 N N . GLY A 1 675 ? 16.133 -7.074 1.006 1.00 60.50 675 GLY A N 1
ATOM 5450 C CA . GLY A 1 675 ? 14.788 -7.148 1.575 1.00 60.50 675 GLY A CA 1
ATOM 5451 C C . GLY A 1 675 ? 13.667 -7.040 0.541 1.00 60.50 675 GLY A C 1
ATOM 5452 O O . GLY A 1 675 ? 12.508 -7.198 0.905 1.00 60.50 675 GLY A O 1
ATOM 5453 N N . GLN A 1 676 ? 13.981 -6.748 -0.730 1.00 62.69 676 GLN A N 1
ATOM 5454 C CA . GLN A 1 676 ? 12.972 -6.622 -1.777 1.00 62.69 676 GLN A CA 1
ATOM 5455 C C . GLN A 1 676 ? 13.546 -6.871 -3.195 1.00 62.69 676 GLN A C 1
ATOM 5457 O O . GLN A 1 676 ? 14.646 -6.423 -3.529 1.00 62.69 676 GLN A O 1
ATOM 5462 N N . ALA A 1 677 ? 12.780 -7.608 -4.009 1.00 63.22 677 ALA A N 1
ATOM 5463 C CA . ALA A 1 677 ? 13.122 -8.116 -5.342 1.00 63.22 677 ALA A CA 1
ATOM 5464 C C . ALA A 1 677 ? 13.403 -7.030 -6.400 1.00 63.22 677 ALA A C 1
ATOM 5466 O O . ALA A 1 677 ? 14.445 -7.037 -7.048 1.00 63.22 677 ALA A O 1
ATOM 5467 N N . HIS A 1 678 ? 12.501 -6.070 -6.526 1.00 71.62 678 HIS A N 1
ATOM 5468 C CA . HIS A 1 678 ? 12.505 -4.941 -7.459 1.00 71.62 678 HIS A CA 1
ATOM 5469 C C . HIS A 1 678 ? 13.669 -3.977 -7.200 1.00 71.62 678 HIS A C 1
ATOM 5471 O O . HIS A 1 678 ? 14.332 -3.501 -8.118 1.00 71.62 678 HIS A O 1
ATOM 5477 N N . SER A 1 679 ? 13.965 -3.716 -5.929 1.00 80.38 679 SER A N 1
ATOM 5478 C CA . SER A 1 679 ? 15.130 -2.947 -5.497 1.00 80.38 679 SER A CA 1
ATOM 5479 C C . SER A 1 679 ? 16.440 -3.654 -5.850 1.00 80.38 679 SER A C 1
ATOM 5481 O O . SER A 1 679 ? 17.370 -3.006 -6.332 1.00 80.38 679 SER A O 1
ATOM 5483 N N . ARG A 1 680 ? 16.494 -4.985 -5.689 1.00 88.38 680 ARG A N 1
ATOM 5484 C CA . ARG A 1 680 ? 17.619 -5.812 -6.151 1.00 88.38 680 ARG A CA 1
ATOM 5485 C C . ARG A 1 680 ? 17.757 -5.758 -7.678 1.00 88.38 680 ARG A C 1
ATOM 5487 O O . ARG A 1 680 ? 18.858 -5.534 -8.170 1.00 88.38 680 ARG A O 1
ATOM 5494 N N . ALA A 1 681 ? 16.653 -5.889 -8.412 1.00 90.12 681 ALA A N 1
ATOM 5495 C CA . ALA A 1 681 ? 16.596 -5.822 -9.872 1.00 90.12 681 ALA A CA 1
ATOM 5496 C C . ALA A 1 681 ? 17.130 -4.492 -10.434 1.00 90.12 681 ALA A C 1
ATOM 5498 O O . ALA A 1 681 ? 18.001 -4.485 -11.300 1.00 90.12 681 ALA A O 1
ATOM 5499 N N . ARG A 1 682 ? 16.663 -3.359 -9.898 1.00 95.62 682 ARG A N 1
ATOM 5500 C CA . ARG A 1 682 ? 17.095 -2.011 -10.312 1.00 95.62 682 ARG A CA 1
ATOM 5501 C C . ARG A 1 682 ? 18.561 -1.740 -9.989 1.00 95.62 682 ARG A C 1
ATOM 5503 O O . ARG A 1 682 ? 19.267 -1.119 -10.784 1.00 95.62 682 ARG A O 1
ATOM 5510 N N . TYR A 1 683 ? 19.036 -2.231 -8.844 1.00 97.94 683 TYR A N 1
ATOM 5511 C CA . TYR A 1 683 ? 20.454 -2.181 -8.498 1.00 97.94 683 TYR A CA 1
ATOM 5512 C C . TYR A 1 683 ? 21.308 -3.003 -9.479 1.00 97.94 683 TYR A C 1
ATOM 5514 O O . TYR A 1 683 ? 22.316 -2.497 -9.965 1.00 97.94 683 TYR A O 1
ATOM 5522 N N . VAL A 1 684 ? 20.875 -4.218 -9.841 1.00 98.56 684 VAL A N 1
ATOM 5523 C CA . VAL A 1 684 ? 21.537 -5.059 -10.858 1.00 98.56 684 VAL A CA 1
ATOM 5524 C C . VAL A 1 684 ? 21.609 -4.354 -12.214 1.00 98.56 684 VAL A C 1
ATOM 5526 O O . VAL A 1 684 ? 22.687 -4.285 -12.797 1.00 98.56 684 VAL A O 1
ATOM 5529 N N . ILE A 1 685 ? 20.511 -3.757 -12.685 1.00 98.62 685 ILE A N 1
ATOM 5530 C CA . ILE A 1 685 ? 20.491 -2.996 -13.948 1.00 98.62 685 ILE A CA 1
ATOM 5531 C C . ILE A 1 685 ? 21.462 -1.811 -13.883 1.00 98.62 685 ILE A C 1
ATOM 5533 O O . ILE A 1 685 ? 22.257 -1.606 -14.796 1.00 98.62 685 ILE A O 1
ATOM 5537 N N . THR A 1 686 ? 21.467 -1.069 -12.773 1.00 98.31 686 THR A N 1
ATOM 5538 C CA . THR A 1 686 ? 22.417 0.036 -12.562 1.00 98.31 686 THR A CA 1
ATOM 5539 C C . THR A 1 686 ? 23.868 -0.451 -12.594 1.00 98.31 686 THR A C 1
ATOM 5541 O O . THR A 1 686 ? 24.725 0.216 -13.165 1.00 98.31 686 THR A O 1
ATOM 5544 N N . ARG A 1 687 ? 24.154 -1.634 -12.039 1.00 97.94 687 ARG A N 1
ATOM 5545 C CA . ARG A 1 687 ? 25.486 -2.255 -12.077 1.00 97.94 687 ARG A CA 1
ATOM 5546 C C . ARG A 1 687 ? 25.914 -2.679 -13.480 1.00 97.94 687 ARG A C 1
ATOM 5548 O O . ARG A 1 687 ? 27.075 -2.472 -13.810 1.00 97.94 687 ARG A O 1
ATOM 5555 N N . VAL A 1 688 ? 24.997 -3.195 -14.300 1.00 98.31 688 VAL A N 1
ATOM 5556 C CA . VAL A 1 688 ? 25.253 -3.491 -15.722 1.00 98.31 688 VAL A CA 1
ATOM 5557 C C . VAL A 1 688 ? 25.577 -2.209 -16.500 1.00 98.31 688 VAL A C 1
ATOM 5559 O O . VAL A 1 688 ? 26.494 -2.202 -17.314 1.00 98.31 688 VAL A O 1
ATOM 5562 N N . LEU A 1 689 ? 24.870 -1.106 -16.230 1.00 98.25 689 LEU A N 1
ATOM 5563 C CA . LEU A 1 689 ? 25.117 0.180 -16.896 1.00 98.25 689 LEU A CA 1
ATOM 5564 C C . LEU A 1 689 ? 26.441 0.839 -16.476 1.00 98.25 689 LEU A C 1
ATOM 5566 O O . LEU A 1 689 ? 27.105 1.427 -17.326 1.00 98.25 689 LEU A O 1
ATOM 5570 N N . LEU A 1 690 ? 26.835 0.718 -15.203 1.00 97.31 690 LEU A N 1
ATOM 5571 C CA . LEU A 1 690 ? 28.140 1.180 -14.708 1.00 97.31 690 LEU A CA 1
ATOM 5572 C C . LEU A 1 690 ? 29.296 0.373 -15.322 1.00 97.31 690 LEU A C 1
ATOM 5574 O O . LEU A 1 690 ? 30.258 0.960 -15.803 1.00 97.31 690 LEU A O 1
ATOM 5578 N N . GLU A 1 691 ? 29.174 -0.960 -15.372 1.00 96.88 691 GLU A N 1
ATOM 5579 C CA . GLU A 1 691 ? 30.176 -1.848 -15.989 1.00 96.88 691 GLU A CA 1
ATOM 5580 C C . GLU A 1 691 ? 30.323 -1.609 -17.505 1.00 96.88 691 GLU A C 1
ATOM 5582 O O . GLU A 1 691 ? 31.400 -1.803 -18.067 1.00 96.88 691 GLU A O 1
ATOM 5587 N N . ALA A 1 692 ? 29.255 -1.171 -18.181 1.00 96.62 692 ALA A N 1
ATOM 5588 C CA . ALA A 1 692 ? 29.260 -0.952 -19.625 1.00 96.62 692 ALA A CA 1
ATOM 5589 C C . ALA A 1 692 ? 30.157 0.214 -20.073 1.00 96.62 692 ALA A C 1
ATOM 5591 O O . ALA A 1 692 ? 30.809 0.111 -21.114 1.00 96.62 692 ALA A O 1
ATOM 5592 N N . SER A 1 693 ? 30.153 1.333 -19.338 1.00 94.81 693 SER A N 1
ATOM 5593 C CA . SER A 1 693 ? 31.056 2.469 -19.566 1.00 94.81 693 SER A CA 1
ATOM 5594 C C . SER A 1 693 ? 30.941 3.521 -18.448 1.00 94.81 693 SER A C 1
ATOM 5596 O O . SER A 1 693 ? 29.825 3.977 -18.172 1.00 94.81 693 SER A O 1
ATOM 5598 N N . PRO A 1 694 ? 32.066 4.025 -17.900 1.00 91.25 694 PRO A N 1
ATOM 5599 C CA . PRO A 1 694 ? 32.057 5.155 -16.966 1.00 91.25 694 PRO A CA 1
ATOM 5600 C C . PRO A 1 694 ? 31.626 6.481 -17.624 1.00 91.25 694 PRO A C 1
ATOM 5602 O O . PRO A 1 694 ? 31.218 7.409 -16.926 1.00 91.25 694 PRO A O 1
ATOM 5605 N N . ASP A 1 695 ? 31.674 6.575 -18.960 1.00 95.12 695 ASP A N 1
ATOM 5606 C CA . ASP A 1 695 ? 31.189 7.739 -19.713 1.00 95.12 695 ASP A CA 1
ATOM 5607 C C . ASP A 1 695 ? 29.660 7.727 -19.885 1.00 95.12 695 ASP A C 1
ATOM 5609 O O . ASP A 1 695 ? 29.073 8.768 -20.195 1.00 95.12 695 ASP A O 1
ATOM 5613 N N . LEU A 1 696 ? 29.008 6.565 -19.710 1.00 97.06 696 LEU A N 1
ATOM 5614 C CA . LEU A 1 696 ? 27.551 6.407 -19.777 1.00 97.06 696 LEU A CA 1
ATOM 5615 C C . LEU A 1 696 ? 26.895 6.763 -18.438 1.00 97.06 696 LEU A C 1
ATOM 5617 O O . LEU A 1 696 ? 25.984 7.589 -18.417 1.00 97.06 696 LEU A O 1
ATOM 5621 N N . VAL A 1 697 ? 27.344 6.151 -17.338 1.00 97.25 697 VAL A N 1
ATOM 5622 C CA . VAL A 1 697 ? 26.854 6.429 -15.980 1.00 97.25 697 VAL A CA 1
ATOM 5623 C C . VAL A 1 697 ? 28.034 6.695 -15.056 1.00 97.25 697 VAL A C 1
ATOM 5625 O O . VAL A 1 697 ? 28.953 5.888 -14.982 1.00 97.25 697 VAL A O 1
ATOM 5628 N N . SER A 1 698 ? 27.967 7.777 -14.279 1.00 95.44 698 SER A N 1
ATOM 5629 C CA . SER A 1 698 ? 28.908 8.020 -13.179 1.00 95.44 698 SER A CA 1
ATOM 5630 C C . SER A 1 698 ? 28.190 8.405 -11.886 1.00 95.44 698 SER A C 1
ATOM 5632 O O . SER A 1 698 ? 27.102 8.990 -11.894 1.00 95.44 698 SER A O 1
ATOM 5634 N N . ILE A 1 699 ? 28.796 8.023 -10.759 1.00 96.56 699 ILE A N 1
ATOM 5635 C CA . ILE A 1 699 ? 28.298 8.283 -9.405 1.00 96.56 699 ILE A CA 1
ATOM 5636 C C . ILE A 1 699 ? 29.463 8.808 -8.570 1.00 96.56 699 ILE A C 1
ATOM 5638 O O . ILE A 1 699 ? 30.413 8.083 -8.277 1.00 96.56 699 ILE A O 1
ATOM 5642 N N . GLU A 1 700 ? 29.379 10.071 -8.174 1.00 95.19 700 GLU A N 1
ATOM 5643 C CA . GLU A 1 700 ? 30.394 10.747 -7.366 1.00 95.19 700 GLU A CA 1
ATOM 5644 C C . GLU A 1 700 ? 29.925 10.860 -5.910 1.00 95.19 700 GLU A C 1
ATOM 5646 O O . GLU A 1 700 ? 28.780 11.235 -5.648 1.00 95.19 700 GLU A O 1
ATOM 5651 N N . LEU A 1 701 ? 30.811 10.554 -4.955 1.00 95.31 701 LEU A N 1
ATOM 5652 C CA . LEU A 1 701 ? 30.585 10.834 -3.535 1.00 95.31 701 LEU A CA 1
ATOM 5653 C C . LEU A 1 701 ? 30.921 12.302 -3.256 1.00 95.31 701 LEU A C 1
ATOM 5655 O O . LEU A 1 701 ? 32.043 12.747 -3.489 1.00 95.31 701 LEU A O 1
ATOM 5659 N N . VAL A 1 702 ? 29.951 13.045 -2.733 1.00 94.88 702 VAL A N 1
ATOM 5660 C CA . VAL A 1 702 ? 30.087 14.459 -2.385 1.00 94.88 702 VAL A CA 1
ATOM 5661 C C . VAL A 1 702 ? 30.222 14.557 -0.868 1.00 94.88 702 VAL A C 1
ATOM 5663 O O . VAL A 1 702 ? 29.230 14.556 -0.148 1.00 94.88 702 VAL A O 1
ATOM 5666 N N . GLU A 1 703 ? 31.453 14.637 -0.360 1.00 91.69 703 GLU A N 1
ATOM 5667 C CA . GLU A 1 703 ? 31.728 14.650 1.092 1.00 91.69 703 GLU A CA 1
ATOM 5668 C C . GLU A 1 703 ? 31.038 15.800 1.846 1.00 91.69 703 GLU A C 1
ATOM 5670 O O . GLU A 1 703 ? 30.697 15.666 3.020 1.00 91.69 703 GLU A O 1
ATOM 5675 N N . LYS A 1 704 ? 30.827 16.938 1.174 1.00 91.12 704 LYS A N 1
ATOM 5676 C CA . LYS A 1 704 ? 30.097 18.096 1.702 1.00 91.12 704 LYS A CA 1
ATOM 5677 C C . LYS A 1 704 ? 29.250 18.711 0.600 1.00 91.12 704 LYS A C 1
ATOM 5679 O O . LYS A 1 704 ? 29.782 19.386 -0.281 1.00 91.12 704 LYS A O 1
ATOM 5684 N N . SER A 1 705 ? 27.943 18.485 0.650 1.00 87.81 705 SER A N 1
ATOM 5685 C CA . SER A 1 705 ? 26.994 19.131 -0.254 1.00 87.81 705 SER A CA 1
ATOM 5686 C C . SER A 1 705 ? 27.053 20.655 -0.087 1.00 87.81 705 SER A C 1
ATOM 5688 O O . SER A 1 705 ? 27.079 21.134 1.052 1.00 87.81 705 SER A O 1
ATOM 5690 N N . PRO A 1 706 ? 27.037 21.444 -1.178 1.00 84.12 706 PRO A N 1
ATOM 5691 C CA . PRO A 1 706 ? 26.989 22.904 -1.096 1.00 84.12 706 PRO A CA 1
ATOM 5692 C C . PRO A 1 706 ? 25.668 23.431 -0.509 1.00 84.12 706 PRO A C 1
ATOM 5694 O O . PRO A 1 706 ? 25.561 24.623 -0.232 1.00 84.12 706 PRO A O 1
ATOM 5697 N N . GLU A 1 707 ? 24.661 22.570 -0.336 1.00 84.38 707 GLU A N 1
ATOM 5698 C CA . GLU A 1 707 ? 23.324 22.952 0.123 1.00 84.38 707 GLU A CA 1
ATOM 5699 C C . GLU A 1 707 ? 23.180 22.959 1.647 1.00 84.38 707 GLU A C 1
ATOM 5701 O O . GLU A 1 707 ? 22.520 23.835 2.201 1.00 84.38 707 GLU A O 1
ATOM 5706 N N . ASP A 1 708 ? 23.775 21.971 2.322 1.00 89.44 708 ASP A N 1
ATOM 5707 C CA . ASP A 1 708 ? 23.620 21.749 3.765 1.00 89.44 708 ASP A CA 1
ATOM 5708 C C . ASP A 1 708 ? 24.896 21.261 4.476 1.00 89.44 708 ASP A C 1
ATOM 5710 O O . ASP A 1 708 ? 24.886 21.059 5.689 1.00 89.44 708 ASP A O 1
ATOM 5714 N N . GLY A 1 709 ? 26.001 21.072 3.747 1.00 90.25 709 GLY A N 1
ATOM 5715 C CA . GLY A 1 709 ? 27.282 20.613 4.284 1.00 90.25 709 GLY A CA 1
ATOM 5716 C C . GLY A 1 709 ? 27.370 19.119 4.620 1.00 90.25 709 GLY A C 1
ATOM 5717 O O . GLY A 1 709 ? 28.452 18.673 5.003 1.00 90.25 709 GLY A O 1
ATOM 5718 N N . ASN A 1 710 ? 26.291 18.344 4.463 1.00 92.44 710 ASN A N 1
ATOM 5719 C CA . ASN A 1 710 ? 26.269 16.904 4.748 1.00 92.44 710 ASN A CA 1
ATOM 5720 C C . ASN A 1 710 ? 26.782 16.079 3.550 1.00 92.44 710 ASN A C 1
ATOM 5722 O O . ASN A 1 710 ? 26.794 16.570 2.417 1.00 92.44 710 ASN A O 1
ATOM 5726 N N . ARG A 1 711 ? 27.139 14.804 3.771 1.00 95.19 711 ARG A N 1
ATOM 5727 C CA . ARG A 1 711 ? 27.504 13.864 2.690 1.00 95.19 711 ARG A CA 1
ATOM 5728 C C . ARG A 1 711 ? 26.355 13.703 1.692 1.00 95.19 711 ARG A C 1
ATOM 5730 O O . ARG A 1 711 ? 25.190 13.719 2.084 1.00 95.19 711 ARG A O 1
ATOM 5737 N N . ASP A 1 712 ? 26.654 13.558 0.409 1.00 95.56 712 ASP A N 1
ATOM 5738 C CA . ASP A 1 712 ? 25.662 13.396 -0.661 1.00 95.56 712 ASP A CA 1
ATOM 5739 C C . ASP A 1 712 ? 26.221 12.554 -1.821 1.00 95.56 712 ASP A C 1
ATOM 5741 O O . ASP A 1 712 ? 27.404 12.214 -1.829 1.00 95.56 712 ASP A O 1
ATOM 5745 N N . LEU A 1 713 ? 25.387 12.208 -2.802 1.00 96.69 713 LEU A N 1
ATOM 5746 C CA . LEU A 1 713 ? 25.824 11.567 -4.051 1.00 96.69 713 LEU A CA 1
ATOM 5747 C C . LEU A 1 713 ? 25.436 12.435 -5.253 1.00 96.69 713 LEU A C 1
ATOM 5749 O O . LEU A 1 713 ? 24.403 13.095 -5.236 1.00 96.69 713 LEU A O 1
ATOM 5753 N N . SER A 1 714 ? 26.231 12.397 -6.320 1.00 95.75 714 SER A N 1
ATOM 5754 C CA . SER A 1 714 ? 25.920 13.029 -7.608 1.00 95.75 714 SER A CA 1
ATOM 5755 C C . SER A 1 714 ? 25.877 11.958 -8.693 1.00 95.75 714 SER A C 1
ATOM 5757 O O . SER A 1 714 ? 26.915 11.396 -9.041 1.00 95.75 714 SER A O 1
ATOM 5759 N N . ILE A 1 715 ? 24.688 11.686 -9.232 1.00 97.12 715 ILE A N 1
ATOM 5760 C CA . ILE A 1 715 ? 24.461 10.741 -10.330 1.00 97.12 715 ILE A CA 1
ATOM 5761 C C . ILE A 1 715 ? 24.421 11.515 -11.650 1.00 97.12 715 ILE A C 1
ATOM 5763 O O . ILE A 1 715 ? 23.696 12.503 -11.764 1.00 97.12 715 ILE A O 1
ATOM 5767 N N . ARG A 1 716 ? 25.160 11.047 -12.662 1.00 96.56 716 ARG A N 1
ATOM 5768 C CA . ARG A 1 716 ? 25.085 11.558 -14.040 1.00 96.56 716 ARG A CA 1
ATOM 5769 C C . ARG A 1 716 ? 24.814 10.418 -15.016 1.00 96.56 716 ARG A C 1
ATOM 5771 O O . ARG A 1 716 ? 25.411 9.349 -14.896 1.00 96.56 716 ARG A O 1
ATOM 5778 N N . LEU A 1 717 ? 23.945 10.675 -15.992 1.00 97.81 717 LEU A N 1
ATOM 5779 C CA . LEU A 1 717 ? 23.673 9.803 -17.136 1.00 97.81 717 LEU A CA 1
ATOM 5780 C C . LEU A 1 717 ? 23.969 10.579 -18.423 1.00 97.81 717 LEU A C 1
ATOM 5782 O O . LEU A 1 717 ? 23.461 11.679 -18.621 1.00 97.81 717 LEU A O 1
ATOM 5786 N N . ASN A 1 718 ? 24.763 10.005 -19.319 1.00 97.25 718 ASN A N 1
ATOM 5787 C CA . ASN A 1 718 ? 25.078 10.618 -20.602 1.00 97.25 718 ASN A CA 1
ATOM 5788 C C . ASN A 1 718 ? 24.047 10.220 -21.667 1.00 97.25 718 ASN A C 1
ATOM 5790 O O . ASN A 1 718 ? 24.039 9.087 -22.153 1.00 97.25 718 ASN A O 1
ATOM 5794 N N . ARG A 1 719 ? 23.191 11.179 -22.041 1.00 95.44 719 ARG A N 1
ATOM 5795 C CA . ARG A 1 719 ? 22.112 11.027 -23.033 1.00 95.44 719 ARG A CA 1
ATOM 5796 C C . ARG A 1 719 ? 22.590 10.416 -24.355 1.00 95.44 719 ARG A C 1
ATOM 5798 O O . ARG A 1 719 ? 21.953 9.493 -24.857 1.00 95.44 719 ARG A O 1
ATOM 5805 N N . GLU A 1 720 ? 23.721 10.883 -24.879 1.00 96.75 720 GLU A N 1
ATOM 5806 C CA . GLU A 1 720 ? 24.222 10.511 -26.213 1.00 96.75 720 GLU A CA 1
ATOM 5807 C C . GLU A 1 720 ? 24.699 9.050 -26.293 1.00 96.75 720 GLU A C 1
ATOM 5809 O O . GLU A 1 720 ? 24.765 8.456 -27.371 1.00 96.75 720 GLU A O 1
ATOM 5814 N N . LEU A 1 721 ? 25.013 8.443 -25.144 1.00 97.88 721 LEU A N 1
ATOM 5815 C CA . LEU A 1 721 ? 25.489 7.063 -25.059 1.00 97.88 721 LEU A CA 1
ATOM 5816 C C . LEU A 1 721 ? 24.375 6.048 -24.761 1.00 97.88 721 LEU A C 1
ATOM 5818 O O . LEU A 1 721 ? 24.624 4.843 -24.822 1.00 97.88 721 LEU A O 1
ATOM 5822 N N . ILE A 1 722 ? 23.138 6.489 -24.494 1.00 97.88 722 ILE A N 1
ATOM 5823 C CA . ILE A 1 722 ? 22.015 5.582 -24.201 1.00 97.88 722 ILE A CA 1
ATOM 5824 C C . ILE A 1 722 ? 21.740 4.655 -25.391 1.00 97.88 722 ILE A C 1
ATOM 5826 O O . ILE A 1 722 ? 21.700 3.437 -25.228 1.00 97.88 722 ILE A O 1
ATOM 5830 N N . ALA A 1 723 ? 21.591 5.201 -26.601 1.00 96.00 723 ALA A N 1
ATOM 5831 C CA . ALA A 1 723 ? 21.237 4.406 -27.779 1.00 96.00 723 ALA A CA 1
ATOM 5832 C C . ALA A 1 723 ? 22.387 3.516 -28.295 1.00 96.00 723 ALA A C 1
ATOM 5834 O O . ALA A 1 723 ? 22.130 2.478 -28.903 1.00 96.00 723 ALA A O 1
ATOM 5835 N N . SER A 1 724 ? 23.642 3.912 -28.059 1.00 94.50 724 SER A N 1
ATOM 5836 C CA . SER A 1 724 ? 24.844 3.269 -28.613 1.00 94.50 724 SER A CA 1
ATOM 5837 C C . SER A 1 724 ? 25.514 2.287 -27.644 1.00 94.50 724 SER A C 1
ATOM 5839 O O . SER A 1 724 ? 25.852 1.172 -28.040 1.00 94.50 724 SER A O 1
ATOM 5841 N N . VAL A 1 725 ? 25.674 2.672 -26.375 1.00 97.94 725 VAL A N 1
ATOM 5842 C CA . VAL A 1 725 ? 26.297 1.857 -25.318 1.00 97.94 725 VAL A CA 1
ATOM 5843 C C . VAL A 1 725 ? 25.226 1.222 -24.434 1.00 97.94 725 VAL A C 1
ATOM 5845 O O . VAL A 1 725 ? 25.210 0.003 -24.267 1.00 97.94 725 VAL A O 1
ATOM 5848 N N . GLY A 1 726 ? 24.289 2.027 -23.922 1.00 97.81 726 GLY A N 1
ATOM 5849 C CA . GLY A 1 726 ? 23.246 1.579 -22.994 1.00 97.81 726 GLY A CA 1
ATOM 5850 C C . GLY A 1 726 ? 22.359 0.477 -23.576 1.00 97.81 726 GLY A C 1
ATOM 5851 O O . GLY A 1 726 ? 22.226 -0.589 -22.975 1.00 97.81 726 GLY A O 1
ATOM 5852 N N . LYS A 1 727 ? 21.808 0.683 -24.781 1.00 97.81 727 LYS A N 1
ATOM 5853 C CA . LYS A 1 727 ? 20.966 -0.308 -25.474 1.00 97.81 727 LYS A CA 1
ATOM 5854 C C . LYS A 1 727 ? 21.705 -1.623 -25.701 1.00 97.81 727 LYS A C 1
ATOM 5856 O O . LYS A 1 727 ? 21.114 -2.684 -25.517 1.00 97.81 727 LYS A O 1
ATOM 5861 N N . LYS A 1 728 ? 22.992 -1.567 -26.061 1.00 98.06 728 LYS A N 1
ATOM 5862 C CA . LYS A 1 728 ? 23.813 -2.767 -26.257 1.00 98.06 728 LYS A CA 1
ATOM 5863 C C . LYS A 1 728 ? 24.025 -3.512 -24.939 1.00 98.06 728 LYS A C 1
ATOM 5865 O O . LYS A 1 728 ? 23.776 -4.710 -24.891 1.00 98.06 728 LYS A O 1
ATOM 5870 N N . ALA A 1 729 ? 24.420 -2.814 -23.875 1.00 98.38 729 ALA A N 1
ATOM 5871 C CA . ALA A 1 729 ? 24.651 -3.417 -22.563 1.00 98.38 729 ALA A CA 1
ATOM 5872 C C . ALA A 1 729 ? 23.388 -4.085 -21.995 1.00 98.38 729 ALA A C 1
ATOM 5874 O O . ALA A 1 729 ? 23.434 -5.242 -21.574 1.00 98.38 729 ALA A O 1
ATOM 5875 N N . ILE A 1 730 ? 22.245 -3.390 -22.054 1.00 98.50 730 ILE A N 1
ATOM 5876 C CA . ILE A 1 730 ? 20.954 -3.958 -21.654 1.00 98.50 730 ILE A CA 1
ATOM 5877 C C . ILE A 1 730 ? 20.562 -5.119 -22.572 1.00 98.50 730 ILE A C 1
ATOM 5879 O O . ILE A 1 730 ? 20.118 -6.139 -22.063 1.00 98.50 730 ILE A O 1
ATOM 5883 N N . GLY A 1 731 ? 20.774 -5.025 -23.888 1.00 98.25 731 GLY A N 1
ATOM 5884 C CA . GLY A 1 731 ? 20.490 -6.109 -24.835 1.00 98.25 731 GLY A CA 1
ATOM 5885 C C . GLY A 1 731 ? 21.287 -7.389 -24.560 1.00 98.25 731 GLY A C 1
ATOM 5886 O O . GLY A 1 731 ? 20.703 -8.464 -24.437 1.00 98.25 731 GLY A O 1
ATOM 5887 N N . ASP A 1 732 ? 22.607 -7.267 -24.394 1.00 98.44 732 ASP A N 1
ATOM 5888 C CA . ASP A 1 732 ? 23.513 -8.384 -24.095 1.00 98.44 732 ASP A CA 1
ATOM 5889 C C . ASP A 1 732 ? 23.183 -9.042 -22.740 1.00 98.44 732 ASP A C 1
ATOM 5891 O O . ASP A 1 732 ? 23.273 -10.262 -22.586 1.00 98.44 732 ASP A O 1
ATOM 5895 N N . PHE A 1 733 ? 22.796 -8.242 -21.742 1.00 98.56 733 PHE A N 1
ATOM 5896 C CA . PHE A 1 733 ? 22.374 -8.726 -20.426 1.00 98.56 733 PHE A CA 1
ATOM 5897 C C . PHE A 1 733 ? 20.995 -9.401 -20.473 1.00 98.56 733 PHE A C 1
ATOM 5899 O O . PHE A 1 733 ? 20.810 -10.492 -19.934 1.00 98.56 733 PHE A O 1
ATOM 5906 N N . LEU A 1 734 ? 20.042 -8.794 -21.177 1.00 98.00 734 LEU A N 1
ATOM 5907 C CA . LEU A 1 734 ? 18.674 -9.277 -21.336 1.00 98.00 734 LEU A CA 1
ATOM 5908 C C . LEU A 1 734 ? 18.611 -10.597 -22.126 1.00 98.00 734 LEU A C 1
ATOM 5910 O O . LEU A 1 734 ? 17.834 -11.484 -21.768 1.00 98.00 734 LEU A O 1
ATOM 5914 N N . LEU A 1 735 ? 19.482 -10.775 -23.125 1.00 98.44 735 LEU A N 1
ATOM 5915 C CA . LEU A 1 735 ? 19.695 -12.059 -23.798 1.00 98.44 735 LEU A CA 1
ATOM 5916 C C . LEU A 1 735 ? 20.106 -13.154 -22.797 1.00 98.44 735 LEU A C 1
ATOM 5918 O O . LEU A 1 735 ? 19.502 -14.227 -22.785 1.00 98.44 735 LEU A O 1
ATOM 5922 N N . LYS A 1 736 ? 21.077 -12.883 -21.912 1.00 98.31 736 LYS A N 1
ATOM 5923 C CA . LYS A 1 736 ? 21.489 -13.840 -20.866 1.00 98.31 736 LYS A CA 1
ATOM 5924 C C . LYS A 1 736 ? 20.338 -14.164 -19.912 1.00 98.31 736 LYS A C 1
ATOM 5926 O O . LYS A 1 736 ? 20.094 -15.341 -19.647 1.00 98.31 736 LYS A O 1
ATOM 5931 N N . LEU A 1 737 ? 19.608 -13.143 -19.444 1.00 98.06 737 LEU A N 1
ATOM 5932 C CA . LEU A 1 737 ? 18.446 -13.320 -18.566 1.00 98.06 737 LEU A CA 1
ATOM 5933 C C . LEU A 1 737 ? 17.391 -14.239 -19.195 1.00 98.06 737 LEU A C 1
ATOM 5935 O O . LEU A 1 737 ? 16.936 -15.188 -18.555 1.00 98.06 737 LEU A O 1
ATOM 5939 N N . GLN A 1 738 ? 17.014 -13.992 -20.455 1.00 97.88 738 GLN A N 1
ATOM 5940 C CA . GLN A 1 738 ? 16.012 -14.817 -21.123 1.00 97.88 738 GLN A CA 1
ATOM 5941 C C . GLN A 1 738 ? 16.521 -16.237 -21.374 1.00 97.88 738 GLN A C 1
ATOM 5943 O O . GLN A 1 738 ? 15.773 -17.183 -21.141 1.00 97.88 738 GLN A O 1
ATOM 5948 N N . VAL A 1 739 ? 17.767 -16.427 -21.813 1.00 98.12 739 VAL A N 1
ATOM 5949 C CA . VAL A 1 739 ? 18.299 -17.768 -22.109 1.00 98.12 739 VAL A CA 1
ATOM 5950 C C . VAL A 1 739 ? 18.342 -18.636 -20.855 1.00 98.12 739 VAL A C 1
ATOM 5952 O O . VAL A 1 739 ? 17.786 -19.734 -20.872 1.00 98.12 739 VAL A O 1
ATOM 5955 N N . TYR A 1 740 ? 18.903 -18.150 -19.742 1.00 98.00 740 TYR A N 1
ATOM 5956 C CA . TYR A 1 740 ? 18.939 -18.937 -18.504 1.00 98.00 740 TYR A CA 1
ATOM 5957 C C . TYR A 1 740 ? 17.528 -19.198 -17.948 1.00 98.00 740 TYR A C 1
ATOM 5959 O O . TYR A 1 740 ? 17.241 -20.328 -17.548 1.00 98.00 740 TYR A O 1
ATOM 5967 N N . LYS A 1 741 ? 16.612 -18.212 -18.010 1.00 94.31 741 LYS A N 1
ATOM 5968 C CA . LYS A 1 741 ? 15.184 -18.405 -17.685 1.00 94.31 741 LYS A CA 1
ATOM 5969 C C . LYS A 1 741 ? 14.542 -19.493 -18.546 1.00 94.31 741 LYS A C 1
ATOM 5971 O O . LYS A 1 741 ? 13.797 -20.313 -18.019 1.00 94.31 741 LYS A O 1
ATOM 5976 N N . SER A 1 742 ? 14.806 -19.507 -19.850 1.00 95.06 742 SER A N 1
ATOM 5977 C CA . SER A 1 742 ? 14.158 -20.426 -20.799 1.00 95.06 742 SER A CA 1
ATOM 5978 C C . SER A 1 742 ? 14.638 -21.864 -20.628 1.00 95.06 742 SER A C 1
ATOM 5980 O O . SER A 1 742 ? 13.836 -22.787 -20.725 1.00 95.06 742 SER A O 1
ATOM 5982 N N . LEU A 1 743 ? 15.931 -22.040 -20.340 1.00 95.69 743 LEU A N 1
ATOM 5983 C CA . LEU A 1 743 ? 16.583 -23.335 -20.131 1.00 95.69 743 LEU A CA 1
ATOM 5984 C C . LEU A 1 743 ? 16.382 -23.913 -18.720 1.00 95.69 743 LEU A C 1
ATOM 5986 O O . LEU A 1 743 ? 16.726 -25.069 -18.488 1.00 95.69 743 LEU A O 1
ATOM 5990 N N . GLY A 1 744 ? 15.889 -23.120 -17.763 1.00 91.62 744 GLY A N 1
ATOM 5991 C CA . GLY A 1 744 ? 15.882 -23.505 -16.347 1.00 91.62 744 GLY A CA 1
ATOM 5992 C C . GLY A 1 744 ? 17.288 -23.560 -15.731 1.00 91.62 744 GLY A C 1
ATOM 5993 O O . GLY A 1 744 ? 17.505 -24.274 -14.754 1.00 91.62 744 GLY A O 1
ATOM 5994 N N . ASP A 1 745 ? 18.266 -22.839 -16.298 1.00 96.19 745 ASP A N 1
ATOM 5995 C CA . ASP A 1 745 ? 19.667 -22.888 -15.861 1.00 96.19 745 ASP A CA 1
ATOM 5996 C C . ASP A 1 745 ? 19.919 -22.003 -14.631 1.00 96.19 745 ASP A C 1
ATOM 5998 O O . ASP A 1 745 ? 20.582 -20.962 -14.706 1.00 96.19 745 ASP A O 1
ATOM 6002 N N . ILE A 1 746 ? 19.364 -22.428 -13.492 1.00 91.94 746 ILE A N 1
ATOM 6003 C CA . ILE A 1 746 ? 19.462 -21.706 -12.220 1.00 91.94 746 ILE A CA 1
ATOM 6004 C C . ILE A 1 746 ? 20.909 -21.449 -11.802 1.00 91.94 746 ILE A C 1
ATOM 6006 O O . ILE A 1 746 ? 21.215 -20.353 -11.352 1.00 91.94 746 ILE A O 1
ATOM 6010 N N . GLU A 1 747 ? 21.834 -22.386 -12.021 1.00 95.81 747 GLU A N 1
ATOM 6011 C CA . GLU A 1 747 ? 23.227 -22.181 -11.618 1.00 95.81 747 GLU A CA 1
ATOM 6012 C C . GLU A 1 747 ? 23.881 -21.004 -12.355 1.00 95.81 747 GLU A C 1
ATOM 6014 O O . GLU A 1 747 ? 24.617 -20.214 -11.765 1.00 95.81 747 GLU A O 1
ATOM 6019 N N . SER A 1 748 ? 23.644 -20.883 -13.665 1.00 97.31 748 SER A N 1
ATOM 6020 C CA . SER A 1 748 ? 24.188 -19.779 -14.465 1.00 97.31 748 SER A CA 1
ATOM 6021 C C . SER A 1 748 ? 23.458 -18.467 -14.179 1.00 97.31 748 SER A C 1
ATOM 6023 O O . SER A 1 748 ? 24.099 -17.416 -14.105 1.00 97.31 748 SER A O 1
ATOM 6025 N N . ALA A 1 749 ? 22.143 -18.534 -13.951 1.00 96.81 749 ALA A N 1
ATOM 6026 C CA . ALA A 1 749 ? 21.337 -17.400 -13.520 1.00 96.81 749 ALA A CA 1
ATOM 6027 C C . ALA A 1 749 ? 21.808 -16.833 -12.171 1.00 96.81 749 ALA A C 1
ATOM 6029 O O . ALA A 1 749 ? 22.066 -15.634 -12.083 1.00 96.81 749 ALA A O 1
ATOM 6030 N N . GLU A 1 750 ? 21.963 -17.679 -11.152 1.00 94.50 750 GLU A N 1
ATOM 6031 C CA . GLU A 1 750 ? 22.387 -17.310 -9.799 1.00 94.50 750 GLU A CA 1
ATOM 6032 C C . GLU A 1 750 ? 23.814 -16.756 -9.804 1.00 94.50 750 GLU A C 1
ATOM 6034 O O . GLU A 1 750 ? 24.019 -15.633 -9.348 1.00 94.50 750 GLU A O 1
ATOM 6039 N N . ARG A 1 751 ? 24.779 -17.445 -10.438 1.00 97.69 751 ARG A N 1
ATOM 6040 C CA . ARG A 1 751 ? 26.166 -16.950 -10.575 1.00 97.69 751 ARG A CA 1
ATOM 6041 C C . ARG A 1 751 ? 26.233 -15.536 -11.163 1.00 97.69 751 ARG A C 1
ATOM 6043 O O . ARG A 1 751 ? 26.965 -14.695 -10.644 1.00 97.69 751 ARG A O 1
ATOM 6050 N N . MET A 1 752 ? 25.482 -15.264 -12.234 1.00 97.88 752 MET A N 1
ATOM 6051 C CA . MET A 1 752 ? 25.449 -13.938 -12.863 1.00 97.88 752 MET A CA 1
ATOM 6052 C C . MET A 1 752 ? 24.733 -12.904 -11.982 1.00 97.88 752 MET A C 1
ATOM 6054 O O . MET A 1 752 ? 25.225 -11.791 -11.792 1.00 97.88 752 MET A O 1
ATOM 6058 N N . PHE A 1 753 ? 23.560 -13.248 -11.452 1.00 97.12 753 PHE A N 1
ATOM 6059 C CA . PHE A 1 753 ? 22.704 -12.299 -10.747 1.00 97.12 753 PHE A CA 1
ATOM 6060 C C . PHE A 1 753 ? 23.245 -11.937 -9.360 1.00 97.12 753 PHE A C 1
ATOM 6062 O O . PHE A 1 753 ? 23.148 -10.782 -8.936 1.00 97.12 753 PHE A O 1
ATOM 6069 N N . ASP A 1 754 ? 23.873 -12.880 -8.660 1.00 94.19 754 ASP A N 1
ATOM 6070 C CA . ASP A 1 754 ? 24.548 -12.632 -7.385 1.00 94.19 754 ASP A CA 1
ATOM 6071 C C . ASP A 1 754 ? 25.793 -11.756 -7.568 1.00 94.19 754 ASP A C 1
ATOM 6073 O O . ASP A 1 754 ? 26.007 -10.841 -6.772 1.00 94.19 754 ASP A O 1
ATOM 6077 N N . ALA A 1 755 ? 26.556 -11.937 -8.654 1.00 96.25 755 ALA A N 1
ATOM 6078 C CA . ALA A 1 755 ? 27.705 -11.085 -8.967 1.00 96.25 755 ALA A CA 1
ATOM 6079 C C . ALA A 1 755 ? 27.307 -9.605 -9.144 1.00 96.25 755 ALA A C 1
ATOM 6081 O O . ALA A 1 755 ? 27.906 -8.723 -8.517 1.00 96.25 755 ALA A O 1
ATOM 6082 N N . TYR A 1 756 ? 26.254 -9.325 -9.924 1.00 97.69 756 TYR A N 1
ATOM 6083 C CA . TYR A 1 756 ? 25.747 -7.957 -10.089 1.00 97.69 756 TYR A CA 1
ATOM 6084 C C . TYR A 1 756 ? 25.002 -7.431 -8.853 1.00 97.69 756 TYR A C 1
ATOM 6086 O O . TYR A 1 756 ? 25.079 -6.240 -8.567 1.00 97.69 756 TYR A O 1
ATOM 6094 N N . SER A 1 757 ? 24.308 -8.279 -8.084 1.00 95.75 757 SER A N 1
ATOM 6095 C CA . SER A 1 757 ? 23.564 -7.839 -6.888 1.00 95.75 757 SER A CA 1
ATOM 6096 C C . SER A 1 757 ? 24.396 -7.765 -5.600 1.00 95.75 757 SER A C 1
ATOM 6098 O O . SER A 1 757 ? 23.868 -7.363 -4.557 1.00 95.75 757 SER A O 1
ATOM 6100 N N . ARG A 1 758 ? 25.693 -8.096 -5.657 1.00 95.75 758 ARG A N 1
ATOM 6101 C CA . ARG A 1 758 ? 26.642 -7.964 -4.544 1.00 95.75 758 ARG A CA 1
ATOM 6102 C C . ARG A 1 758 ? 26.848 -6.498 -4.158 1.00 95.75 758 ARG A C 1
ATOM 6104 O O . ARG A 1 758 ? 27.373 -5.721 -4.954 1.00 95.75 758 ARG A O 1
ATOM 6111 N N . VAL A 1 759 ? 26.518 -6.148 -2.914 1.00 95.94 759 VAL A N 1
ATOM 6112 C CA . VAL A 1 759 ? 26.767 -4.821 -2.322 1.00 95.94 759 VAL A CA 1
ATOM 6113 C C . VAL A 1 759 ? 27.995 -4.892 -1.419 1.00 95.94 759 VAL A C 1
ATOM 6115 O O . VAL A 1 759 ? 27.989 -5.605 -0.417 1.00 95.94 759 VAL A O 1
ATOM 6118 N N . SER A 1 760 ? 29.051 -4.160 -1.772 1.00 94.44 760 SER A N 1
ATOM 6119 C CA . SER A 1 760 ? 30.327 -4.159 -1.050 1.00 94.44 760 SER A CA 1
ATOM 6120 C C . SER A 1 760 ? 31.127 -2.881 -1.331 1.00 94.44 760 SER A C 1
ATOM 6122 O O . SER A 1 760 ? 30.809 -2.150 -2.268 1.00 94.44 760 SER A O 1
ATOM 6124 N N . ASN A 1 761 ? 32.164 -2.636 -0.525 1.00 94.25 761 ASN A N 1
ATOM 6125 C CA . ASN A 1 761 ? 33.147 -1.566 -0.723 1.00 94.25 761 ASN A CA 1
ATOM 6126 C C . ASN A 1 761 ? 34.449 -2.033 -1.407 1.00 94.25 761 ASN A C 1
ATOM 6128 O O . ASN A 1 761 ? 35.317 -1.208 -1.660 1.00 94.25 761 ASN A O 1
ATOM 6132 N N . ASP A 1 762 ? 34.592 -3.330 -1.705 1.00 92.44 762 ASP A N 1
ATOM 6133 C CA . ASP A 1 762 ? 35.730 -3.904 -2.455 1.00 92.44 762 ASP A CA 1
ATOM 6134 C C . ASP A 1 762 ? 35.535 -3.886 -3.986 1.00 92.44 762 ASP A C 1
ATOM 6136 O O . ASP A 1 762 ? 36.343 -4.432 -4.733 1.00 92.44 762 ASP A O 1
ATOM 6140 N N . LEU A 1 763 ? 34.424 -3.308 -4.440 1.00 91.75 763 LEU A N 1
ATOM 6141 C CA . LEU A 1 763 ? 34.065 -3.129 -5.842 1.00 91.75 763 LEU A CA 1
ATOM 6142 C C . LEU A 1 763 ? 34.596 -1.784 -6.358 1.00 91.75 763 LEU A C 1
ATOM 6144 O O . LEU A 1 763 ? 35.001 -0.930 -5.574 1.00 91.75 763 LEU A O 1
ATOM 6148 N N . GLU A 1 764 ? 34.519 -1.568 -7.672 1.00 89.38 764 GLU A N 1
ATOM 6149 C CA . GLU A 1 764 ? 34.888 -0.301 -8.328 1.00 89.38 764 GLU A CA 1
ATOM 6150 C C . GLU A 1 764 ? 34.221 0.937 -7.696 1.00 89.38 764 GLU A C 1
ATOM 6152 O O . GLU A 1 764 ? 34.836 1.998 -7.607 1.00 89.38 764 GLU A O 1
ATOM 6157 N N . HIS A 1 765 ? 33.000 0.780 -7.172 1.00 93.69 765 HIS A N 1
ATOM 6158 C CA . HIS A 1 765 ? 32.306 1.802 -6.392 1.00 93.69 765 HIS A CA 1
ATOM 6159 C C . HIS A 1 765 ? 32.026 1.327 -4.952 1.00 93.69 765 HIS A C 1
ATOM 6161 O O . HIS A 1 765 ? 31.623 0.174 -4.753 1.00 93.69 765 HIS A O 1
ATOM 6167 N N . PRO A 1 766 ? 32.145 2.209 -3.938 1.00 95.56 766 PRO A N 1
ATOM 6168 C CA . PRO A 1 766 ? 31.942 1.862 -2.534 1.00 95.56 766 PRO A CA 1
ATOM 6169 C C . PRO A 1 766 ? 30.449 1.823 -2.156 1.00 95.56 766 PRO A C 1
ATOM 6171 O O . PRO A 1 766 ? 29.917 2.722 -1.498 1.00 95.56 766 PRO A O 1
ATOM 6174 N N . PHE A 1 767 ? 29.737 0.773 -2.574 1.00 97.06 767 PHE A N 1
ATOM 6175 C CA . PHE A 1 767 ? 28.276 0.707 -2.450 1.00 97.06 767 PHE A CA 1
ATOM 6176 C C . PHE A 1 767 ? 27.743 0.618 -1.010 1.00 97.06 767 PHE A C 1
ATOM 6178 O O . PHE A 1 767 ? 26.599 1.013 -0.775 1.00 97.06 767 PHE A O 1
ATOM 6185 N N . LEU A 1 768 ? 28.525 0.149 -0.030 1.00 96.25 768 LEU A N 1
ATOM 6186 C CA . LEU A 1 768 ? 28.116 0.224 1.382 1.00 96.25 768 LEU A CA 1
ATOM 6187 C C . LEU A 1 768 ? 28.223 1.664 1.906 1.00 96.25 768 LEU A C 1
ATOM 6189 O O . LEU A 1 768 ? 27.339 2.106 2.635 1.00 96.25 768 LEU A O 1
ATOM 6193 N N . THR A 1 769 ? 29.224 2.429 1.466 1.00 96.38 769 THR A N 1
ATOM 6194 C CA . THR A 1 769 ? 29.321 3.865 1.777 1.00 96.38 769 THR A CA 1
ATOM 6195 C C . THR A 1 769 ? 28.213 4.659 1.082 1.00 96.38 769 THR A C 1
ATOM 6197 O O . THR A 1 769 ? 27.565 5.487 1.716 1.00 96.38 769 THR A O 1
ATOM 6200 N N . TYR A 1 770 ? 27.891 4.352 -0.181 1.00 97.06 770 TYR A N 1
ATOM 6201 C CA . TYR A 1 770 ? 26.718 4.936 -0.847 1.00 97.06 770 TYR A CA 1
ATOM 6202 C C . TYR A 1 770 ? 25.418 4.616 -0.091 1.00 97.06 770 TYR A C 1
ATOM 6204 O O . TYR A 1 770 ? 24.558 5.483 0.044 1.00 97.06 770 TYR A O 1
ATOM 6212 N N . ARG A 1 771 ? 25.279 3.402 0.462 1.00 95.12 771 ARG A N 1
ATOM 6213 C CA . ARG A 1 771 ? 24.123 3.018 1.286 1.00 95.12 771 ARG A CA 1
ATOM 6214 C C . ARG A 1 771 ? 23.984 3.874 2.548 1.00 95.12 771 ARG A C 1
ATOM 6216 O O . ARG A 1 771 ? 22.857 4.206 2.905 1.00 95.12 771 ARG A O 1
ATOM 6223 N N . GLU A 1 772 ? 25.082 4.217 3.223 1.00 94.94 772 GLU A N 1
ATOM 6224 C CA . GLU A 1 772 ? 25.045 5.135 4.373 1.00 94.94 772 GLU A CA 1
ATOM 6225 C C . GLU A 1 772 ? 24.463 6.488 3.964 1.00 94.94 772 GLU A C 1
ATOM 6227 O O . GLU A 1 772 ? 23.475 6.928 4.547 1.00 94.94 772 GLU A O 1
ATOM 6232 N N . VAL A 1 773 ? 24.996 7.089 2.896 1.00 96.12 773 VAL A N 1
ATOM 6233 C CA . VAL A 1 773 ? 24.529 8.386 2.380 1.00 96.12 773 VAL A CA 1
ATOM 6234 C C . VAL A 1 773 ? 23.064 8.319 1.931 1.00 96.12 773 VAL A C 1
ATOM 6236 O O . VAL A 1 773 ? 22.285 9.225 2.213 1.00 96.12 773 VAL A O 1
ATOM 6239 N N . VAL A 1 774 ? 22.634 7.215 1.310 1.00 93.38 774 VAL A N 1
ATOM 6240 C CA . VAL A 1 774 ? 21.223 6.964 0.958 1.00 93.38 774 VAL A CA 1
ATOM 6241 C C . VAL A 1 774 ? 20.311 6.923 2.190 1.00 93.38 774 VAL A C 1
ATOM 6243 O O . VAL A 1 774 ? 19.171 7.385 2.115 1.00 93.38 774 VAL A O 1
ATOM 6246 N N . LEU A 1 775 ? 20.785 6.395 3.323 1.00 88.75 775 LEU A N 1
ATOM 6247 C CA . LEU A 1 775 ? 20.033 6.384 4.580 1.00 88.75 775 LEU A CA 1
ATOM 6248 C C . LEU A 1 775 ? 20.041 7.754 5.275 1.00 88.75 775 LEU A C 1
ATOM 6250 O O . LEU A 1 775 ? 18.994 8.167 5.769 1.00 88.75 775 LEU A O 1
ATOM 6254 N N . GLU A 1 776 ? 21.163 8.477 5.258 1.00 91.06 776 GLU A N 1
ATOM 6255 C CA . GLU A 1 776 ? 21.285 9.855 5.769 1.00 91.06 776 GLU A CA 1
ATOM 6256 C C . GLU A 1 776 ? 20.376 10.826 4.998 1.00 91.06 776 GLU A C 1
ATOM 6258 O O . GLU A 1 776 ? 19.680 11.650 5.589 1.00 91.06 776 GLU A O 1
ATOM 6263 N N . ARG A 1 777 ? 20.304 10.673 3.672 1.00 89.12 777 ARG A N 1
ATOM 6264 C CA . ARG A 1 777 ? 19.476 11.480 2.760 1.00 89.12 777 ARG A CA 1
ATOM 6265 C C . ARG A 1 777 ? 18.031 10.971 2.629 1.00 89.12 777 ARG A C 1
ATOM 6267 O O . ARG A 1 777 ? 17.266 11.485 1.807 1.00 89.12 777 ARG A O 1
ATOM 6274 N N . LYS A 1 778 ? 17.620 9.957 3.402 1.00 84.69 778 LYS A N 1
ATOM 6275 C CA . LYS A 1 778 ? 16.300 9.313 3.279 1.00 84.69 778 LYS A CA 1
ATOM 6276 C C . LYS A 1 778 ? 15.166 10.242 3.723 1.00 84.69 778 LYS A C 1
ATOM 6278 O O . LYS A 1 778 ? 14.924 10.441 4.913 1.00 84.69 778 LYS A O 1
ATOM 6283 N N . LYS A 1 779 ? 14.380 10.730 2.762 1.00 81.69 779 LYS A N 1
ATOM 6284 C CA . LYS A 1 779 ? 13.167 11.512 3.046 1.00 81.69 779 LYS A CA 1
ATOM 6285 C C . LYS A 1 779 ? 12.073 10.652 3.711 1.00 81.69 779 LYS A C 1
ATOM 6287 O O . LYS A 1 779 ? 11.919 9.476 3.366 1.00 81.69 779 LYS A O 1
ATOM 6292 N N . PRO A 1 780 ? 11.251 11.217 4.619 1.00 79.88 780 PRO A N 1
ATOM 6293 C CA . PRO A 1 780 ? 10.032 10.562 5.095 1.00 79.88 780 PRO A CA 1
ATOM 6294 C C . PRO A 1 780 ? 9.076 10.248 3.934 1.00 79.88 780 PRO A C 1
ATOM 6296 O O . PRO A 1 780 ? 8.917 11.076 3.035 1.00 79.88 780 PRO A O 1
ATOM 6299 N N . ARG A 1 781 ? 8.389 9.093 3.970 1.00 79.50 781 ARG A N 1
ATOM 6300 C CA . ARG A 1 781 ? 7.343 8.775 2.976 1.00 79.50 781 ARG A CA 1
ATOM 6301 C C . ARG A 1 781 ? 6.248 9.852 2.996 1.00 79.50 781 ARG A C 1
ATOM 6303 O O . ARG A 1 781 ? 5.969 10.455 4.036 1.00 79.50 781 ARG A O 1
ATOM 6310 N N . LYS A 1 782 ? 5.645 10.095 1.833 1.00 86.94 782 LYS A N 1
ATOM 6311 C CA . LYS A 1 782 ? 4.458 10.946 1.686 1.00 86.94 782 LYS A CA 1
ATOM 6312 C C . LYS A 1 782 ? 3.276 10.327 2.442 1.00 86.94 782 LYS A C 1
ATOM 6314 O O . LYS A 1 782 ? 3.222 9.111 2.603 1.00 86.94 782 LYS A O 1
ATOM 6319 N N . VAL A 1 783 ? 2.358 11.172 2.895 1.00 90.00 783 VAL A N 1
ATOM 6320 C CA . VAL A 1 783 ? 1.013 10.772 3.330 1.00 90.00 783 VAL A CA 1
ATOM 6321 C C . VAL A 1 783 ? 0.006 11.327 2.337 1.00 90.00 783 VAL A C 1
ATOM 6323 O O . VAL A 1 783 ? 0.216 12.407 1.777 1.00 90.00 783 VAL A O 1
ATOM 6326 N N . TYR A 1 784 ? -1.061 10.579 2.101 1.00 91.81 784 TYR A N 1
ATOM 6327 C CA . TYR A 1 784 ? -2.000 10.863 1.028 1.00 91.81 784 TYR A CA 1
ATOM 6328 C C . TYR A 1 784 ? -3.327 11.366 1.586 1.00 91.81 784 TYR A C 1
ATOM 6330 O O . TYR A 1 784 ? -3.894 10.763 2.495 1.00 91.81 784 TYR A O 1
ATOM 6338 N N . ILE A 1 785 ? -3.816 12.472 1.031 1.00 93.31 785 ILE A N 1
ATOM 6339 C CA . ILE A 1 785 ? -5.136 13.025 1.338 1.00 93.31 785 ILE A CA 1
ATOM 6340 C C . ILE A 1 785 ? -6.096 12.721 0.188 1.00 93.31 785 ILE A C 1
ATOM 6342 O O . ILE A 1 785 ? -5.720 12.798 -0.982 1.00 93.31 785 ILE A O 1
ATOM 6346 N N . GLN A 1 786 ? -7.323 12.331 0.529 1.00 93.00 786 GLN A N 1
ATOM 6347 C CA . GLN A 1 786 ? -8.260 11.688 -0.391 1.00 93.00 786 GLN A CA 1
ATOM 6348 C C . GLN A 1 786 ? -9.600 12.411 -0.389 1.00 93.00 786 GLN A C 1
ATOM 6350 O O . GLN A 1 786 ? -10.100 12.771 0.679 1.00 93.00 786 GLN A O 1
ATOM 6355 N N . SER A 1 787 ? -10.177 12.604 -1.573 1.00 91.94 787 SER A N 1
ATOM 6356 C CA . SER A 1 787 ? -11.458 13.291 -1.746 1.00 91.94 787 SER A CA 1
ATOM 6357 C C . SER A 1 787 ? -12.599 12.525 -1.071 1.00 91.94 787 SER A C 1
ATOM 6359 O O . SER A 1 787 ? -12.738 11.323 -1.280 1.00 91.94 787 SER A O 1
ATOM 6361 N N . SER A 1 788 ? -13.431 13.205 -0.279 1.00 92.75 788 SER A N 1
ATOM 6362 C CA . SER A 1 788 ? -14.616 12.595 0.342 1.00 92.75 788 SER A CA 1
ATOM 6363 C C . SER A 1 788 ? -15.814 12.661 -0.588 1.00 92.75 788 SER A C 1
ATOM 6365 O O . SER A 1 788 ? -15.869 13.516 -1.470 1.00 92.75 788 SER A O 1
ATOM 6367 N N . THR A 1 789 ? -16.785 11.771 -0.385 1.00 93.00 789 THR A N 1
ATOM 6368 C CA . THR A 1 789 ? -18.071 11.821 -1.085 1.00 93.00 789 THR A CA 1
ATOM 6369 C C . THR A 1 789 ? -19.195 12.115 -0.099 1.00 93.00 789 THR A C 1
ATOM 6371 O O . THR A 1 789 ? -19.322 11.452 0.932 1.00 93.00 789 THR A O 1
ATOM 6374 N N . ASP A 1 790 ? -20.021 13.105 -0.425 1.00 91.19 790 ASP A N 1
ATOM 6375 C CA . ASP A 1 790 ? -21.195 13.496 0.351 1.00 91.19 790 ASP A CA 1
ATOM 6376 C C . ASP A 1 790 ? -22.455 13.365 -0.511 1.00 91.19 790 ASP A C 1
ATOM 6378 O O . ASP A 1 790 ? -22.467 13.763 -1.675 1.00 91.19 790 ASP A O 1
ATOM 6382 N N . LEU A 1 791 ? -23.523 12.813 0.069 1.00 90.56 791 LEU A N 1
ATOM 6383 C CA . LEU A 1 791 ? -24.834 12.688 -0.565 1.00 90.56 791 LEU A CA 1
ATOM 6384 C C . LEU A 1 791 ? -25.729 13.854 -0.124 1.00 90.56 791 LEU A C 1
ATOM 6386 O O . LEU A 1 791 ? -26.125 13.926 1.038 1.00 90.56 791 LEU A O 1
ATOM 6390 N N . SER A 1 792 ? -26.069 14.746 -1.055 1.00 83.50 792 SER A N 1
ATOM 6391 C CA . SER A 1 792 ? -26.949 15.898 -0.827 1.00 83.50 792 SER A CA 1
ATOM 6392 C C . SER A 1 792 ? -28.012 15.968 -1.920 1.00 83.50 792 SER A C 1
ATOM 6394 O O . SER A 1 792 ? -27.698 15.828 -3.098 1.00 83.50 792 SER A O 1
ATOM 6396 N N . GLU A 1 793 ? -29.279 16.158 -1.544 1.00 81.44 793 GLU A N 1
ATOM 6397 C CA . GLU A 1 793 ? -30.414 16.272 -2.486 1.00 81.44 793 GLU A CA 1
ATOM 6398 C C . GLU A 1 793 ? -30.512 15.112 -3.508 1.00 81.44 793 GLU A C 1
ATOM 6400 O O . GLU A 1 793 ? -30.941 15.287 -4.646 1.00 81.44 793 GLU A O 1
ATOM 6405 N N . GLY A 1 794 ? -30.094 13.905 -3.107 1.00 81.19 794 GLY A N 1
ATOM 6406 C CA . GLY A 1 794 ? -30.075 12.716 -3.971 1.00 81.19 794 GLY A CA 1
ATOM 6407 C C . GLY A 1 794 ? -28.893 12.640 -4.946 1.00 81.19 794 GLY A C 1
ATOM 6408 O O . GLY A 1 794 ? -28.813 11.682 -5.709 1.00 81.19 794 GLY A O 1
ATOM 6409 N N . LYS A 1 795 ? -27.960 13.599 -4.912 1.00 89.81 795 LYS A N 1
ATOM 6410 C CA . LYS A 1 795 ? -26.737 13.609 -5.723 1.00 89.81 795 LYS A CA 1
ATOM 6411 C C . LYS A 1 795 ? -25.496 13.454 -4.858 1.00 89.81 795 LYS A C 1
ATOM 6413 O O . LYS A 1 795 ? -25.393 14.037 -3.780 1.00 89.81 795 LYS A O 1
ATOM 6418 N N . VAL A 1 796 ? -24.532 12.688 -5.354 1.00 94.00 796 VAL A N 1
ATOM 6419 C CA . VAL A 1 796 ? -23.227 12.535 -4.707 1.00 94.00 796 VAL A CA 1
ATOM 6420 C C . VAL A 1 796 ? -22.263 13.572 -5.273 1.00 94.00 796 VAL A C 1
ATOM 6422 O O . VAL A 1 796 ? -22.068 13.651 -6.487 1.00 94.00 796 VAL A O 1
ATOM 6425 N N . VAL A 1 797 ? -21.633 14.339 -4.389 1.00 91.88 797 VAL A N 1
ATOM 6426 C CA . VAL A 1 797 ? -20.582 15.306 -4.722 1.00 91.88 797 VAL A CA 1
ATOM 6427 C C . VAL A 1 797 ? -19.258 14.886 -4.092 1.00 91.88 797 VAL A C 1
ATOM 6429 O O . VAL A 1 797 ? -19.233 14.387 -2.967 1.00 91.88 797 VAL A O 1
ATOM 6432 N N . ALA A 1 798 ? -18.154 15.087 -4.814 1.00 90.75 798 ALA A N 1
ATOM 6433 C CA . ALA A 1 798 ? -16.809 14.865 -4.297 1.00 90.75 798 ALA A CA 1
ATOM 6434 C C . ALA A 1 798 ? -16.219 16.170 -3.740 1.00 90.75 798 ALA A C 1
ATOM 6436 O O . ALA A 1 798 ? -16.281 17.215 -4.391 1.00 90.75 798 ALA A O 1
ATOM 6437 N N . LYS A 1 799 ? -15.612 16.115 -2.551 1.00 93.00 799 LYS A N 1
ATOM 6438 C CA . LYS A 1 799 ? -14.936 17.248 -1.909 1.00 93.00 799 LYS A CA 1
ATOM 6439 C C . LYS A 1 799 ? -13.419 17.119 -2.053 1.00 93.00 799 LYS A C 1
ATOM 6441 O O . LYS A 1 799 ? -12.812 16.191 -1.524 1.00 93.00 799 LYS A O 1
ATOM 6446 N N . LYS A 1 800 ? -12.817 18.085 -2.753 1.00 92.88 800 LYS A N 1
ATOM 6447 C CA . LYS A 1 800 ? -11.364 18.297 -2.884 1.00 92.88 800 LYS A CA 1
ATOM 6448 C C . LYS A 1 800 ? -10.804 18.884 -1.578 1.00 92.88 800 LYS A C 1
ATOM 6450 O O . LYS A 1 800 ? -11.475 19.682 -0.924 1.00 92.88 800 LYS A O 1
ATOM 6455 N N . TYR A 1 801 ? -9.561 18.552 -1.235 1.00 93.62 801 TYR A N 1
ATOM 6456 C CA . TYR A 1 801 ? -8.869 19.082 -0.055 1.00 93.62 801 TYR A CA 1
ATOM 6457 C C . TYR A 1 801 ? -7.489 19.634 -0.418 1.00 93.62 801 TYR A C 1
ATOM 6459 O O . TYR A 1 801 ? -6.808 19.091 -1.283 1.00 93.62 801 TYR A O 1
ATOM 6467 N N . ALA A 1 802 ? -7.043 20.683 0.276 1.00 94.12 802 ALA A N 1
ATOM 6468 C CA . ALA A 1 802 ? -5.682 21.190 0.123 1.00 94.12 802 ALA A CA 1
ATOM 6469 C C . ALA A 1 802 ? -4.641 20.153 0.588 1.00 94.12 802 ALA A C 1
ATOM 6471 O O . ALA A 1 802 ? -4.890 19.374 1.505 1.00 94.12 802 ALA A O 1
ATOM 6472 N N . SER A 1 803 ? -3.436 20.172 0.010 1.00 93.69 803 SER A N 1
ATOM 6473 C CA . SER A 1 803 ? -2.326 19.293 0.425 1.00 93.69 803 SER A CA 1
ATOM 6474 C C . SER A 1 803 ? -1.639 19.788 1.715 1.00 93.69 803 SER A C 1
ATOM 6476 O O . SER A 1 803 ? -0.437 20.052 1.733 1.00 93.69 803 SER A O 1
ATOM 6478 N N . THR A 1 804 ? -2.408 19.939 2.797 1.00 95.06 804 THR A N 1
ATOM 6479 C CA . THR A 1 804 ? -1.940 20.377 4.125 1.00 95.06 804 THR A CA 1
ATOM 6480 C C . THR A 1 804 ? -2.312 19.364 5.212 1.00 95.06 804 THR A C 1
ATOM 6482 O O . THR A 1 804 ? -3.116 18.459 4.990 1.00 95.06 804 THR A O 1
ATOM 6485 N N . HIS A 1 805 ? -1.696 19.472 6.391 1.00 94.44 805 HIS A N 1
ATOM 6486 C CA . HIS A 1 805 ? -1.915 18.503 7.474 1.00 94.44 805 HIS A CA 1
ATOM 6487 C C . HIS A 1 805 ? -3.271 18.739 8.160 1.00 94.44 805 HIS A C 1
ATOM 6489 O O . HIS A 1 805 ? -3.975 17.798 8.511 1.00 94.44 805 HIS A O 1
ATOM 6495 N N . GLU A 1 806 ? -3.660 20.006 8.274 1.00 93.50 806 GLU A N 1
ATOM 6496 C CA . GLU A 1 806 ? -4.957 20.492 8.737 1.00 93.50 806 GLU A CA 1
ATOM 6497 C C . GLU A 1 806 ? -6.093 19.918 7.878 1.00 93.50 806 GLU A C 1
ATOM 6499 O O . GLU A 1 806 ? -7.051 19.342 8.394 1.00 93.50 806 GLU A O 1
ATOM 6504 N N . ALA A 1 807 ? -5.947 20.003 6.552 1.00 94.88 807 ALA A N 1
ATOM 6505 C CA . ALA A 1 807 ? -6.921 19.476 5.608 1.00 94.88 807 ALA A CA 1
ATOM 6506 C C . ALA A 1 807 ? -7.024 17.943 5.674 1.00 94.88 807 ALA A C 1
ATOM 6508 O O . ALA A 1 807 ? -8.123 17.412 5.532 1.00 94.88 807 ALA A O 1
ATOM 6509 N N . LEU A 1 808 ? -5.917 17.234 5.935 1.00 94.75 808 LEU A N 1
ATOM 6510 C CA . LEU A 1 808 ? -5.918 15.775 6.091 1.00 94.75 808 LEU A CA 1
ATOM 6511 C C . LEU A 1 808 ? -6.678 15.357 7.356 1.00 94.75 808 LEU A C 1
ATOM 6513 O O . LEU A 1 808 ? -7.519 14.463 7.297 1.00 94.75 808 LEU A O 1
ATOM 6517 N N . VAL A 1 809 ? -6.462 16.038 8.486 1.00 92.12 809 VAL A N 1
ATOM 6518 C CA . VAL A 1 809 ? -7.261 15.802 9.703 1.00 92.12 809 VAL A CA 1
ATOM 6519 C C . VAL A 1 809 ? -8.753 16.039 9.424 1.00 92.12 809 VAL A C 1
ATOM 6521 O O . VAL A 1 809 ? -9.583 15.199 9.781 1.00 92.12 809 VAL A O 1
ATOM 6524 N N . GLN A 1 810 ? -9.100 17.116 8.708 1.00 92.19 810 GLN A N 1
ATOM 6525 C CA . GLN A 1 810 ? -10.486 17.395 8.319 1.00 92.19 810 GLN A CA 1
ATOM 6526 C C . GLN A 1 810 ? -11.075 16.329 7.379 1.00 92.19 810 GLN A C 1
ATOM 6528 O O . GLN A 1 810 ? -12.236 15.952 7.550 1.00 92.19 810 GLN A O 1
ATOM 6533 N N . SER A 1 811 ? -10.310 15.808 6.411 1.00 94.75 811 SER A N 1
ATOM 6534 C CA . SER A 1 811 ? -10.829 14.803 5.472 1.00 94.75 811 SER A CA 1
ATOM 6535 C C . SER A 1 811 ? -11.243 13.520 6.189 1.00 94.75 811 SER A C 1
ATOM 6537 O O . SER A 1 811 ? -12.302 12.973 5.898 1.00 94.75 811 SER A O 1
ATOM 6539 N N . PHE A 1 812 ? -10.472 13.067 7.184 1.00 93.38 812 PHE A N 1
ATOM 6540 C CA . PHE A 1 812 ? -10.847 11.906 8.003 1.00 93.38 812 PHE A CA 1
ATOM 6541 C C . PHE A 1 812 ? -12.135 12.141 8.808 1.00 93.38 812 PHE A C 1
ATOM 6543 O O . PHE A 1 812 ? -12.940 11.220 8.960 1.00 93.38 812 PHE A O 1
ATOM 6550 N N . ALA A 1 813 ? -12.367 13.363 9.300 1.00 91.00 813 ALA A N 1
ATOM 6551 C CA . ALA A 1 813 ? -13.611 13.709 9.986 1.00 91.00 813 ALA A CA 1
ATOM 6552 C C . ALA A 1 813 ? -14.825 13.651 9.039 1.00 91.00 813 ALA A C 1
ATOM 6554 O O . ALA A 1 813 ? -15.847 13.069 9.403 1.00 91.00 813 ALA A O 1
ATOM 6555 N N . ASP A 1 814 ? -14.691 14.191 7.823 1.00 93.38 814 ASP A N 1
ATOM 6556 C CA . ASP A 1 814 ? -15.738 14.191 6.793 1.00 93.38 814 ASP A CA 1
ATOM 6557 C C . ASP A 1 814 ? -16.048 12.773 6.267 1.00 93.38 814 ASP A C 1
ATOM 6559 O O . ASP A 1 814 ? -17.214 12.380 6.194 1.00 93.38 814 ASP A O 1
ATOM 6563 N N . HIS A 1 815 ? -15.024 11.964 5.971 1.00 92.88 815 HIS A N 1
ATOM 6564 C CA . HIS A 1 815 ? -15.185 10.561 5.554 1.00 92.88 815 HIS A CA 1
ATOM 6565 C C . HIS A 1 815 ? -15.971 9.744 6.590 1.00 92.88 815 HIS A C 1
ATOM 6567 O O . HIS A 1 815 ? -16.923 9.034 6.256 1.00 92.88 815 HIS A O 1
ATOM 6573 N N . LEU A 1 816 ? -15.638 9.920 7.872 1.00 92.25 816 LEU A N 1
ATOM 6574 C CA . LEU A 1 816 ? -16.244 9.224 9.013 1.00 92.25 816 LEU A CA 1
ATOM 6575 C C . LEU A 1 816 ? -17.439 9.982 9.624 1.00 92.25 816 LEU A C 1
ATOM 6577 O O . LEU A 1 816 ? -17.756 9.801 10.805 1.00 92.25 816 LEU A O 1
ATOM 6581 N N . ARG A 1 817 ? -18.100 10.849 8.847 1.00 89.56 817 ARG A N 1
ATOM 6582 C CA . ARG A 1 817 ? -19.341 11.537 9.228 1.00 89.56 817 ARG A CA 1
ATOM 6583 C C . ARG A 1 817 ? -20.561 10.670 8.906 1.00 89.56 817 ARG A C 1
ATOM 6585 O O . ARG A 1 817 ? -20.884 10.463 7.738 1.00 89.56 817 ARG A O 1
ATOM 6592 N N . ASP A 1 818 ? -21.231 10.176 9.936 1.00 86.38 818 ASP A N 1
ATOM 6593 C CA . ASP A 1 818 ? -22.599 9.643 9.912 1.00 86.38 818 ASP A CA 1
ATOM 6594 C C . ASP A 1 818 ? -23.189 9.940 11.303 1.00 86.38 818 ASP A C 1
ATOM 6596 O O . ASP A 1 818 ? -22.515 9.730 12.312 1.00 86.38 818 ASP A O 1
ATOM 6600 N N . ASN A 1 819 ? -24.402 10.491 11.351 1.00 84.88 819 ASN A N 1
ATOM 6601 C CA . ASN A 1 819 ? -25.071 10.875 12.596 1.00 84.88 819 ASN A CA 1
ATOM 6602 C C . ASN A 1 819 ? -25.959 9.747 13.154 1.00 84.88 819 ASN A C 1
ATOM 6604 O O . ASN A 1 819 ? -26.528 9.901 14.232 1.00 84.88 819 ASN A O 1
ATOM 6608 N N . GLU A 1 820 ? -26.096 8.619 12.446 1.00 87.62 820 GLU A N 1
ATOM 6609 C CA . GLU A 1 820 ? -26.888 7.469 12.899 1.00 87.62 820 GLU A CA 1
ATOM 6610 C C . GLU A 1 820 ? -26.229 6.669 14.045 1.00 87.62 820 GLU A C 1
ATOM 6612 O O . GLU A 1 820 ? -26.895 5.838 14.663 1.00 87.62 820 GLU A O 1
ATOM 6617 N N . PHE A 1 821 ? -24.940 6.880 14.350 1.00 88.75 821 PHE A N 1
ATOM 6618 C CA . PHE A 1 821 ? -24.229 6.144 15.405 1.00 88.75 821 PHE A CA 1
ATOM 6619 C C . PHE A 1 821 ? -23.097 6.943 16.073 1.00 88.75 821 PHE A C 1
ATOM 6621 O O . PHE A 1 821 ? -22.352 7.676 15.424 1.00 88.75 821 PHE A O 1
ATOM 6628 N N . ASP A 1 822 ? -22.900 6.735 17.381 1.00 91.50 822 ASP A N 1
ATOM 6629 C CA . ASP A 1 822 ? -21.738 7.270 18.101 1.00 91.50 822 ASP A CA 1
ATOM 6630 C C . ASP A 1 822 ? -20.515 6.358 17.898 1.00 91.50 822 ASP A C 1
ATOM 6632 O O . ASP A 1 822 ? -20.299 5.376 18.615 1.00 91.50 822 ASP A O 1
ATOM 6636 N N . LEU A 1 823 ? -19.693 6.704 16.902 1.00 93.06 823 LEU A N 1
ATOM 6637 C CA . LEU A 1 823 ? -18.437 6.006 16.619 1.00 93.06 823 LEU A CA 1
ATOM 6638 C C . LEU A 1 823 ? -17.459 6.041 17.809 1.00 93.06 823 LEU A C 1
ATOM 6640 O O . LEU A 1 823 ? -16.720 5.080 18.008 1.00 93.06 823 LEU A O 1
ATOM 6644 N N . ASN A 1 824 ? -17.453 7.109 18.616 1.00 93.12 824 ASN A N 1
ATOM 6645 C CA . ASN A 1 824 ? -16.552 7.217 19.766 1.00 93.12 824 ASN A CA 1
ATOM 6646 C C . ASN A 1 824 ? -16.948 6.203 20.846 1.00 93.12 824 ASN A C 1
ATOM 6648 O O . ASN A 1 824 ? -16.093 5.465 21.334 1.00 93.12 824 ASN A O 1
ATOM 6652 N N . ALA A 1 825 ? -18.244 6.105 21.160 1.00 92.75 825 ALA A N 1
ATOM 6653 C CA . ALA A 1 825 ? -18.763 5.108 22.096 1.00 92.75 825 ALA A CA 1
ATOM 6654 C C . ALA A 1 825 ? -18.481 3.670 21.620 1.00 92.75 825 ALA A C 1
ATOM 6656 O O . ALA A 1 825 ? -17.999 2.849 22.401 1.00 92.75 825 ALA A O 1
ATOM 6657 N N . ILE A 1 826 ? -18.694 3.381 20.329 1.00 95.06 826 ILE A N 1
ATOM 6658 C CA . ILE A 1 826 ? -18.402 2.067 19.729 1.00 95.06 826 ILE A CA 1
ATOM 6659 C C . ILE A 1 826 ? -16.927 1.680 19.902 1.00 95.06 826 ILE A C 1
ATOM 6661 O O . ILE A 1 826 ? -16.629 0.559 20.324 1.00 95.06 826 ILE A O 1
ATOM 6665 N N . VAL A 1 827 ? -16.004 2.597 19.592 1.00 96.19 827 VAL A N 1
ATOM 6666 C CA . VAL A 1 827 ? -14.559 2.351 19.702 1.00 96.19 827 VAL A CA 1
ATOM 6667 C C . VAL A 1 827 ? -14.151 2.128 21.164 1.00 96.19 827 VAL A C 1
ATOM 6669 O O . VAL A 1 827 ? -13.414 1.186 21.458 1.00 96.19 827 VAL A O 1
ATOM 6672 N N . LEU A 1 828 ? -14.686 2.920 22.099 1.00 95.50 828 LEU A N 1
ATOM 6673 C CA . LEU A 1 828 ? -14.415 2.765 23.533 1.00 95.50 828 LEU A CA 1
ATOM 6674 C C . LEU A 1 828 ? -14.948 1.445 24.103 1.00 95.50 828 LEU A C 1
ATOM 6676 O O . LEU A 1 828 ? -14.264 0.809 24.904 1.00 95.50 828 LEU A O 1
ATOM 6680 N N . ASP A 1 829 ? -16.139 1.006 23.699 1.00 94.56 829 ASP A N 1
ATOM 6681 C CA . ASP A 1 829 ? -16.731 -0.236 24.206 1.00 94.56 829 ASP A CA 1
ATOM 6682 C C . ASP A 1 829 ? -16.083 -1.493 23.615 1.00 94.56 829 ASP A C 1
ATOM 6684 O O . ASP A 1 829 ? -15.984 -2.508 24.307 1.00 94.56 829 ASP A O 1
ATOM 6688 N N . LEU A 1 830 ? -15.588 -1.438 22.373 1.00 95.19 830 LEU A N 1
ATOM 6689 C CA . LEU A 1 830 ? -14.710 -2.479 21.831 1.00 95.19 830 LEU A CA 1
ATOM 6690 C C . LEU A 1 830 ? -13.383 -2.534 22.600 1.00 95.19 830 LEU A C 1
ATOM 6692 O O . LEU A 1 830 ? -12.982 -3.608 23.046 1.00 95.19 830 LEU A O 1
ATOM 6696 N N . TRP A 1 831 ? -12.753 -1.384 22.853 1.00 96.12 831 TRP A N 1
ATOM 6697 C CA . TRP A 1 831 ? -11.496 -1.314 23.602 1.00 96.12 831 TRP A CA 1
ATOM 6698 C C . TRP A 1 831 ? -11.632 -1.867 25.030 1.00 96.12 831 TRP A C 1
ATOM 6700 O O . TRP A 1 831 ? -10.816 -2.671 25.477 1.00 96.12 831 TRP A O 1
ATOM 6710 N N . ARG A 1 832 ? -12.713 -1.505 25.736 1.00 94.44 832 ARG A N 1
ATOM 6711 C CA . ARG A 1 832 ? -13.008 -1.993 27.097 1.00 94.44 832 ARG A CA 1
ATOM 6712 C C . ARG A 1 832 ? -13.181 -3.511 27.170 1.00 94.44 832 ARG A C 1
ATOM 6714 O O . ARG A 1 832 ? -12.785 -4.102 28.171 1.00 94.44 832 ARG A O 1
ATOM 6721 N N . LYS A 1 833 ? -13.764 -4.143 26.144 1.00 92.06 833 LYS A N 1
ATOM 6722 C CA . LYS A 1 833 ? -13.935 -5.610 26.090 1.00 92.06 833 LYS A CA 1
ATOM 6723 C C . LYS A 1 833 ? -12.595 -6.339 26.025 1.00 92.06 833 LYS A C 1
ATOM 6725 O O . LYS A 1 833 ? -12.440 -7.376 26.669 1.00 92.06 833 LYS A O 1
ATOM 6730 N N . ASP A 1 834 ? -11.639 -5.769 25.298 1.00 93.62 834 ASP A N 1
ATOM 6731 C CA . ASP A 1 834 ? -10.316 -6.355 25.090 1.00 93.62 834 ASP A CA 1
ATOM 6732 C C . ASP A 1 834 ? -9.263 -5.936 26.122 1.00 93.62 834 ASP A C 1
ATOM 6734 O O . ASP A 1 834 ? -8.205 -6.557 26.176 1.00 93.62 834 ASP A O 1
ATOM 6738 N N . PHE A 1 835 ? -9.544 -4.939 26.968 1.00 92.75 835 PHE A N 1
ATOM 6739 C CA . PHE A 1 835 ? -8.605 -4.385 27.954 1.00 92.75 835 PHE A CA 1
ATOM 6740 C C . PHE A 1 835 ? -7.788 -5.458 28.697 1.00 92.75 835 PHE A C 1
ATOM 6742 O O . PHE A 1 835 ? -6.560 -5.444 28.644 1.00 92.75 835 PHE A O 1
ATOM 6749 N N . LYS A 1 836 ? -8.476 -6.456 29.273 1.00 93.00 836 LYS A N 1
ATOM 6750 C CA . LYS A 1 836 ? -7.903 -7.586 30.037 1.00 93.00 836 LYS A CA 1
ATOM 6751 C C . LYS A 1 836 ? -6.920 -8.490 29.268 1.00 93.00 836 LYS A C 1
ATOM 6753 O O . LYS A 1 836 ? -6.331 -9.388 29.860 1.00 93.00 836 LYS A O 1
ATOM 6758 N N . HIS A 1 837 ? -6.822 -8.347 27.947 1.00 93.50 837 HIS A N 1
ATOM 6759 C CA . HIS A 1 837 ? -5.931 -9.134 27.092 1.00 93.50 837 HIS A CA 1
ATOM 6760 C C . HIS A 1 837 ? -4.616 -8.402 26.770 1.00 93.50 837 HIS A C 1
ATOM 6762 O O . HIS A 1 837 ? -3.681 -9.017 26.249 1.00 93.50 837 HIS A O 1
ATOM 6768 N N . PHE A 1 838 ? -4.541 -7.103 27.077 1.00 92.44 838 PHE A N 1
ATOM 6769 C CA . PHE A 1 838 ? -3.422 -6.219 26.734 1.00 92.44 838 PHE A CA 1
ATOM 6770 C C . PHE A 1 838 ? -2.865 -5.434 27.934 1.00 92.44 838 PHE A C 1
ATOM 6772 O O . PHE A 1 838 ? -1.706 -5.006 27.901 1.00 92.44 838 PHE A O 1
ATOM 6779 N N . TYR A 1 839 ? -3.655 -5.296 28.999 1.00 87.75 839 TYR A N 1
ATOM 6780 C CA . TYR A 1 839 ? -3.320 -4.620 30.251 1.00 87.75 839 TYR A CA 1
ATOM 6781 C C . TYR A 1 839 ? -3.502 -5.580 31.428 1.00 87.75 839 TYR A C 1
ATOM 6783 O O . TYR A 1 839 ? -2.502 -5.719 32.168 1.00 87.75 839 TYR A O 1
#

InterPro domains:
  IPR039461 Peptidase family M49 [PF03571] (133-203)
  IPR039461 Peptidase family M49 [PF03571] (215-284)
  IPR039461 Peptidase family M49 [PF03571] (314-426)
  IPR039461 Peptidase family M49 [PF03571] (443-815)
  IPR039461 Peptidase family M49 [PTHR23422] (443-815)

Foldseek 3Di:
DFFFAQDFPVFLVVDDQLVLLLLFLLLLLQLLLLLVQLLFQALLLLLVVLLVLLQCVQDPLVRLVVLLCPWLVDDPVLSQLVLVQVLLCQLQSHQAAQVPQFGDARPDDLSSVVRSSCPGPSCVVVVVSSVVSCVVRSDLRHDPPQQDGGQAQPPRHDGSLEFNPDGPVNVVVVVVVCVVLVHFLAAWGWFDDPLAIETEGFAQDFPCPLVLVVLVVVLVVQPDPLSNQLSVLVSVCSVPVDVVSLVSSVVSLVVDPPDQKRKHWDFDAQVPPPVSPGGDTDIDIDGDDPDDPDDDDDDDDDDDDDDPPVVVVCVVDDDPDDVVLVCQLPRPDDDDPRYDYGYNALNVSLVSSLVSLVSSLVSQPDPLQVQLSVLVSSCRHRSHCVSLVSSQLSLLVPPQDQKGWHWDFAFQPSPNSSRYGFGWIEIWGWDFFFDDDDDDKDYFGWGGPDPLNQLLVVCLVCLVVCLVVALADPLFKDPDQDRDGGTETRTFHTRHSHDIQWDKDRPPPVCCVPPRIDTYGHLSVQVSQQCDQAAAQEDNVLSVLCNPQVSVLVSLQRSQLVCVQVSITAAFEQDPNRTPGDQVPDAQPVPRHGFPFGAYVPDDLCNLQPPLSLLLSSLLSSLRSLLCLPPQVSCVSSVDDDPRSLSSSVSNVQVLLSLLLLLLLQQDPVVRDGNDRNNLSSVLLNLLQCVQDCQAKPKDWDPQDPPHGHIGIHIDGDSVCCVPRVSVSSSVVSSQSSSCSRRSVNVSSCVSSCVSSGQACVDPHHSVVSSVNSVVPDDDRYRYAHWRWDQDPSGIDTHDFDSDSSRRSVSSSRSNDDPPDDPSVSSVVSSVVCVVSHD

Secondary structure (DSSP, 8-state):
--EEEE--HHHHHTS-HHHHHHHHHHHHHHHHHHTHHHHHH-TTHHHHHHHHHHHHHHS-HHHHHHHHHHTS---HHHHHHHHHHHHHHHHTTSSB-TTT-BB---SS-HHHHHHHHHHSHHHHHTHHHHHHHHHHHHHHHH---GGGSBBSSTTT-B-SSB-TT--HHHHHHHHHHHHHTT---TTEEEEEETTEEEEEEE-S--TTHHHHHHHHHHHTT-SSHHHHHHHHHHHHHHHH--HHHHHHHHHHHHH--S-SEEEEEEE---TT-TTS-SPPEEEEEEE---STT------SS------TTTHHHHTTS-----GGGGTTTS-SS---TTEEEEEEETHHHHHHHHHHHHHHHTT-SSHHHHHHHHHHHHHHHH--HHHHHHHHHHHHH--S-SB---EEEEE-TTSTTS-SPEEEE-B-B--S-----------EE----TTHHHHHHHHHHHHHHHGGGSSS-GGGS-SSPPPPP--B---SEEBSS---SEEEE---HHHHHHT--EEEE-HHHHHHHH--SS-TT--HHHHHHHHHHHHHHHHHHHHHIIIIIIT--PPPBEETTEESS-TTT-B-TTTSSBP---B-TT--HHHHHHHHHHHHHHHHHHHHHHHHHT-HHHHHHHT--HHHHHHHHHHHHHHHHHHHHHGGGGEETTTTEES-HHHHHHHHHHHHHHHH-TTTEEEEEESS-TTTSS-EEEEEE-HHHIIIIIHHHHHHHHHHHHHHHHHT-HHHHHHHHHHHH---SSSSS-HHHHHHHHHHT-PPPPEEEE-EEEEETTEEEEEP--SSHHHHHHHHHHHT--SSS-HHHHHHHHHHHHGGGT-

Radius of gyration: 30.95 Å; chains: 1; bounding box: 99×67×75 Å

Organism: NCBI:txid1979941